Protein AF-0000000077209883 (afdb_homodimer)

pLDDT: mean 79.02, std 26.22, range [14.98, 98.88]

Nearest PDB structures (foldseek):
  7x0d-assembly1_A  TM=9.496E-01  e=2.520E-41  Capsicum annuum
  7x0d-assembly2_D-2  TM=9.514E-01  e=1.309E-40  Capsicum annuum
  7x0d-assembly2_C  TM=9.518E-01  e=5.735E-40  Capsicum annuum
  7x0c-assembly1_A  TM=9.213E-01  e=7.198E-40  Arabidopsis thaliana
  2yij-assembly1_B  TM=9.249E-01  e=8.283E-39  Arabidopsis thaliana

Structure (mmCIF, N/CA/C/O backbone):
data_AF-0000000077209883-model_v1
#
loop_
_entity.id
_entity.type
_entity.pdbx_description
1 polymer 'Fungal lipase-type domain-containing protein'
#
loop_
_atom_site.group_PDB
_atom_site.id
_atom_site.type_symbol
_atom_site.label_atom_id
_atom_site.label_alt_id
_atom_site.label_comp_id
_atom_site.label_asym_id
_atom_site.label_entity_id
_atom_site.label_seq_id
_atom_site.pdbx_PDB_ins_code
_atom_site.Cartn_x
_atom_site.Cartn_y
_atom_site.Cartn_z
_atom_site.occupancy
_atom_site.B_iso_or_equiv
_atom_site.auth_seq_id
_atom_site.auth_comp_id
_atom_site.auth_asym_id
_atom_site.auth_atom_id
_atom_site.pdbx_PDB_model_num
ATOM 1 N N . MET A 1 1 ? -29.797 17.422 -45.938 1 14.98 1 MET A N 1
ATOM 2 C CA . MET A 1 1 ? -28.906 18.391 -46.562 1 14.98 1 MET A CA 1
ATOM 3 C C . MET A 1 1 ? -27.438 18.031 -46.312 1 14.98 1 MET A C 1
ATOM 5 O O . MET A 1 1 ? -27.016 17.906 -45.188 1 14.98 1 MET A O 1
ATOM 9 N N . ALA A 1 2 ? -26.562 17.547 -47.406 1 16.31 2 ALA A N 1
ATOM 10 C CA . ALA A 1 2 ? -25.391 16.781 -47.875 1 16.31 2 ALA A CA 1
ATOM 11 C C . ALA A 1 2 ? -24.094 17.469 -47.469 1 16.31 2 ALA A C 1
ATOM 13 O O . ALA A 1 2 ? -23.203 16.859 -46.875 1 16.31 2 ALA A O 1
ATOM 14 N N . ALA A 1 3 ? -23.469 18.484 -48.25 1 15.27 3 ALA A N 1
ATOM 15 C CA . ALA A 1 3 ? -22.469 18.594 -49.312 1 15.27 3 ALA A CA 1
ATOM 16 C C . ALA A 1 3 ? -21.219 19.328 -48.812 1 15.27 3 ALA A C 1
ATOM 18 O O . ALA A 1 3 ? -20.094 18.922 -49.125 1 15.27 3 ALA A O 1
ATOM 19 N N . SER A 1 4 ? -21.078 20.562 -48.438 1 16.39 4 SER A N 1
ATOM 20 C CA . SER A 1 4 ? -20.281 21.609 -49.062 1 16.39 4 SER A CA 1
ATOM 21 C C . SER A 1 4 ? -18.844 21.578 -48.531 1 16.39 4 SER A C 1
ATOM 23 O O . SER A 1 4 ? -18.609 21.344 -47.344 1 16.39 4 SER A O 1
ATOM 25 N N . ILE A 1 5 ? -17.625 21.828 -49.406 1 16.33 5 ILE A N 1
ATOM 26 C CA . ILE A 1 5 ? -16.328 21.484 -49.969 1 16.33 5 ILE A CA 1
ATOM 27 C C . ILE A 1 5 ? -15.227 22.203 -49.188 1 16.33 5 ILE A C 1
ATOM 29 O O . ILE A 1 5 ? -14.227 21.609 -48.812 1 16.33 5 ILE A O 1
ATOM 33 N N . LEU A 1 6 ? -15.039 23.562 -48.812 1 15.43 6 LEU A N 1
ATOM 34 C CA . LEU A 1 6 ? -14.156 24.406 -49.625 1 15.43 6 LEU A CA 1
ATOM 35 C C . LEU A 1 6 ? -12.75 24.438 -49.031 1 15.43 6 LEU A C 1
ATOM 37 O O . LEU A 1 6 ? -12.562 24.141 -47.844 1 15.43 6 LEU A O 1
ATOM 41 N N . ASN A 1 7 ? -11.828 25.641 -49.125 1 15.12 7 ASN A N 1
ATOM 42 C CA . ASN A 1 7 ? -10.719 26.156 -49.906 1 15.12 7 ASN A CA 1
ATOM 43 C C . ASN A 1 7 ? -9.438 26.25 -49.094 1 15.12 7 ASN A C 1
ATOM 45 O O . ASN A 1 7 ? -8.375 25.797 -49.5 1 15.12 7 ASN A O 1
ATOM 49 N N . MET A 1 8 ? -8.984 27.359 -48.312 1 15.54 8 MET A N 1
ATOM 50 C CA . MET A 1 8 ? -7.941 28.281 -48.75 1 15.54 8 MET A CA 1
ATOM 51 C C . MET A 1 8 ? -6.59 27.891 -48.156 1 15.54 8 MET A C 1
ATOM 53 O O . MET A 1 8 ? -6.508 27.406 -47.031 1 15.54 8 MET A O 1
ATOM 57 N N . LEU A 1 9 ? -5.254 28.141 -48.844 1 15.59 9 LEU A N 1
ATOM 58 C CA . LEU A 1 9 ? -3.898 27.812 -49.281 1 15.59 9 LEU A CA 1
ATOM 59 C C . LEU A 1 9 ? -2.865 28.375 -48.281 1 15.59 9 LEU A C 1
ATOM 61 O O . LEU A 1 9 ? -1.8 27.781 -48.094 1 15.59 9 LEU A O 1
ATOM 65 N N . THR A 1 10 ? -2.814 29.453 -47.5 1 15.61 10 THR A N 1
ATOM 66 C CA . THR A 1 10 ? -1.773 30.406 -47.875 1 15.61 10 THR A CA 1
ATOM 67 C C . THR A 1 10 ? -0.4 29.891 -47.438 1 15.61 10 THR A C 1
ATOM 69 O O . THR A 1 10 ? -0.298 29.031 -46.594 1 15.61 10 THR A O 1
ATOM 72 N N . THR A 1 11 ? 0.723 30.828 -47.344 1 16.05 11 THR A N 1
ATOM 73 C CA . THR A 1 11 ? 2.035 31.219 -47.844 1 16.05 11 THR A CA 1
ATOM 74 C C . THR A 1 11 ? 3.139 30.703 -46.938 1 16.05 11 THR A C 1
ATOM 76 O O . THR A 1 11 ? 2.893 30.422 -45.75 1 16.05 11 THR A O 1
ATOM 79 N N . ILE A 1 12 ? 4.551 30.906 -47.312 1 16.02 12 ILE A N 1
ATOM 80 C CA . ILE A 1 12 ? 5.836 30.297 -47.656 1 16.02 12 ILE A CA 1
ATOM 81 C C . ILE A 1 12 ? 6.805 30.438 -46.5 1 16.02 12 ILE A C 1
ATOM 83 O O . ILE A 1 12 ? 7.438 29.453 -46.094 1 16.02 12 ILE A O 1
ATOM 87 N N . PRO A 1 13 ? 7.27 31.547 -45.656 1 16.69 13 PRO A N 1
ATOM 88 C CA . PRO A 1 13 ? 8.617 32.031 -45.969 1 16.69 13 PRO A CA 1
ATOM 89 C C . PRO A 1 13 ? 9.695 31.406 -45.094 1 16.69 13 PRO A C 1
ATOM 91 O O . PRO A 1 13 ? 9.414 30.984 -43.969 1 16.69 13 PRO A O 1
ATOM 94 N N . PHE A 1 14 ? 11.086 31.078 -45.625 1 16.48 14 PHE A N 1
ATOM 95 C CA . PHE A 1 14 ? 12.367 30.375 -45.594 1 16.48 14 PHE A CA 1
ATOM 96 C C . PHE A 1 14 ? 13.281 31 -44.531 1 16.48 14 PHE A C 1
ATOM 98 O O . PHE A 1 14 ? 14.203 30.328 -44.062 1 16.48 14 PHE A O 1
ATOM 105 N N . SER A 1 15 ? 13.383 32.188 -44.031 1 15.22 15 SER A N 1
ATOM 106 C CA . SER A 1 15 ? 14.695 32.75 -44.312 1 15.22 15 SER A CA 1
ATOM 107 C C . SER A 1 15 ? 15.773 32.156 -43.406 1 15.22 15 SER A C 1
ATOM 109 O O . SER A 1 15 ? 16.812 31.719 -43.906 1 15.22 15 SER A O 1
ATOM 111 N N . LYS A 1 16 ? 16.203 32.812 -42.281 1 15.38 16 LYS A N 1
ATOM 112 C CA . LYS A 1 16 ? 17.469 33.562 -42.188 1 15.38 16 LYS A CA 1
ATOM 113 C C . LYS A 1 16 ? 18.609 32.656 -41.75 1 15.38 16 LYS A C 1
ATOM 115 O O . LYS A 1 16 ? 18.375 31.609 -41.125 1 15.38 16 LYS A O 1
ATOM 120 N N . SER A 1 17 ? 19.812 33.219 -41.094 1 15.27 17 SER A N 1
ATOM 121 C CA . SER A 1 17 ? 21.219 33.531 -41.344 1 15.27 17 SER A CA 1
ATOM 122 C C . SER A 1 17 ? 22.141 32.594 -40.594 1 15.27 17 SER A C 1
ATOM 124 O O . SER A 1 17 ? 23.031 31.969 -41.188 1 15.27 17 SER A O 1
ATOM 126 N N . GLN A 1 18 ? 22.875 33.094 -39.438 1 15.39 18 GLN A N 1
ATOM 127 C CA . GLN A 1 18 ? 24.297 33.406 -39.375 1 15.39 18 GLN A CA 1
ATOM 128 C C . GLN A 1 18 ? 25.094 32.219 -38.812 1 15.39 18 GLN A C 1
ATOM 130 O O . GLN A 1 18 ? 24.719 31.672 -37.781 1 15.39 18 GLN A O 1
ATOM 135 N N . LEU A 1 19 ? 26.156 31.703 -39.5 1 15.81 19 LEU A N 1
ATOM 136 C CA . LEU A 1 19 ? 27.234 30.719 -39.625 1 15.81 19 LEU A CA 1
ATOM 137 C C . LEU A 1 19 ? 28.266 30.922 -38.531 1 15.81 19 LEU A C 1
ATOM 139 O O . LEU A 1 19 ? 29.281 30.219 -38.469 1 15.81 19 LEU A O 1
ATOM 143 N N . GLU A 1 20 ? 28.156 31.766 -37.5 1 15.05 20 GLU A N 1
ATOM 144 C CA . GLU A 1 20 ? 29.5 32.281 -37.281 1 15.05 20 GLU A CA 1
ATOM 145 C C . GLU A 1 20 ? 30.484 31.172 -36.938 1 15.05 20 GLU A C 1
ATOM 147 O O . GLU A 1 20 ? 30.062 30.078 -36.531 1 15.05 20 GLU A O 1
ATOM 152 N N . SER A 1 21 ? 31.672 31.562 -36.312 1 15.24 21 SER A N 1
ATOM 153 C CA . SER A 1 21 ? 33.094 31.625 -36.562 1 15.24 21 SER A CA 1
ATOM 154 C C . SER A 1 21 ? 33.844 30.516 -35.812 1 15.24 21 SER A C 1
ATOM 156 O O . SER A 1 21 ? 34.688 29.828 -36.375 1 15.24 21 SER A O 1
ATOM 158 N N . THR A 1 22 ? 33.844 30.453 -34.406 1 15.91 22 THR A N 1
ATOM 159 C CA . THR A 1 22 ? 35.156 30.75 -33.875 1 15.91 22 THR A CA 1
ATOM 160 C C . THR A 1 22 ? 36.062 29.531 -33.969 1 15.91 22 THR A C 1
ATOM 162 O O . THR A 1 22 ? 35.594 28.391 -34.031 1 15.91 22 THR A O 1
ATOM 165 N N . THR A 1 23 ? 37.281 29.656 -33.25 1 15.92 23 THR A N 1
ATOM 166 C CA . THR A 1 23 ? 38.719 29.578 -33.406 1 15.92 23 THR A CA 1
ATOM 167 C C . THR A 1 23 ? 39.219 28.188 -33.031 1 15.92 23 THR A C 1
ATOM 169 O O . THR A 1 23 ? 38.594 27.484 -32.219 1 15.92 23 THR A O 1
ATOM 172 N N . TYR A 1 24 ? 40.406 27.781 -33.594 1 15.88 24 TYR A N 1
ATOM 173 C CA . TYR A 1 24 ? 41.281 26.719 -34.062 1 15.88 24 TYR A CA 1
ATOM 174 C C . TYR A 1 24 ? 42.094 26.125 -32.938 1 15.88 24 TYR A C 1
ATOM 176 O O . TYR A 1 24 ? 42.875 25.188 -33.125 1 15.88 24 TYR A O 1
ATOM 184 N N . THR A 1 25 ? 41.844 26.438 -31.594 1 15.8 25 THR A N 1
ATOM 185 C CA . THR A 1 25 ? 43.188 26.469 -31.016 1 15.8 25 THR A CA 1
ATOM 186 C C . THR A 1 25 ? 43.844 25.109 -31.125 1 15.8 25 THR A C 1
ATOM 188 O O . THR A 1 25 ? 43.156 24.078 -31.125 1 15.8 25 THR A O 1
ATOM 191 N N . LYS A 1 26 ? 45.312 25.125 -30.953 1 16.08 26 LYS A N 1
ATOM 192 C CA . LYS A 1 26 ? 46.594 24.547 -31.375 1 16.08 26 LYS A CA 1
ATOM 193 C C . LYS A 1 26 ? 46.906 23.266 -30.609 1 16.08 26 LYS A C 1
ATOM 195 O O . LYS A 1 26 ? 46.719 23.203 -29.406 1 16.08 26 LYS A O 1
ATOM 200 N N . PHE A 1 27 ? 47.125 22.141 -31.25 1 16.88 27 PHE A N 1
ATOM 201 C CA . PHE A 1 27 ? 47.375 20.719 -31.016 1 16.88 27 PHE A CA 1
ATOM 202 C C . PHE A 1 27 ? 48.719 20.5 -30.359 1 16.88 27 PHE A C 1
ATOM 204 O O . PHE A 1 27 ? 49.656 19.984 -30.984 1 16.88 27 PHE A O 1
ATOM 211 N N . PRO A 1 28 ? 49.031 21.344 -29.25 1 16.28 28 PRO A N 1
ATOM 212 C CA . PRO A 1 28 ? 50.469 21.219 -29.172 1 16.28 28 PRO A CA 1
ATOM 213 C C . PRO A 1 28 ? 50.938 19.781 -29.062 1 16.28 28 PRO A C 1
ATOM 215 O O . PRO A 1 28 ? 50.188 18.906 -28.625 1 16.28 28 PRO A O 1
ATOM 218 N N . THR A 1 29 ? 52.281 19.547 -29.438 1 15.94 29 THR A N 1
ATOM 219 C CA . THR A 1 29 ? 53.25 18.562 -29.953 1 15.94 29 THR A CA 1
ATOM 220 C C . THR A 1 29 ? 53.781 17.688 -28.812 1 15.94 29 THR A C 1
ATOM 222 O O . THR A 1 29 ? 54.062 16.5 -29.016 1 15.94 29 THR A O 1
ATOM 225 N N . THR A 1 30 ? 54 18.172 -27.547 1 15.96 30 THR A N 1
ATOM 226 C CA . THR A 1 30 ? 55.375 17.891 -27.156 1 15.96 30 THR A CA 1
ATOM 227 C C . THR A 1 30 ? 55.562 16.422 -26.797 1 15.96 30 THR A C 1
ATOM 229 O O . THR A 1 30 ? 54.656 15.805 -26.219 1 15.96 30 THR A O 1
ATOM 232 N N . ALA A 1 31 ? 56.844 15.789 -27.047 1 16 31 ALA A N 1
ATOM 233 C CA . ALA A 1 31 ? 57.562 14.555 -27.359 1 16 31 ALA A CA 1
ATOM 234 C C . ALA A 1 31 ? 57.969 13.82 -26.078 1 16 31 ALA A C 1
ATOM 236 O O . ALA A 1 31 ? 58.469 12.695 -26.141 1 16 31 ALA A O 1
ATOM 237 N N . SER A 1 32 ? 57.562 14.312 -24.859 1 16.08 32 SER A N 1
ATOM 238 C CA . SER A 1 32 ? 58.656 14.008 -23.969 1 16.08 32 SER A CA 1
ATOM 239 C C . SER A 1 32 ? 58.875 12.5 -23.844 1 16.08 32 SER A C 1
ATOM 241 O O . SER A 1 32 ? 57.938 11.727 -23.969 1 16.08 32 SER A O 1
ATOM 243 N N . SER A 1 33 ? 60.156 12.125 -23.391 1 16.72 33 SER A N 1
ATOM 244 C CA . SER A 1 33 ? 61.188 11.102 -23.422 1 16.72 33 SER A CA 1
ATOM 245 C C . SER A 1 33 ? 60.844 9.945 -22.484 1 16.72 33 SER A C 1
ATOM 247 O O . SER A 1 33 ? 60.156 10.125 -21.5 1 16.72 33 SER A O 1
ATOM 249 N N . LEU A 1 34 ? 61.25 8.656 -22.891 1 16.66 34 LEU A N 1
ATOM 250 C CA . LEU A 1 34 ? 61.094 7.211 -22.797 1 16.66 34 LEU A CA 1
ATOM 251 C C . LEU A 1 34 ? 61.719 6.68 -21.516 1 16.66 34 LEU A C 1
ATOM 253 O O . LEU A 1 34 ? 61.562 5.508 -21.172 1 16.66 34 LEU A O 1
ATOM 257 N N . SER A 1 35 ? 62.438 7.516 -20.672 1 16.92 35 SER A N 1
ATOM 258 C CA . SER A 1 35 ? 63.562 6.691 -20.234 1 16.92 35 SER A CA 1
ATOM 259 C C . SER A 1 35 ? 63.094 5.543 -19.359 1 16.92 35 SER A C 1
ATOM 261 O O . SER A 1 35 ? 62.094 5.684 -18.609 1 16.92 35 SER A O 1
ATOM 263 N N . LEU A 1 36 ? 63.75 4.332 -19.516 1 17.16 36 LEU A N 1
ATOM 264 C CA . LEU A 1 36 ? 63.719 2.883 -19.328 1 17.16 36 LEU A CA 1
ATOM 265 C C . LEU A 1 36 ? 63.969 2.52 -17.875 1 17.16 36 LEU A C 1
ATOM 267 O O . LEU A 1 36 ? 63.875 1.353 -17.484 1 17.16 36 LEU A O 1
ATOM 271 N N . THR A 1 37 ? 64.25 3.498 -16.906 1 16.83 37 THR A N 1
ATOM 272 C CA . THR A 1 37 ? 65.312 2.916 -16.062 1 16.83 37 THR A CA 1
ATOM 273 C C . THR A 1 37 ? 64.75 1.719 -15.289 1 16.83 37 THR A C 1
ATOM 275 O O . THR A 1 37 ? 63.531 1.654 -15 1 16.83 37 THR A O 1
ATOM 278 N N . GLN A 1 38 ? 65.625 0.771 -14.883 1 17.67 38 GLN A N 1
ATOM 279 C CA . GLN A 1 38 ? 66 -0.622 -14.617 1 17.67 38 GLN A CA 1
ATOM 280 C C . GLN A 1 38 ? 65.438 -1.068 -13.258 1 17.67 38 GLN A C 1
ATOM 282 O O . GLN A 1 38 ? 64.938 -2.18 -13.125 1 17.67 38 GLN A O 1
ATOM 287 N N . ASN A 1 39 ? 65.75 -0.236 -12.234 1 16.39 39 ASN A N 1
ATOM 288 C CA . ASN A 1 39 ? 66.562 -0.94 -11.242 1 16.39 39 ASN A CA 1
ATOM 289 C C . ASN A 1 39 ? 65.75 -1.879 -10.391 1 16.39 39 ASN A C 1
ATOM 291 O O . ASN A 1 39 ? 66.062 -3.055 -10.234 1 16.39 39 ASN A O 1
ATOM 295 N N . SER A 1 40 ? 65.312 -1.374 -9.156 1 17.34 40 SER A N 1
ATOM 296 C CA . SER A 1 40 ? 65.75 -1.938 -7.871 1 17.34 40 SER A CA 1
ATOM 297 C C . SER A 1 40 ? 64.75 -2.979 -7.391 1 17.34 40 SER A C 1
ATOM 299 O O . SER A 1 40 ? 63.531 -2.725 -7.371 1 17.34 40 SER A O 1
ATOM 301 N N . LEU A 1 41 ? 65 -4.293 -7.496 1 18 41 LEU A N 1
ATOM 302 C CA . LEU A 1 41 ? 64.5 -5.637 -7.27 1 18 41 LEU A CA 1
ATOM 303 C C . LEU A 1 41 ? 63.969 -5.777 -5.848 1 18 41 LEU A C 1
ATOM 305 O O . LEU A 1 41 ? 63.219 -6.723 -5.551 1 18 41 LEU A O 1
ATOM 309 N N . SER A 1 42 ? 64.688 -4.996 -4.891 1 17.22 42 SER A N 1
ATOM 310 C CA . SER A 1 42 ? 65.062 -5.797 -3.742 1 17.22 42 SER A CA 1
ATOM 311 C C . SER A 1 42 ? 63.875 -6.254 -2.93 1 17.22 42 SER A C 1
ATOM 313 O O . SER A 1 42 ? 63.719 -7.441 -2.635 1 17.22 42 SER A O 1
ATOM 315 N N . THR A 1 43 ? 63.5 -5.465 -1.893 1 18.56 43 THR A N 1
ATOM 316 C CA . THR A 1 43 ? 63.5 -5.816 -0.477 1 18.56 43 THR A CA 1
ATOM 317 C C . THR A 1 43 ? 62.125 -6.344 -0.06 1 18.56 43 THR A C 1
ATOM 319 O O . THR A 1 43 ? 61.188 -5.566 0.112 1 18.56 43 THR A O 1
ATOM 322 N N . ILE A 1 44 ? 61.438 -7.262 -0.735 1 17.59 44 ILE A N 1
ATOM 323 C CA . ILE A 1 44 ? 60.031 -7.504 -0.476 1 17.59 44 ILE A CA 1
ATOM 324 C C . ILE A 1 44 ? 59.844 -8.188 0.877 1 17.59 44 ILE A C 1
ATOM 326 O O . ILE A 1 44 ? 59 -9.07 1.033 1 17.59 44 ILE A O 1
ATOM 330 N N . ARG A 1 45 ? 60.969 -8.258 1.628 1 16.91 45 ARG A N 1
ATOM 331 C CA . ARG A 1 45 ? 60.875 -9.422 2.498 1 16.91 45 ARG A CA 1
ATOM 332 C C . ARG A 1 45 ? 59.625 -9.398 3.338 1 16.91 45 ARG A C 1
ATOM 334 O O . ARG A 1 45 ? 58.844 -10.367 3.354 1 16.91 45 ARG A O 1
ATOM 341 N N . LYS A 1 46 ? 59.75 -8.992 4.656 1 17.52 46 LYS A N 1
ATOM 342 C CA . LYS A 1 46 ? 59.562 -9.703 5.918 1 17.52 46 LYS A CA 1
ATOM 343 C C . LYS A 1 46 ? 58.188 -9.344 6.52 1 17.52 46 LYS A C 1
ATOM 345 O O . LYS A 1 46 ? 58 -9.484 7.727 1 17.52 46 LYS A O 1
ATOM 350 N N . LEU A 1 47 ? 57.156 -8.766 5.855 1 17.61 47 LEU A N 1
ATOM 351 C CA . LEU A 1 47 ? 56.188 -8.102 6.711 1 17.61 47 LEU A CA 1
ATOM 352 C C . LEU A 1 47 ? 55.438 -9.117 7.566 1 17.61 47 LEU A C 1
ATOM 354 O O . LEU A 1 47 ? 54.594 -9.852 7.059 1 17.61 47 LEU A O 1
ATOM 358 N N . THR A 1 48 ? 56.125 -9.789 8.508 1 19.06 48 THR A N 1
ATOM 359 C CA . THR A 1 48 ? 55.656 -10.867 9.367 1 19.06 48 THR A CA 1
ATOM 360 C C . THR A 1 48 ? 54.406 -10.461 10.117 1 19.06 48 THR A C 1
ATOM 362 O O . THR A 1 48 ? 53.406 -11.18 10.102 1 19.06 48 THR A O 1
ATOM 365 N N . SER A 1 49 ? 54.5 -10.062 11.508 1 20.02 49 SER A N 1
ATOM 366 C CA . SER A 1 49 ? 53.969 -10.578 12.758 1 20.02 49 SER A CA 1
ATOM 367 C C . SER A 1 49 ? 52.688 -9.844 13.156 1 20.02 49 SER A C 1
ATOM 369 O O . SER A 1 49 ? 52.094 -10.148 14.188 1 20.02 49 SER A O 1
ATOM 371 N N . CYS A 1 50 ? 52.344 -8.602 12.797 1 19.2 50 CYS A N 1
ATOM 372 C CA . CYS A 1 50 ? 51.656 -7.773 13.789 1 19.2 50 CYS A CA 1
ATOM 373 C C . CYS A 1 50 ? 50.219 -8.227 13.992 1 19.2 50 CYS A C 1
ATOM 375 O O . CYS A 1 50 ? 49.344 -7.922 13.18 1 19.2 50 CYS A O 1
ATOM 377 N N . LYS A 1 51 ? 49.875 -9.422 14.523 1 22.48 51 LYS A N 1
ATOM 378 C CA . LYS A 1 51 ? 48.625 -10.055 14.898 1 22.48 51 LYS A CA 1
ATOM 379 C C . LYS A 1 51 ? 47.844 -9.203 15.898 1 22.48 51 LYS A C 1
ATOM 381 O O . LYS A 1 51 ? 46.688 -9.5 16.219 1 22.48 51 LYS A O 1
ATOM 386 N N . THR A 1 52 ? 48.531 -8.469 16.844 1 21.98 52 THR A N 1
ATOM 387 C CA . THR A 1 52 ? 48 -8.359 18.188 1 21.98 52 THR A CA 1
ATOM 388 C C . THR A 1 52 ? 46.75 -7.469 18.203 1 21.98 52 THR A C 1
ATOM 390 O O . THR A 1 52 ? 45.781 -7.773 18.891 1 21.98 52 THR A O 1
ATOM 393 N N . ASN A 1 53 ? 46.875 -6.129 17.969 1 23.23 53 ASN A N 1
ATOM 394 C CA . ASN A 1 53 ? 46.219 -5.113 18.797 1 23.23 53 ASN A CA 1
ATOM 395 C C . ASN A 1 53 ? 44.781 -4.863 18.328 1 23.23 53 ASN A C 1
ATOM 397 O O . ASN A 1 53 ? 44.188 -3.848 18.672 1 23.23 53 ASN A O 1
ATOM 401 N N . LEU A 1 54 ? 44.281 -5.488 17.359 1 24.67 54 LEU A N 1
ATOM 402 C CA . LEU A 1 54 ? 43.125 -4.812 16.797 1 24.67 54 LEU A CA 1
ATOM 403 C C . LEU A 1 54 ? 41.906 -5 17.703 1 24.67 54 LEU A C 1
ATOM 405 O O . LEU A 1 54 ? 40.781 -4.66 17.312 1 24.67 54 LEU A O 1
ATOM 409 N N . HIS A 1 55 ? 42.062 -5.688 18.844 1 29.59 55 HIS A N 1
ATOM 410 C CA . HIS A 1 55 ? 40.938 -5.953 19.719 1 29.59 55 HIS A CA 1
ATOM 411 C C . HIS A 1 55 ? 40.438 -4.664 20.359 1 29.59 55 HIS A C 1
ATOM 413 O O . HIS A 1 55 ? 39.375 -4.66 21 1 29.59 55 HIS A O 1
ATOM 419 N N . GLU A 1 56 ? 41.312 -3.639 20.547 1 29.83 56 GLU A N 1
ATOM 420 C CA . GLU A 1 56 ? 41 -2.533 21.453 1 29.83 56 GLU A CA 1
ATOM 421 C C . GLU A 1 56 ? 39.969 -1.584 20.828 1 29.83 56 GLU A C 1
ATOM 423 O O . GLU A 1 56 ? 39.344 -0.788 21.531 1 29.83 56 GLU A O 1
ATOM 428 N N . THR A 1 57 ? 39.938 -1.464 19.516 1 30.06 57 THR A N 1
ATOM 429 C CA . THR A 1 57 ? 39.25 -0.271 19.031 1 30.06 57 THR A CA 1
ATOM 430 C C . THR A 1 57 ? 37.719 -0.468 19.047 1 30.06 57 THR A C 1
ATOM 432 O O . THR A 1 57 ? 36.969 0.489 18.875 1 30.06 57 THR A O 1
ATOM 435 N N . SER A 1 58 ? 37.312 -1.707 19.016 1 31.81 58 SER A N 1
ATOM 436 C CA . SER A 1 58 ? 35.875 -1.846 18.906 1 31.81 58 SER A CA 1
ATOM 437 C C . SER A 1 58 ? 35.156 -1.443 20.203 1 31.81 58 SER A C 1
ATOM 439 O O . SER A 1 58 ? 33.938 -1.292 20.234 1 31.81 58 SER A O 1
ATOM 441 N N . SER A 1 59 ? 35.906 -1.547 21.406 1 35.88 59 SER A N 1
ATOM 442 C CA . SER A 1 59 ? 35.344 -1.18 22.703 1 35.88 59 SER A CA 1
ATOM 443 C C . SER A 1 59 ? 35.156 0.329 22.812 1 35.88 59 SER A C 1
ATOM 445 O O . SER A 1 59 ? 34.312 0.8 23.578 1 35.88 59 SER A O 1
ATOM 447 N N . SER A 1 60 ? 36.062 1.104 22.188 1 34.72 60 SER A N 1
ATOM 448 C CA . SER A 1 60 ? 36 2.555 22.328 1 34.72 60 SER A CA 1
ATOM 449 C C . SER A 1 60 ? 34.844 3.16 21.578 1 34.72 60 SER A C 1
ATOM 451 O O . SER A 1 60 ? 34.312 4.215 21.953 1 34.72 60 SER A O 1
ATOM 453 N N . PHE A 1 61 ? 34.469 2.602 20.438 1 34.62 61 PHE A N 1
ATOM 454 C CA . PHE A 1 61 ? 33.344 3.18 19.719 1 34.62 61 PHE A CA 1
ATOM 455 C C . PHE A 1 61 ? 32.031 2.871 20.453 1 34.62 61 PHE A C 1
ATOM 457 O O . PHE A 1 61 ? 31.094 3.656 20.391 1 34.62 61 PHE A O 1
ATOM 464 N N . SER A 1 62 ? 31.938 1.734 21.109 1 39.91 62 SER A N 1
ATOM 465 C CA . SER A 1 62 ? 30.75 1.457 21.922 1 39.91 62 SER A CA 1
ATOM 466 C C . SER A 1 62 ? 30.688 2.389 23.125 1 39.91 62 SER A C 1
ATOM 468 O O . SER A 1 62 ? 29.594 2.83 23.5 1 39.91 62 SER A O 1
ATOM 470 N N . SER A 1 63 ? 31.828 2.65 23.734 1 44.59 63 SER A N 1
ATOM 471 C CA . SER A 1 63 ? 31.859 3.553 24.891 1 44.59 63 SER A CA 1
ATOM 472 C C . SER A 1 63 ? 31.641 4.996 24.453 1 44.59 63 SER A C 1
ATOM 474 O O . SER A 1 63 ? 30.953 5.754 25.156 1 44.59 63 SER A O 1
ATOM 476 N N . LEU A 1 64 ? 32.156 5.406 23.328 1 42.78 64 LEU A N 1
ATOM 477 C CA . LEU A 1 64 ? 31.953 6.766 22.844 1 42.78 64 LEU A CA 1
ATOM 478 C C . LEU A 1 64 ? 30.516 6.957 22.375 1 42.78 64 LEU A C 1
ATOM 480 O O . LEU A 1 64 ? 29.906 8.008 22.594 1 42.78 64 LEU A O 1
ATOM 484 N N . ASN A 1 65 ? 29.922 5.918 21.75 1 43.81 65 ASN A N 1
ATOM 485 C CA . ASN A 1 65 ? 28.516 5.984 21.375 1 43.81 65 ASN A CA 1
ATOM 486 C C . ASN A 1 65 ? 27.609 5.91 22.609 1 43.81 65 ASN A C 1
ATOM 488 O O . ASN A 1 65 ? 26.594 6.602 22.672 1 43.81 65 ASN A O 1
ATOM 492 N N . GLN A 1 66 ? 28.062 5.133 23.547 1 46.59 66 GLN A N 1
ATOM 493 C CA . GLN A 1 66 ? 27.312 5.145 24.797 1 46.59 66 GLN A CA 1
ATOM 494 C C . GLN A 1 66 ? 27.469 6.473 25.531 1 46.59 66 GLN A C 1
ATOM 496 O O . GLN A 1 66 ? 26.5 7.02 26.047 1 46.59 66 GLN A O 1
ATOM 501 N N . GLU A 1 67 ? 28.719 6.914 25.625 1 47 67 GLU A N 1
ATOM 502 C CA . GLU A 1 67 ? 28.922 8.203 26.266 1 47 67 GLU A CA 1
ATOM 503 C C . GLU A 1 67 ? 28.234 9.328 25.5 1 47 67 GLU A C 1
ATOM 505 O O . GLU A 1 67 ? 27.656 10.234 26.109 1 47 67 GLU A O 1
ATOM 510 N N . ALA A 1 68 ? 28.219 9.242 24.25 1 48.81 68 ALA A N 1
ATOM 511 C CA . ALA A 1 68 ? 27.516 10.234 23.438 1 48.81 68 ALA A CA 1
ATOM 512 C C . ALA A 1 68 ? 26 10.094 23.594 1 48.81 68 ALA A C 1
ATOM 514 O O . ALA A 1 68 ? 25.297 11.094 23.688 1 48.81 68 ALA A O 1
ATOM 515 N N . VAL A 1 69 ? 25.562 8.805 23.688 1 53.12 69 VAL A N 1
ATOM 516 C CA . VAL A 1 69 ? 24.141 8.57 23.969 1 53.12 69 VAL A CA 1
ATOM 517 C C . VAL A 1 69 ? 23.812 9.055 25.375 1 53.12 69 VAL A C 1
ATOM 519 O O . VAL A 1 69 ? 22.797 9.703 25.594 1 53.12 69 VAL A O 1
ATOM 522 N N . GLU A 1 70 ? 24.703 8.742 26.25 1 52.91 70 GLU A N 1
ATOM 523 C CA . GLU A 1 70 ? 24.5 9.188 27.625 1 52.91 70 GLU A CA 1
ATOM 524 C C . GLU A 1 70 ? 24.641 10.703 27.734 1 52.91 70 GLU A C 1
ATOM 526 O O . GLU A 1 70 ? 23.875 11.352 28.453 1 52.91 70 GLU A O 1
ATOM 531 N N . GLU A 1 71 ? 25.594 11.227 27.125 1 50.84 71 GLU A N 1
ATOM 532 C CA . GLU A 1 71 ? 25.75 12.68 27.141 1 50.84 71 GLU A CA 1
ATOM 533 C C . GLU A 1 71 ? 24.578 13.352 26.422 1 50.84 71 GLU A C 1
ATOM 535 O O . GLU A 1 71 ? 24.078 14.391 26.875 1 50.84 71 GLU A O 1
ATOM 540 N N . GLU A 1 72 ? 24.109 12.805 25.438 1 51.97 72 GLU A N 1
ATOM 541 C CA . GLU A 1 72 ? 22.938 13.32 24.719 1 51.97 72 GLU A CA 1
ATOM 542 C C . GLU A 1 72 ? 21.688 13.211 25.578 1 51.97 72 GLU A C 1
ATOM 544 O O . GLU A 1 72 ? 20.875 14.141 25.609 1 51.97 72 GLU A O 1
ATOM 549 N N . GLU A 1 73 ? 21.594 12.078 26.266 1 55.84 73 GLU A N 1
ATOM 550 C CA . GLU A 1 73 ? 20.469 11.93 27.188 1 55.84 73 GLU A CA 1
ATOM 551 C C . GLU A 1 73 ? 20.578 12.914 28.359 1 55.84 73 GLU A C 1
ATOM 553 O O . GLU A 1 73 ? 19.578 13.477 28.797 1 55.84 73 GLU A O 1
ATOM 558 N N . ALA A 1 74 ? 21.766 13.086 28.797 1 52.81 74 ALA A N 1
ATOM 559 C CA . ALA A 1 74 ? 22 14.047 29.875 1 52.81 74 ALA A CA 1
ATOM 560 C C . ALA A 1 74 ? 21.719 15.469 29.406 1 52.81 74 ALA A C 1
ATOM 562 O O . ALA A 1 74 ? 21.109 16.266 30.125 1 52.81 74 ALA A O 1
ATOM 563 N N . GLN A 1 75 ? 22.234 15.781 28.281 1 52.88 75 GLN A N 1
ATOM 564 C CA . GLN A 1 75 ? 21.953 17.109 27.75 1 52.88 75 GLN A CA 1
ATOM 565 C C . GLN A 1 75 ? 20.469 17.328 27.5 1 52.88 75 GLN A C 1
ATOM 567 O O . GLN A 1 75 ? 19.938 18.406 27.766 1 52.88 75 GLN A O 1
ATOM 572 N N . LYS A 1 76 ? 19.781 16.359 27.078 1 57.06 76 LYS A N 1
ATOM 573 C CA . LYS A 1 76 ? 18.328 16.422 26.922 1 57.06 76 LYS A CA 1
ATOM 574 C C . LYS A 1 76 ? 17.656 16.688 28.266 1 57.06 76 LYS A C 1
ATOM 576 O O . LYS A 1 76 ? 16.719 17.484 28.344 1 57.06 76 LYS A O 1
ATOM 581 N N . LEU A 1 77 ? 18.156 15.938 29.266 1 54.78 77 LEU A N 1
ATOM 582 C CA . LEU A 1 77 ? 17.625 16.094 30.609 1 54.78 77 LEU A CA 1
ATOM 583 C C . LEU A 1 77 ? 17.891 17.5 31.141 1 54.78 77 LEU A C 1
ATOM 585 O O . LEU A 1 77 ? 17 18.109 31.75 1 54.78 77 LEU A O 1
ATOM 589 N N . GLU A 1 78 ? 19.047 17.922 30.875 1 55.59 78 GLU A N 1
ATOM 590 C CA . GLU A 1 78 ? 19.359 19.266 31.344 1 55.59 78 GLU A CA 1
ATOM 591 C C . GLU A 1 78 ? 18.531 20.312 30.609 1 55.59 78 GLU A C 1
ATOM 593 O O . GLU A 1 78 ? 18.031 21.266 31.219 1 55.59 78 GLU A O 1
ATOM 598 N N . ASP A 1 79 ? 18.438 20.141 29.391 1 57.75 79 ASP A N 1
ATOM 599 C CA . ASP A 1 79 ? 17.672 21.078 28.578 1 57.75 79 ASP A CA 1
ATOM 600 C C . ASP A 1 79 ? 16.203 21.094 29 1 57.75 79 ASP A C 1
ATOM 602 O O . ASP A 1 79 ? 15.578 22.141 29.094 1 57.75 79 ASP A O 1
ATOM 606 N N . HIS A 1 80 ? 15.758 19.922 29.297 1 61.44 80 HIS A N 1
ATOM 607 C CA . HIS A 1 80 ? 14.383 19.844 29.766 1 61.44 80 HIS A CA 1
ATOM 608 C C . HIS A 1 80 ? 14.195 20.578 31.094 1 61.44 80 HIS A C 1
ATOM 610 O O . HIS A 1 80 ? 13.133 21.125 31.359 1 61.44 80 HIS A O 1
ATOM 616 N N . LEU A 1 81 ? 15.281 20.672 31.703 1 66 81 LEU A N 1
ATOM 617 C CA . LEU A 1 81 ? 15.188 21.312 33.031 1 66 81 LEU A CA 1
ATOM 618 C C . LEU A 1 81 ? 15.156 22.828 32.875 1 66 81 LEU A C 1
ATOM 620 O O . LEU A 1 81 ? 14.68 23.516 33.781 1 66 81 LEU A O 1
ATOM 624 N N . GLN A 1 82 ? 15.5 23.266 31.719 1 79.31 82 GLN A N 1
ATOM 625 C CA . GLN A 1 82 ? 15.609 24.719 31.578 1 79.31 82 GLN A CA 1
ATOM 626 C C . GLN A 1 82 ? 14.406 25.297 30.859 1 79.31 82 GLN A C 1
ATOM 628 O O . GLN A 1 82 ? 14.188 26.5 30.859 1 79.31 82 GLN A O 1
ATOM 633 N N . LEU A 1 83 ? 13.555 24.484 30.312 1 87.19 83 LEU A N 1
ATOM 634 C CA . LEU A 1 83 ? 12.484 24.969 29.453 1 87.19 83 LEU A CA 1
ATOM 635 C C . LEU A 1 83 ? 11.484 25.812 30.234 1 87.19 83 LEU A C 1
ATOM 637 O O . LEU A 1 83 ? 11.039 26.859 29.766 1 87.19 83 LEU A O 1
ATOM 641 N N . PRO A 1 84 ? 11.203 25.5 31.453 1 90 84 PRO A N 1
ATOM 642 C CA . PRO A 1 84 ? 10.234 26.328 32.188 1 90 84 PRO A CA 1
ATOM 643 C C . PRO A 1 84 ? 10.688 27.781 32.344 1 90 84 PRO A C 1
ATOM 645 O O . PRO A 1 84 ? 9.867 28.688 32.312 1 90 84 PRO A O 1
ATOM 648 N N . GLN A 1 85 ? 11.914 27.922 32.281 1 90.81 85 GLN A N 1
ATOM 649 C CA . GLN A 1 85 ? 12.43 29.266 32.469 1 90.81 85 GLN A CA 1
ATOM 650 C C . GLN A 1 85 ? 12.625 29.969 31.125 1 90.81 85 GLN A C 1
ATOM 652 O O . GLN A 1 85 ? 12.523 31.188 31.047 1 90.81 85 GLN A O 1
ATOM 657 N N . ALA A 1 86 ? 12.781 29.203 30.125 1 94.19 86 ALA A N 1
ATOM 658 C CA . ALA A 1 86 ? 13.18 29.781 28.844 1 94.19 86 ALA A CA 1
ATOM 659 C C . ALA A 1 86 ? 12.031 29.75 27.844 1 94.19 86 ALA A C 1
ATOM 661 O O . ALA A 1 86 ? 12.172 30.203 26.703 1 94.19 86 ALA A O 1
ATOM 662 N N . TRP A 1 87 ? 10.852 29.312 28.266 1 95.19 87 TRP A N 1
ATOM 663 C CA . TRP A 1 87 ? 9.82 29 27.297 1 95.19 87 TRP A CA 1
ATOM 664 C C . TRP A 1 87 ? 9.352 30.25 26.562 1 95.19 87 TRP A C 1
ATOM 666 O O . TRP A 1 87 ? 9.008 30.203 25.375 1 95.19 87 TRP A O 1
ATOM 676 N N . ARG A 1 88 ? 9.344 31.391 27.172 1 95.69 88 ARG A N 1
ATOM 677 C CA . ARG A 1 88 ? 8.891 32.625 26.531 1 95.69 88 ARG A CA 1
ATOM 678 C C . ARG A 1 88 ? 9.828 33.031 25.406 1 95.69 88 ARG A C 1
ATOM 680 O O . ARG A 1 88 ? 9.375 33.438 24.344 1 95.69 88 ARG A O 1
ATOM 687 N N . GLU A 1 89 ? 11.094 32.875 25.688 1 95.44 89 GLU A N 1
ATOM 688 C CA . GLU A 1 89 ? 12.078 33.156 24.656 1 95.44 89 GLU A CA 1
ATOM 689 C C . GLU A 1 89 ? 11.961 32.219 23.484 1 95.44 89 GLU A C 1
ATOM 691 O O . GLU A 1 89 ? 12.039 32.625 22.328 1 95.44 89 GLU A O 1
ATOM 696 N N . ILE A 1 90 ? 11.75 31.031 23.828 1 95.56 90 ILE A N 1
ATOM 697 C CA . ILE A 1 90 ? 11.633 29.984 22.844 1 95.56 90 ILE A CA 1
ATOM 698 C C . ILE A 1 90 ? 10.375 30.188 22 1 95.56 90 ILE A C 1
ATOM 700 O O . ILE A 1 90 ? 10.336 29.828 20.828 1 95.56 90 ILE A O 1
ATOM 704 N N . HIS A 1 91 ? 9.43 30.891 22.562 1 95.5 91 HIS A N 1
ATOM 705 C CA . HIS A 1 91 ? 8.172 31.125 21.875 1 95.5 91 HIS A CA 1
ATOM 706 C C . HIS A 1 91 ? 8.156 32.5 21.234 1 95.5 91 HIS A C 1
ATOM 708 O O . HIS A 1 91 ? 7.098 33 20.844 1 95.5 91 HIS A O 1
ATOM 714 N N . GLY A 1 92 ? 9.305 33.188 21.172 1 96.38 92 GLY A N 1
ATOM 715 C CA . GLY A 1 92 ? 9.461 34.344 20.281 1 96.38 92 GLY A CA 1
ATOM 716 C C . GLY A 1 92 ? 9.367 35.656 21 1 96.38 92 GLY A C 1
ATOM 717 O O . GLY A 1 92 ? 9.148 36.688 20.375 1 96.38 92 GLY A O 1
ATOM 718 N N . GLU A 1 93 ? 9.523 35.656 22.312 1 95.44 93 GLU A N 1
ATOM 719 C CA . GLU A 1 93 ? 9.43 36.906 23.062 1 95.44 93 GLU A CA 1
ATOM 720 C C . GLU A 1 93 ? 10.367 37.969 22.484 1 95.44 93 GLU A C 1
ATOM 722 O O . GLU A 1 93 ? 10.023 39.156 22.422 1 95.44 93 GLU A O 1
ATOM 727 N N . ASN A 1 94 ? 11.539 37.531 22.016 1 95.25 94 ASN A N 1
ATOM 728 C CA . ASN A 1 94 ? 12.516 38.438 21.422 1 95.25 94 ASN A CA 1
ATOM 729 C C . ASN A 1 94 ? 12.727 38.125 19.938 1 95.25 94 ASN A C 1
ATOM 731 O O . ASN A 1 94 ? 13.844 38.25 19.438 1 95.25 94 ASN A O 1
ATOM 735 N N . ASP A 1 95 ? 11.734 37.625 19.312 1 96.38 95 ASP A N 1
ATOM 736 C CA . ASP A 1 95 ? 11.711 37.344 17.875 1 96.38 95 ASP A CA 1
ATOM 737 C C . ASP A 1 95 ? 12.82 36.375 17.484 1 96.38 95 ASP A C 1
ATOM 739 O O . ASP A 1 95 ? 13.406 36.5 16.406 1 96.38 95 ASP A O 1
ATOM 743 N N . TRP A 1 96 ? 13.25 35.562 18.453 1 97.75 96 TRP A N 1
ATOM 744 C CA . TRP A 1 96 ? 14.195 34.469 18.281 1 97.75 96 TRP A CA 1
ATOM 745 C C . TRP A 1 96 ? 15.578 35 17.891 1 97.75 96 TRP A C 1
ATOM 747 O O . TRP A 1 96 ? 16.375 34.281 17.281 1 97.75 96 TRP A O 1
ATOM 757 N N . ILE A 1 97 ? 15.836 36.219 18.141 1 95.81 97 ILE A N 1
ATOM 758 C CA . ILE A 1 97 ? 17.156 36.781 17.891 1 95.81 97 ILE A CA 1
ATOM 759 C C . ILE A 1 97 ? 18.203 36 18.672 1 95.81 97 ILE A C 1
ATOM 761 O O . ILE A 1 97 ? 18.062 35.781 19.891 1 95.81 97 ILE A O 1
ATOM 765 N N . GLY A 1 98 ? 19.172 35.469 17.969 1 95.38 98 GLY A N 1
ATOM 766 C CA . GLY A 1 98 ? 20.281 34.781 18.594 1 95.38 98 GLY A CA 1
ATOM 767 C C . GLY A 1 98 ? 20 33.312 18.828 1 95.38 98 GLY A C 1
ATOM 768 O O . GLY A 1 98 ? 20.859 32.562 19.328 1 95.38 98 GLY A O 1
ATOM 769 N N . LEU A 1 99 ? 18.859 32.844 18.516 1 97.19 99 LEU A N 1
ATOM 770 C CA . LEU A 1 99 ? 18.5 31.469 18.812 1 97.19 99 LEU A CA 1
ATOM 771 C C . LEU A 1 99 ? 18.578 30.594 17.562 1 97.19 99 LEU A C 1
ATOM 773 O O . LEU A 1 99 ? 18.594 29.359 17.656 1 97.19 99 LEU A O 1
ATOM 777 N N . LEU A 1 100 ? 18.641 31.203 16.406 1 97.62 100 LEU A N 1
ATOM 778 C CA . LEU A 1 100 ? 18.516 30.453 15.148 1 97.62 100 LEU A CA 1
ATOM 779 C C . LEU A 1 100 ? 19.875 30.078 14.602 1 97.62 100 LEU A C 1
ATOM 781 O O . LEU A 1 100 ? 20.016 29.094 13.859 1 97.62 100 LEU A O 1
ATOM 785 N N . ASP A 1 101 ? 20.844 30.875 14.977 1 96 101 ASP A N 1
ATOM 786 C CA . ASP A 1 101 ? 22.219 30.672 14.492 1 96 101 ASP A CA 1
ATOM 787 C C . ASP A 1 101 ? 23.234 31.125 15.531 1 96 101 ASP A C 1
ATOM 789 O O . ASP A 1 101 ? 23.516 32.312 15.656 1 96 101 ASP A O 1
ATOM 793 N N . PRO A 1 102 ? 23.844 30.297 16.219 1 96.31 102 PRO A N 1
ATOM 794 C CA . PRO A 1 102 ? 23.672 28.844 16.094 1 96.31 102 PRO A CA 1
ATOM 795 C C . PRO A 1 102 ? 22.312 28.375 16.594 1 96.31 102 PRO A C 1
ATOM 797 O O . PRO A 1 102 ? 21.641 29.094 17.328 1 96.31 102 PRO A O 1
ATOM 800 N N . MET A 1 103 ? 22.031 27.203 16.203 1 97.38 103 MET A N 1
ATOM 801 C CA . MET A 1 103 ? 20.734 26.641 16.562 1 97.38 103 MET A CA 1
ATOM 802 C C . MET A 1 103 ? 20.672 26.344 18.062 1 97.38 103 MET A C 1
ATOM 804 O O . MET A 1 103 ? 21.516 25.609 18.594 1 97.38 103 MET A O 1
ATOM 808 N N . ASN A 1 104 ? 19.75 27.016 18.688 1 96.62 104 ASN A N 1
ATOM 809 C CA . ASN A 1 104 ? 19.516 26.719 20.094 1 96.62 104 ASN A CA 1
ATOM 810 C C . ASN A 1 104 ? 18.891 25.344 20.281 1 96.62 104 ASN A C 1
ATOM 812 O O . ASN A 1 104 ? 17.875 25.031 19.656 1 96.62 104 ASN A O 1
ATOM 816 N N . PRO A 1 105 ? 19.438 24.516 21.125 1 95.81 105 PRO A N 1
ATOM 817 C CA . PRO A 1 105 ? 18.969 23.141 21.25 1 95.81 105 PRO A CA 1
ATOM 818 C C . PRO A 1 105 ? 17.531 23.047 21.781 1 95.81 105 PRO A C 1
ATOM 820 O O . PRO A 1 105 ? 16.781 22.172 21.375 1 95.81 105 PRO A O 1
ATOM 823 N N . LEU A 1 106 ? 17.172 23.906 22.688 1 95.38 106 LEU A N 1
ATOM 824 C CA . LEU A 1 106 ? 15.82 23.891 23.219 1 95.38 106 LEU A CA 1
ATOM 825 C C . LEU A 1 106 ? 14.812 24.266 22.125 1 95.38 106 LEU A C 1
ATOM 827 O O . LEU A 1 106 ? 13.758 23.641 22 1 95.38 106 LEU A O 1
ATOM 831 N N . LEU A 1 107 ? 15.172 25.297 21.391 1 97.38 107 LEU A N 1
ATOM 832 C CA . LEU A 1 107 ? 14.305 25.703 20.297 1 97.38 107 LEU A CA 1
ATOM 833 C C . LEU A 1 107 ? 14.156 24.594 19.266 1 97.38 107 LEU A C 1
ATOM 835 O O . LEU A 1 107 ? 13.047 24.328 18.781 1 97.38 107 LEU A O 1
ATOM 839 N N . ARG A 1 108 ? 15.234 23.891 19 1 97.69 108 ARG A N 1
ATOM 840 C CA . ARG A 1 108 ? 15.195 22.766 18.062 1 97.69 108 ARG A CA 1
ATOM 841 C C . ARG A 1 108 ? 14.188 21.703 18.531 1 97.69 108 ARG A C 1
ATOM 843 O O . ARG A 1 108 ? 13.336 21.281 17.75 1 97.69 108 ARG A O 1
ATOM 850 N N . SER A 1 109 ? 14.32 21.359 19.734 1 96.62 109 SER A N 1
ATOM 851 C CA . SER A 1 109 ? 13.461 20.328 20.297 1 96.62 109 SER A CA 1
ATOM 852 C C . SER A 1 109 ? 11.992 20.734 20.25 1 96.62 109 SER A C 1
ATOM 854 O O . SER A 1 109 ? 11.125 19.922 19.922 1 96.62 109 SER A O 1
ATOM 856 N N . GLU A 1 110 ? 11.695 21.969 20.547 1 97.06 110 GLU A N 1
ATOM 857 C CA . GLU A 1 110 ? 10.312 22.453 20.516 1 97.06 110 GLU A CA 1
ATOM 858 C C . GLU A 1 110 ? 9.781 22.516 19.094 1 97.06 110 GLU A C 1
ATOM 860 O O . GLU A 1 110 ? 8.633 22.156 18.828 1 97.06 110 GLU A O 1
ATOM 865 N N . LEU A 1 111 ? 10.641 22.938 18.188 1 98.44 111 LEU A N 1
ATOM 866 C CA . LEU A 1 111 ? 10.227 22.984 16.781 1 98.44 111 LEU A CA 1
ATOM 867 C C . LEU A 1 111 ? 9.891 21.594 16.266 1 98.44 111 LEU A C 1
ATOM 869 O O . LEU A 1 111 ? 8.914 21.406 15.539 1 98.44 111 LEU A O 1
ATOM 873 N N . ILE A 1 112 ? 10.656 20.672 16.656 1 98.25 112 ILE A N 1
ATOM 874 C CA . ILE A 1 112 ? 10.422 19.297 16.234 1 98.25 112 ILE A CA 1
ATOM 875 C C . ILE A 1 112 ? 9.133 18.781 16.844 1 98.25 112 ILE A C 1
ATOM 877 O O . ILE A 1 112 ? 8.328 18.125 16.172 1 98.25 112 ILE A O 1
ATOM 881 N N . ARG A 1 113 ? 8.898 19.062 18.125 1 97.69 113 ARG A N 1
ATOM 882 C CA . ARG A 1 113 ? 7.672 18.625 18.781 1 97.69 113 ARG A CA 1
ATOM 883 C C . ARG A 1 113 ? 6.445 19.156 18.062 1 97.69 113 ARG A C 1
ATOM 885 O O . ARG A 1 113 ? 5.547 18.391 17.703 1 97.69 113 ARG A O 1
ATOM 892 N N . TYR A 1 114 ? 6.41 20.438 17.797 1 98.62 114 TYR A N 1
ATOM 893 C CA . TYR A 1 114 ? 5.254 21.031 17.125 1 98.62 114 TYR A CA 1
ATOM 894 C C . TYR A 1 114 ? 5.191 20.609 15.664 1 98.62 114 TYR A C 1
ATOM 896 O O . TYR A 1 114 ? 4.105 20.484 15.094 1 98.62 114 TYR A O 1
ATOM 904 N N . GLY A 1 115 ? 6.387 20.406 15.055 1 98.75 115 GLY A N 1
ATOM 905 C CA . GLY A 1 115 ? 6.402 19.844 13.711 1 98.75 115 GLY A CA 1
ATOM 906 C C . GLY A 1 115 ? 5.773 18.469 13.633 1 98.75 115 GLY A C 1
ATOM 907 O O . GLY A 1 115 ? 5.059 18.156 12.68 1 98.75 115 GLY A O 1
ATOM 908 N N . GLU A 1 116 ? 6.047 17.703 14.633 1 98.44 116 GLU A N 1
ATOM 909 C CA . GLU A 1 116 ? 5.441 16.375 14.695 1 98.44 116 GLU A CA 1
ATOM 910 C C . GLU A 1 116 ? 3.932 16.453 14.891 1 98.44 116 GLU A C 1
ATOM 912 O O . GLU A 1 116 ? 3.184 15.625 14.383 1 98.44 116 GLU A O 1
ATOM 917 N N . MET A 1 117 ? 3.5 17.438 15.617 1 98.69 117 MET A N 1
ATOM 918 C CA . MET A 1 117 ? 2.062 17.641 15.781 1 98.69 117 MET A CA 1
ATOM 919 C C . MET A 1 117 ? 1.424 18.062 14.461 1 98.69 117 MET A C 1
ATOM 921 O O . MET A 1 117 ? 0.32 17.625 14.133 1 98.69 117 MET A O 1
ATOM 925 N N . ALA A 1 118 ? 2.121 18.859 13.695 1 98.56 118 ALA A N 1
ATOM 926 C CA . ALA A 1 118 ? 1.646 19.188 12.359 1 98.56 118 ALA A CA 1
ATOM 927 C C . ALA A 1 118 ? 1.613 17.938 11.469 1 98.56 118 ALA A C 1
ATOM 929 O O . ALA A 1 118 ? 0.642 17.719 10.742 1 98.56 118 ALA A O 1
ATOM 930 N N . GLN A 1 119 ? 2.645 17.141 11.578 1 97.88 119 GLN A N 1
ATOM 931 C CA . GLN A 1 119 ? 2.74 15.906 10.797 1 97.88 119 GLN A CA 1
ATOM 932 C C . GLN A 1 119 ? 1.612 14.945 11.156 1 97.88 119 GLN A C 1
ATOM 934 O O . GLN A 1 119 ? 1.116 14.211 10.297 1 97.88 119 GLN A O 1
ATOM 939 N N . SER A 1 120 ? 1.202 14.969 12.375 1 98.12 120 SER A N 1
ATOM 940 C CA . SER A 1 120 ? 0.153 14.07 12.836 1 98.12 120 SER A CA 1
ATOM 941 C C . SER A 1 120 ? -1.157 14.32 12.102 1 98.12 120 SER A C 1
ATOM 943 O O . SER A 1 120 ? -1.986 13.414 11.969 1 98.12 120 SER A O 1
ATOM 945 N N . CYS A 1 121 ? -1.325 15.523 11.586 1 97.25 121 CYS A N 1
ATOM 946 C CA . CYS A 1 121 ? -2.527 15.836 10.828 1 97.25 121 CYS A CA 1
ATOM 947 C C . CYS A 1 121 ? -2.549 15.07 9.508 1 97.25 121 CYS A C 1
ATOM 949 O O . CYS A 1 121 ? -3.611 14.648 9.039 1 97.25 121 CYS A O 1
ATOM 951 N N . TYR A 1 122 ? -1.384 14.906 8.977 1 95.12 122 TYR A N 1
ATOM 952 C CA . TYR A 1 122 ? -1.293 14.109 7.758 1 95.12 122 TYR A CA 1
ATOM 953 C C . TYR A 1 122 ? -1.455 12.625 8.062 1 95.12 122 TYR A C 1
ATOM 955 O O . TYR A 1 122 ? -2.18 11.922 7.359 1 95.12 122 TYR A O 1
ATOM 963 N N . ASP A 1 123 ? -0.844 12.211 9.086 1 95.94 123 ASP A N 1
ATOM 964 C CA . ASP A 1 123 ? -0.804 10.797 9.422 1 95.94 123 ASP A CA 1
ATOM 965 C C . ASP A 1 123 ? -2.189 10.281 9.812 1 95.94 123 ASP A C 1
ATOM 967 O O . ASP A 1 123 ? -2.506 9.109 9.602 1 95.94 123 ASP A O 1
ATOM 971 N N . ALA A 1 124 ? -3.004 11.148 10.328 1 96.19 124 ALA A N 1
ATOM 972 C CA . ALA A 1 124 ? -4.301 10.742 10.859 1 96.19 124 ALA A CA 1
ATOM 973 C C . ALA A 1 124 ? -5.41 10.977 9.844 1 96.19 124 ALA A C 1
ATOM 975 O O . ALA A 1 124 ? -6.547 10.539 10.039 1 96.19 124 ALA A O 1
ATOM 976 N N . PHE A 1 125 ? -5.109 11.547 8.742 1 95.19 125 PHE A N 1
ATOM 977 C CA . PHE A 1 125 ? -6.117 11.914 7.75 1 95.19 125 PHE A CA 1
ATOM 978 C C . PHE A 1 125 ? -6.41 10.742 6.82 1 95.19 125 PHE A C 1
ATOM 980 O O . PHE A 1 125 ? -5.492 10.141 6.258 1 95.19 125 PHE A O 1
ATOM 987 N N . ASP A 1 126 ? -7.66 10.438 6.691 1 92.19 126 ASP A N 1
ATOM 988 C CA . ASP A 1 126 ? -8.086 9.422 5.73 1 92.19 126 ASP A CA 1
ATOM 989 C C . ASP A 1 126 ? -8.312 10.039 4.352 1 92.19 126 ASP A C 1
ATOM 991 O O . ASP A 1 126 ? -9.383 10.586 4.078 1 92.19 126 ASP A O 1
ATOM 995 N N . PHE A 1 127 ? -7.406 9.883 3.482 1 89.31 127 PHE A N 1
ATOM 996 C CA . PHE A 1 127 ? -7.504 10.5 2.168 1 89.31 127 PHE A CA 1
ATOM 997 C C . PHE A 1 127 ? -7.801 9.461 1.098 1 89.31 127 PHE A C 1
ATOM 999 O O . PHE A 1 127 ? -7.75 9.758 -0.098 1 89.31 127 PHE A O 1
ATOM 1006 N N . ASP A 1 128 ? -7.969 8.242 1.498 1 88.12 128 ASP A N 1
ATOM 1007 C CA . ASP A 1 128 ? -8.242 7.176 0.543 1 88.12 128 ASP A CA 1
ATOM 1008 C C . ASP A 1 128 ? -9.633 7.332 -0.067 1 88.12 128 ASP A C 1
ATOM 1010 O O . ASP A 1 128 ? -10.641 7.246 0.639 1 88.12 128 ASP A O 1
ATOM 1014 N N . PRO A 1 129 ? -9.703 7.445 -1.346 1 88.25 129 PRO A N 1
ATOM 1015 C CA . PRO A 1 129 ? -11.016 7.625 -1.979 1 88.25 129 PRO A CA 1
ATOM 1016 C C . PRO A 1 129 ? -11.883 6.375 -1.899 1 88.25 129 PRO A C 1
ATOM 1018 O O . PRO A 1 129 ? -13.094 6.441 -2.156 1 88.25 129 PRO A O 1
ATOM 1021 N N . PHE A 1 130 ? -11.312 5.293 -1.494 1 89.56 130 PHE A N 1
ATOM 1022 C CA . PHE A 1 130 ? -12.07 4.051 -1.408 1 89.56 130 PHE A CA 1
ATOM 1023 C C . PHE A 1 130 ? -12.445 3.742 0.037 1 89.56 130 PHE A C 1
ATOM 1025 O O . PHE A 1 130 ? -12.781 2.604 0.367 1 89.56 130 PHE A O 1
ATOM 1032 N N . SER A 1 131 ? -12.336 4.715 0.836 1 88.69 131 SER A N 1
ATOM 1033 C CA . SER A 1 131 ? -12.789 4.609 2.219 1 88.69 131 SER A CA 1
ATOM 1034 C C . SER A 1 131 ? -14.148 5.273 2.408 1 88.69 131 SER A C 1
ATOM 1036 O O . SER A 1 131 ? -14.398 6.352 1.872 1 88.69 131 SER A O 1
ATOM 1038 N N . LYS A 1 132 ? -15 4.66 3.125 1 84.94 132 LYS A N 1
ATOM 1039 C CA . LYS A 1 132 ? -16.281 5.273 3.439 1 84.94 132 LYS A CA 1
ATOM 1040 C C . LYS A 1 132 ? -16.109 6.453 4.395 1 84.94 132 LYS A C 1
ATOM 1042 O O . LYS A 1 132 ? -17.047 7.23 4.605 1 84.94 132 LYS A O 1
ATOM 1047 N N . TYR A 1 133 ? -14.891 6.625 4.93 1 89 133 TYR A N 1
ATOM 1048 C CA . TYR A 1 133 ? -14.609 7.703 5.867 1 89 133 TYR A CA 1
ATOM 1049 C C . TYR A 1 133 ? -13.617 8.695 5.277 1 89 133 TYR A C 1
ATOM 1051 O O . TYR A 1 133 ? -12.969 9.445 6.008 1 89 133 TYR A O 1
ATOM 1059 N N . CYS A 1 134 ? -13.5 8.656 3.977 1 89.81 134 CYS A N 1
ATOM 1060 C CA . CYS A 1 134 ? -12.594 9.57 3.295 1 89.81 134 CYS A CA 1
ATOM 1061 C C . CYS A 1 134 ? -12.867 11.008 3.709 1 89.81 134 CYS A C 1
ATOM 1063 O O . CYS A 1 134 ? -14.016 11.453 3.723 1 89.81 134 CYS A O 1
ATOM 1065 N N . GLY A 1 135 ? -11.781 11.711 4.102 1 89.75 135 GLY A N 1
ATOM 1066 C CA . GLY A 1 135 ? -11.922 13.109 4.492 1 89.75 135 GLY A CA 1
ATOM 1067 C C . GLY A 1 135 ? -12.023 13.297 5.992 1 89.75 135 GLY A C 1
ATOM 1068 O O . GLY A 1 135 ? -12.078 14.43 6.473 1 89.75 135 GLY A O 1
ATOM 1069 N N . SER A 1 136 ? -12.055 12.242 6.707 1 91.88 136 SER A N 1
ATOM 1070 C CA . SER A 1 136 ? -12.148 12.312 8.164 1 91.88 136 SER A CA 1
ATOM 1071 C C . SER A 1 136 ? -10.836 11.898 8.82 1 91.88 136 SER A C 1
ATOM 1073 O O . SER A 1 136 ? -9.867 11.562 8.125 1 91.88 136 SER A O 1
ATOM 1075 N N . CYS A 1 137 ? -10.82 12.055 10.078 1 94.38 137 CYS A N 1
ATOM 1076 C CA . CYS A 1 137 ? -9.695 11.555 10.859 1 94.38 137 CYS A CA 1
ATOM 1077 C C . CYS A 1 137 ? -9.867 10.078 11.195 1 94.38 137 CYS A C 1
ATOM 1079 O O . CYS A 1 137 ? -10.969 9.641 11.531 1 94.38 137 CYS A O 1
ATOM 1081 N N . ARG A 1 138 ? -8.836 9.344 11.211 1 93.81 138 ARG A N 1
ATOM 1082 C CA . ARG A 1 138 ? -8.867 7.906 11.43 1 93.81 138 ARG A CA 1
ATOM 1083 C C . ARG A 1 138 ? -9.094 7.574 12.898 1 93.81 138 ARG A C 1
ATOM 1085 O O . ARG A 1 138 ? -9.523 6.469 13.234 1 93.81 138 ARG A O 1
ATOM 1092 N N . PHE A 1 139 ? -8.844 8.531 13.781 1 95.31 139 PHE A N 1
ATOM 1093 C CA . PHE A 1 139 ? -8.836 8.25 15.211 1 95.31 139 PHE A CA 1
ATOM 1094 C C . PHE A 1 139 ? -9.805 9.164 15.953 1 95.31 139 PHE A C 1
ATOM 1096 O O . PHE A 1 139 ? -10.141 10.242 15.461 1 95.31 139 PHE A O 1
ATOM 1103 N N . THR A 1 140 ? -10.188 8.695 17.125 1 94.75 140 THR A N 1
ATOM 1104 C CA . THR A 1 140 ? -10.992 9.547 18 1 94.75 140 THR A CA 1
ATOM 1105 C C . THR A 1 140 ? -10.102 10.477 18.812 1 94.75 140 THR A C 1
ATOM 1107 O O . THR A 1 140 ? -8.93 10.172 19.047 1 94.75 140 THR A O 1
ATOM 1110 N N . PRO A 1 141 ? -10.617 11.562 19.266 1 95.5 141 PRO A N 1
ATOM 1111 C CA . PRO A 1 141 ? -9.797 12.547 19.969 1 95.5 141 PRO A CA 1
ATOM 1112 C C . PRO A 1 141 ? -9.078 11.953 21.188 1 95.5 141 PRO A C 1
ATOM 1114 O O . PRO A 1 141 ? -7.871 12.133 21.344 1 95.5 141 PRO A O 1
ATOM 1117 N N . PRO A 1 142 ? -9.695 11.164 22 1 94.38 142 PRO A N 1
ATOM 1118 C CA . PRO A 1 142 ? -9 10.641 23.188 1 94.38 142 PRO A CA 1
ATOM 1119 C C . PRO A 1 142 ? -7.848 9.703 22.828 1 94.38 142 PRO A C 1
ATOM 1121 O O . PRO A 1 142 ? -6.875 9.594 23.562 1 94.38 142 PRO A O 1
ATOM 1124 N N . ASN A 1 143 ? -7.945 9.07 21.688 1 94.94 143 ASN A N 1
ATOM 1125 C CA . ASN A 1 143 ? -6.941 8.078 21.312 1 94.94 143 ASN A CA 1
ATOM 1126 C C . ASN A 1 143 ? -6.012 8.609 20.219 1 94.94 143 ASN A C 1
ATOM 1128 O O . ASN A 1 143 ? -5.195 7.859 19.672 1 94.94 143 ASN A O 1
ATOM 1132 N N . PHE A 1 144 ? -6.152 9.812 19.891 1 97.19 144 PHE A N 1
ATOM 1133 C CA . PHE A 1 144 ? -5.461 10.391 18.75 1 97.19 144 PHE A CA 1
ATOM 1134 C C . PHE A 1 144 ? -3.953 10.211 18.875 1 97.19 144 PHE A C 1
ATOM 1136 O O . PHE A 1 144 ? -3.322 9.562 18.047 1 97.19 144 PHE A O 1
ATOM 1143 N N . PHE A 1 145 ? -3.357 10.719 19.938 1 98.12 145 PHE A N 1
ATOM 1144 C CA . PHE A 1 145 ? -1.908 10.703 20.094 1 98.12 145 PHE A CA 1
ATOM 1145 C C . PHE A 1 145 ? -1.405 9.297 20.375 1 98.12 145 PHE A C 1
ATOM 1147 O O . PHE A 1 145 ? -0.342 8.898 19.891 1 98.12 145 PHE A O 1
ATOM 1154 N N . ASP A 1 146 ? -2.17 8.539 21.062 1 96.88 146 ASP A N 1
ATOM 1155 C CA . ASP A 1 146 ? -1.791 7.152 21.328 1 96.88 146 ASP A CA 1
ATOM 1156 C C . ASP A 1 146 ? -1.751 6.328 20.047 1 96.88 146 ASP A C 1
ATOM 1158 O O . ASP A 1 146 ? -0.829 5.539 19.844 1 96.88 146 ASP A O 1
ATOM 1162 N N . SER A 1 147 ? -2.725 6.551 19.219 1 95.94 147 SER A N 1
ATOM 1163 C CA . SER A 1 147 ? -2.832 5.793 17.984 1 95.94 147 SER A CA 1
ATOM 1164 C C . SER A 1 147 ? -1.685 6.125 17.031 1 95.94 147 SER A C 1
ATOM 1166 O O . SER A 1 147 ? -1.355 5.336 16.141 1 95.94 147 SER A O 1
ATOM 1168 N N . LEU A 1 148 ? -1.039 7.238 17.25 1 96.38 148 LEU A N 1
ATOM 1169 C CA . LEU A 1 148 ? 0.048 7.68 16.375 1 96.38 148 LEU A CA 1
ATOM 1170 C C . LEU A 1 148 ? 1.4 7.453 17.047 1 96.38 148 LEU A C 1
ATOM 1172 O O . LEU A 1 148 ? 2.43 7.902 16.547 1 96.38 148 LEU A O 1
ATOM 1176 N N . GLY A 1 149 ? 1.377 6.867 18.266 1 93.19 149 GLY A N 1
ATOM 1177 C CA . GLY A 1 149 ? 2.611 6.652 19 1 93.19 149 GLY A CA 1
ATOM 1178 C C . GLY A 1 149 ? 3.205 7.934 19.547 1 93.19 149 GLY A C 1
ATOM 1179 O O . GLY A 1 149 ? 4.426 8.062 19.672 1 93.19 149 GLY A O 1
ATOM 1180 N N . MET A 1 150 ? 2.391 8.93 19.797 1 96.62 150 MET A N 1
ATOM 1181 C CA . MET A 1 150 ? 2.844 10.242 20.266 1 96.62 150 MET A CA 1
ATOM 1182 C C . MET A 1 150 ? 2.41 10.492 21.703 1 96.62 150 MET A C 1
ATOM 1184 O O . MET A 1 150 ? 2.301 11.648 22.125 1 96.62 150 MET A O 1
ATOM 1188 N N . HIS A 1 151 ? 2.176 9.453 22.422 1 94.56 151 HIS A N 1
ATOM 1189 C CA . HIS A 1 151 ? 1.733 9.562 23.812 1 94.56 151 HIS A CA 1
ATOM 1190 C C . HIS A 1 151 ? 2.754 10.32 24.656 1 94.56 151 HIS A C 1
ATOM 1192 O O . HIS A 1 151 ? 2.385 11.023 25.594 1 94.56 151 HIS A O 1
ATOM 1198 N N . HIS A 1 152 ? 3.941 10.25 24.359 1 93.94 152 HIS A N 1
ATOM 1199 C CA . HIS A 1 152 ? 5.027 10.828 25.141 1 93.94 152 HIS A CA 1
ATOM 1200 C C . HIS A 1 152 ? 4.992 12.352 25.078 1 93.94 152 HIS A C 1
ATOM 1202 O O . HIS A 1 152 ? 5.594 13.023 25.922 1 93.94 152 HIS A O 1
ATOM 1208 N N . HIS A 1 153 ? 4.344 12.945 24.078 1 95.5 153 HIS A N 1
ATOM 1209 C CA . HIS A 1 153 ? 4.25 14.398 24 1 95.5 153 HIS A CA 1
ATOM 1210 C C . HIS A 1 153 ? 3.393 14.961 25.125 1 95.5 153 HIS A C 1
ATOM 1212 O O . HIS A 1 153 ? 3.541 16.125 25.5 1 95.5 153 HIS A O 1
ATOM 1218 N N . GLY A 1 154 ? 2.398 14.227 25.625 1 97.75 154 GLY A N 1
ATOM 1219 C CA . GLY A 1 154 ? 1.625 14.617 26.797 1 97.75 154 GLY A CA 1
ATOM 1220 C C . GLY A 1 154 ? 0.569 15.664 26.484 1 97.75 154 GLY A C 1
ATOM 1221 O O . GLY A 1 154 ? 0.417 16.641 27.219 1 97.75 154 GLY A O 1
ATOM 1222 N N . TYR A 1 155 ? -0.115 15.531 25.406 1 98.5 155 TYR A N 1
ATOM 1223 C CA . TYR A 1 155 ? -1.221 16.406 25.031 1 98.5 155 TYR A CA 1
ATOM 1224 C C . TYR A 1 155 ? -2.508 15.609 24.859 1 98.5 155 TYR A C 1
ATOM 1226 O O . TYR A 1 155 ? -2.473 14.406 24.578 1 98.5 155 TYR A O 1
ATOM 1234 N N . ASN A 1 156 ? -3.596 16.25 25.031 1 97.94 156 ASN A N 1
ATOM 1235 C CA . ASN A 1 156 ? -4.922 15.703 24.781 1 97.94 156 ASN A CA 1
ATOM 1236 C C . ASN A 1 156 ? -5.688 16.531 23.75 1 97.94 156 ASN A C 1
ATOM 1238 O O . ASN A 1 156 ? -5.777 17.75 23.859 1 97.94 156 ASN A O 1
ATOM 1242 N N . VAL A 1 157 ? -6.188 15.844 22.781 1 97.88 157 VAL A N 1
ATOM 1243 C CA . VAL A 1 157 ? -7.012 16.547 21.797 1 97.88 157 VAL A CA 1
ATOM 1244 C C . VAL A 1 157 ? -8.367 16.875 22.406 1 97.88 157 VAL A C 1
ATOM 1246 O O . VAL A 1 157 ? -9.055 15.992 22.938 1 97.88 157 VAL A O 1
ATOM 1249 N N . THR A 1 158 ? -8.766 18.125 22.297 1 96.81 158 THR A N 1
ATOM 1250 C CA . THR A 1 158 ? -10.023 18.547 22.891 1 96.81 158 THR A CA 1
ATOM 1251 C C . THR A 1 158 ? -11.07 18.828 21.828 1 96.81 158 THR A C 1
ATOM 1253 O O . THR A 1 158 ? -12.266 18.828 22.109 1 96.81 158 THR A O 1
ATOM 1256 N N . ARG A 1 159 ? -10.547 19.062 20.625 1 96.19 159 ARG A N 1
ATOM 1257 C CA . ARG A 1 159 ? -11.492 19.375 19.562 1 96.19 159 ARG A CA 1
ATOM 1258 C C . ARG A 1 159 ? -10.883 19.078 18.188 1 96.19 159 ARG A C 1
ATOM 1260 O O . ARG A 1 159 ? -9.719 19.422 17.938 1 96.19 159 ARG A O 1
ATOM 1267 N N . TYR A 1 160 ? -11.711 18.453 17.359 1 96.38 160 TYR A N 1
ATOM 1268 C CA . TYR A 1 160 ? -11.383 18.359 15.938 1 96.38 160 TYR A CA 1
ATOM 1269 C C . TYR A 1 160 ? -11.914 19.562 15.172 1 96.38 160 TYR A C 1
ATOM 1271 O O . TYR A 1 160 ? -12.93 20.141 15.555 1 96.38 160 TYR A O 1
ATOM 1279 N N . LEU A 1 161 ? -11.219 19.906 14.188 1 96 161 LEU A N 1
ATOM 1280 C CA . LEU A 1 161 ? -11.602 21.031 13.328 1 96 161 LEU A CA 1
ATOM 1281 C C . LEU A 1 161 ? -12.055 20.531 11.961 1 96 161 LEU A C 1
ATOM 1283 O O . LEU A 1 161 ? -11.453 19.625 11.391 1 96 161 LEU A O 1
ATOM 1287 N N . TYR A 1 162 ? -13.117 21.125 11.43 1 93.25 162 TYR A N 1
ATOM 1288 C CA . TYR A 1 162 ? -13.656 20.75 10.133 1 93.25 162 TYR A CA 1
ATOM 1289 C C . TYR A 1 162 ? -13.773 21.969 9.219 1 93.25 162 TYR A C 1
ATOM 1291 O O . TYR A 1 162 ? -14.031 23.078 9.695 1 93.25 162 TYR A O 1
ATOM 1299 N N . ALA A 1 163 ? -13.523 21.766 7.969 1 89.94 163 ALA A N 1
ATOM 1300 C CA . ALA A 1 163 ? -13.688 22.797 6.949 1 89.94 163 ALA A CA 1
ATOM 1301 C C . ALA A 1 163 ? -14.586 22.312 5.816 1 89.94 163 ALA A C 1
ATOM 1303 O O . ALA A 1 163 ? -14.672 21.109 5.551 1 89.94 163 ALA A O 1
ATOM 1304 N N . THR A 1 164 ? -15.188 23.172 5.16 1 82.56 164 THR A N 1
ATOM 1305 C CA . THR A 1 164 ? -16.156 22.812 4.129 1 82.56 164 THR A CA 1
ATOM 1306 C C . THR A 1 164 ? -15.484 22.703 2.764 1 82.56 164 THR A C 1
ATOM 1308 O O . THR A 1 164 ? -14.492 23.391 2.506 1 82.56 164 THR A O 1
ATOM 1311 N N . ALA A 1 165 ? -16.062 21.859 1.932 1 67.31 165 ALA A N 1
ATOM 1312 C CA . ALA A 1 165 ? -15.586 21.562 0.586 1 67.31 165 ALA A CA 1
ATOM 1313 C C . ALA A 1 165 ? -15.992 22.656 -0.396 1 67.31 165 ALA A C 1
ATOM 1315 O O . ALA A 1 165 ? -15.484 22.719 -1.52 1 67.31 165 ALA A O 1
ATOM 1316 N N . ASN A 1 166 ? -16.781 23.453 -0.165 1 60.69 166 ASN A N 1
ATOM 1317 C CA . ASN A 1 166 ? -17.359 24.438 -1.076 1 60.69 166 ASN A CA 1
ATOM 1318 C C . ASN A 1 166 ? -16.328 25.484 -1.484 1 60.69 166 ASN A C 1
ATOM 1320 O O . ASN A 1 166 ? -16.688 26.516 -2.057 1 60.69 166 ASN A O 1
ATOM 1324 N N . ILE A 1 167 ? -15.109 25.016 -1.288 1 58.81 167 ILE A N 1
ATOM 1325 C CA . ILE A 1 167 ? -14.109 26.047 -1.503 1 58.81 167 ILE A CA 1
ATOM 1326 C C . ILE A 1 167 ? -13.32 25.75 -2.777 1 58.81 167 ILE A C 1
ATOM 1328 O O . ILE A 1 167 ? -13.312 24.609 -3.256 1 58.81 167 ILE A O 1
ATOM 1332 N N . ASN A 1 168 ? -12.914 26.703 -3.447 1 58.72 168 ASN A N 1
ATOM 1333 C CA . ASN A 1 168 ? -12.148 26.672 -4.691 1 58.72 168 ASN A CA 1
ATOM 1334 C C . ASN A 1 168 ? -10.75 26.109 -4.477 1 58.72 168 ASN A C 1
ATOM 1336 O O . ASN A 1 168 ? -9.773 26.641 -4.992 1 58.72 168 ASN A O 1
ATOM 1340 N N . LEU A 1 169 ? -10.664 25.297 -3.482 1 60.81 169 LEU A N 1
ATOM 1341 C CA . LEU A 1 169 ? -9.414 24.562 -3.32 1 60.81 169 LEU A CA 1
ATOM 1342 C C . LEU A 1 169 ? -9.641 23.062 -3.412 1 60.81 169 LEU A C 1
ATOM 1344 O O . LEU A 1 169 ? -9.531 22.344 -2.412 1 60.81 169 LEU A O 1
ATOM 1348 N N . PRO A 1 170 ? -9.812 22.641 -4.625 1 60.12 170 PRO A N 1
ATOM 1349 C CA . PRO A 1 170 ? -10.258 21.25 -4.793 1 60.12 170 PRO A CA 1
ATOM 1350 C C . PRO A 1 170 ? -9.258 20.234 -4.242 1 60.12 170 PRO A C 1
ATOM 1352 O O . PRO A 1 170 ? -9.648 19.172 -3.775 1 60.12 170 PRO A O 1
ATOM 1355 N N . ASN A 1 171 ? -8.008 20.641 -4.117 1 61.5 171 ASN A N 1
ATOM 1356 C CA . ASN A 1 171 ? -7.016 19.641 -3.734 1 61.5 171 ASN A CA 1
ATOM 1357 C C . ASN A 1 171 ? -6.934 19.484 -2.217 1 61.5 171 ASN A C 1
ATOM 1359 O O . ASN A 1 171 ? -6.289 18.562 -1.717 1 61.5 171 ASN A O 1
ATOM 1363 N N . PHE A 1 172 ? -7.609 20.375 -1.544 1 68.88 172 PHE A N 1
ATOM 1364 C CA . PHE A 1 172 ? -7.68 20.25 -0.094 1 68.88 172 PHE A CA 1
ATOM 1365 C C . PHE A 1 172 ? -8.742 19.234 0.305 1 68.88 172 PHE A C 1
ATOM 1367 O O . PHE A 1 172 ? -8.609 18.547 1.325 1 68.88 172 PHE A O 1
ATOM 1374 N N . PHE A 1 173 ? -9.734 19.078 -0.537 1 70.75 173 PHE A N 1
ATOM 1375 C CA . PHE A 1 173 ? -10.883 18.25 -0.222 1 70.75 173 PHE A CA 1
ATOM 1376 C C . PHE A 1 173 ? -10.766 16.891 -0.913 1 70.75 173 PHE A C 1
ATOM 1378 O O . PHE A 1 173 ? -10.5 16.828 -2.115 1 70.75 173 PHE A O 1
ATOM 1385 N N . LYS A 1 174 ? -10.93 15.891 -0.074 1 71.06 174 LYS A N 1
ATOM 1386 C CA . LYS A 1 174 ? -10.953 14.523 -0.586 1 71.06 174 LYS A CA 1
ATOM 1387 C C . LYS A 1 174 ? -12.352 13.922 -0.47 1 71.06 174 LYS A C 1
ATOM 1389 O O . LYS A 1 174 ? -13.039 14.133 0.531 1 71.06 174 LYS A O 1
ATOM 1394 N N . HIS A 1 175 ? -12.758 13.359 -1.618 1 70.5 175 HIS A N 1
ATOM 1395 C CA . HIS A 1 175 ? -14.078 12.727 -1.668 1 70.5 175 HIS A CA 1
ATOM 1396 C C . HIS A 1 175 ? -13.961 11.242 -1.967 1 70.5 175 HIS A C 1
ATOM 1398 O O . HIS A 1 175 ? -13.07 10.812 -2.707 1 70.5 175 HIS A O 1
ATOM 1404 N N . SER A 1 176 ? -14.875 10.586 -1.317 1 72.75 176 SER A N 1
ATOM 1405 C CA . SER A 1 176 ? -14.945 9.156 -1.573 1 72.75 176 SER A CA 1
ATOM 1406 C C . SER A 1 176 ? -15.57 8.867 -2.934 1 72.75 176 SER A C 1
ATOM 1408 O O . SER A 1 176 ? -16.422 9.633 -3.41 1 72.75 176 SER A O 1
ATOM 1410 N N . ARG A 1 177 ? -15.156 7.883 -3.482 1 74.75 177 ARG A N 1
ATOM 1411 C CA . ARG A 1 177 ? -15.773 7.383 -4.707 1 74.75 177 ARG A CA 1
ATOM 1412 C C . ARG A 1 177 ? -17.094 6.691 -4.406 1 74.75 177 ARG A C 1
ATOM 1414 O O . ARG A 1 177 ? -17.922 6.492 -5.309 1 74.75 177 ARG A O 1
ATOM 1421 N N . TRP A 1 178 ? -17.219 6.504 -3.133 1 73.88 178 TRP A N 1
ATOM 1422 C CA . TRP A 1 178 ? -18.422 5.789 -2.734 1 73.88 178 TRP A CA 1
ATOM 1423 C C . TRP A 1 178 ? -19.531 6.766 -2.371 1 73.88 178 TRP A C 1
ATOM 1425 O O . TRP A 1 178 ? -19.266 7.863 -1.871 1 73.88 178 TRP A O 1
ATOM 1435 N N . SER A 1 179 ? -20.672 6.359 -2.656 1 70.88 179 SER A N 1
ATOM 1436 C CA . SER A 1 179 ? -21.828 7.184 -2.338 1 70.88 179 SER A CA 1
ATOM 1437 C C . SER A 1 179 ? -22.094 7.211 -0.836 1 70.88 179 SER A C 1
ATOM 1439 O O . SER A 1 179 ? -22.484 8.242 -0.286 1 70.88 179 SER A O 1
ATOM 1441 N N . LYS A 1 180 ? -21.844 6.121 -0.25 1 69.12 180 LYS A N 1
ATOM 1442 C CA . LYS A 1 180 ? -22.062 6.043 1.191 1 69.12 180 LYS A CA 1
ATOM 1443 C C . LYS A 1 180 ? -20.844 6.559 1.96 1 69.12 180 LYS A C 1
ATOM 1445 O O . LYS A 1 180 ? -19.844 5.852 2.102 1 69.12 180 LYS A O 1
ATOM 1450 N N . MET A 1 181 ? -20.906 7.891 2.178 1 77.06 181 MET A N 1
ATOM 1451 C CA . MET A 1 181 ? -19.781 8.477 2.912 1 77.06 181 MET A CA 1
ATOM 1452 C C . MET A 1 181 ? -20.281 9.188 4.172 1 77.06 181 MET A C 1
ATOM 1454 O O . MET A 1 181 ? -21.469 9.445 4.316 1 77.06 181 MET A O 1
ATOM 1458 N N . TRP A 1 182 ? -19.359 9.5 5.109 1 76.44 182 TRP A N 1
ATOM 1459 C CA . TRP A 1 182 ? -19.656 10.133 6.391 1 76.44 182 TRP A CA 1
ATOM 1460 C C . TRP A 1 182 ? -20.172 11.555 6.191 1 76.44 182 TRP A C 1
ATOM 1462 O O . TRP A 1 182 ? -21.062 12.008 6.914 1 76.44 182 TRP A O 1
ATOM 1472 N N . SER A 1 183 ? -19.547 12.234 5.148 1 78.62 183 SER A N 1
ATOM 1473 C CA . SER A 1 183 ? -20 13.578 4.801 1 78.62 183 SER A CA 1
ATOM 1474 C C . SER A 1 183 ? -19.609 13.938 3.371 1 78.62 183 SER A C 1
ATOM 1476 O O . SER A 1 183 ? -18.516 13.625 2.926 1 78.62 183 SER A O 1
ATOM 1478 N N . LYS A 1 184 ? -20.438 14.68 2.768 1 76.69 184 LYS A N 1
ATOM 1479 C CA . LYS A 1 184 ? -20.172 15.109 1.399 1 76.69 184 LYS A CA 1
ATOM 1480 C C . LYS A 1 184 ? -19.609 16.531 1.373 1 76.69 184 LYS A C 1
ATOM 1482 O O . LYS A 1 184 ? -19.094 16.969 0.346 1 76.69 184 LYS A O 1
ATOM 1487 N N . HIS A 1 185 ? -19.562 17.109 2.609 1 79.62 185 HIS A N 1
ATOM 1488 C CA . HIS A 1 185 ? -19.281 18.531 2.584 1 79.62 185 HIS A CA 1
ATOM 1489 C C . HIS A 1 185 ? -18.109 18.875 3.504 1 79.62 185 HIS A C 1
ATOM 1491 O O . HIS A 1 185 ? -17.547 19.969 3.422 1 79.62 185 HIS A O 1
ATOM 1497 N N . ALA A 1 186 ? -17.766 17.984 4.301 1 85.81 186 ALA A N 1
ATOM 1498 C CA . ALA A 1 186 ? -16.797 18.328 5.344 1 85.81 186 ALA A CA 1
ATOM 1499 C C . ALA A 1 186 ? -15.5 17.547 5.18 1 85.81 186 ALA A C 1
ATOM 1501 O O . ALA A 1 186 ? -15.523 16.391 4.73 1 85.81 186 ALA A O 1
ATOM 1502 N N . ASN A 1 187 ? -14.453 18.156 5.504 1 90.5 187 ASN A N 1
ATOM 1503 C CA . ASN A 1 187 ? -13.164 17.5 5.688 1 90.5 187 ASN A CA 1
ATOM 1504 C C . ASN A 1 187 ? -12.547 17.844 7.035 1 90.5 187 ASN A C 1
ATOM 1506 O O . ASN A 1 187 ? -12.648 18.984 7.492 1 90.5 187 ASN A O 1
ATOM 1510 N N . TRP A 1 188 ? -11.992 16.875 7.668 1 93.44 188 TRP A N 1
ATOM 1511 C CA . TRP A 1 188 ? -11.203 17.109 8.867 1 93.44 188 TRP A CA 1
ATOM 1512 C C . TRP A 1 188 ? -9.984 17.969 8.555 1 93.44 188 TRP A C 1
ATOM 1514 O O . TRP A 1 188 ? -9.234 17.672 7.613 1 93.44 188 TRP A O 1
ATOM 1524 N N . ALA A 1 189 ? -9.773 19.047 9.32 1 94.75 189 ALA A N 1
ATOM 1525 C CA . ALA A 1 189 ? -8.781 20.062 8.961 1 94.75 189 ALA A CA 1
ATOM 1526 C C . ALA A 1 189 ? -7.715 20.188 10.047 1 94.75 189 ALA A C 1
ATOM 1528 O O . ALA A 1 189 ? -6.746 20.938 9.883 1 94.75 189 ALA A O 1
ATOM 1529 N N . GLY A 1 190 ? -7.891 19.609 11.133 1 97.25 190 GLY A N 1
ATOM 1530 C CA . GLY A 1 190 ? -6.922 19.703 12.211 1 97.25 190 GLY A CA 1
ATOM 1531 C C . GLY A 1 190 ? -7.535 19.484 13.586 1 97.25 190 GLY A C 1
ATOM 1532 O O . GLY A 1 190 ? -8.562 18.812 13.711 1 97.25 190 GLY A O 1
ATOM 1533 N N . TYR A 1 191 ? -6.789 19.953 14.625 1 98.31 191 TYR A N 1
ATOM 1534 C CA . TYR A 1 191 ? -7.293 19.734 15.969 1 98.31 191 TYR A CA 1
ATOM 1535 C C . TYR A 1 191 ? -6.762 20.781 16.938 1 98.31 191 TYR A C 1
ATOM 1537 O O . TYR A 1 191 ? -5.812 21.5 16.609 1 98.31 191 TYR A O 1
ATOM 1545 N N . VAL A 1 192 ? -7.418 20.938 18.031 1 98.56 192 VAL A N 1
ATOM 1546 C CA . VAL A 1 192 ? -6.949 21.672 19.219 1 98.56 192 VAL A CA 1
ATOM 1547 C C . VAL A 1 192 ? -6.582 20.688 20.312 1 98.56 192 VAL A C 1
ATOM 1549 O O . VAL A 1 192 ? -7.312 19.719 20.562 1 98.56 192 VAL A O 1
ATOM 1552 N N . ALA A 1 193 ? -5.465 20.906 20.859 1 98.75 193 ALA A N 1
ATOM 1553 C CA . ALA A 1 193 ? -5.004 20.047 21.938 1 98.75 193 ALA A CA 1
ATOM 1554 C C . ALA A 1 193 ? -4.453 20.875 23.094 1 98.75 193 ALA A C 1
ATOM 1556 O O . ALA A 1 193 ? -4.113 22.047 22.922 1 98.75 193 ALA A O 1
ATOM 1557 N N . VAL A 1 194 ? -4.391 20.25 24.266 1 98.69 194 VAL A N 1
ATOM 1558 C CA . VAL A 1 194 ? -3.867 20.922 25.453 1 98.69 194 VAL A CA 1
ATOM 1559 C C . VAL A 1 194 ? -2.893 19.984 26.172 1 98.69 194 VAL A C 1
ATOM 1561 O O . VAL A 1 194 ? -3.117 18.781 26.25 1 98.69 194 VAL A O 1
ATOM 1564 N N . SER A 1 195 ? -1.794 20.609 26.688 1 98.5 195 SER A N 1
ATOM 1565 C CA . SER A 1 195 ? -0.839 19.812 27.438 1 98.5 195 SER A CA 1
ATOM 1566 C C . SER A 1 195 ? -1.445 19.312 28.75 1 98.5 195 SER A C 1
ATOM 1568 O O . SER A 1 195 ? -2.188 20.047 29.406 1 98.5 195 SER A O 1
ATOM 1570 N N . ASN A 1 196 ? -1.18 18.078 29.047 1 97.69 196 ASN A N 1
ATOM 1571 C CA . ASN A 1 196 ? -1.673 17.562 30.328 1 97.69 196 ASN A CA 1
ATOM 1572 C C . ASN A 1 196 ? -0.859 18.109 31.5 1 97.69 196 ASN A C 1
ATOM 1574 O O . ASN A 1 196 ? 0.086 18.875 31.297 1 97.69 196 ASN A O 1
ATOM 1578 N N . ASP A 1 197 ? -1.21 17.719 32.688 1 97.12 197 ASP A N 1
ATOM 1579 C CA . ASP A 1 197 ? -0.598 18.266 33.875 1 97.12 197 ASP A CA 1
ATOM 1580 C C . ASP A 1 197 ? 0.901 17.984 33.938 1 97.12 197 ASP A C 1
ATOM 1582 O O . ASP A 1 197 ? 1.702 18.859 34.219 1 97.12 197 ASP A O 1
ATOM 1586 N N . GLY A 1 198 ? 1.2 16.75 33.594 1 96 198 GLY A N 1
ATOM 1587 C CA . GLY A 1 198 ? 2.605 16.375 33.625 1 96 198 GLY A CA 1
ATOM 1588 C C . GLY A 1 198 ? 3.447 17.172 32.656 1 96 198 GLY A C 1
ATOM 1589 O O . GLY A 1 198 ? 4.492 17.719 33.031 1 96 198 GLY A O 1
ATOM 1590 N N . THR A 1 199 ? 3.008 17.25 31.484 1 96.88 199 THR A N 1
ATOM 1591 C CA . THR A 1 199 ? 3.73 17.984 30.453 1 96.88 199 THR A CA 1
ATOM 1592 C C . THR A 1 199 ? 3.715 19.484 30.75 1 96.88 199 THR A C 1
ATOM 1594 O O . THR A 1 199 ? 4.715 20.172 30.531 1 96.88 199 THR A O 1
ATOM 1597 N N . SER A 1 200 ? 2.639 20.078 31.266 1 97 200 SER A N 1
ATOM 1598 C CA . SER A 1 200 ? 2.568 21.484 31.609 1 97 200 SER A CA 1
ATOM 1599 C C . SER A 1 200 ? 3.623 21.844 32.656 1 97 200 SER A C 1
ATOM 1601 O O . SER A 1 200 ? 4.254 22.906 32.562 1 97 200 SER A O 1
ATOM 1603 N N . LYS A 1 201 ? 3.799 20.953 33.531 1 94.75 201 LYS A N 1
ATOM 1604 C CA . LYS A 1 201 ? 4.84 21.172 34.531 1 94.75 201 LYS A CA 1
ATOM 1605 C C . LYS A 1 201 ? 6.227 21.125 33.906 1 94.75 201 LYS A C 1
ATOM 1607 O O . LYS A 1 201 ? 7.082 21.969 34.219 1 94.75 201 LYS A O 1
ATOM 1612 N N . ARG A 1 202 ? 6.371 20.25 33.031 1 93.81 202 ARG A N 1
ATOM 1613 C CA . ARG A 1 202 ? 7.668 20.047 32.406 1 93.81 202 ARG A CA 1
ATOM 1614 C C . ARG A 1 202 ? 8.047 21.219 31.5 1 93.81 202 ARG A C 1
ATOM 1616 O O . ARG A 1 202 ? 9.211 21.625 31.453 1 93.81 202 ARG A O 1
ATOM 1623 N N . ILE A 1 203 ? 7.066 21.781 30.844 1 95.12 203 ILE A N 1
ATOM 1624 C CA . ILE A 1 203 ? 7.41 22.812 29.875 1 95.12 203 ILE A CA 1
ATOM 1625 C C . ILE A 1 203 ? 7.191 24.188 30.5 1 95.12 203 ILE A C 1
ATOM 1627 O O . ILE A 1 203 ? 7.484 25.203 29.875 1 95.12 203 ILE A O 1
ATOM 1631 N N . GLY A 1 204 ? 6.582 24.312 31.672 1 94.75 204 GLY A N 1
ATOM 1632 C CA . GLY A 1 204 ? 6.527 25.547 32.438 1 94.75 204 GLY A CA 1
ATOM 1633 C C . GLY A 1 204 ? 5.242 26.328 32.25 1 94.75 204 GLY A C 1
ATOM 1634 O O . GLY A 1 204 ? 5.105 27.453 32.75 1 94.75 204 GLY A O 1
ATOM 1635 N N . ARG A 1 205 ? 4.316 25.766 31.469 1 96.69 205 ARG A N 1
ATOM 1636 C CA . ARG A 1 205 ? 3.031 26.406 31.219 1 96.69 205 ARG A CA 1
ATOM 1637 C C . ARG A 1 205 ? 2.023 25.406 30.641 1 96.69 205 ARG A C 1
ATOM 1639 O O . ARG A 1 205 ? 2.404 24.359 30.156 1 96.69 205 ARG A O 1
ATOM 1646 N N . ARG A 1 206 ? 0.74 25.781 30.797 1 97.88 206 ARG A N 1
ATOM 1647 C CA . ARG A 1 206 ? -0.311 25.094 30.047 1 97.88 206 ARG A CA 1
ATOM 1648 C C . ARG A 1 206 ? -0.353 25.562 28.609 1 97.88 206 ARG A C 1
ATOM 1650 O O . ARG A 1 206 ? -0.57 26.75 28.344 1 97.88 206 ARG A O 1
ATOM 1657 N N . ASP A 1 207 ? -0.14 24.641 27.781 1 98.5 207 ASP A N 1
ATOM 1658 C CA . ASP A 1 207 ? -0.041 25 26.359 1 98.5 207 ASP A CA 1
ATOM 1659 C C . ASP A 1 207 ? -1.278 24.547 25.594 1 98.5 207 ASP A C 1
ATOM 1661 O O . ASP A 1 207 ? -1.607 23.359 25.578 1 98.5 207 ASP A O 1
ATOM 1665 N N . ILE A 1 208 ? -1.972 25.484 24.984 1 98.75 208 ILE A N 1
ATOM 1666 C CA . ILE A 1 208 ? -3.029 25.203 24.031 1 98.75 208 ILE A CA 1
ATOM 1667 C C . ILE A 1 208 ? -2.449 25.188 22.609 1 98.75 208 ILE A C 1
ATOM 1669 O O . ILE A 1 208 ? -1.929 26.203 22.141 1 98.75 208 ILE A O 1
ATOM 1673 N N . THR A 1 209 ? -2.547 24.062 21.984 1 98.81 209 THR A N 1
ATOM 1674 C CA . THR A 1 209 ? -1.947 23.922 20.656 1 98.81 209 THR A CA 1
ATOM 1675 C C . THR A 1 209 ? -3.021 23.703 19.594 1 98.81 209 THR A C 1
ATOM 1677 O O . THR A 1 209 ? -3.973 22.953 19.812 1 98.81 209 THR A O 1
ATOM 1680 N N . ILE A 1 210 ? -2.93 24.406 18.516 1 98.88 210 ILE A N 1
ATOM 1681 C CA . ILE A 1 210 ? -3.764 24.219 17.328 1 98.88 210 ILE A CA 1
ATOM 1682 C C . ILE A 1 210 ? -2.908 23.703 16.172 1 98.88 210 ILE A C 1
ATOM 1684 O O . ILE A 1 210 ? -1.92 24.344 15.797 1 98.88 210 ILE A O 1
ATOM 1688 N N . ALA A 1 211 ? -3.207 22.562 15.648 1 98.88 211 ALA A N 1
ATOM 1689 C CA . ALA A 1 211 ? -2.492 22.016 14.5 1 98.88 211 ALA A CA 1
ATOM 1690 C C . ALA A 1 211 ? -3.398 21.938 13.281 1 98.88 211 ALA A C 1
ATOM 1692 O O . ALA A 1 211 ? -4.48 21.344 13.336 1 98.88 211 ALA A O 1
ATOM 1693 N N . TRP A 1 212 ? -2.93 22.516 12.203 1 98 212 TRP A N 1
ATOM 1694 C CA . TRP A 1 212 ? -3.688 22.562 10.961 1 98 212 TRP A CA 1
ATOM 1695 C C . TRP A 1 212 ? -3.125 21.562 9.945 1 98 212 TRP A C 1
ATOM 1697 O O . TRP A 1 212 ? -1.907 21.438 9.805 1 98 212 TRP A O 1
ATOM 1707 N N . ARG A 1 213 ? -4.027 20.984 9.266 1 93.94 213 ARG A N 1
ATOM 1708 C CA . ARG A 1 213 ? -3.648 20.078 8.188 1 93.94 213 ARG A CA 1
ATOM 1709 C C . ARG A 1 213 ? -3.414 20.844 6.887 1 93.94 213 ARG A C 1
ATOM 1711 O O . ARG A 1 213 ? -4.176 21.75 6.547 1 93.94 213 ARG A O 1
ATOM 1718 N N . GLY A 1 214 ? -2.348 20.453 6.172 1 90.38 214 GLY A N 1
ATOM 1719 C CA . GLY A 1 214 ? -2.146 20.953 4.82 1 90.38 214 GLY A CA 1
ATOM 1720 C C . GLY A 1 214 ? -2.799 20.078 3.764 1 90.38 214 GLY A C 1
ATOM 1721 O O . GLY A 1 214 ? -3.723 19.312 4.062 1 90.38 214 GLY A O 1
ATOM 1722 N N . THR A 1 215 ? -2.35 20.25 2.533 1 84.81 215 THR A N 1
ATOM 1723 C CA . THR A 1 215 ? -2.865 19.453 1.43 1 84.81 215 THR A CA 1
ATOM 1724 C C . THR A 1 215 ? -2.098 18.141 1.31 1 84.81 215 THR A C 1
ATOM 1726 O O . THR A 1 215 ? -0.901 18.094 1.6 1 84.81 215 THR A O 1
ATOM 1729 N N . VAL A 1 216 ? -2.855 17.125 0.873 1 76.19 216 VAL A N 1
ATOM 1730 C CA . VAL A 1 216 ? -2.215 15.82 0.699 1 76.19 216 VAL A CA 1
ATOM 1731 C C . VAL A 1 216 ? -1.419 15.805 -0.604 1 76.19 216 VAL A C 1
ATOM 1733 O O . VAL A 1 216 ? -0.326 15.234 -0.666 1 76.19 216 VAL A O 1
ATOM 1736 N N . THR A 1 217 ? -2.113 16.359 -1.614 1 65.75 217 THR A N 1
ATOM 1737 C CA . THR A 1 217 ? -1.363 16.516 -2.855 1 65.75 217 THR A CA 1
ATOM 1738 C C . THR A 1 217 ? -0.582 17.828 -2.846 1 65.75 217 THR A C 1
ATOM 1740 O O . THR A 1 217 ? -1.173 18.906 -2.859 1 65.75 217 THR A O 1
ATOM 1743 N N . TYR A 1 218 ? 0.636 17.828 -2.713 1 63.19 218 TYR A N 1
ATOM 1744 C CA . TYR A 1 218 ? 1.466 18.875 -2.145 1 63.19 218 TYR A CA 1
ATOM 1745 C C . TYR A 1 218 ? 1.558 20.078 -3.092 1 63.19 218 TYR A C 1
ATOM 1747 O O . TYR A 1 218 ? 1.475 21.219 -2.66 1 63.19 218 TYR A O 1
ATOM 1755 N N . LEU A 1 219 ? 1.588 19.828 -4.316 1 68.81 219 LEU A N 1
ATOM 1756 C CA . LEU A 1 219 ? 1.998 21.031 -5.047 1 68.81 219 LEU A CA 1
ATOM 1757 C C . LEU A 1 219 ? 0.873 21.531 -5.945 1 68.81 219 LEU A C 1
ATOM 1759 O O . LEU A 1 219 ? 0.854 22.703 -6.332 1 68.81 219 LEU A O 1
ATOM 1763 N N . GLU A 1 220 ? -0.14 20.75 -6.152 1 69.25 220 GLU A N 1
ATOM 1764 C CA . GLU A 1 220 ? -1.145 21.094 -7.16 1 69.25 220 GLU A CA 1
ATOM 1765 C C . GLU A 1 220 ? -2.039 22.234 -6.684 1 69.25 220 GLU A C 1
ATOM 1767 O O . GLU A 1 220 ? -2.561 23 -7.496 1 69.25 220 GLU A O 1
ATOM 1772 N N . TRP A 1 221 ? -2.076 22.375 -5.438 1 69.5 221 TRP A N 1
ATOM 1773 C CA . TRP A 1 221 ? -2.973 23.375 -4.879 1 69.5 221 TRP A CA 1
ATOM 1774 C C . TRP A 1 221 ? -2.434 24.781 -5.129 1 69.5 221 TRP A C 1
ATOM 1776 O O . TRP A 1 221 ? -3.193 25.75 -5.129 1 69.5 221 TRP A O 1
ATOM 1786 N N . ILE A 1 222 ? -1.218 24.891 -5.316 1 68.25 222 ILE A N 1
ATOM 1787 C CA . ILE A 1 222 ? -0.596 26.188 -5.52 1 68.25 222 ILE A CA 1
ATOM 1788 C C . ILE A 1 222 ? -1.13 26.828 -6.805 1 68.25 222 ILE A C 1
ATOM 1790 O O . ILE A 1 222 ? -1.345 28.031 -6.863 1 68.25 222 ILE A O 1
ATOM 1794 N N . ALA A 1 223 ? -1.284 25.875 -7.762 1 65.31 223 ALA A N 1
ATOM 1795 C CA . ALA A 1 223 ? -1.782 26.359 -9.047 1 65.31 223 ALA A CA 1
ATOM 1796 C C . ALA A 1 223 ? -3.211 26.875 -8.93 1 65.31 223 ALA A C 1
ATOM 1798 O O . ALA A 1 223 ? -3.656 27.688 -9.742 1 65.31 223 ALA A O 1
ATOM 1799 N N . ASP A 1 224 ? -3.838 26.469 -7.934 1 63.62 224 ASP A N 1
ATOM 1800 C CA . ASP A 1 224 ? -5.238 26.844 -7.742 1 63.62 224 ASP A CA 1
ATOM 1801 C C . ASP A 1 224 ? -5.355 28.141 -6.957 1 63.62 224 ASP A C 1
ATOM 1803 O O . ASP A 1 224 ? -6.449 28.688 -6.824 1 63.62 224 ASP A O 1
ATOM 1807 N N . LEU A 1 225 ? -4.305 28.516 -6.461 1 66.44 225 LEU A N 1
ATOM 1808 C CA . LEU A 1 225 ? -4.367 29.734 -5.656 1 66.44 225 LEU A CA 1
ATOM 1809 C C . LEU A 1 225 ? -4.742 30.938 -6.516 1 66.44 225 LEU A C 1
ATOM 1811 O O . LEU A 1 225 ? -4.223 31.109 -7.621 1 66.44 225 LEU A O 1
ATOM 1815 N N . MET A 1 226 ? -5.926 31.516 -6.305 1 58.34 226 MET A N 1
ATOM 1816 C CA . MET A 1 226 ? -6.562 32.625 -7.023 1 58.34 226 MET A CA 1
ATOM 1817 C C . MET A 1 226 ? -5.664 33.844 -7.043 1 58.34 226 MET A C 1
ATOM 1819 O O . MET A 1 226 ? -5.859 34.75 -7.855 1 58.34 226 MET A O 1
ATOM 1823 N N . ASP A 1 227 ? -4.676 33.875 -6.328 1 63.5 227 ASP A N 1
ATOM 1824 C CA . ASP A 1 227 ? -3.703 34.969 -6.234 1 63.5 227 ASP A CA 1
ATOM 1825 C C . ASP A 1 227 ? -4.398 36.312 -6.094 1 63.5 227 ASP A C 1
ATOM 1827 O O . ASP A 1 227 ? -4.012 37.281 -6.75 1 63.5 227 ASP A O 1
ATOM 1831 N N . ILE A 1 228 ? -5.555 36.312 -5.371 1 78.5 228 ILE A N 1
ATOM 1832 C CA . ILE A 1 228 ? -6.27 37.562 -5.133 1 78.5 228 ILE A CA 1
ATOM 1833 C C . ILE A 1 228 ? -6.289 37.875 -3.635 1 78.5 228 ILE A C 1
ATOM 1835 O O . ILE A 1 228 ? -6.641 37.031 -2.824 1 78.5 228 ILE A O 1
ATOM 1839 N N . LEU A 1 229 ? -5.895 39.094 -3.312 1 87.62 229 LEU A N 1
ATOM 1840 C CA . LEU A 1 229 ? -5.93 39.594 -1.942 1 87.62 229 LEU A CA 1
ATOM 1841 C C . LEU A 1 229 ? -7.289 40.188 -1.622 1 87.62 229 LEU A C 1
ATOM 1843 O O . LEU A 1 229 ? -7.855 40.938 -2.441 1 87.62 229 LEU A O 1
ATOM 1847 N N . LYS A 1 230 ? -7.789 39.812 -0.5 1 89.81 230 LYS A N 1
ATOM 1848 C CA . LYS A 1 230 ? -9.07 40.312 -0.006 1 89.81 230 LYS A CA 1
ATOM 1849 C C . LYS A 1 230 ? -8.922 40.906 1.39 1 89.81 230 LYS A C 1
ATOM 1851 O O . LYS A 1 230 ? -8.203 40.375 2.232 1 89.81 230 LYS A O 1
ATOM 1856 N N . PRO A 1 231 ? -9.594 42.062 1.528 1 92.81 231 PRO A N 1
ATOM 1857 C CA . PRO A 1 231 ? -9.57 42.594 2.895 1 92.81 231 PRO A CA 1
ATOM 1858 C C . PRO A 1 231 ? -10.078 41.562 3.924 1 92.81 231 PRO A C 1
ATOM 1860 O O . PRO A 1 231 ? -11.109 40.938 3.709 1 92.81 231 PRO A O 1
ATOM 1863 N N . ILE A 1 232 ? -9.375 41.469 5.023 1 93.19 232 ILE A N 1
ATOM 1864 C CA . ILE A 1 232 ? -9.711 40.469 6.039 1 93.19 232 ILE A CA 1
ATOM 1865 C C . ILE A 1 232 ? -11.07 40.812 6.652 1 93.19 232 ILE A C 1
ATOM 1867 O O . ILE A 1 232 ? -11.82 39.906 7.039 1 93.19 232 ILE A O 1
ATOM 1871 N N . SER A 1 233 ? -11.422 42.062 6.664 1 91.38 233 SER A N 1
ATOM 1872 C CA . SER A 1 233 ? -12.672 42.531 7.246 1 91.38 233 SER A CA 1
ATOM 1873 C C . SER A 1 233 ? -13.867 42.156 6.387 1 91.38 233 SER A C 1
ATOM 1875 O O . SER A 1 233 ? -15.016 42.188 6.844 1 91.38 233 SER A O 1
ATOM 1877 N N . ALA A 1 234 ? -13.609 41.75 5.227 1 88.25 234 ALA A N 1
ATOM 1878 C CA . ALA A 1 234 ? -14.68 41.344 4.316 1 88.25 234 ALA A CA 1
ATOM 1879 C C . ALA A 1 234 ? -15.383 40.094 4.812 1 88.25 234 ALA A C 1
ATOM 1881 O O . ALA A 1 234 ? -16.547 39.844 4.484 1 88.25 234 ALA A O 1
ATOM 1882 N N . ASN A 1 235 ? -14.719 39.281 5.605 1 89 235 ASN A N 1
ATOM 1883 C CA . ASN A 1 235 ? -15.281 38.062 6.133 1 89 235 ASN A CA 1
ATOM 1884 C C . ASN A 1 235 ? -15.547 38.156 7.633 1 89 235 ASN A C 1
ATOM 1886 O O . ASN A 1 235 ? -15.344 37.188 8.367 1 89 235 ASN A O 1
ATOM 1890 N N . SER A 1 236 ? -15.797 39.281 8.125 1 82.31 236 SER A N 1
ATOM 1891 C CA . SER A 1 236 ? -16.297 39.531 9.469 1 82.31 236 SER A CA 1
ATOM 1892 C C . SER A 1 236 ? -15.195 39.344 10.508 1 82.31 236 SER A C 1
ATOM 1894 O O . SER A 1 236 ? -15.484 39 11.664 1 82.31 236 SER A O 1
ATOM 1896 N N . ILE A 1 237 ? -14.008 39.344 10.117 1 87.88 237 ILE A N 1
ATOM 1897 C CA . ILE A 1 237 ? -12.914 39.438 11.078 1 87.88 237 ILE A CA 1
ATOM 1898 C C . ILE A 1 237 ? -12.672 40.938 11.398 1 87.88 237 ILE A C 1
ATOM 1900 O O . ILE A 1 237 ? -12.453 41.75 10.5 1 87.88 237 ILE A O 1
ATOM 1904 N N . PRO A 1 238 ? -12.742 41.219 12.594 1 87.88 238 PRO A N 1
ATOM 1905 C CA . PRO A 1 238 ? -12.609 42.656 12.93 1 87.88 238 PRO A CA 1
ATOM 1906 C C . PRO A 1 238 ? -11.242 43.219 12.562 1 87.88 238 PRO A C 1
ATOM 1908 O O . PRO A 1 238 ? -10.211 42.594 12.859 1 87.88 238 PRO A O 1
ATOM 1911 N N . CYS A 1 239 ? -11.203 44.25 11.781 1 89.19 239 CYS A N 1
ATOM 1912 C CA . CYS A 1 239 ? -10 45 11.422 1 89.19 239 CYS A CA 1
ATOM 1913 C C . CYS A 1 239 ? -10.344 46.438 10.992 1 89.19 239 CYS A C 1
ATOM 1915 O O . CYS A 1 239 ? -11.086 46.625 10.031 1 89.19 239 CYS A O 1
ATOM 1917 N N . PRO A 1 240 ? -9.828 47.344 11.703 1 87.12 240 PRO A N 1
ATOM 1918 C CA . PRO A 1 240 ? -10.172 48.719 11.367 1 87.12 240 PRO A CA 1
ATOM 1919 C C . PRO A 1 240 ? -9.555 49.188 10.047 1 87.12 240 PRO A C 1
ATOM 1921 O O . PRO A 1 240 ? -10.047 50.125 9.422 1 87.12 240 PRO A O 1
ATOM 1924 N N . ASP A 1 241 ? -8.523 48.594 9.602 1 91.44 241 ASP A N 1
ATOM 1925 C CA . ASP A 1 241 ? -7.773 48.969 8.406 1 91.44 241 ASP A CA 1
ATOM 1926 C C . ASP A 1 241 ? -8.125 48.062 7.223 1 91.44 241 ASP A C 1
ATOM 1928 O O . ASP A 1 241 ? -7.719 46.906 7.176 1 91.44 241 ASP A O 1
ATOM 1932 N N . GLN A 1 242 ? -8.781 48.594 6.242 1 90.94 242 GLN A N 1
ATOM 1933 C CA . GLN A 1 242 ? -9.242 47.812 5.09 1 90.94 242 GLN A CA 1
ATOM 1934 C C . GLN A 1 242 ? -8.078 47.469 4.176 1 90.94 242 GLN A C 1
ATOM 1936 O O . GLN A 1 242 ? -8.219 46.625 3.281 1 90.94 242 GLN A O 1
ATOM 1941 N N . SER A 1 243 ? -6.965 48 4.422 1 90.94 243 SER A N 1
ATOM 1942 C CA . SER A 1 243 ? -5.805 47.719 3.582 1 90.94 243 SER A CA 1
ATOM 1943 C C . SER A 1 243 ? -5.102 46.438 4.02 1 90.94 243 SER A C 1
ATOM 1945 O O . SER A 1 243 ? -4.223 45.938 3.318 1 90.94 243 SER A O 1
ATOM 1947 N N . VAL A 1 244 ? -5.52 45.969 5.145 1 94.44 244 VAL A N 1
ATOM 1948 C CA . VAL A 1 244 ? -5.008 44.656 5.59 1 94.44 244 VAL A CA 1
ATOM 1949 C C . VAL A 1 244 ? -5.68 43.531 4.801 1 94.44 244 VAL A C 1
ATOM 1951 O O . VAL A 1 244 ? -6.852 43.219 5.027 1 94.44 244 VAL A O 1
ATOM 1954 N N . LYS A 1 245 ? -4.934 42.938 3.924 1 93.38 245 LYS A N 1
ATOM 1955 C CA . LYS A 1 245 ? -5.504 41.969 3 1 93.38 245 LYS A CA 1
ATOM 1956 C C . LYS A 1 245 ? -4.781 40.625 3.096 1 93.38 245 LYS A C 1
ATOM 1958 O O . LYS A 1 245 ? -3.586 40.562 3.393 1 93.38 245 LYS A O 1
ATOM 1963 N N . VAL A 1 246 ? -5.555 39.562 2.863 1 93.75 246 VAL A N 1
ATOM 1964 C CA . VAL A 1 246 ? -5.012 38.219 2.85 1 93.75 246 VAL A CA 1
ATOM 1965 C C . VAL A 1 246 ? -5.531 37.438 1.628 1 93.75 246 VAL A C 1
ATOM 1967 O O . VAL A 1 246 ? -6.461 37.906 0.956 1 93.75 246 VAL A O 1
ATOM 1970 N N . GLU A 1 247 ? -4.863 36.406 1.3 1 89.94 247 GLU A N 1
ATOM 1971 C CA . GLU A 1 247 ? -5.281 35.594 0.17 1 89.94 247 GLU A CA 1
ATOM 1972 C C . GLU A 1 247 ? -6.723 35.125 0.335 1 89.94 247 GLU A C 1
ATOM 1974 O O . GLU A 1 247 ? -7.086 34.562 1.378 1 89.94 247 GLU A O 1
ATOM 1979 N N . SER A 1 248 ? -7.52 35.25 -0.683 1 88.12 248 SER A N 1
ATOM 1980 C CA . SER A 1 248 ? -8.961 35.031 -0.627 1 88.12 248 SER A CA 1
ATOM 1981 C C . SER A 1 248 ? -9.273 33.562 -0.339 1 88.12 248 SER A C 1
ATOM 1983 O O . SER A 1 248 ? -10.203 33.25 0.413 1 88.12 248 SER A O 1
ATOM 1985 N N . GLY A 1 249 ? -8.562 32.656 -0.91 1 86.44 249 GLY A N 1
ATOM 1986 C CA . GLY A 1 249 ? -8.789 31.234 -0.693 1 86.44 249 GLY A CA 1
ATOM 1987 C C . GLY A 1 249 ? -8.555 30.812 0.743 1 86.44 249 GLY A C 1
ATOM 1988 O O . GLY A 1 249 ? -9.32 30.016 1.293 1 86.44 249 GLY A O 1
ATOM 1989 N N . PHE A 1 250 ? -7.527 31.375 1.362 1 90.75 250 PHE A N 1
ATOM 1990 C CA . PHE A 1 250 ? -7.242 31.078 2.76 1 90.75 250 PHE A CA 1
ATOM 1991 C C . PHE A 1 250 ? -8.352 31.594 3.666 1 90.75 250 PHE A C 1
ATOM 1993 O O . PHE A 1 250 ? -8.789 30.891 4.582 1 90.75 250 PHE A O 1
ATOM 2000 N N . LEU A 1 251 ? -8.688 32.719 3.326 1 92.06 251 LEU A N 1
ATOM 2001 C CA . LEU A 1 251 ? -9.719 33.375 4.133 1 92.06 251 LEU A CA 1
ATOM 2002 C C . LEU A 1 251 ? -11.039 32.625 4.043 1 92.06 251 LEU A C 1
ATOM 2004 O O . LEU A 1 251 ? -11.711 32.406 5.059 1 92.06 251 LEU A O 1
ATOM 2008 N N . GLU A 1 252 ? -11.383 32.188 2.895 1 88.62 252 GLU A N 1
ATOM 2009 C CA . GLU A 1 252 ? -12.625 31.469 2.695 1 88.62 252 GLU A CA 1
ATOM 2010 C C . GLU A 1 252 ? -12.578 30.109 3.398 1 88.62 252 GLU A C 1
ATOM 2012 O O . GLU A 1 252 ? -13.555 29.703 4.027 1 88.62 252 GLU A O 1
ATOM 2017 N N . LEU A 1 253 ? -11.547 29.469 3.291 1 89.25 253 LEU A N 1
ATOM 2018 C CA . LEU A 1 253 ? -11.383 28.188 3.969 1 89.25 253 LEU A CA 1
ATOM 2019 C C . LEU A 1 253 ? -11.555 28.344 5.477 1 89.25 253 LEU A C 1
ATOM 2021 O O . LEU A 1 253 ? -12.125 27.469 6.137 1 89.25 253 LEU A O 1
ATOM 2025 N N . TYR A 1 254 ? -11.102 29.438 5.996 1 93.88 254 TYR A N 1
ATOM 2026 C CA . TYR A 1 254 ? -11.109 29.719 7.43 1 93.88 254 TYR A CA 1
ATOM 2027 C C . TYR A 1 254 ? -12.5 30.141 7.891 1 93.88 254 TYR A C 1
ATOM 2029 O O . TYR A 1 254 ? -12.914 29.828 9.008 1 93.88 254 TYR A O 1
ATOM 2037 N N . THR A 1 255 ? -13.32 30.75 7.023 1 93.56 255 THR A N 1
ATOM 2038 C CA . THR A 1 255 ? -14.508 31.438 7.512 1 93.56 255 THR A CA 1
ATOM 2039 C C . THR A 1 255 ? -15.773 30.812 6.949 1 93.56 255 THR A C 1
ATOM 2041 O O . THR A 1 255 ? -16.875 31.078 7.434 1 93.56 255 THR A O 1
ATOM 2044 N N . ASP A 1 256 ? -15.648 30.031 5.945 1 89.94 256 ASP A N 1
ATOM 2045 C CA . ASP A 1 256 ? -16.844 29.5 5.316 1 89.94 256 ASP A CA 1
ATOM 2046 C C . ASP A 1 256 ? -17.469 28.406 6.172 1 89.94 256 ASP A C 1
ATOM 2048 O O . ASP A 1 256 ? -16.781 27.734 6.945 1 89.94 256 ASP A O 1
ATOM 2052 N N . LYS A 1 257 ? -18.734 28.312 6.055 1 89.31 257 LYS A N 1
ATOM 2053 C CA . LYS A 1 257 ? -19.484 27.25 6.734 1 89.31 257 LYS A CA 1
ATOM 2054 C C . LYS A 1 257 ? -20.625 26.734 5.867 1 89.31 257 LYS A C 1
ATOM 2056 O O . LYS A 1 257 ? -20.953 27.328 4.832 1 89.31 257 LYS A O 1
ATOM 2061 N N . GLU A 1 258 ? -21.094 25.625 6.133 1 87.56 258 GLU A N 1
ATOM 2062 C CA . GLU A 1 258 ? -22.234 24.984 5.469 1 87.56 258 GLU A CA 1
ATOM 2063 C C . GLU A 1 258 ? -23.297 24.562 6.473 1 87.56 258 GLU A C 1
ATOM 2065 O O . GLU A 1 258 ? -23.188 23.516 7.113 1 87.56 258 GLU A O 1
ATOM 2070 N N . GLU A 1 259 ? -24.406 25.203 6.422 1 85.44 259 GLU A N 1
ATOM 2071 C CA . GLU A 1 259 ? -25.438 25.031 7.441 1 85.44 259 GLU A CA 1
ATOM 2072 C C . GLU A 1 259 ? -26.062 23.656 7.359 1 85.44 259 GLU A C 1
ATOM 2074 O O . GLU A 1 259 ? -26.484 23.094 8.375 1 85.44 259 GLU A O 1
ATOM 2079 N N . SER A 1 260 ? -26.078 23.125 6.211 1 83 260 SER A N 1
ATOM 2080 C CA . SER A 1 260 ? -26.75 21.844 6.008 1 83 260 SER A CA 1
ATOM 2081 C C . SER A 1 260 ? -25.875 20.672 6.461 1 83 260 SER A C 1
ATOM 2083 O O . SER A 1 260 ? -26.344 19.547 6.539 1 83 260 SER A O 1
ATOM 2085 N N . CYS A 1 261 ? -24.688 21.031 6.816 1 85.19 261 CYS A N 1
ATOM 2086 C CA . CYS A 1 261 ? -23.766 20 7.25 1 85.19 261 CYS A CA 1
ATOM 2087 C C . CYS A 1 261 ? -23.5 20.078 8.75 1 85.19 261 CYS A C 1
ATOM 2089 O O . CYS A 1 261 ? -23.078 21.125 9.25 1 85.19 261 CYS A O 1
ATOM 2091 N N . GLY A 1 262 ? -23.688 19.031 9.422 1 84.75 262 GLY A N 1
ATOM 2092 C CA . GLY A 1 262 ? -23.516 19 10.859 1 84.75 262 GLY A CA 1
ATOM 2093 C C . GLY A 1 262 ? -22.094 19.328 11.289 1 84.75 262 GLY A C 1
ATOM 2094 O O . GLY A 1 262 ? -21.875 20.031 12.273 1 84.75 262 GLY A O 1
ATOM 2095 N N . TYR A 1 263 ? -21.125 19 10.516 1 87.81 263 TYR A N 1
ATOM 2096 C CA . TYR A 1 263 ? -19.719 19.172 10.875 1 87.81 263 TYR A CA 1
ATOM 2097 C C . TYR A 1 263 ? -19.234 20.578 10.531 1 87.81 263 TYR A C 1
ATOM 2099 O O . TYR A 1 263 ? -18.328 21.094 11.172 1 87.81 263 TYR A O 1
ATOM 2107 N N . CYS A 1 264 ? -19.938 21.188 9.578 1 88.81 264 CYS A N 1
ATOM 2108 C CA . CYS A 1 264 ? -19.484 22.484 9.117 1 88.81 264 CYS A CA 1
ATOM 2109 C C . CYS A 1 264 ? -20.547 23.547 9.352 1 88.81 264 CYS A C 1
ATOM 2111 O O . CYS A 1 264 ? -20.562 24.578 8.672 1 88.81 264 CYS A O 1
ATOM 2113 N N . LYS A 1 265 ? -21.438 23.203 10.281 1 89.62 265 LYS A N 1
ATOM 2114 C CA . LYS A 1 265 ? -22.406 24.234 10.656 1 89.62 265 LYS A CA 1
ATOM 2115 C C . LYS A 1 265 ? -21.703 25.5 11.148 1 89.62 265 LYS A C 1
ATOM 2117 O O . LYS A 1 265 ? -22.219 26.609 10.969 1 89.62 265 LYS A O 1
ATOM 2122 N N . TYR A 1 266 ? -20.625 25.266 11.781 1 92.06 266 TYR A N 1
ATOM 2123 C CA . TYR A 1 266 ? -19.734 26.359 12.195 1 92.06 266 TYR A CA 1
ATOM 2124 C C . TYR A 1 266 ? -18.484 26.375 11.344 1 92.06 266 TYR A C 1
ATOM 2126 O O . TYR A 1 266 ? -17.938 25.328 10.977 1 92.06 266 TYR A O 1
ATOM 2134 N N . SER A 1 267 ? -18.047 27.609 11.047 1 92.94 267 SER A N 1
ATOM 2135 C CA . SER A 1 267 ? -16.797 27.75 10.312 1 92.94 267 SER A CA 1
ATOM 2136 C C . SER A 1 267 ? -15.617 27.266 11.148 1 92.94 267 SER A C 1
ATOM 2138 O O . SER A 1 267 ? -15.719 27.141 12.367 1 92.94 267 SER A O 1
ATOM 2140 N N . ALA A 1 268 ? -14.57 27 10.461 1 94.31 268 ALA A N 1
ATOM 2141 C CA . ALA A 1 268 ? -13.352 26.656 11.195 1 94.31 268 ALA A CA 1
ATOM 2142 C C . ALA A 1 268 ? -12.969 27.766 12.172 1 94.31 268 ALA A C 1
ATOM 2144 O O . ALA A 1 268 ? -12.5 27.484 13.281 1 94.31 268 ALA A O 1
ATOM 2145 N N . ARG A 1 269 ? -13.148 29 11.828 1 96.31 269 ARG A N 1
ATOM 2146 C CA . ARG A 1 269 ? -12.922 30.156 12.688 1 96.31 269 ARG A CA 1
ATOM 2147 C C . ARG A 1 269 ? -13.727 30.062 13.969 1 96.31 269 ARG A C 1
ATOM 2149 O O . ARG A 1 269 ? -13.172 30.172 15.07 1 96.31 269 ARG A O 1
ATOM 2156 N N . GLU A 1 270 ? -15.008 29.812 13.773 1 94.94 270 GLU A N 1
ATOM 2157 C CA . GLU A 1 270 ? -15.898 29.734 14.93 1 94.94 270 GLU A CA 1
ATOM 2158 C C . GLU A 1 270 ? -15.523 28.578 15.844 1 94.94 270 GLU A C 1
ATOM 2160 O O . GLU A 1 270 ? -15.594 28.688 17.062 1 94.94 270 GLU A O 1
ATOM 2165 N N . GLN A 1 271 ? -15.109 27.531 15.203 1 95.19 271 GLN A N 1
ATOM 2166 C CA . GLN A 1 271 ? -14.703 26.359 15.969 1 95.19 271 GLN A CA 1
ATOM 2167 C C . GLN A 1 271 ? -13.484 26.656 16.828 1 95.19 271 GLN A C 1
ATOM 2169 O O . GLN A 1 271 ? -13.469 26.359 18.031 1 95.19 271 GLN A O 1
ATOM 2174 N N . ILE A 1 272 ? -12.523 27.297 16.297 1 96.94 272 ILE A N 1
ATOM 2175 C CA . ILE A 1 272 ? -11.266 27.578 16.969 1 96.94 272 ILE A CA 1
ATOM 2176 C C . ILE A 1 272 ? -11.492 28.609 18.078 1 96.94 272 ILE A C 1
ATOM 2178 O O . ILE A 1 272 ? -11.078 28.406 19.219 1 96.94 272 ILE A O 1
ATOM 2182 N N . LEU A 1 273 ? -12.148 29.703 17.766 1 96.56 273 LEU A N 1
ATOM 2183 C CA . LEU A 1 273 ? -12.336 30.797 18.734 1 96.56 273 LEU A CA 1
ATOM 2184 C C . LEU A 1 273 ? -13.125 30.312 19.938 1 96.56 273 LEU A C 1
ATOM 2186 O O . LEU A 1 273 ? -12.781 30.641 21.078 1 96.56 273 LEU A O 1
ATOM 2190 N N . SER A 1 274 ? -14.156 29.484 19.688 1 95.81 274 SER A N 1
ATOM 2191 C CA . SER A 1 274 ? -14.969 28.984 20.781 1 95.81 274 SER A CA 1
ATOM 2192 C C . SER A 1 274 ? -14.18 28.031 21.656 1 95.81 274 SER A C 1
ATOM 2194 O O . SER A 1 274 ? -14.266 28.078 22.891 1 95.81 274 SER A O 1
ATOM 2196 N N . GLU A 1 275 ? -13.406 27.188 21.031 1 96.5 275 GLU A N 1
ATOM 2197 C CA . GLU A 1 275 ? -12.648 26.203 21.797 1 96.5 275 GLU A CA 1
ATOM 2198 C C . GLU A 1 275 ? -11.531 26.859 22.609 1 96.5 275 GLU A C 1
ATOM 2200 O O . GLU A 1 275 ? -11.297 26.516 23.766 1 96.5 275 GLU A O 1
ATOM 2205 N N . VAL A 1 276 ? -10.828 27.766 22.016 1 97.44 276 VAL A N 1
ATOM 2206 C CA . VAL A 1 276 ? -9.758 28.484 22.703 1 97.44 276 VAL A CA 1
ATOM 2207 C C . VAL A 1 276 ? -10.336 29.234 23.906 1 97.44 276 VAL A C 1
ATOM 2209 O O . VAL A 1 276 ? -9.758 29.234 24.984 1 97.44 276 VAL A O 1
ATOM 2212 N N . LYS A 1 277 ? -11.445 29.906 23.688 1 95.62 277 LYS A N 1
ATOM 2213 C CA . LYS A 1 277 ? -12.102 30.594 24.797 1 95.62 277 LYS A CA 1
ATOM 2214 C C . LYS A 1 277 ? -12.414 29.641 25.938 1 95.62 277 LYS A C 1
ATOM 2216 O O . LYS A 1 277 ? -12.117 29.938 27.109 1 95.62 277 LYS A O 1
ATOM 2221 N N . ARG A 1 278 ? -13.008 28.516 25.578 1 95.38 278 ARG A N 1
ATOM 2222 C CA . ARG A 1 278 ? -13.344 27.516 26.578 1 95.38 278 ARG A CA 1
ATOM 2223 C C . ARG A 1 278 ? -12.117 27.078 27.359 1 95.38 278 ARG A C 1
ATOM 2225 O O . ARG A 1 278 ? -12.156 27.016 28.594 1 95.38 278 ARG A O 1
ATOM 2232 N N . LEU A 1 279 ? -11.047 26.828 26.688 1 96.62 279 LEU A N 1
ATOM 2233 C CA . LEU A 1 279 ? -9.828 26.344 27.328 1 96.62 279 LEU A CA 1
ATOM 2234 C C . LEU A 1 279 ? -9.188 27.422 28.188 1 96.62 279 LEU A C 1
ATOM 2236 O O . LEU A 1 279 ? -8.664 27.125 29.266 1 96.62 279 LEU A O 1
ATOM 2240 N N . LEU A 1 280 ? -9.211 28.688 27.781 1 95.88 280 LEU A N 1
ATOM 2241 C CA . LEU A 1 280 ? -8.68 29.781 28.562 1 95.88 280 LEU A CA 1
ATOM 2242 C C . LEU A 1 280 ? -9.453 29.938 29.875 1 95.88 280 LEU A C 1
ATOM 2244 O O . LEU A 1 280 ? -8.867 30.25 30.922 1 95.88 280 LEU A O 1
ATOM 2248 N N . GLU A 1 281 ? -10.742 29.656 29.797 1 93.62 281 GLU A N 1
ATOM 2249 C CA . GLU A 1 281 ? -11.594 29.766 30.984 1 93.62 281 GLU A CA 1
ATOM 2250 C C . GLU A 1 281 ? -11.422 28.562 31.906 1 93.62 281 GLU A C 1
ATOM 2252 O O . GLU A 1 281 ? -11.664 28.641 33.094 1 93.62 281 GLU A O 1
ATOM 2257 N N . MET A 1 282 ? -10.977 27.547 31.344 1 94.44 282 MET A N 1
ATOM 2258 C CA . MET A 1 282 ? -10.812 26.312 32.094 1 94.44 282 MET A CA 1
ATOM 2259 C C . MET A 1 282 ? -9.57 26.375 33 1 94.44 282 MET A C 1
ATOM 2261 O O . MET A 1 282 ? -9.5 25.719 34.031 1 94.44 282 MET A O 1
ATOM 2265 N N . TYR A 1 283 ? -8.562 27.188 32.562 1 94 283 TYR A N 1
ATOM 2266 C CA . TYR A 1 283 ? -7.305 27.266 33.281 1 94 283 TYR A CA 1
ATOM 2267 C C . TYR A 1 283 ? -6.973 28.703 33.656 1 94 283 TYR A C 1
ATOM 2269 O O . TYR A 1 283 ? -5.867 29.188 33.406 1 94 283 TYR A O 1
ATOM 2277 N N . PRO A 1 284 ? -7.727 29.375 34.438 1 88 284 PRO A N 1
ATOM 2278 C CA . PRO A 1 284 ? -7.609 30.828 34.656 1 88 284 PRO A CA 1
ATOM 2279 C C . PRO A 1 284 ? -6.379 31.188 35.5 1 88 284 PRO A C 1
ATOM 2281 O O . PRO A 1 284 ? -5.844 32.281 35.344 1 88 284 PRO A O 1
ATOM 2284 N N . ASN A 1 285 ? -5.871 30.297 36.312 1 90.06 285 ASN A N 1
ATOM 2285 C CA . ASN A 1 285 ? -4.797 30.656 37.219 1 90.06 285 ASN A CA 1
ATOM 2286 C C . ASN A 1 285 ? -3.461 30.078 36.781 1 90.06 285 ASN A C 1
ATOM 2288 O O . ASN A 1 285 ? -2.477 30.125 37.5 1 90.06 285 ASN A O 1
ATOM 2292 N N . GLU A 1 286 ? -3.41 29.609 35.594 1 94.19 286 GLU A N 1
ATOM 2293 C CA . GLU A 1 286 ? -2.172 29.016 35.094 1 94.19 286 GLU A CA 1
ATOM 2294 C C . GLU A 1 286 ? -1.486 29.922 34.062 1 94.19 286 GLU A C 1
ATOM 2296 O O . GLU A 1 286 ? -2.119 30.797 33.5 1 94.19 286 GLU A O 1
ATOM 2301 N N . GLU A 1 287 ? -0.128 29.719 34.031 1 95 287 GLU A N 1
ATOM 2302 C CA . GLU A 1 287 ? 0.574 30.312 32.906 1 95 287 GLU A CA 1
ATOM 2303 C C . GLU A 1 287 ? 0.203 29.609 31.609 1 95 287 GLU A C 1
ATOM 2305 O O . GLU A 1 287 ? 0.24 28.375 31.531 1 95 287 GLU A O 1
ATOM 2310 N N . LEU A 1 288 ? -0.25 30.406 30.641 1 96.88 288 LEU A N 1
ATOM 2311 C CA . LEU A 1 288 ? -0.8 29.812 29.438 1 96.88 288 LEU A CA 1
ATOM 2312 C C . LEU A 1 288 ? -0.025 30.266 28.203 1 96.88 288 LEU A C 1
ATOM 2314 O O . LEU A 1 288 ? 0.605 31.328 28.219 1 96.88 288 LEU A O 1
ATOM 2318 N N . SER A 1 289 ? -0.011 29.484 27.219 1 98.06 289 SER A N 1
ATOM 2319 C CA . SER A 1 289 ? 0.426 29.828 25.875 1 98.06 289 SER A CA 1
ATOM 2320 C C . SER A 1 289 ? -0.52 29.266 24.812 1 98.06 289 SER A C 1
ATOM 2322 O O . SER A 1 289 ? -1.222 28.281 25.078 1 98.06 289 SER A O 1
ATOM 2324 N N . ILE A 1 290 ? -0.655 29.922 23.719 1 98.69 290 ILE A N 1
ATOM 2325 C CA . ILE A 1 290 ? -1.323 29.422 22.531 1 98.69 290 ILE A CA 1
ATOM 2326 C C . ILE A 1 290 ? -0.306 29.234 21.406 1 98.69 290 ILE A C 1
ATOM 2328 O O . ILE A 1 290 ? 0.301 30.203 20.953 1 98.69 290 ILE A O 1
ATOM 2332 N N . THR A 1 291 ? -0.051 28.031 21.047 1 98.81 291 THR A N 1
ATOM 2333 C CA . THR A 1 291 ? 0.905 27.719 19.984 1 98.81 291 THR A CA 1
ATOM 2334 C C . THR A 1 291 ? 0.202 27.078 18.797 1 98.81 291 THR A C 1
ATOM 2336 O O . THR A 1 291 ? -0.439 26.031 18.938 1 98.81 291 THR A O 1
ATOM 2339 N N . ILE A 1 292 ? 0.285 27.688 17.672 1 98.88 292 ILE A N 1
ATOM 2340 C CA . ILE A 1 292 ? -0.386 27.203 16.484 1 98.88 292 ILE A CA 1
ATOM 2341 C C . ILE A 1 292 ? 0.653 26.719 15.469 1 98.88 292 ILE A C 1
ATOM 2343 O O . ILE A 1 292 ? 1.69 27.359 15.281 1 98.88 292 ILE A O 1
ATOM 2347 N N . THR A 1 293 ? 0.418 25.578 14.867 1 98.88 293 THR A N 1
ATOM 2348 C CA . THR A 1 293 ? 1.382 25.016 13.922 1 98.88 293 THR A CA 1
ATOM 2349 C C . THR A 1 293 ? 0.673 24.453 12.695 1 98.88 293 THR A C 1
ATOM 2351 O O . THR A 1 293 ? -0.543 24.25 12.711 1 98.88 293 THR A O 1
ATOM 2354 N N . GLY A 1 294 ? 1.402 24.281 11.664 1 98.5 294 GLY A N 1
ATOM 2355 C CA . GLY A 1 294 ? 0.928 23.75 10.398 1 98.5 294 GLY A CA 1
ATOM 2356 C C . GLY A 1 294 ? 2.01 23.672 9.344 1 98.5 294 GLY A C 1
ATOM 2357 O O . GLY A 1 294 ? 3.049 24.328 9.461 1 98.5 294 GLY A O 1
ATOM 2358 N N . HIS A 1 295 ? 1.739 22.875 8.406 1 96.81 295 HIS A N 1
ATOM 2359 C CA . HIS A 1 295 ? 2.613 22.703 7.254 1 96.81 295 HIS A CA 1
ATOM 2360 C C . HIS A 1 295 ? 1.881 23.031 5.957 1 96.81 295 HIS A C 1
ATOM 2362 O O . HIS A 1 295 ? 0.687 22.766 5.824 1 96.81 295 HIS A O 1
ATOM 2368 N N . SER A 1 296 ? 2.656 23.703 4.992 1 93.69 296 SER A N 1
ATOM 2369 C CA . SER A 1 296 ? 2.055 23.984 3.693 1 93.69 296 SER A CA 1
ATOM 2370 C C . SER A 1 296 ? 0.82 24.859 3.838 1 93.69 296 SER A C 1
ATOM 2372 O O . SER A 1 296 ? 0.882 25.922 4.453 1 93.69 296 SER A O 1
ATOM 2374 N N . LEU A 1 297 ? -0.296 24.484 3.338 1 91.62 297 LEU A N 1
ATOM 2375 C CA . LEU A 1 297 ? -1.536 25.25 3.469 1 91.62 297 LEU A CA 1
ATOM 2376 C C . LEU A 1 297 ? -1.94 25.375 4.934 1 91.62 297 LEU A C 1
ATOM 2378 O O . LEU A 1 297 ? -2.496 26.406 5.34 1 91.62 297 LEU A O 1
ATOM 2382 N N . GLY A 1 298 ? -1.624 24.344 5.73 1 95.38 298 GLY A N 1
ATOM 2383 C CA . GLY A 1 298 ? -1.9 24.406 7.156 1 95.38 298 GLY A CA 1
ATOM 2384 C C . GLY A 1 298 ? -1.191 25.547 7.859 1 95.38 298 GLY A C 1
ATOM 2385 O O . GLY A 1 298 ? -1.698 26.078 8.844 1 95.38 298 GLY A O 1
ATOM 2386 N N . SER A 1 299 ? -0.089 25.891 7.324 1 96.75 299 SER A N 1
ATOM 2387 C CA . SER A 1 299 ? 0.654 27.031 7.871 1 96.75 299 SER A CA 1
ATOM 2388 C C . SER A 1 299 ? -0.093 28.328 7.648 1 96.75 299 SER A C 1
ATOM 2390 O O . SER A 1 299 ? -0.076 29.219 8.508 1 96.75 299 SER A O 1
ATOM 2392 N N . ALA A 1 300 ? -0.66 28.484 6.492 1 94.62 300 ALA A N 1
ATOM 2393 C CA . ALA A 1 300 ? -1.446 29.688 6.203 1 94.62 300 ALA A CA 1
ATOM 2394 C C . ALA A 1 300 ? -2.621 29.812 7.168 1 94.62 300 ALA A C 1
ATOM 2396 O O . ALA A 1 300 ? -2.881 30.906 7.695 1 94.62 300 ALA A O 1
ATOM 2397 N N . LEU A 1 301 ? -3.219 28.734 7.402 1 96.44 301 LEU A N 1
ATOM 2398 C CA . LEU A 1 301 ? -4.344 28.734 8.328 1 96.44 301 LEU A CA 1
ATOM 2399 C C . LEU A 1 301 ? -3.875 28.984 9.758 1 96.44 301 LEU A C 1
ATOM 2401 O O . LEU A 1 301 ? -4.586 29.609 10.547 1 96.44 301 LEU A O 1
ATOM 2405 N N . ALA A 1 302 ? -2.752 28.453 10.023 1 98.75 302 ALA A N 1
ATOM 2406 C CA . ALA A 1 302 ? -2.17 28.703 11.336 1 98.75 302 ALA A CA 1
ATOM 2407 C C . ALA A 1 302 ? -1.942 30.203 11.57 1 98.75 302 ALA A C 1
ATOM 2409 O O . ALA A 1 302 ? -2.324 30.734 12.609 1 98.75 302 ALA A O 1
ATOM 2410 N N . ILE A 1 303 ? -1.402 30.859 10.625 1 98.44 303 ILE A N 1
ATOM 2411 C CA . ILE A 1 303 ? -1.105 32.281 10.734 1 98.44 303 ILE A CA 1
ATOM 2412 C C . ILE A 1 303 ? -2.406 33.062 10.781 1 98.44 303 ILE A C 1
ATOM 2414 O O . ILE A 1 303 ? -2.559 33.969 11.609 1 98.44 303 ILE A O 1
ATOM 2418 N N . LEU A 1 304 ? -3.312 32.719 9.945 1 97.12 304 LEU A N 1
ATOM 2419 C CA . LEU A 1 304 ? -4.594 33.406 9.906 1 97.12 304 LEU A CA 1
ATOM 2420 C C . LEU A 1 304 ? -5.336 33.25 11.227 1 97.12 304 LEU A C 1
ATOM 2422 O O . LEU A 1 304 ? -5.891 34.219 11.742 1 97.12 304 LEU A O 1
ATOM 2426 N N . SER A 1 305 ? -5.402 32.094 11.75 1 98.12 305 SER A N 1
ATOM 2427 C CA . SER A 1 305 ? -6.098 31.859 13.016 1 98.12 305 SER A CA 1
ATOM 2428 C C . SER A 1 305 ? -5.406 32.594 14.164 1 98.12 305 SER A C 1
ATOM 2430 O O . SER A 1 305 ? -6.07 33.125 15.055 1 98.12 305 SER A O 1
ATOM 2432 N N . ALA A 1 306 ? -4.117 32.594 14.148 1 98.69 306 ALA A N 1
ATOM 2433 C CA . ALA A 1 306 ? -3.373 33.312 15.172 1 98.69 306 ALA A CA 1
ATOM 2434 C C . ALA A 1 306 ? -3.676 34.812 15.109 1 98.69 306 ALA A C 1
ATOM 2436 O O . ALA A 1 306 ? -3.914 35.438 16.141 1 98.69 306 ALA A O 1
ATOM 2437 N N . TYR A 1 307 ? -3.633 35.344 13.938 1 97.94 307 TYR A N 1
ATOM 2438 C CA . TYR A 1 307 ? -3.982 36.75 13.742 1 97.94 307 TYR A CA 1
ATOM 2439 C C . TYR A 1 307 ? -5.367 37.062 14.305 1 97.94 307 TYR A C 1
ATOM 2441 O O . TYR A 1 307 ? -5.559 38.031 15.008 1 97.94 307 TYR A O 1
ATOM 2449 N N . ASP A 1 308 ? -6.297 36.25 13.93 1 97.5 308 ASP A N 1
ATOM 2450 C CA . ASP A 1 308 ? -7.68 36.406 14.367 1 97.5 308 ASP A CA 1
ATOM 2451 C C . ASP A 1 308 ? -7.777 36.406 15.891 1 97.5 308 ASP A C 1
ATOM 2453 O O . ASP A 1 308 ? -8.469 37.25 16.469 1 97.5 308 ASP A O 1
ATOM 2457 N N . ILE A 1 309 ? -7.094 35.531 16.516 1 97.75 309 ILE A N 1
ATOM 2458 C CA . ILE A 1 309 ? -7.109 35.406 17.969 1 97.75 309 ILE A CA 1
ATOM 2459 C C . ILE A 1 309 ? -6.605 36.688 18.625 1 97.75 309 ILE A C 1
ATOM 2461 O O . ILE A 1 309 ? -7.234 37.219 19.531 1 97.75 309 ILE A O 1
ATOM 2465 N N . VAL A 1 310 ? -5.539 37.25 18.156 1 97.19 310 VAL A N 1
ATOM 2466 C CA . VAL A 1 310 ? -4.957 38.438 18.781 1 97.19 310 VAL A CA 1
ATOM 2467 C C . VAL A 1 310 ? -5.758 39.656 18.375 1 97.19 310 VAL A C 1
ATOM 2469 O O . VAL A 1 310 ? -5.91 40.594 19.172 1 97.19 310 VAL A O 1
ATOM 2472 N N . GLU A 1 311 ? -6.223 39.688 17.141 1 95.81 311 GLU A N 1
ATOM 2473 C CA . GLU A 1 311 ? -7.016 40.844 16.672 1 95.81 311 GLU A CA 1
ATOM 2474 C C . GLU A 1 311 ? -8.32 40.969 17.469 1 95.81 311 GLU A C 1
ATOM 2476 O O . GLU A 1 311 ? -8.742 42.062 17.812 1 95.81 311 GLU A O 1
ATOM 2481 N N . THR A 1 312 ? -8.93 39.844 17.734 1 93.81 312 THR A N 1
ATOM 2482 C CA . THR A 1 312 ? -10.195 39.844 18.453 1 93.81 312 THR A CA 1
ATOM 2483 C C . THR A 1 312 ? -9.961 40.031 19.953 1 93.81 312 THR A C 1
ATOM 2485 O O . THR A 1 312 ? -10.891 40.312 20.703 1 93.81 312 THR A O 1
ATOM 2488 N N . GLY A 1 313 ? -8.75 39.844 20.406 1 94 313 GLY A N 1
ATOM 2489 C CA . GLY A 1 313 ? -8.414 40 21.812 1 94 313 GLY A CA 1
ATOM 2490 C C . GLY A 1 313 ? -8.758 38.812 22.672 1 94 313 GLY A C 1
ATOM 2491 O O . GLY A 1 313 ? -8.883 38.906 23.891 1 94 313 GLY A O 1
ATOM 2492 N N . LEU A 1 314 ? -8.969 37.75 22 1 94.81 314 LEU A N 1
ATOM 2493 C CA . LEU A 1 314 ? -9.336 36.531 22.703 1 94.81 314 LEU A CA 1
ATOM 2494 C C . LEU A 1 314 ? -8.242 36.094 23.672 1 94.81 314 LEU A C 1
ATOM 2496 O O . LEU A 1 314 ? -8.523 35.531 24.719 1 94.81 314 LEU A O 1
ATOM 2500 N N . ASN A 1 315 ? -7.004 36.406 23.344 1 96 315 ASN A N 1
ATOM 2501 C CA . ASN A 1 315 ? -5.867 35.969 24.141 1 96 315 ASN A CA 1
ATOM 2502 C C . ASN A 1 315 ? -5.672 36.875 25.359 1 96 315 ASN A C 1
ATOM 2504 O O . ASN A 1 315 ? -4.727 36.688 26.141 1 96 315 ASN A O 1
ATOM 2508 N N . VAL A 1 316 ? -6.52 37.875 25.5 1 93.88 316 VAL A N 1
ATOM 2509 C CA . VAL A 1 316 ? -6.449 38.75 26.672 1 93.88 316 VAL A CA 1
ATOM 2510 C C . VAL A 1 316 ? -7.441 38.281 27.734 1 93.88 316 VAL A C 1
ATOM 2512 O O . VAL A 1 316 ? -8.656 38.281 27.5 1 93.88 316 VAL A O 1
ATOM 2515 N N . LEU A 1 317 ? -6.926 37.938 28.812 1 91.56 317 LEU A N 1
ATOM 2516 C CA . LEU A 1 317 ? -7.75 37.375 29.891 1 91.56 317 LEU A CA 1
ATOM 2517 C C . LEU A 1 317 ? -8.5 38.5 30.625 1 91.56 317 LEU A C 1
ATOM 2519 O O . LEU A 1 317 ? -8.258 39.688 30.375 1 91.56 317 LEU A O 1
ATOM 2523 N N . ASN A 1 318 ? -9.383 38.125 31.484 1 85.25 318 ASN A N 1
ATOM 2524 C CA . ASN A 1 318 ? -10.203 39.094 32.219 1 85.25 318 ASN A CA 1
ATOM 2525 C C . ASN A 1 318 ? -9.359 39.969 33.125 1 85.25 318 ASN A C 1
ATOM 2527 O O . ASN A 1 318 ? -9.727 41.094 33.438 1 85.25 318 ASN A O 1
ATOM 2531 N N . ASP A 1 319 ? -8.18 39.406 33.562 1 85.12 319 ASP A N 1
ATOM 2532 C CA . ASP A 1 319 ? -7.297 40.156 34.438 1 85.12 319 ASP A CA 1
ATOM 2533 C C . ASP A 1 319 ? -6.305 41 33.625 1 85.12 319 ASP A C 1
ATOM 2535 O O . ASP A 1 319 ? -5.305 41.469 34.188 1 85.12 319 ASP A O 1
ATOM 2539 N N . CYS A 1 320 ? -6.383 41.031 32.344 1 83.69 320 CYS A N 1
ATOM 2540 C CA . CYS A 1 320 ? -5.656 41.875 31.422 1 83.69 320 CYS A CA 1
ATOM 2541 C C . CYS A 1 320 ? -4.316 41.281 31.047 1 83.69 320 CYS A C 1
ATOM 2543 O O . CYS A 1 320 ? -3.496 41.906 30.391 1 83.69 320 CYS A O 1
ATOM 2545 N N . ARG A 1 321 ? -4.102 40.094 31.5 1 88.38 321 ARG A N 1
ATOM 2546 C CA . ARG A 1 321 ? -2.912 39.375 31.047 1 88.38 321 ARG A CA 1
ATOM 2547 C C . ARG A 1 321 ? -3.088 38.875 29.625 1 88.38 321 ARG A C 1
ATOM 2549 O O . ARG A 1 321 ? -4.117 38.281 29.281 1 88.38 321 ARG A O 1
ATOM 2556 N N . ALA A 1 322 ? -2.096 39.188 28.953 1 93.31 322 ALA A N 1
ATOM 2557 C CA . ALA A 1 322 ? -2.131 38.719 27.578 1 93.31 322 ALA A CA 1
ATOM 2558 C C . ALA A 1 322 ? -1.428 37.375 27.453 1 93.31 322 ALA A C 1
ATOM 2560 O O . ALA A 1 322 ? -0.247 37.25 27.781 1 93.31 322 ALA A O 1
ATOM 2561 N N . VAL A 1 323 ? -2.1 36.375 27.031 1 96.81 323 VAL A N 1
ATOM 2562 C CA . VAL A 1 323 ? -1.525 35.062 26.766 1 96.81 323 VAL A CA 1
ATOM 2563 C C . VAL A 1 323 ? -0.709 35.094 25.469 1 96.81 323 VAL A C 1
ATOM 2565 O O . VAL A 1 323 ? -1.205 35.531 24.422 1 96.81 323 VAL A O 1
ATOM 2568 N N . PRO A 1 324 ? 0.594 34.719 25.516 1 97.31 324 PRO A N 1
ATOM 2569 C CA . PRO A 1 324 ? 1.412 34.75 24.297 1 97.31 324 PRO A CA 1
ATOM 2570 C C . PRO A 1 324 ? 0.868 33.812 23.203 1 97.31 324 PRO A C 1
ATOM 2572 O O . PRO A 1 324 ? 0.456 32.688 23.484 1 97.31 324 PRO A O 1
ATOM 2575 N N . VAL A 1 325 ? 0.81 34.375 21.969 1 98.44 325 VAL A N 1
ATOM 2576 C CA . VAL A 1 325 ? 0.374 33.625 20.797 1 98.44 325 VAL A CA 1
ATOM 2577 C C . VAL A 1 325 ? 1.526 33.5 19.797 1 98.44 325 VAL A C 1
ATOM 2579 O O . VAL A 1 325 ? 2.082 34.5 19.359 1 98.44 325 VAL A O 1
ATOM 2582 N N . SER A 1 326 ? 1.9 32.281 19.5 1 98.56 326 SER A N 1
ATOM 2583 C CA . SER A 1 326 ? 3.004 32.062 18.578 1 98.56 326 SER A CA 1
ATOM 2584 C C . SER A 1 326 ? 2.609 31.047 17.484 1 98.56 326 SER A C 1
ATOM 2586 O O . SER A 1 326 ? 1.812 30.141 17.734 1 98.56 326 SER A O 1
ATOM 2588 N N . VAL A 1 327 ? 3.158 31.266 16.297 1 98.81 327 VAL A N 1
ATOM 2589 C CA . VAL A 1 327 ? 2.98 30.328 15.188 1 98.81 327 VAL A CA 1
ATOM 2590 C C . VAL A 1 327 ? 4.328 29.719 14.805 1 98.81 327 VAL A C 1
ATOM 2592 O O . VAL A 1 327 ? 5.301 30.438 14.57 1 98.81 327 VAL A O 1
ATOM 2595 N N . LEU A 1 328 ? 4.418 28.484 14.906 1 98.75 328 LEU A N 1
ATOM 2596 C CA . LEU A 1 328 ? 5.527 27.734 14.328 1 98.75 328 LEU A CA 1
ATOM 2597 C C . LEU A 1 328 ? 5.117 27.078 13.008 1 98.75 328 LEU A C 1
ATOM 2599 O O . LEU A 1 328 ? 4.477 26.031 13.008 1 98.75 328 LEU A O 1
ATOM 2603 N N . SER A 1 329 ? 5.488 27.703 11.953 1 97.94 329 SER A N 1
ATOM 2604 C CA . SER A 1 329 ? 5.035 27.391 10.602 1 97.94 329 SER A CA 1
ATOM 2605 C C . SER A 1 329 ? 6.09 26.609 9.836 1 97.94 329 SER A C 1
ATOM 2607 O O . SER A 1 329 ? 7.281 26.906 9.906 1 97.94 329 SER A O 1
ATOM 2609 N N . PHE A 1 330 ? 5.633 25.609 9.109 1 98.5 330 PHE A N 1
ATOM 2610 C CA . PHE A 1 330 ? 6.543 24.781 8.312 1 98.5 330 PHE A CA 1
ATOM 2611 C C . PHE A 1 330 ? 6.191 24.875 6.836 1 98.5 330 PHE A C 1
ATOM 2613 O O . PHE A 1 330 ? 5.141 24.391 6.41 1 98.5 330 PHE A O 1
ATOM 2620 N N . SER A 1 331 ? 7.008 25.547 6.117 1 96.88 331 SER A N 1
ATOM 2621 C CA . SER A 1 331 ? 6.93 25.641 4.664 1 96.88 331 SER A CA 1
ATOM 2622 C C . SER A 1 331 ? 5.605 26.25 4.219 1 96.88 331 SER A C 1
ATOM 2624 O O . SER A 1 331 ? 4.949 25.734 3.314 1 96.88 331 SER A O 1
ATOM 2626 N N . GLY A 1 332 ? 5.25 27.297 4.867 1 95.56 332 GLY A N 1
ATOM 2627 C CA . GLY A 1 332 ? 3.986 27.938 4.566 1 95.56 332 GLY A CA 1
ATOM 2628 C C . GLY A 1 332 ? 4.098 28.984 3.469 1 95.56 332 GLY A C 1
ATOM 2629 O O . GLY A 1 332 ? 5.133 29.641 3.328 1 95.56 332 GLY A O 1
ATOM 2630 N N . PRO A 1 333 ? 3.051 29.156 2.721 1 92.88 333 PRO A N 1
ATOM 2631 C CA . PRO A 1 333 ? 2.992 30.25 1.74 1 92.88 333 PRO A CA 1
ATOM 2632 C C . PRO A 1 333 ? 2.826 31.625 2.391 1 92.88 333 PRO A C 1
ATOM 2634 O O . PRO A 1 333 ? 2.67 31.719 3.611 1 92.88 333 PRO A O 1
ATOM 2637 N N . ARG A 1 334 ? 3.014 32.656 1.507 1 93.62 334 ARG A N 1
ATOM 2638 C CA . ARG A 1 334 ? 2.646 34 1.961 1 93.62 334 ARG A CA 1
ATOM 2639 C C . ARG A 1 334 ? 1.139 34.094 2.162 1 93.62 334 ARG A C 1
ATOM 2641 O O . ARG A 1 334 ? 0.36 33.594 1.363 1 93.62 334 ARG A O 1
ATOM 2648 N N . VAL A 1 335 ? 0.807 34.781 3.217 1 94.5 335 VAL A N 1
ATOM 2649 C CA . VAL A 1 335 ? -0.599 34.781 3.609 1 94.5 335 VAL A CA 1
ATOM 2650 C C . VAL A 1 335 ? -1.264 36.062 3.184 1 94.5 335 VAL A C 1
ATOM 2652 O O . VAL A 1 335 ? -2.414 36.094 2.742 1 94.5 335 VAL A O 1
ATOM 2655 N N . GLY A 1 336 ? -0.519 37.156 3.279 1 93.94 336 GLY A N 1
ATOM 2656 C CA . GLY A 1 336 ? -1.123 38.469 3.027 1 93.94 336 GLY A CA 1
ATOM 2657 C C . GLY A 1 336 ? -0.127 39.5 2.541 1 93.94 336 GLY A C 1
ATOM 2658 O O . GLY A 1 336 ? 0.99 39.156 2.148 1 93.94 336 GLY A O 1
ATOM 2659 N N . ASN A 1 337 ? -0.61 40.75 2.494 1 91.56 337 ASN A N 1
ATOM 2660 C CA . ASN A 1 337 ? 0.225 41.844 2.02 1 91.56 337 ASN A CA 1
ATOM 2661 C C . ASN A 1 337 ? 1.055 42.469 3.15 1 91.56 337 ASN A C 1
ATOM 2663 O O . ASN A 1 337 ? 1.048 41.938 4.27 1 91.56 337 ASN A O 1
ATOM 2667 N N . VAL A 1 338 ? 1.793 43.5 2.846 1 91.5 338 VAL A N 1
ATOM 2668 C CA . VAL A 1 338 ? 2.715 44.094 3.793 1 91.5 338 VAL A CA 1
ATOM 2669 C C . VAL A 1 338 ? 1.935 44.688 4.973 1 91.5 338 VAL A C 1
ATOM 2671 O O . VAL A 1 338 ? 2.41 44.656 6.109 1 91.5 338 VAL A O 1
ATOM 2674 N N . ARG A 1 339 ? 0.726 45.125 4.727 1 93 339 ARG A N 1
ATOM 2675 C CA . ARG A 1 339 ? -0.094 45.688 5.797 1 93 339 ARG A CA 1
ATOM 2676 C C . ARG A 1 339 ? -0.515 44.594 6.781 1 93 339 ARG A C 1
ATOM 2678 O O . ARG A 1 339 ? -0.626 44.844 7.984 1 93 339 ARG A O 1
ATOM 2685 N N . PHE A 1 340 ? -0.824 43.5 6.258 1 95.06 340 PHE A N 1
ATOM 2686 C CA . PHE A 1 340 ? -1.13 42.344 7.102 1 95.06 340 PHE A CA 1
ATOM 2687 C C . PHE A 1 340 ? 0.047 42 8.008 1 95.06 340 PHE A C 1
ATOM 2689 O O . PHE A 1 340 ? -0.132 41.781 9.211 1 95.06 340 PHE A O 1
ATOM 2696 N N . LYS A 1 341 ? 1.201 42 7.465 1 95.19 341 LYS A N 1
ATOM 2697 C CA . LYS A 1 341 ? 2.424 41.75 8.227 1 95.19 341 LYS A CA 1
ATOM 2698 C C . LYS A 1 341 ? 2.586 42.781 9.344 1 95.19 341 LYS A C 1
ATOM 2700 O O . LYS A 1 341 ? 2.799 42.406 10.5 1 95.19 341 LYS A O 1
ATOM 2705 N N . GLU A 1 342 ? 2.494 43.969 9 1 94.75 342 GLU A N 1
ATOM 2706 C CA . GLU A 1 342 ? 2.697 45.062 9.953 1 94.75 342 GLU A CA 1
ATOM 2707 C C . GLU A 1 342 ? 1.671 45 11.086 1 94.75 342 GLU A C 1
ATOM 2709 O O . GLU A 1 342 ? 2.012 45.188 12.25 1 94.75 342 GLU A O 1
ATOM 2714 N N . ARG A 1 343 ? 0.437 44.75 10.727 1 95.88 343 ARG A N 1
ATOM 2715 C CA . ARG A 1 343 ? -0.615 44.656 11.734 1 95.88 343 ARG A CA 1
ATOM 2716 C C . ARG A 1 343 ? -0.375 43.5 12.672 1 95.88 343 ARG A C 1
ATOM 2718 O O . ARG A 1 343 ? -0.558 43.594 13.883 1 95.88 343 ARG A O 1
ATOM 2725 N N . SER A 1 344 ? -0.032 42.375 12.141 1 96.69 344 SER A N 1
ATOM 2726 C CA . SER A 1 344 ? 0.281 41.188 12.938 1 96.69 344 SER A CA 1
ATOM 2727 C C . SER A 1 344 ? 1.38 41.5 13.953 1 96.69 344 SER A C 1
ATOM 2729 O O . SER A 1 344 ? 1.265 41.125 15.125 1 96.69 344 SER A O 1
ATOM 2731 N N . GLU A 1 345 ? 2.385 42.156 13.484 1 95.31 345 GLU A N 1
ATOM 2732 C CA . GLU A 1 345 ? 3.512 42.469 14.344 1 95.31 345 GLU A CA 1
ATOM 2733 C C . GLU A 1 345 ? 3.102 43.5 15.422 1 95.31 345 GLU A C 1
ATOM 2735 O O . GLU A 1 345 ? 3.514 43.375 16.578 1 95.31 345 GLU A O 1
ATOM 2740 N N . LYS A 1 346 ? 2.33 44.406 15.047 1 95.44 346 LYS A N 1
ATOM 2741 C CA . LYS A 1 346 ? 1.855 45.438 15.984 1 95.44 346 LYS A CA 1
ATOM 2742 C C . LYS A 1 346 ? 1.031 44.812 17.109 1 95.44 346 LYS A C 1
ATOM 2744 O O . LYS A 1 346 ? 1.072 45.25 18.25 1 95.44 346 LYS A O 1
ATOM 2749 N N . LEU A 1 347 ? 0.317 43.75 16.797 1 95.62 347 LEU A N 1
ATOM 2750 C CA . LEU A 1 347 ? -0.56 43.094 17.75 1 95.62 347 LEU A CA 1
ATOM 2751 C C . LEU A 1 347 ? 0.229 42.125 18.641 1 95.62 347 LEU A C 1
ATOM 2753 O O . LEU A 1 347 ? -0.33 41.5 19.547 1 95.62 347 LEU A O 1
ATOM 2757 N N . GLY A 1 348 ? 1.548 41.969 18.344 1 95.56 348 GLY A N 1
ATOM 2758 C CA . GLY A 1 348 ? 2.404 41.125 19.188 1 95.56 348 GLY A CA 1
ATOM 2759 C C . GLY A 1 348 ? 2.436 39.688 18.766 1 95.56 348 GLY A C 1
ATOM 2760 O O . GLY A 1 348 ? 2.943 38.844 19.5 1 95.56 348 GLY A O 1
ATOM 2761 N N . LEU A 1 349 ? 1.862 39.344 17.656 1 97.62 349 LEU A N 1
ATOM 2762 C CA . LEU A 1 349 ? 1.908 37.969 17.156 1 97.62 349 LEU A CA 1
ATOM 2763 C C . LEU A 1 349 ? 3.338 37.562 16.812 1 97.62 349 LEU A C 1
ATOM 2765 O O . LEU A 1 349 ? 4.074 38.344 16.188 1 97.62 349 LEU A O 1
ATOM 2769 N N . LYS A 1 350 ? 3.754 36.438 17.266 1 98.5 350 LYS A N 1
ATOM 2770 C CA . LYS A 1 350 ? 5.086 35.906 16.984 1 98.5 350 LYS A CA 1
ATOM 2771 C C . LYS A 1 350 ? 5.016 34.75 16.016 1 98.5 350 LYS A C 1
ATOM 2773 O O . LYS A 1 350 ? 4.328 33.75 16.266 1 98.5 350 LYS A O 1
ATOM 2778 N N . VAL A 1 351 ? 5.711 34.844 14.891 1 98.56 351 VAL A N 1
ATOM 2779 C CA . VAL A 1 351 ? 5.672 33.812 13.867 1 98.56 351 VAL A CA 1
ATOM 2780 C C . VAL A 1 351 ? 7.094 33.406 13.5 1 98.56 351 VAL A C 1
ATOM 2782 O O . VAL A 1 351 ? 7.938 34.25 13.195 1 98.56 351 VAL A O 1
ATOM 2785 N N . LEU A 1 352 ? 7.383 32.156 13.641 1 98.81 352 LEU A N 1
ATOM 2786 C CA . LEU A 1 352 ? 8.617 31.594 13.133 1 98.81 352 LEU A CA 1
ATOM 2787 C C . LEU A 1 352 ? 8.344 30.625 11.984 1 98.81 352 LEU A C 1
ATOM 2789 O O . LEU A 1 352 ? 7.582 29.672 12.141 1 98.81 352 LEU A O 1
ATOM 2793 N N . ARG A 1 353 ? 8.914 30.891 10.852 1 98.5 353 ARG A N 1
ATOM 2794 C CA . ARG A 1 353 ? 8.742 30.062 9.656 1 98.5 353 ARG A CA 1
ATOM 2795 C C . ARG A 1 353 ? 9.984 29.219 9.383 1 98.5 353 ARG A C 1
ATOM 2797 O O . ARG A 1 353 ? 11.094 29.75 9.289 1 98.5 353 ARG A O 1
ATOM 2804 N N . VAL A 1 354 ? 9.805 27.906 9.328 1 98.75 354 VAL A N 1
ATOM 2805 C CA . VAL A 1 354 ? 10.883 26.984 8.953 1 98.75 354 VAL A CA 1
ATOM 2806 C C . VAL A 1 354 ? 10.703 26.547 7.5 1 98.75 354 VAL A C 1
ATOM 2808 O O . VAL A 1 354 ? 9.656 26.031 7.125 1 98.75 354 VAL A O 1
ATOM 2811 N N . VAL A 1 355 ? 11.781 26.781 6.711 1 98.12 355 VAL A N 1
ATOM 2812 C CA . VAL A 1 355 ? 11.609 26.516 5.285 1 98.12 355 VAL A CA 1
ATOM 2813 C C . VAL A 1 355 ? 12.867 25.859 4.723 1 98.12 355 VAL A C 1
ATOM 2815 O O . VAL A 1 355 ? 13.953 26.016 5.273 1 98.12 355 VAL A O 1
ATOM 2818 N N . ASN A 1 356 ? 12.672 25 3.74 1 97.69 356 ASN A N 1
ATOM 2819 C CA . ASN A 1 356 ? 13.734 24.531 2.863 1 97.69 356 ASN A CA 1
ATOM 2820 C C . ASN A 1 356 ? 13.992 25.5 1.715 1 97.69 356 ASN A C 1
ATOM 2822 O O . ASN A 1 356 ? 13.062 25.875 0.996 1 97.69 356 ASN A O 1
ATOM 2826 N N . VAL A 1 357 ? 15.188 25.844 1.537 1 96.75 357 VAL A N 1
ATOM 2827 C CA . VAL A 1 357 ? 15.539 26.875 0.57 1 96.75 357 VAL A CA 1
ATO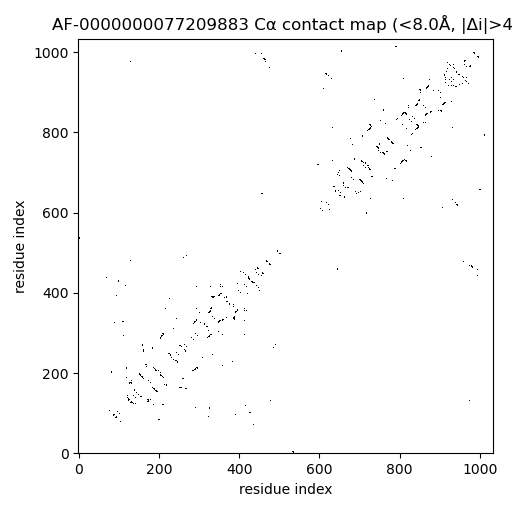M 2828 C C . VAL A 1 357 ? 15.086 26.453 -0.826 1 96.75 357 VAL A C 1
ATOM 2830 O O . VAL A 1 357 ? 14.789 27.297 -1.67 1 96.75 357 VAL A O 1
ATOM 2833 N N . HIS A 1 358 ? 14.875 25.203 -1.061 1 95.38 358 HIS A N 1
ATOM 2834 C CA . HIS A 1 358 ? 14.531 24.688 -2.381 1 95.38 358 HIS A CA 1
ATOM 2835 C C . HIS A 1 358 ? 13.031 24.469 -2.518 1 95.38 358 HIS A C 1
ATOM 2837 O O . HIS A 1 358 ? 12.555 24 -3.559 1 95.38 358 HIS A O 1
ATOM 2843 N N . ASP A 1 359 ? 12.328 24.781 -1.513 1 94.19 359 ASP A N 1
ATOM 2844 C CA . ASP A 1 359 ? 10.875 24.641 -1.523 1 94.19 359 ASP A CA 1
ATOM 2845 C C . ASP A 1 359 ? 10.219 25.781 -2.285 1 94.19 359 ASP A C 1
ATOM 2847 O O . ASP A 1 359 ? 10.484 26.953 -2.006 1 94.19 359 ASP A O 1
ATOM 2851 N N . VAL A 1 360 ? 9.305 25.516 -3.109 1 90 360 VAL A N 1
ATOM 2852 C CA . VAL A 1 360 ? 8.688 26.531 -3.951 1 90 360 VAL A CA 1
ATOM 2853 C C . VAL A 1 360 ? 7.46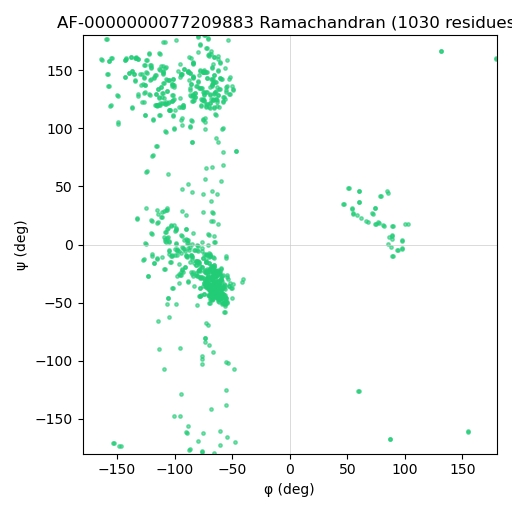1 27.109 -3.244 1 90 360 VAL A C 1
ATOM 2855 O O . VAL A 1 360 ? 7.008 28.203 -3.576 1 90 360 VAL A O 1
ATOM 2858 N N . VAL A 1 361 ? 6.949 26.406 -2.289 1 91.12 361 VAL A N 1
ATOM 2859 C CA . VAL A 1 361 ? 5.684 26.781 -1.67 1 91.12 361 VAL A CA 1
ATOM 2860 C C . VAL A 1 361 ? 5.855 28.078 -0.892 1 91.12 361 VAL A C 1
ATOM 2862 O O . VAL A 1 361 ? 5.078 29.031 -1.065 1 91.12 361 VAL A O 1
ATOM 2865 N N . PRO A 1 362 ? 6.902 28.172 -0.094 1 92.75 362 PRO A N 1
ATOM 2866 C CA . PRO A 1 362 ? 7.074 29.422 0.643 1 92.75 362 PRO A CA 1
ATOM 2867 C C . PRO A 1 362 ? 7.371 30.609 -0.272 1 92.75 362 PRO A C 1
ATOM 2869 O O . PRO A 1 362 ? 7.328 31.766 0.169 1 92.75 362 PRO A O 1
ATOM 2872 N N . LYS A 1 363 ? 7.629 30.328 -1.44 1 88.06 363 LYS A N 1
ATOM 2873 C CA . LYS A 1 363 ? 7.918 31.391 -2.395 1 88.06 363 LYS A CA 1
ATOM 2874 C C . LYS A 1 363 ? 6.648 31.859 -3.102 1 88.06 363 LYS A C 1
ATOM 2876 O O . LYS A 1 363 ? 6.68 32.812 -3.887 1 88.06 363 LYS A O 1
ATOM 2881 N N . SER A 1 364 ? 5.539 31.172 -2.828 1 83.56 364 SER A N 1
ATOM 2882 C CA . SER A 1 364 ? 4.242 31.469 -3.428 1 83.56 364 SER A CA 1
ATOM 2883 C C . SER A 1 364 ? 3.262 32 -2.389 1 83.56 364 SER A C 1
ATOM 2885 O O . SER A 1 364 ? 3.342 31.641 -1.211 1 83.56 364 SER A O 1
ATOM 2887 N N . PRO A 1 365 ? 2.316 32.844 -2.734 1 78.44 365 PRO A N 1
ATOM 2888 C CA . PRO A 1 365 ? 2.221 33.594 -3.982 1 78.44 365 PRO A CA 1
ATOM 2889 C C . PRO A 1 365 ? 3.174 34.781 -4.023 1 78.44 365 PRO A C 1
ATOM 2891 O O . PRO A 1 365 ? 3.955 35 -3.09 1 78.44 365 PRO A O 1
ATOM 2894 N N . GLY A 1 366 ? 3.111 35.594 -5.156 1 66.38 366 GLY A N 1
ATOM 2895 C CA . GLY A 1 366 ? 3.914 36.781 -5.277 1 66.38 366 GLY A CA 1
ATOM 2896 C C . GLY A 1 366 ? 5.32 36.531 -5.789 1 66.38 366 GLY A C 1
ATOM 2897 O O . GLY A 1 366 ? 6.297 37 -5.211 1 66.38 366 GLY A O 1
ATOM 2898 N N . PHE A 1 367 ? 5.363 35.781 -6.754 1 65.94 367 PHE A N 1
ATOM 2899 C CA . PHE A 1 367 ? 6.664 35.406 -7.293 1 65.94 367 PHE A CA 1
ATOM 2900 C C . PHE A 1 367 ? 7.418 36.625 -7.773 1 65.94 367 PHE A C 1
ATOM 2902 O O . PHE A 1 367 ? 8.641 36.719 -7.625 1 65.94 367 PHE A O 1
ATOM 2909 N N . VAL A 1 368 ? 6.621 37.594 -8.117 1 62.75 368 VAL A N 1
ATOM 2910 C CA . VAL A 1 368 ? 7.254 38.781 -8.703 1 62.75 368 VAL A CA 1
ATOM 2911 C C . VAL A 1 368 ? 7.25 39.906 -7.699 1 62.75 368 VAL A C 1
ATOM 2913 O O . VAL A 1 368 ? 8.266 40.594 -7.527 1 62.75 368 VAL A O 1
ATOM 2916 N N . LEU A 1 369 ? 6.191 40.156 -7.062 1 67.75 369 LEU A N 1
ATOM 2917 C CA . LEU A 1 369 ? 6.047 41.25 -6.113 1 67.75 369 LEU A CA 1
ATOM 2918 C C . LEU A 1 369 ? 5.996 40.719 -4.684 1 67.75 369 LEU A C 1
ATOM 2920 O O . LEU A 1 369 ? 4.945 40.281 -4.215 1 67.75 369 LEU A O 1
ATOM 2924 N N . ASN A 1 370 ? 7.188 40.781 -4.094 1 72.31 370 ASN A N 1
ATOM 2925 C CA . ASN A 1 370 ? 7.266 40.281 -2.734 1 72.31 370 ASN A CA 1
ATOM 2926 C C . ASN A 1 370 ? 8.281 41.062 -1.897 1 72.31 370 ASN A C 1
ATOM 2928 O O . ASN A 1 370 ? 8.773 42.094 -2.32 1 72.31 370 ASN A O 1
ATOM 2932 N N . GLU A 1 371 ? 8.5 40.562 -0.694 1 73.81 371 GLU A N 1
ATOM 2933 C CA . GLU A 1 371 ? 9.258 41.281 0.31 1 73.81 371 GLU A CA 1
ATOM 2934 C C . GLU A 1 371 ? 10.734 41.375 -0.063 1 73.81 371 GLU A C 1
ATOM 2936 O O . GLU A 1 371 ? 11.5 42.125 0.564 1 73.81 371 GLU A O 1
ATOM 2941 N N . LYS A 1 372 ? 11.047 40.656 -1.06 1 69.12 372 LYS A N 1
ATOM 2942 C CA . LYS A 1 372 ? 12.445 40.719 -1.479 1 69.12 372 LYS A CA 1
ATOM 2943 C C . LYS A 1 372 ? 12.742 41.969 -2.293 1 69.12 372 LYS A C 1
ATOM 2945 O O . LYS A 1 372 ? 13.906 42.344 -2.477 1 69.12 372 LYS A O 1
ATOM 2950 N N . LEU A 1 373 ? 11.695 42.625 -2.75 1 68.5 373 LEU A N 1
ATOM 2951 C CA . LEU A 1 373 ? 11.867 43.906 -3.451 1 68.5 373 LEU A CA 1
ATOM 2952 C C . LEU A 1 373 ? 12.18 45.031 -2.471 1 68.5 373 LEU A C 1
ATOM 2954 O O . LEU A 1 373 ? 11.805 44.938 -1.298 1 68.5 373 LEU A O 1
ATOM 2958 N N . PRO A 1 374 ? 13.008 46.031 -3.008 1 70.88 374 PRO A N 1
ATOM 2959 C CA . PRO A 1 374 ? 13.305 47.156 -2.131 1 70.88 374 PRO A CA 1
ATOM 2960 C C . PRO A 1 374 ? 12.047 47.781 -1.548 1 70.88 374 PRO A C 1
ATOM 2962 O O . PRO A 1 374 ? 11.016 47.844 -2.215 1 70.88 374 PRO A O 1
ATOM 2965 N N . PRO A 1 375 ? 12.18 48.188 -0.37 1 72.56 375 PRO A N 1
ATOM 2966 C CA . PRO A 1 375 ? 11.031 48.781 0.318 1 72.56 375 PRO A CA 1
ATOM 2967 C C . PRO A 1 375 ? 10.367 49.875 -0.494 1 72.56 375 PRO A C 1
ATOM 2969 O O . PRO A 1 375 ? 9.141 50.031 -0.473 1 72.56 375 PRO A O 1
ATOM 2972 N N . SER A 1 376 ? 11.172 50.625 -1.169 1 71.94 376 SER A N 1
ATOM 2973 C CA . SER A 1 376 ? 10.625 51.719 -1.972 1 71.94 376 SER A CA 1
ATOM 2974 C C . SER A 1 376 ? 9.711 51.188 -3.072 1 71.94 376 SER A C 1
ATOM 2976 O O . SER A 1 376 ? 8.664 51.781 -3.348 1 71.94 376 SER A O 1
ATOM 2978 N N . VAL A 1 377 ? 10.125 50.094 -3.639 1 71.38 377 VAL A N 1
ATOM 2979 C CA . VAL A 1 377 ? 9.32 49.5 -4.695 1 71.38 377 VAL A CA 1
ATOM 2980 C C . VAL A 1 377 ? 8.07 48.844 -4.098 1 71.38 377 VAL A C 1
ATOM 2982 O O . VAL A 1 377 ? 6.977 49 -4.648 1 71.38 377 VAL A O 1
ATOM 2985 N N . MET A 1 378 ? 8.305 48.312 -2.965 1 72.38 378 MET A N 1
ATOM 2986 C CA . MET A 1 378 ? 7.176 47.688 -2.312 1 72.38 378 MET A CA 1
ATOM 2987 C C . MET A 1 378 ? 6.113 48.688 -1.915 1 72.38 378 MET A C 1
ATOM 2989 O O . MET A 1 378 ? 4.918 48.406 -1.994 1 72.38 378 MET A O 1
ATOM 2993 N N . LYS A 1 379 ? 6.57 49.781 -1.491 1 70.56 379 LYS A N 1
ATOM 2994 C CA . LYS A 1 379 ? 5.637 50.844 -1.143 1 70.56 379 LYS A CA 1
ATOM 2995 C C . LYS A 1 379 ? 4.824 51.281 -2.357 1 70.56 379 LYS A C 1
ATOM 2997 O O . LYS A 1 379 ? 3.633 51.562 -2.24 1 70.56 379 LYS A O 1
ATOM 3002 N N . LEU A 1 380 ? 5.512 51.219 -3.477 1 69.12 380 LEU A N 1
ATOM 3003 C CA . LEU A 1 380 ? 4.867 51.656 -4.715 1 69.12 380 LEU A CA 1
ATOM 3004 C C . LEU A 1 380 ? 3.811 50.656 -5.152 1 69.12 380 LEU A C 1
ATOM 3006 O O . LEU A 1 380 ? 2.785 51.031 -5.723 1 69.12 380 LEU A O 1
ATOM 3010 N N . VAL A 1 381 ? 4.137 49.438 -4.742 1 70.75 381 VAL A N 1
ATOM 3011 C CA . VAL A 1 381 ? 3.236 48.406 -5.25 1 70.75 381 VAL A CA 1
ATOM 3012 C C . VAL A 1 381 ? 2.342 47.906 -4.117 1 70.75 381 VAL A C 1
ATOM 3014 O O . VAL A 1 381 ? 1.67 46.875 -4.262 1 70.75 381 VAL A O 1
ATOM 3017 N N . GLU A 1 382 ? 2.379 48.562 -3.084 1 68.5 382 GLU A N 1
ATOM 3018 C CA . GLU A 1 382 ? 1.631 48.156 -1.895 1 68.5 382 GLU A CA 1
ATOM 3019 C C . GLU A 1 382 ? 0.15 47.969 -2.213 1 68.5 382 GLU A C 1
ATOM 3021 O O . GLU A 1 382 ? -0.515 47.125 -1.612 1 68.5 382 GLU A O 1
ATOM 3026 N N . GLY A 1 383 ? -0.273 48.625 -3.1 1 65.62 383 GLY A N 1
ATOM 3027 C CA . GLY A 1 383 ? -1.679 48.562 -3.465 1 65.62 383 GLY A CA 1
ATOM 3028 C C . GLY A 1 383 ? -1.982 47.469 -4.473 1 65.62 383 GLY A C 1
ATOM 3029 O O . GLY A 1 383 ? -3.146 47.156 -4.715 1 65.62 383 GLY A O 1
ATOM 3030 N N . SER A 1 384 ? -0.946 46.906 -4.859 1 71.31 384 SER A N 1
ATOM 3031 C CA . SER A 1 384 ? -1.156 45.875 -5.875 1 71.31 384 SER A CA 1
ATOM 3032 C C . SER A 1 384 ? -1.716 44.594 -5.262 1 71.31 384 SER A C 1
ATOM 3034 O O . SER A 1 384 ? -1.292 44.188 -4.18 1 71.31 384 SER A O 1
ATOM 3036 N N . PRO A 1 385 ? -2.707 44.094 -5.957 1 68.5 385 PRO A N 1
ATOM 3037 C CA . PRO A 1 385 ? -3.334 42.844 -5.461 1 68.5 385 PRO A CA 1
ATOM 3038 C C . PRO A 1 385 ? -2.387 41.656 -5.488 1 68.5 385 PRO A C 1
ATOM 3040 O O . PRO A 1 385 ? -2.725 40.594 -4.98 1 68.5 385 PRO A O 1
ATOM 3043 N N . TRP A 1 386 ? -1.206 41.906 -5.879 1 72.06 386 TRP A N 1
ATOM 3044 C CA . TRP A 1 386 ? -0.296 40.781 -6.039 1 72.06 386 TRP A CA 1
ATOM 3045 C C . TRP A 1 386 ? 0.927 40.938 -5.145 1 72.06 386 TRP A C 1
ATOM 3047 O O . TRP A 1 386 ? 1.859 40.125 -5.211 1 72.06 386 TRP A O 1
ATOM 3057 N N . SER A 1 387 ? 0.864 41.875 -4.285 1 81.69 387 SER A N 1
ATOM 3058 C CA . SER A 1 387 ? 2.012 42.094 -3.416 1 81.69 387 SER A CA 1
ATOM 3059 C C . SER A 1 387 ? 1.862 41.344 -2.092 1 81.69 387 SER A C 1
ATOM 3061 O O . SER A 1 387 ? 1.008 41.719 -1.273 1 81.69 387 SER A O 1
ATOM 3063 N N . TYR A 1 388 ? 2.619 40.344 -1.918 1 88.44 388 TYR A N 1
ATOM 3064 C CA . TYR A 1 388 ? 2.559 39.531 -0.716 1 88.44 388 TYR A CA 1
ATOM 3065 C C . TYR A 1 388 ? 3.818 39.688 0.125 1 88.44 388 TYR A C 1
ATOM 3067 O O . TYR A 1 388 ? 4.879 40.031 -0.398 1 88.44 388 TYR A O 1
ATOM 3075 N N . SER A 1 389 ? 3.68 39.469 1.382 1 90.94 389 SER A N 1
ATOM 3076 C CA . SER A 1 389 ? 4.816 39.531 2.297 1 90.94 389 SER A CA 1
ATOM 3077 C C . SER A 1 389 ? 4.699 38.469 3.391 1 90.94 389 SER A C 1
ATOM 3079 O O . SER A 1 389 ? 3.607 38.219 3.904 1 90.94 389 SER A O 1
ATOM 3081 N N . HIS A 1 390 ? 5.832 37.938 3.764 1 93.75 390 HIS A N 1
ATOM 3082 C CA . HIS A 1 390 ? 5.852 37 4.871 1 93.75 390 HIS A CA 1
ATOM 3083 C C . HIS A 1 390 ? 5.766 37.719 6.215 1 93.75 390 HIS A C 1
ATOM 3085 O O . HIS A 1 390 ? 6.273 38.812 6.359 1 93.75 390 HIS A O 1
ATOM 3091 N N . VAL A 1 391 ? 5.172 37 7.109 1 94.81 391 VAL A N 1
ATOM 3092 C CA . VAL A 1 391 ? 5.086 37.469 8.484 1 94.81 391 VAL A CA 1
ATOM 3093 C C . VAL A 1 391 ? 6.133 36.781 9.344 1 94.81 391 VAL A C 1
ATOM 3095 O O . VAL A 1 391 ? 6.359 35.562 9.188 1 94.81 391 VAL A O 1
ATOM 3098 N N . GLY A 1 392 ? 6.84 37.562 10.219 1 95.88 392 GLY A N 1
ATOM 3099 C CA . GLY A 1 392 ? 7.645 36.969 11.273 1 95.88 392 GLY A CA 1
ATOM 3100 C C . GLY A 1 392 ? 9.055 36.625 10.828 1 95.88 392 GLY A C 1
ATOM 3101 O O . GLY A 1 392 ? 9.523 37.094 9.805 1 95.88 392 GLY A O 1
ATOM 3102 N N . ALA A 1 393 ? 9.773 35.812 11.688 1 97.25 393 ALA A N 1
ATOM 3103 C CA . ALA A 1 393 ? 11.156 35.406 11.461 1 97.25 393 ALA A CA 1
ATOM 3104 C C . ALA A 1 393 ? 11.203 34.125 10.609 1 97.25 393 ALA A C 1
ATOM 3106 O O . ALA A 1 393 ? 10.203 33.438 10.461 1 97.25 393 ALA A O 1
ATOM 3107 N N . GLU A 1 394 ? 12.398 33.938 10.047 1 96.94 394 GLU A N 1
ATOM 3108 C CA . GLU A 1 394 ? 12.555 32.781 9.148 1 96.94 394 GLU A CA 1
ATOM 3109 C C . GLU A 1 394 ? 13.812 31.984 9.477 1 96.94 394 GLU A C 1
ATOM 3111 O O . GLU A 1 394 ? 14.867 32.562 9.734 1 96.94 394 GLU A O 1
ATOM 3116 N N . LEU A 1 395 ? 13.633 30.719 9.625 1 98.25 395 LEU A N 1
ATOM 3117 C CA . LEU A 1 395 ? 14.742 29.781 9.664 1 98.25 395 LEU A CA 1
ATOM 3118 C C . LEU A 1 395 ? 14.859 29.016 8.352 1 98.25 395 LEU A C 1
ATOM 3120 O O . LEU A 1 395 ? 13.969 28.234 8 1 98.25 395 LEU A O 1
ATOM 3124 N N . VAL A 1 396 ? 15.984 29.234 7.648 1 97.56 396 VAL A N 1
ATOM 3125 C CA . VAL A 1 396 ? 16.172 28.641 6.328 1 97.56 396 VAL A CA 1
ATOM 3126 C C . VAL A 1 396 ? 17.109 27.438 6.43 1 97.56 396 VAL A C 1
ATOM 3128 O O . VAL A 1 396 ? 18.219 27.547 6.938 1 97.56 396 VAL A O 1
ATOM 3131 N N . LEU A 1 397 ? 16.609 26.344 5.973 1 98.19 397 LEU A N 1
ATOM 3132 C CA . LEU A 1 397 ? 17.391 25.109 5.918 1 98.19 397 LEU A CA 1
ATOM 3133 C C . LEU A 1 397 ? 17.656 24.688 4.473 1 98.19 397 LEU A C 1
ATOM 3135 O O . LEU A 1 397 ? 17.031 25.219 3.547 1 98.19 397 LEU A O 1
ATOM 3139 N N . ASP A 1 398 ? 18.609 23.781 4.309 1 97.69 398 ASP A N 1
ATOM 3140 C CA . ASP A 1 398 ? 19.031 23.328 2.984 1 97.69 398 ASP A CA 1
ATOM 3141 C C . ASP A 1 398 ? 19.219 21.812 2.965 1 97.69 398 ASP A C 1
ATOM 3143 O O . ASP A 1 398 ? 20.172 21.297 3.549 1 97.69 398 ASP A O 1
ATOM 3147 N N . HIS A 1 399 ? 18.422 21.141 2.154 1 97.81 399 HIS A N 1
ATOM 3148 C CA . HIS A 1 399 ? 18.484 19.688 2.178 1 97.81 399 HIS A CA 1
ATOM 3149 C C . HIS A 1 399 ? 19.766 19.172 1.519 1 97.81 399 HIS A C 1
ATOM 3151 O O . HIS A 1 399 ? 20.141 18.016 1.685 1 97.81 399 HIS A O 1
ATOM 3157 N N . LYS A 1 400 ? 20.422 19.984 0.803 1 96.69 400 LYS A N 1
ATOM 3158 C CA . LYS A 1 400 ? 21.688 19.578 0.177 1 96.69 400 LYS A CA 1
ATOM 3159 C C . LYS A 1 400 ? 22.781 19.406 1.219 1 96.69 400 LYS A C 1
ATOM 3161 O O . LYS A 1 400 ? 23.812 18.797 0.937 1 96.69 400 LYS A O 1
ATOM 3166 N N . ASN A 1 401 ? 22.562 19.938 2.42 1 96.94 401 ASN A N 1
ATOM 3167 C CA . ASN A 1 401 ? 23.531 19.797 3.49 1 96.94 401 ASN A CA 1
ATOM 3168 C C . ASN A 1 401 ? 23.422 18.453 4.188 1 96.94 401 ASN A C 1
ATOM 3170 O O . ASN A 1 401 ? 24.312 18.062 4.945 1 96.94 401 ASN A O 1
ATOM 3174 N N . SER A 1 402 ? 22.344 17.75 4.035 1 97.75 402 SER A N 1
ATOM 3175 C CA . SER A 1 402 ? 22.172 16.453 4.672 1 97.75 402 SER A CA 1
ATOM 3176 C C . SER A 1 402 ? 22.844 15.352 3.863 1 97.75 402 SER A C 1
ATOM 3178 O O . SER A 1 402 ? 22.578 15.188 2.674 1 97.75 402 SER A O 1
ATOM 3180 N N . PRO A 1 403 ? 23.641 14.617 4.449 1 96.81 403 PRO A N 1
ATOM 3181 C CA . PRO A 1 403 ? 24.266 13.508 3.725 1 96.81 403 PRO A CA 1
ATOM 3182 C C . PRO A 1 403 ? 23.281 12.367 3.451 1 96.81 403 PRO A C 1
ATOM 3184 O O . PRO A 1 403 ? 23.594 11.453 2.678 1 96.81 403 PRO A O 1
ATOM 3187 N N . PHE A 1 404 ? 22.125 12.383 4 1 97.38 404 PHE A N 1
ATOM 3188 C CA . PHE A 1 404 ? 21.141 11.305 3.881 1 97.38 404 PHE A CA 1
ATOM 3189 C C . PHE A 1 404 ? 20.266 11.508 2.654 1 97.38 404 PHE A C 1
ATOM 3191 O O . PHE A 1 404 ? 19.766 10.539 2.068 1 97.38 404 PHE A O 1
ATOM 3198 N N . LEU A 1 405 ? 20.031 12.758 2.326 1 98.12 405 LEU A N 1
ATOM 3199 C CA . LEU A 1 405 ? 19 13.086 1.345 1 98.12 405 LEU A CA 1
ATOM 3200 C C . LEU A 1 405 ? 19.609 13.211 -0.051 1 98.12 405 LEU A C 1
ATOM 3202 O O . LEU A 1 405 ? 20.766 13.602 -0.198 1 98.12 405 LEU A O 1
ATOM 3206 N N . ASN A 1 406 ? 18.828 12.82 -1.046 1 96.38 406 ASN A N 1
ATOM 3207 C CA . ASN A 1 406 ? 19.188 13.062 -2.438 1 96.38 406 ASN A CA 1
ATOM 3208 C C . ASN A 1 406 ? 19.203 14.555 -2.77 1 96.38 406 ASN A C 1
ATOM 3210 O O . ASN A 1 406 ? 18.156 15.203 -2.727 1 96.38 406 ASN A O 1
ATOM 3214 N N . PRO A 1 407 ? 20.297 15.102 -3.135 1 94.75 407 PRO A N 1
ATOM 3215 C CA . PRO A 1 407 ? 20.375 16.547 -3.369 1 94.75 407 PRO A CA 1
ATOM 3216 C C . PRO A 1 407 ? 19.578 16.984 -4.594 1 94.75 407 PRO A C 1
ATOM 3218 O O . PRO A 1 407 ? 19.203 18.156 -4.707 1 94.75 407 PRO A O 1
ATOM 3221 N N . ASN A 1 408 ? 19.25 16.031 -5.496 1 90.19 408 ASN A N 1
ATOM 3222 C CA . ASN A 1 408 ? 18.547 16.375 -6.73 1 90.19 408 ASN A CA 1
ATOM 3223 C C . ASN A 1 408 ? 17.094 15.914 -6.688 1 90.19 408 ASN A C 1
ATOM 3225 O O . ASN A 1 408 ? 16.516 15.602 -7.723 1 90.19 408 ASN A O 1
ATOM 3229 N N . ALA A 1 409 ? 16.625 15.898 -5.516 1 88.94 409 ALA A N 1
ATOM 3230 C CA . ALA A 1 409 ? 15.234 15.453 -5.371 1 88.94 409 ALA A CA 1
ATOM 3231 C C . ALA A 1 409 ? 14.266 16.484 -5.938 1 88.94 409 ALA A C 1
ATOM 3233 O O . ALA A 1 409 ? 14.641 17.641 -6.152 1 88.94 409 ALA A O 1
ATOM 3234 N N . ASP A 1 410 ? 13.047 16.094 -6.203 1 89.44 410 ASP A N 1
ATOM 3235 C CA . ASP A 1 410 ? 12.055 16.953 -6.852 1 89.44 410 ASP A CA 1
ATOM 3236 C C . ASP A 1 410 ? 11.43 17.922 -5.852 1 89.44 410 ASP A C 1
ATOM 3238 O O . ASP A 1 410 ? 11.805 17.938 -4.676 1 89.44 410 ASP A O 1
ATOM 3242 N N . ALA A 1 411 ? 10.562 18.719 -6.367 1 90.31 411 ALA A N 1
ATOM 3243 C CA . ALA A 1 411 ? 9.945 19.797 -5.59 1 90.31 411 ALA A CA 1
ATOM 3244 C C . ALA A 1 411 ? 9.055 19.234 -4.492 1 90.31 411 ALA A C 1
ATOM 3246 O O . ALA A 1 411 ? 8.914 19.828 -3.422 1 90.31 411 ALA A O 1
ATOM 3247 N N . VAL A 1 412 ? 8.453 18.094 -4.711 1 90.88 412 VAL A N 1
ATOM 3248 C CA . VAL A 1 412 ? 7.59 17.469 -3.715 1 90.88 412 VAL A CA 1
ATOM 3249 C C . VAL A 1 412 ? 8.422 17.047 -2.504 1 90.88 412 VAL A C 1
ATOM 3251 O O . VAL A 1 412 ? 8.008 17.25 -1.359 1 90.88 412 VAL A O 1
ATOM 3254 N N . CYS A 1 413 ? 9.562 16.516 -2.783 1 94.75 413 CYS A N 1
ATOM 3255 C CA . CYS A 1 413 ? 10.469 16.109 -1.713 1 94.75 413 CYS A CA 1
ATOM 3256 C C . CYS A 1 413 ? 10.938 17.328 -0.915 1 94.75 413 CYS A C 1
ATOM 3258 O O . CYS A 1 413 ? 10.945 17.297 0.317 1 94.75 413 CYS A O 1
ATOM 3260 N N . ALA A 1 414 ? 11.219 18.375 -1.593 1 95.69 414 ALA A N 1
ATOM 3261 C CA . ALA A 1 414 ? 11.711 19.578 -0.926 1 95.69 414 ALA A CA 1
ATOM 3262 C C . ALA A 1 414 ? 10.641 20.172 -0.007 1 95.69 414 ALA A C 1
ATOM 3264 O O . ALA A 1 414 ? 10.961 20.922 0.921 1 95.69 414 ALA A O 1
ATOM 3265 N N . HIS A 1 415 ? 9.438 19.891 -0.285 1 95 415 HIS A N 1
ATOM 3266 C CA . HIS A 1 415 ? 8.312 20.438 0.467 1 95 415 HIS A CA 1
ATOM 3267 C C . HIS A 1 415 ? 7.887 19.484 1.585 1 95 415 HIS A C 1
ATOM 3269 O O . HIS A 1 415 ? 7.031 19.828 2.404 1 95 415 HIS A O 1
ATOM 3275 N N . ASN A 1 416 ? 8.477 18.359 1.724 1 95.94 416 ASN A N 1
ATOM 3276 C CA . ASN A 1 416 ? 8.062 17.297 2.648 1 95.94 416 ASN A CA 1
ATOM 3277 C C . ASN A 1 416 ? 8.367 17.672 4.094 1 95.94 416 ASN A C 1
ATOM 3279 O O . ASN A 1 416 ? 9.492 18.062 4.418 1 95.94 416 ASN A O 1
ATOM 3283 N N . LEU A 1 417 ? 7.391 17.516 4.957 1 97.56 417 LEU A N 1
ATOM 3284 C CA . LEU A 1 417 ? 7.535 17.953 6.34 1 97.56 417 LEU A CA 1
ATOM 3285 C C . LEU A 1 417 ? 8.516 17.062 7.094 1 97.56 417 LEU A C 1
ATOM 3287 O O . LEU A 1 417 ? 9.344 17.547 7.859 1 97.56 417 LEU A O 1
ATOM 3291 N N . GLU A 1 418 ? 8.414 15.75 6.898 1 97.94 418 GLU A N 1
ATOM 3292 C CA . GLU A 1 418 ? 9.344 14.844 7.57 1 97.94 418 GLU A CA 1
ATOM 3293 C C . GLU A 1 418 ? 10.789 15.164 7.195 1 97.94 418 GLU A C 1
ATOM 3295 O O . GLU A 1 418 ? 11.688 15.062 8.031 1 97.94 418 GLU A O 1
ATOM 3300 N N . ALA A 1 419 ? 10.984 15.531 5.992 1 98.06 419 ALA A N 1
ATOM 3301 C CA . ALA A 1 419 ? 12.312 15.938 5.559 1 98.06 419 ALA A CA 1
ATOM 3302 C C . ALA A 1 419 ? 12.75 17.219 6.262 1 98.06 419 ALA A C 1
ATOM 3304 O O . ALA A 1 419 ? 13.898 17.359 6.684 1 98.06 419 ALA A O 1
ATOM 3305 N N . LEU A 1 420 ? 11.859 18.109 6.344 1 98.31 420 LEU A N 1
ATOM 3306 C CA . LEU A 1 420 ? 12.156 19.375 7.016 1 98.31 420 LEU A CA 1
ATOM 3307 C C . LEU A 1 420 ? 12.531 19.141 8.477 1 98.31 420 LEU A C 1
ATOM 3309 O O . LEU A 1 420 ? 13.477 19.75 8.984 1 98.31 420 LEU A O 1
ATOM 3313 N N . LEU A 1 421 ? 11.828 18.266 9.148 1 98.75 421 LEU A N 1
ATOM 3314 C CA . LEU A 1 421 ? 12.133 17.938 10.531 1 98.75 421 LEU A CA 1
ATOM 3315 C C . LEU A 1 421 ? 13.484 17.234 10.641 1 98.75 421 LEU A C 1
ATOM 3317 O O . LEU A 1 421 ? 14.219 17.438 11.617 1 98.75 421 LEU A O 1
ATOM 3321 N N . HIS A 1 422 ? 13.789 16.406 9.672 1 98.56 422 HIS A N 1
ATOM 3322 C CA . HIS A 1 422 ? 15.109 15.805 9.57 1 98.56 422 HIS A CA 1
ATOM 3323 C C . HIS A 1 422 ? 16.203 16.875 9.469 1 98.56 422 HIS A C 1
ATOM 3325 O O . HIS A 1 422 ? 17.219 16.797 10.164 1 98.56 422 HIS A O 1
ATOM 3331 N N . LEU A 1 423 ? 15.969 17.844 8.648 1 98.69 423 LEU A N 1
ATOM 3332 C CA . LEU A 1 423 ? 16.938 18.922 8.477 1 98.69 423 LEU A CA 1
ATOM 3333 C C . LEU A 1 423 ? 17.094 19.719 9.766 1 98.69 423 LEU A C 1
ATOM 3335 O O . LEU A 1 423 ? 18.203 20.094 10.133 1 98.69 423 LEU A O 1
ATOM 3339 N N . LEU A 1 424 ? 16 19.953 10.391 1 98.56 424 LEU A N 1
ATOM 3340 C CA . LEU A 1 424 ? 16.016 20.656 11.664 1 98.56 424 LEU A CA 1
ATOM 3341 C C . LEU A 1 424 ? 16.875 19.922 12.688 1 98.56 424 LEU A C 1
ATOM 3343 O O . LEU A 1 424 ? 17.656 20.531 13.414 1 98.56 424 LEU A O 1
ATOM 3347 N N . ASP A 1 425 ? 16.75 18.609 12.727 1 98.44 425 ASP A N 1
ATOM 3348 C CA . ASP A 1 425 ? 17.5 17.797 13.68 1 98.44 425 ASP A CA 1
ATOM 3349 C C . ASP A 1 425 ? 19 17.844 13.398 1 98.44 425 ASP A C 1
ATOM 3351 O O . ASP A 1 425 ? 19.812 17.688 14.312 1 98.44 425 ASP A O 1
ATOM 3355 N N . GLY A 1 426 ? 19.344 18.125 12.172 1 98.31 426 GLY A N 1
ATOM 3356 C CA . GLY A 1 426 ? 20.734 18.047 11.805 1 98.31 426 GLY A CA 1
ATOM 3357 C C . GLY A 1 426 ? 21.406 19.406 11.719 1 98.31 426 GLY A C 1
ATOM 3358 O O . GLY A 1 426 ? 22.625 19.5 11.602 1 98.31 426 GLY A O 1
ATOM 3359 N N . TYR A 1 427 ? 20.641 20.484 11.781 1 98.31 427 TYR A N 1
ATOM 3360 C CA . TYR A 1 427 ? 21.141 21.844 11.594 1 98.31 427 TYR A CA 1
ATOM 3361 C C . TYR A 1 427 ? 21.75 22.375 12.883 1 98.31 427 TYR A C 1
ATOM 3363 O O . TYR A 1 427 ? 21.094 22.391 13.93 1 98.31 427 TYR A O 1
ATOM 3371 N N . HIS A 1 428 ? 22.953 22.922 12.844 1 97.62 428 HIS A N 1
ATOM 3372 C CA . HIS A 1 428 ? 23.641 23.453 14.023 1 97.62 428 HIS A CA 1
ATOM 3373 C C . HIS A 1 428 ? 24.062 24.906 13.828 1 97.62 428 HIS A C 1
ATOM 3375 O O . HIS A 1 428 ? 24.656 25.516 14.719 1 97.62 428 HIS A O 1
ATOM 3381 N N . GLY A 1 429 ? 23.719 25.438 12.625 1 96.5 429 GLY A N 1
ATOM 3382 C CA . GLY A 1 429 ? 24.109 26.797 12.273 1 96.5 429 GLY A CA 1
ATOM 3383 C C . GLY A 1 429 ? 24.734 26.891 10.898 1 96.5 429 GLY A C 1
ATOM 3384 O O . GLY A 1 429 ? 25.109 25.875 10.305 1 96.5 429 GLY A O 1
ATOM 3385 N N . LYS A 1 430 ? 24.828 28.125 10.461 1 94.19 430 LYS A N 1
ATOM 3386 C CA . LYS A 1 430 ? 25.438 28.359 9.148 1 94.19 430 LYS A CA 1
ATOM 3387 C C . LYS A 1 430 ? 26.906 27.953 9.141 1 94.19 430 LYS A C 1
ATOM 3389 O O . LYS A 1 430 ? 27.672 28.328 10.039 1 94.19 430 LYS A O 1
ATOM 3394 N N . GLY A 1 431 ? 27.234 27.109 8.227 1 92.69 431 GLY A N 1
ATOM 3395 C CA . GLY A 1 431 ? 28.625 26.703 8.078 1 92.69 431 GLY A CA 1
ATOM 3396 C C . GLY A 1 431 ? 28.984 25.5 8.914 1 92.69 431 GLY A C 1
ATOM 3397 O O . GLY A 1 431 ? 30.078 24.922 8.766 1 92.69 431 GLY A O 1
ATOM 3398 N N . GLU A 1 432 ? 28.141 25.094 9.773 1 96.06 432 GLU A N 1
ATOM 3399 C CA . GLU A 1 432 ? 28.406 23.938 10.625 1 96.06 432 GLU A CA 1
ATOM 3400 C C . GLU A 1 432 ? 28.062 22.641 9.906 1 96.06 432 GLU A C 1
ATOM 3402 O O . GLU A 1 432 ? 27.188 22.625 9.031 1 96.06 432 GLU A O 1
ATOM 3407 N N . ARG A 1 433 ? 28.688 21.641 10.344 1 95.88 433 ARG A N 1
ATOM 3408 C CA . ARG A 1 433 ? 28.453 20.328 9.75 1 95.88 433 ARG A CA 1
ATOM 3409 C C . ARG A 1 433 ? 27.078 19.797 10.148 1 95.88 433 ARG A C 1
ATOM 3411 O O . ARG A 1 433 ? 26.641 19.969 11.281 1 95.88 433 ARG A O 1
ATOM 3418 N N . PHE A 1 434 ? 26.484 19.141 9.227 1 97.19 434 PHE A N 1
ATOM 3419 C CA . PHE A 1 434 ? 25.203 18.484 9.477 1 97.19 434 PHE A CA 1
ATOM 3420 C C . PHE A 1 434 ? 25.391 17.266 10.367 1 97.19 434 PHE A C 1
ATOM 3422 O O . PHE A 1 434 ? 26.172 16.359 10.055 1 97.19 434 PHE A O 1
ATOM 3429 N N . MET A 1 435 ? 24.734 17.281 11.492 1 97.12 435 MET A N 1
ATOM 3430 C CA . MET A 1 435 ? 24.781 16.156 12.438 1 97.12 435 MET A CA 1
ATOM 3431 C C . MET A 1 435 ? 23.469 16.062 13.211 1 97.12 435 MET A C 1
ATOM 3433 O O . MET A 1 435 ? 23.047 17.016 13.859 1 97.12 435 MET A O 1
ATOM 3437 N N . LEU A 1 436 ? 22.953 14.891 13.188 1 96.56 436 LEU A N 1
ATOM 3438 C CA . LEU A 1 436 ? 21.688 14.719 13.883 1 96.56 436 LEU A CA 1
ATOM 3439 C C . LEU A 1 436 ? 21.859 14.898 15.391 1 96.56 436 LEU A C 1
ATOM 3441 O O . LEU A 1 436 ? 22.672 14.195 16.016 1 96.56 436 LEU A O 1
ATOM 3445 N N . ALA A 1 437 ? 21.109 15.781 15.914 1 96.12 437 ALA A N 1
ATOM 3446 C CA . ALA A 1 437 ? 21.219 16.094 17.328 1 96.12 437 ALA A CA 1
ATOM 3447 C C . ALA A 1 437 ? 20.547 15.039 18.188 1 96.12 437 ALA A C 1
ATOM 3449 O O . ALA A 1 437 ? 21.125 14.57 19.188 1 96.12 437 ALA A O 1
ATOM 3450 N N . SER A 1 438 ? 19.359 14.578 17.828 1 93.94 438 SER A N 1
ATOM 3451 C CA . SER A 1 438 ? 18.609 13.594 18.594 1 93.94 438 SER A CA 1
ATOM 3452 C C . SER A 1 438 ? 18.656 12.219 17.938 1 93.94 438 SER A C 1
ATOM 3454 O O . SER A 1 438 ? 18.109 11.25 18.469 1 93.94 438 SER A O 1
ATOM 3456 N N . GLY A 1 439 ? 19.219 12.18 16.812 1 94.38 439 GLY A N 1
ATOM 3457 C CA . GLY A 1 439 ? 19.234 10.914 16.094 1 94.38 439 GLY A CA 1
ATOM 3458 C C . GLY A 1 439 ? 17.875 10.57 15.492 1 94.38 439 GLY A C 1
ATOM 3459 O O . GLY A 1 439 ? 17.484 9.398 15.469 1 94.38 439 GLY A O 1
ATOM 3460 N N . ARG A 1 440 ? 17.125 11.586 15.109 1 96.25 440 ARG A N 1
ATOM 3461 C CA . ARG A 1 440 ? 15.836 11.344 14.469 1 96.25 440 ARG A CA 1
ATOM 3462 C C . ARG A 1 440 ? 15.977 10.336 13.336 1 96.25 440 ARG A C 1
ATOM 3464 O O . ARG A 1 440 ? 16.891 10.43 12.516 1 96.25 440 ARG A O 1
ATOM 3471 N N . ASP A 1 441 ? 15.125 9.398 13.273 1 96.69 441 ASP A N 1
ATOM 3472 C CA . ASP A 1 441 ? 15.203 8.297 12.32 1 96.69 441 ASP A CA 1
ATOM 3473 C C . ASP A 1 441 ? 15.102 8.805 10.883 1 96.69 441 ASP A C 1
ATOM 3475 O O . ASP A 1 441 ? 14.062 9.32 10.469 1 96.69 441 ASP A O 1
ATOM 3479 N N . PRO A 1 442 ? 16.078 8.602 10.078 1 96.88 442 PRO A N 1
ATOM 3480 C CA . PRO A 1 442 ? 16.031 9.062 8.688 1 96.88 442 PRO A CA 1
ATOM 3481 C C . PRO A 1 442 ? 14.93 8.391 7.879 1 96.88 442 PRO A C 1
ATOM 3483 O O . PRO A 1 442 ? 14.43 8.961 6.906 1 96.88 442 PRO A O 1
ATOM 3486 N N . ALA A 1 443 ? 14.523 7.25 8.305 1 97.62 443 ALA A N 1
ATOM 3487 C CA . ALA A 1 443 ? 13.508 6.5 7.559 1 97.62 443 ALA A CA 1
ATOM 3488 C C . ALA A 1 443 ? 12.188 7.262 7.52 1 97.62 443 ALA A C 1
ATOM 3490 O O . ALA A 1 443 ? 11.359 7.031 6.637 1 97.62 443 ALA A O 1
ATOM 3491 N N . LEU A 1 444 ? 11.961 8.156 8.445 1 97.81 444 LEU A N 1
ATOM 3492 C CA . LEU A 1 444 ? 10.727 8.93 8.492 1 97.81 444 LEU A CA 1
ATOM 3493 C C . LEU A 1 444 ? 10.586 9.828 7.27 1 97.81 444 LEU A C 1
ATOM 3495 O O . LEU A 1 444 ? 9.477 10.172 6.867 1 97.81 444 LEU A O 1
ATOM 3499 N N . VAL A 1 445 ? 11.672 10.141 6.66 1 97.81 445 VAL A N 1
ATOM 3500 C CA . VAL A 1 445 ? 11.672 11.016 5.496 1 97.81 445 VAL A CA 1
ATOM 3501 C C . VAL A 1 445 ? 10.922 10.352 4.348 1 97.81 445 VAL A C 1
ATOM 3503 O O . VAL A 1 445 ? 10.172 11.008 3.621 1 97.81 445 VAL A O 1
ATOM 3506 N N . ASN A 1 446 ? 11.062 9.023 4.223 1 97 446 ASN A N 1
ATOM 3507 C CA . ASN A 1 446 ? 10.453 8.289 3.121 1 97 446 ASN A CA 1
ATOM 3508 C C . ASN A 1 446 ? 9.055 7.805 3.477 1 97 446 ASN A C 1
ATOM 3510 O O . ASN A 1 446 ? 8.469 6.984 2.762 1 97 446 ASN A O 1
ATOM 3514 N N . LYS A 1 447 ? 8.508 8.305 4.527 1 94.88 447 LYS A N 1
ATOM 3515 C CA . LYS A 1 447 ? 7.148 7.938 4.902 1 94.88 447 LYS A CA 1
ATOM 3516 C C . LYS A 1 447 ? 6.164 8.266 3.781 1 94.88 447 LYS A C 1
ATOM 3518 O O . LYS A 1 447 ? 5.289 7.453 3.465 1 94.88 447 LYS A O 1
ATOM 3523 N N . GLY A 1 448 ? 6.332 9.453 3.205 1 90.31 448 GLY A N 1
ATOM 3524 C CA . GLY A 1 448 ? 5.41 9.883 2.166 1 90.31 448 GLY A CA 1
ATOM 3525 C C . GLY A 1 448 ? 6.109 10.438 0.941 1 90.31 448 GLY A C 1
ATOM 3526 O O . GLY A 1 448 ? 5.531 11.234 0.198 1 90.31 448 GLY A O 1
ATOM 3527 N N . CYS A 1 449 ? 7.379 10.07 0.738 1 92.5 449 CYS A N 1
ATOM 3528 C CA . CYS A 1 449 ? 8.109 10.539 -0.433 1 92.5 449 CYS A CA 1
ATOM 3529 C C . CYS A 1 449 ? 9.289 9.625 -0.736 1 92.5 449 CYS A C 1
ATOM 3531 O O . CYS A 1 449 ? 9.438 8.57 -0.119 1 92.5 449 CYS A O 1
ATOM 3533 N N . ASP A 1 450 ? 9.984 9.906 -1.798 1 94.06 450 ASP A N 1
ATOM 3534 C CA . ASP A 1 450 ? 11.234 9.242 -2.18 1 94.06 450 ASP A CA 1
ATOM 3535 C C . ASP A 1 450 ? 12.398 10.227 -2.162 1 94.06 450 ASP A C 1
ATOM 3537 O O . ASP A 1 450 ? 12.789 10.758 -3.205 1 94.06 450 ASP A O 1
ATOM 3541 N N . PHE A 1 451 ? 12.961 10.383 -0.911 1 97.19 451 PHE A N 1
ATOM 3542 C CA . PHE A 1 451 ? 13.922 11.469 -0.755 1 97.19 451 PHE A CA 1
ATOM 3543 C C . PHE A 1 451 ? 15.266 10.945 -0.255 1 97.19 451 PHE A C 1
ATOM 3545 O O . PHE A 1 451 ? 16.312 11.539 -0.519 1 97.19 451 PHE A O 1
ATOM 3552 N N . LEU A 1 452 ? 15.297 9.867 0.444 1 96.81 452 LEU A N 1
ATOM 3553 C CA . LEU A 1 452 ? 16.531 9.289 0.962 1 96.81 452 LEU A CA 1
ATOM 3554 C C . LEU A 1 452 ? 17.344 8.656 -0.16 1 96.81 452 LEU A C 1
ATOM 3556 O O . LEU A 1 452 ? 16.781 8.141 -1.13 1 96.81 452 LEU A O 1
ATOM 3560 N N . LYS A 1 453 ? 18.578 8.711 0.043 1 94.19 453 LYS A N 1
ATOM 3561 C CA . LYS A 1 453 ? 19.453 7.984 -0.877 1 94.19 453 LYS A CA 1
ATOM 3562 C C . LYS A 1 453 ? 19.172 6.484 -0.832 1 94.19 453 LYS A C 1
ATOM 3564 O O . LYS A 1 453 ? 18.844 5.941 0.226 1 94.19 453 LYS A O 1
ATOM 3569 N N . ASP A 1 454 ? 19.375 5.809 -1.943 1 88.31 454 ASP A N 1
ATOM 3570 C CA . ASP A 1 454 ? 19.047 4.395 -2.104 1 88.31 454 ASP A CA 1
ATOM 3571 C C . ASP A 1 454 ? 19.891 3.527 -1.177 1 88.31 454 ASP A C 1
ATOM 3573 O O . ASP A 1 454 ? 19.469 2.441 -0.773 1 88.31 454 ASP A O 1
ATOM 3577 N N . ASP A 1 455 ? 21.016 4.031 -0.752 1 88.12 455 ASP A N 1
ATOM 3578 C CA . ASP A 1 455 ? 21.953 3.27 0.071 1 88.12 455 ASP A CA 1
ATOM 3579 C C . ASP A 1 455 ? 21.344 2.949 1.436 1 88.12 455 ASP A C 1
ATOM 3581 O O . ASP A 1 455 ? 21.797 2.023 2.117 1 88.12 455 ASP A O 1
ATOM 3585 N N . TYR A 1 456 ? 20.328 3.686 1.74 1 90.06 456 TYR A N 1
ATOM 3586 C CA . TYR A 1 456 ? 19.75 3.504 3.068 1 90.06 456 TYR A CA 1
ATOM 3587 C C . TYR A 1 456 ? 18.672 2.438 3.051 1 90.06 456 TYR A C 1
ATOM 3589 O O . TYR A 1 456 ? 18.141 2.055 4.102 1 90.06 456 TYR A O 1
ATOM 3597 N N . LEU A 1 457 ? 18.25 1.965 1.905 1 89.56 457 LEU A N 1
ATOM 3598 C CA . LEU A 1 457 ? 17.375 0.814 1.714 1 89.56 457 LEU A CA 1
ATOM 3599 C C . LEU A 1 457 ? 16.031 1.035 2.4 1 89.56 457 LEU A C 1
ATOM 3601 O O . LEU A 1 457 ? 15.531 0.148 3.094 1 89.56 457 LEU A O 1
ATOM 3605 N N . VAL A 1 458 ? 15.555 2.268 2.359 1 94.44 458 VAL A N 1
ATOM 3606 C CA . VAL A 1 458 ? 14.219 2.605 2.854 1 94.44 458 VAL A CA 1
ATOM 3607 C C . VAL A 1 458 ? 13.281 2.84 1.677 1 94.44 458 VAL A C 1
ATOM 3609 O O . VAL A 1 458 ? 13.5 3.742 0.866 1 94.44 458 VAL A O 1
ATOM 3612 N N . PRO A 1 459 ? 12.273 1.972 1.572 1 94.69 459 PRO A N 1
ATOM 3613 C CA . PRO A 1 459 ? 11.352 2.135 0.444 1 94.69 459 PRO A CA 1
ATOM 3614 C C . PRO A 1 459 ? 10.633 3.48 0.458 1 94.69 459 PRO A C 1
ATOM 3616 O O . PRO A 1 459 ? 10.367 4.031 1.529 1 94.69 459 PRO A O 1
ATOM 3619 N N . PRO A 1 460 ? 10.414 4.055 -0.75 1 94.56 460 PRO A N 1
ATOM 3620 C CA . PRO A 1 460 ? 9.602 5.27 -0.803 1 94.56 460 PRO A CA 1
ATOM 3621 C C . PRO A 1 460 ? 8.148 5.027 -0.397 1 94.56 460 PRO A C 1
ATOM 3623 O O . PRO A 1 460 ? 7.605 3.945 -0.643 1 94.56 460 PRO A O 1
ATOM 3626 N N . ASN A 1 461 ? 7.555 6.039 0.242 1 94.31 461 ASN A N 1
ATOM 3627 C CA . ASN A 1 461 ? 6.152 5.973 0.631 1 94.31 461 ASN A CA 1
ATOM 3628 C C . ASN A 1 461 ? 5.84 4.688 1.394 1 94.31 461 ASN A C 1
ATOM 3630 O O . ASN A 1 461 ? 4.902 3.967 1.05 1 94.31 461 ASN A O 1
ATOM 3634 N N . TRP A 1 462 ? 6.684 4.402 2.387 1 95.75 462 TRP A N 1
ATOM 3635 C CA . TRP A 1 462 ? 6.605 3.082 3.002 1 95.75 462 TRP A CA 1
ATOM 3636 C C . TRP A 1 462 ? 5.438 3.006 3.98 1 95.75 462 TRP A C 1
ATOM 3638 O O . TRP A 1 462 ? 4.98 1.914 4.328 1 95.75 462 TRP A O 1
ATOM 3648 N N . ARG A 1 463 ? 4.961 4.156 4.477 1 94.81 463 ARG A N 1
ATOM 3649 C CA . ARG A 1 463 ? 3.852 4.109 5.426 1 94.81 463 ARG A CA 1
ATOM 3650 C C . ARG A 1 463 ? 2.547 3.752 4.723 1 94.81 463 ARG A C 1
ATOM 3652 O O . ARG A 1 463 ? 2.078 4.492 3.857 1 94.81 463 ARG A O 1
ATOM 3659 N N . GLN A 1 464 ? 1.944 2.662 5.086 1 93.94 464 GLN A N 1
ATOM 3660 C CA . GLN A 1 464 ? 0.642 2.221 4.598 1 93.94 464 GLN A CA 1
ATOM 3661 C C . GLN A 1 464 ? -0.023 1.269 5.586 1 93.94 464 GLN A C 1
ATOM 3663 O O . GLN A 1 464 ? 0.652 0.65 6.41 1 93.94 464 GLN A O 1
ATOM 3668 N N . ASP A 1 465 ? -1.303 1.182 5.473 1 93.31 465 ASP A N 1
ATOM 3669 C CA . ASP A 1 465 ? -2.061 0.288 6.344 1 93.31 465 ASP A CA 1
ATOM 3670 C C . ASP A 1 465 ? -2.074 -1.136 5.793 1 93.31 465 ASP A C 1
ATOM 3672 O O . ASP A 1 465 ? -2.1 -1.336 4.578 1 93.31 465 ASP A O 1
ATOM 3676 N N . GLU A 1 466 ? -2.039 -2.021 6.699 1 95 466 GLU A N 1
ATOM 3677 C CA . GLU A 1 466 ? -2.205 -3.416 6.301 1 95 466 GLU A CA 1
ATOM 3678 C C . GLU A 1 466 ? -3.521 -3.625 5.559 1 95 466 GLU A C 1
ATOM 3680 O O . GLU A 1 466 ? -4.578 -3.191 6.023 1 95 466 GLU A O 1
ATOM 3685 N N . ASN A 1 467 ? -3.457 -4.203 4.379 1 96.12 467 ASN A N 1
ATOM 3686 C CA . ASN A 1 467 ? -4.633 -4.547 3.588 1 96.12 467 ASN A CA 1
ATOM 3687 C C . ASN A 1 467 ? -5.535 -3.336 3.369 1 96.12 467 ASN A C 1
ATOM 3689 O O . ASN A 1 467 ? -6.762 -3.453 3.418 1 96.12 467 ASN A O 1
ATOM 3693 N N . LYS A 1 468 ? -4.945 -2.184 3.316 1 94.25 468 LYS A N 1
ATOM 3694 C CA . LYS A 1 468 ? -5.645 -0.914 3.141 1 94.25 468 LYS A CA 1
ATOM 3695 C C . LYS A 1 468 ? -6.719 -0.726 4.207 1 94.25 468 LYS A C 1
ATOM 3697 O O . LYS A 1 468 ? -7.789 -0.184 3.928 1 94.25 468 LYS A O 1
ATOM 3702 N N . GLY A 1 469 ? -6.492 -1.333 5.305 1 92.38 469 GLY A N 1
ATOM 3703 C CA . GLY A 1 469 ? -7.395 -1.159 6.434 1 92.38 469 GLY A CA 1
ATOM 3704 C C . GLY A 1 469 ? -8.477 -2.221 6.5 1 92.38 469 GLY A C 1
ATOM 3705 O O . GLY A 1 469 ? -9.258 -2.26 7.453 1 92.38 469 GLY A O 1
ATOM 3706 N N . MET A 1 470 ? -8.555 -3.133 5.496 1 95 470 MET A N 1
ATOM 3707 C CA . MET A 1 470 ? -9.539 -4.211 5.531 1 95 470 MET A CA 1
ATOM 3708 C C . MET A 1 470 ? -9.219 -5.203 6.641 1 95 470 MET A C 1
ATOM 3710 O O . MET A 1 470 ? -8.047 -5.484 6.91 1 95 470 MET A O 1
ATOM 3714 N N . ILE A 1 471 ? -10.305 -5.691 7.266 1 93.62 471 ILE A N 1
ATOM 3715 C CA . ILE A 1 471 ? -10.148 -6.699 8.305 1 93.62 471 ILE A CA 1
ATOM 3716 C C . ILE A 1 471 ? -11.117 -7.852 8.055 1 93.62 471 ILE A C 1
ATOM 3718 O O . ILE A 1 471 ? -12.055 -7.723 7.262 1 93.62 471 ILE A O 1
ATOM 3722 N N . LYS A 1 472 ? -10.812 -8.945 8.625 1 93.44 472 LYS A N 1
ATOM 3723 C CA . LYS A 1 472 ? -11.727 -10.078 8.539 1 93.44 472 LYS A CA 1
ATOM 3724 C C . LYS A 1 472 ? -12.812 -9.984 9.602 1 93.44 472 LYS A C 1
ATOM 3726 O O . LYS A 1 472 ? -12.523 -9.789 10.781 1 93.44 472 LYS A O 1
ATOM 3731 N N . SER A 1 473 ? -14.016 -10.078 9.203 1 92.38 473 SER A N 1
ATOM 3732 C CA . SER A 1 473 ? -15.141 -10.109 10.133 1 92.38 473 SER A CA 1
ATOM 3733 C C . SER A 1 473 ? -15.188 -11.438 10.891 1 92.38 473 SER A C 1
ATOM 3735 O O . SER A 1 473 ? -14.367 -12.32 10.656 1 92.38 473 SER A O 1
ATOM 3737 N N . ASN A 1 474 ? -16.125 -11.523 11.766 1 89.12 474 ASN A N 1
ATOM 3738 C CA . ASN A 1 474 ? -16.281 -12.742 12.555 1 89.12 474 ASN A CA 1
ATOM 3739 C C . ASN A 1 474 ? -16.656 -13.93 11.672 1 89.12 474 ASN A C 1
ATOM 3741 O O . ASN A 1 474 ? -16.359 -15.078 12.016 1 89.12 474 ASN A O 1
ATOM 3745 N N . ASP A 1 475 ? -17.266 -13.609 10.547 1 88.38 475 ASP A N 1
ATOM 3746 C CA . ASP A 1 475 ? -17.656 -14.672 9.625 1 88.38 475 ASP A CA 1
ATOM 3747 C C . ASP A 1 475 ? -16.531 -14.992 8.641 1 88.38 475 ASP A C 1
ATOM 3749 O O . ASP A 1 475 ? -16.719 -15.789 7.719 1 88.38 475 ASP A O 1
ATOM 3753 N N . GLY A 1 476 ? -15.383 -14.297 8.781 1 88.69 476 GLY A N 1
ATOM 3754 C CA . GLY A 1 476 ? -14.219 -14.602 7.961 1 88.69 476 GLY A CA 1
ATOM 3755 C C . GLY A 1 476 ? -14.195 -13.828 6.652 1 88.69 476 GLY A C 1
ATOM 3756 O O . GLY A 1 476 ? -13.43 -14.164 5.746 1 88.69 476 GLY A O 1
ATOM 3757 N N . ARG A 1 477 ? -14.984 -12.812 6.559 1 93.38 477 ARG A N 1
ATOM 3758 C CA . ARG A 1 477 ? -15.055 -12.023 5.332 1 93.38 477 ARG A CA 1
ATOM 3759 C C . ARG A 1 477 ? -14.258 -10.734 5.473 1 93.38 477 ARG A C 1
ATOM 3761 O O . ARG A 1 477 ? -14.234 -10.125 6.547 1 93.38 477 ARG A O 1
ATOM 3768 N N . TRP A 1 478 ? -13.656 -10.391 4.426 1 95.38 478 TRP A N 1
ATOM 3769 C CA . TRP A 1 478 ? -12.93 -9.125 4.414 1 95.38 478 TRP A CA 1
ATOM 3770 C C . TRP A 1 478 ? -13.883 -7.945 4.277 1 95.38 478 TRP A C 1
ATOM 3772 O O . TRP A 1 478 ? -14.703 -7.91 3.361 1 95.38 478 TRP A O 1
ATOM 3782 N N . ILE A 1 479 ? -13.797 -7.039 5.191 1 93.81 479 ILE A N 1
ATOM 3783 C CA . ILE A 1 479 ? -14.68 -5.875 5.184 1 93.81 479 ILE A CA 1
ATOM 3784 C C . ILE A 1 479 ? -13.914 -4.645 5.656 1 93.81 479 ILE A C 1
ATOM 3786 O O . ILE A 1 479 ? -12.859 -4.762 6.285 1 93.81 479 ILE A O 1
ATOM 3790 N N . GLN A 1 480 ? -14.375 -3.475 5.332 1 91.25 480 GLN A N 1
ATOM 3791 C CA . GLN A 1 480 ? -13.93 -2.25 5.984 1 91.25 480 GLN A CA 1
ATOM 379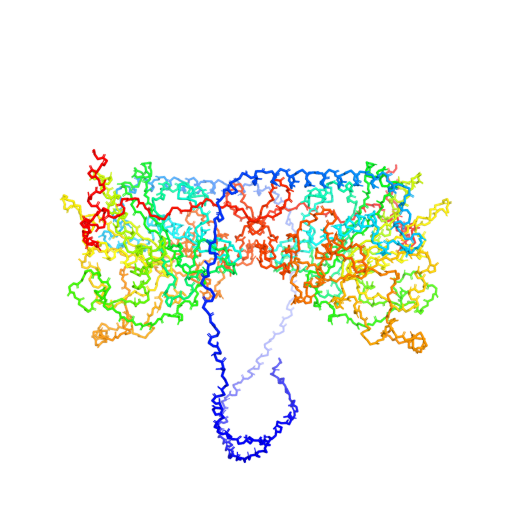2 C C . GLN A 1 480 ? -14.547 -2.109 7.375 1 91.25 480 GLN A C 1
ATOM 3794 O O . GLN A 1 480 ? -15.766 -2.176 7.527 1 91.25 480 GLN A O 1
ATOM 3799 N N . PRO A 1 481 ? -13.727 -1.954 8.289 1 90.19 481 PRO A N 1
ATOM 3800 C CA . PRO A 1 481 ? -14.289 -1.852 9.633 1 90.19 481 PRO A CA 1
ATOM 3801 C C . PRO A 1 481 ? -15.102 -0.575 9.836 1 90.19 481 PRO A C 1
ATOM 3803 O O . PRO A 1 481 ? -14.82 0.448 9.211 1 90.19 481 PRO A O 1
ATOM 3806 N N . GLU A 1 482 ? -16.031 -0.697 10.719 1 89.06 482 GLU A N 1
ATOM 3807 C CA . GLU A 1 482 ? -16.766 0.487 11.133 1 89.06 482 GLU A CA 1
ATOM 3808 C C . GLU A 1 482 ? -15.977 1.316 12.141 1 89.06 482 GLU A C 1
ATOM 3810 O O . GLU A 1 482 ? -15.266 0.766 12.984 1 89.06 482 GLU A O 1
ATOM 3815 N N . ARG A 1 483 ? -16.078 2.619 11.953 1 89 483 ARG A N 1
ATOM 3816 C CA . ARG A 1 483 ? -15.453 3.539 12.898 1 89 483 ARG A CA 1
ATOM 3817 C C . ARG A 1 483 ? -16.5 4.277 13.719 1 89 483 ARG A C 1
ATOM 3819 O O . ARG A 1 483 ? -17.625 4.48 13.266 1 89 483 ARG A O 1
ATOM 3826 N N . PRO A 1 484 ? -16.047 4.562 14.969 1 85.44 484 PRO A N 1
ATOM 3827 C CA . PRO A 1 484 ? -16.984 5.371 15.75 1 85.44 484 PRO A CA 1
ATOM 3828 C C . PRO A 1 484 ? -17.297 6.707 15.086 1 85.44 484 PRO A C 1
ATOM 3830 O O . PRO A 1 484 ? -16.438 7.289 14.414 1 85.44 484 PRO A O 1
ATOM 3833 N N . LYS A 1 485 ? -18.547 7.027 15.266 1 78.75 485 LYS A N 1
ATOM 3834 C CA . LYS A 1 485 ? -18.938 8.328 14.742 1 78.75 485 LYS A CA 1
ATOM 3835 C C . LYS A 1 485 ? -18.234 9.461 15.492 1 78.75 485 LYS A C 1
ATOM 3837 O O . LYS A 1 485 ? -18.188 9.453 16.719 1 78.75 485 LYS A O 1
ATOM 3842 N N . LEU A 1 486 ? -17.672 10.281 14.719 1 78.62 486 LEU A N 1
ATOM 3843 C CA . LEU A 1 486 ? -17 11.43 15.328 1 78.62 486 LEU A CA 1
ATOM 3844 C C . LEU A 1 486 ? -18.016 12.516 15.688 1 78.62 486 LEU A C 1
ATOM 3846 O O . LEU A 1 486 ? -19 12.719 14.977 1 78.62 486 LEU A O 1
ATOM 3850 N N . ASP A 1 487 ? -17.828 13.031 16.844 1 71.31 487 ASP A N 1
ATOM 3851 C CA . ASP A 1 487 ? -18.734 14.086 17.297 1 71.31 487 ASP A CA 1
ATOM 3852 C C . ASP A 1 487 ? -18.625 15.328 16.422 1 71.31 487 ASP A C 1
ATOM 3854 O O . ASP A 1 487 ? -17.531 15.695 15.984 1 71.31 487 ASP A O 1
ATOM 3858 N N . ASP A 1 488 ? -19.75 15.867 16.188 1 75.94 488 ASP A N 1
ATOM 3859 C CA . ASP A 1 488 ? -19.75 17.109 15.414 1 75.94 488 ASP A CA 1
ATOM 3860 C C . ASP A 1 488 ? -19.25 18.281 16.266 1 75.94 488 ASP A C 1
ATOM 3862 O O . ASP A 1 488 ? -18.125 18.75 16.078 1 75.94 488 ASP A O 1
ATOM 3866 N N . HIS A 1 489 ? -20.062 18.812 17.062 1 83.44 489 HIS A N 1
ATOM 3867 C CA . HIS A 1 489 ? -19.641 19.969 17.844 1 83.44 489 HIS A CA 1
ATOM 3868 C C . HIS A 1 489 ? -20.078 19.828 19.297 1 83.44 489 HIS A C 1
ATOM 3870 O O . HIS A 1 489 ? -21.078 19.188 19.594 1 83.44 489 HIS A O 1
ATOM 3876 N N . PRO A 1 490 ? -19.25 20.359 20.172 1 82.44 490 PRO A N 1
ATOM 3877 C CA . PRO A 1 490 ? -19.672 20.344 21.578 1 82.44 490 PRO A CA 1
ATOM 3878 C C . PRO A 1 490 ? -20.969 21.109 21.812 1 82.44 490 PRO A C 1
ATOM 3880 O O . PRO A 1 490 ? -21.266 22.062 21.094 1 82.44 490 PRO A O 1
ATOM 3883 N N . GLN A 1 491 ? -21.656 20.797 22.844 1 76.44 491 GLN A N 1
ATOM 3884 C CA . GLN A 1 491 ? -22.969 21.359 23.141 1 76.44 491 GLN A CA 1
ATOM 3885 C C . GLN A 1 491 ? -22.844 22.828 23.562 1 76.44 491 GLN A C 1
ATOM 3887 O O . GLN A 1 491 ? -23.766 23.625 23.328 1 76.44 491 GLN A O 1
ATOM 3892 N N . ASP A 1 492 ? -21.672 23.219 24.031 1 81.06 492 ASP A N 1
ATOM 3893 C CA . ASP A 1 492 ? -21.531 24.562 24.594 1 81.06 492 ASP A CA 1
ATOM 3894 C C . ASP A 1 492 ? -20.922 25.531 23.578 1 81.06 492 ASP A C 1
ATOM 3896 O O . ASP A 1 492 ? -20.562 26.656 23.922 1 81.06 492 ASP A O 1
ATOM 3900 N N . ILE A 1 493 ? -20.859 25.141 22.391 1 84.38 493 ILE A N 1
ATOM 3901 C CA . ILE A 1 493 ? -20.188 25.984 21.406 1 84.38 493 ILE A CA 1
ATOM 3902 C C . ILE A 1 493 ? -20.969 27.281 21.219 1 84.38 493 ILE A C 1
ATOM 3904 O O . ILE A 1 493 ? -20.391 28.359 21.094 1 84.38 493 ILE A O 1
ATOM 3908 N N . HIS A 1 494 ? -22.219 27.203 21.234 1 83.5 494 HIS A N 1
ATOM 3909 C CA . HIS A 1 494 ? -23.062 28.375 21.031 1 83.5 494 HIS A CA 1
ATOM 3910 C C . HIS A 1 494 ? -22.844 29.406 22.141 1 83.5 494 HIS A C 1
ATOM 3912 O O . HIS A 1 494 ? -22.812 30.609 21.875 1 83.5 494 HIS A O 1
ATOM 3918 N N . HIS A 1 495 ? -22.719 28.906 23.312 1 83.31 495 HIS A N 1
ATOM 3919 C CA . HIS A 1 495 ? -22.484 29.781 24.453 1 83.31 495 HIS A CA 1
ATOM 3920 C C . HIS A 1 495 ? -21.203 30.578 24.297 1 83.31 495 HIS A C 1
ATOM 3922 O O . HIS A 1 495 ? -21.203 31.797 24.469 1 83.31 495 HIS A O 1
ATOM 3928 N N . HIS A 1 496 ? -20.219 30 23.875 1 85 496 HIS A N 1
ATOM 3929 C CA . HIS A 1 496 ? -18.938 30.672 23.734 1 85 496 HIS A CA 1
ATOM 3930 C C . HIS A 1 496 ? -18.938 31.625 22.547 1 85 496 HIS A C 1
ATOM 3932 O O . HIS A 1 496 ? -18.328 32.688 22.609 1 85 496 HIS A O 1
ATOM 3938 N N . LEU A 1 497 ? -19.594 31.297 21.578 1 86.38 497 LEU A N 1
ATOM 3939 C CA . LEU A 1 497 ? -19.688 32.156 20.406 1 86.38 497 LEU A CA 1
ATOM 3940 C C . LEU A 1 497 ? -20.453 33.438 20.734 1 86.38 497 LEU A C 1
ATOM 3942 O O . LEU A 1 497 ? -20.125 34.5 20.234 1 86.38 497 LEU A O 1
ATOM 3946 N N . MET A 1 498 ? -21.422 33.281 21.516 1 83.62 498 MET A N 1
ATOM 3947 C CA . MET A 1 498 ? -22.188 34.438 21.969 1 83.62 498 MET A CA 1
ATOM 3948 C C . MET A 1 498 ? -21.297 35.406 22.766 1 83.62 498 MET A C 1
ATOM 3950 O O . MET A 1 498 ? -21.359 36.625 22.594 1 83.62 498 MET A O 1
ATOM 3954 N N . GLN A 1 499 ? -20.547 34.812 23.578 1 82.75 499 GLN A N 1
ATOM 3955 C CA . GLN A 1 499 ? -19.641 35.594 24.391 1 82.75 499 GLN A CA 1
ATOM 3956 C C . GLN A 1 499 ? -18.656 36.375 23.516 1 82.75 499 GLN A C 1
ATOM 3958 O O . GLN A 1 499 ? -18.203 37.469 23.891 1 82.75 499 GLN A O 1
ATOM 3963 N N . LEU A 1 500 ? -18.422 35.875 22.312 1 85.5 500 LEU A N 1
ATOM 3964 C CA . LEU A 1 500 ? -17.453 36.469 21.406 1 85.5 500 LEU A CA 1
ATOM 3965 C C . LEU A 1 500 ? -18.141 37.406 20.422 1 85.5 500 LEU A C 1
ATOM 3967 O O . LEU A 1 500 ? -17.484 38.062 19.609 1 85.5 500 LEU A O 1
ATOM 3971 N N . GLY A 1 501 ? -19.469 37.438 20.469 1 80.12 501 GLY A N 1
ATOM 3972 C CA . GLY A 1 501 ? -20.234 38.312 19.609 1 80.12 501 GLY A CA 1
ATOM 3973 C C . GLY A 1 501 ? -20.328 37.781 18.188 1 80.12 501 GLY A C 1
ATOM 3974 O O . GLY A 1 501 ? -20.516 38.562 17.25 1 80.12 501 GLY A O 1
ATOM 3975 N N . LEU A 1 502 ? -20.094 36.562 18.031 1 81.44 502 LEU A N 1
ATOM 3976 C CA . LEU A 1 502 ? -20.062 36 16.672 1 81.44 502 LEU A CA 1
ATOM 3977 C C . LEU A 1 502 ? -21.438 35.438 16.297 1 81.44 502 LEU A C 1
ATOM 3979 O O . LEU A 1 502 ? -21.688 35.156 15.117 1 81.44 502 LEU A O 1
ATOM 3983 N N . VAL A 1 503 ? -22.266 35.125 17.234 1 73.56 503 VAL A N 1
ATOM 3984 C CA . VAL A 1 503 ? -23.625 34.656 16.953 1 73.56 503 VAL A CA 1
ATOM 3985 C C . VAL A 1 503 ? -24.625 35.531 17.703 1 73.56 503 VAL A C 1
ATOM 3987 O O . VAL A 1 503 ? -24.328 36.062 18.781 1 73.56 503 VAL A O 1
ATOM 3990 N N . SER A 1 504 ? -25.672 35.969 16.875 1 60.59 504 SER A N 1
ATOM 3991 C CA . SER A 1 504 ? -26.719 36.781 17.469 1 60.59 504 SER A CA 1
ATOM 3992 C C . SER A 1 504 ? -27.578 35.969 18.438 1 60.59 504 SER A C 1
ATOM 3994 O O . SER A 1 504 ? -27.672 34.75 18.297 1 60.59 504 SER A O 1
ATOM 3996 N N . TYR A 1 505 ? -27.859 36.594 19.625 1 48.94 505 TYR A N 1
ATOM 3997 C CA . TYR A 1 505 ? -28.766 36.031 20.625 1 48.94 505 TYR A CA 1
ATOM 3998 C C . TYR A 1 505 ? -30.047 35.531 20 1 48.94 505 TYR A C 1
ATOM 4000 O O . TYR A 1 505 ? -30.75 36.281 19.297 1 48.94 505 TYR A O 1
ATOM 4008 N N . ASP A 1 506 ? -30.047 34.469 19.484 1 41.44 506 ASP A N 1
ATOM 4009 C CA . ASP A 1 506 ? -31.406 34 19.219 1 41.44 506 ASP A CA 1
ATOM 4010 C C . ASP A 1 506 ? -32.219 33.938 20.5 1 41.44 506 ASP A C 1
ATOM 4012 O O . ASP A 1 506 ? -31.844 33.219 21.438 1 41.44 506 ASP A O 1
ATOM 4016 N N . THR A 1 507 ? -33 34.781 20.828 1 40.53 507 THR A N 1
ATOM 4017 C CA . THR A 1 507 ? -33.969 34.875 21.906 1 40.53 507 THR A CA 1
ATOM 4018 C C . THR A 1 507 ? -34.688 33.531 22.078 1 40.53 507 THR A C 1
ATOM 4020 O O . THR A 1 507 ? -35.375 33.312 23.078 1 40.53 507 THR A O 1
ATOM 4023 N N . SER A 1 508 ? -34.906 32.75 21.078 1 38.84 508 SER A N 1
ATOM 4024 C CA . SER A 1 508 ? -35.75 31.578 21.234 1 38.84 508 SER A CA 1
ATOM 4025 C C . SER A 1 508 ? -35.062 30.484 22.047 1 38.84 508 SER A C 1
ATOM 4027 O O . SER A 1 508 ? -35.688 29.578 22.578 1 38.84 508 SER A O 1
ATOM 4029 N N . MET A 1 509 ? -33.781 30.359 22.062 1 38.5 509 MET A N 1
ATOM 4030 C CA . MET A 1 509 ? -33.125 29.25 22.75 1 38.5 509 MET A CA 1
ATOM 4031 C C . MET A 1 509 ? -32.938 29.562 24.234 1 38.5 509 MET A C 1
ATOM 4033 O O . MET A 1 509 ? -32.438 28.734 24.984 1 38.5 509 MET A O 1
ATOM 4037 N N . LEU A 1 510 ? -33.094 30.734 24.766 1 36.88 510 LEU A N 1
ATOM 4038 C CA . LEU A 1 510 ? -33.156 30.984 26.203 1 36.88 510 LEU A CA 1
ATOM 4039 C C . LEU A 1 510 ? -34.312 30.172 26.828 1 36.88 510 LEU A C 1
ATOM 4041 O O . LEU A 1 510 ? -34.25 29.875 28.031 1 36.88 510 LEU A O 1
ATOM 4045 N N . ASP A 1 511 ? -35.312 29.844 26.094 1 35.56 511 ASP A N 1
ATOM 4046 C CA . ASP A 1 511 ? -36.406 29.156 26.719 1 35.56 511 ASP A CA 1
ATOM 4047 C C . ASP A 1 511 ? -36.031 27.734 27.109 1 35.56 511 ASP A C 1
ATOM 4049 O O . ASP A 1 511 ? -36.75 27.094 27.891 1 35.56 511 ASP A O 1
ATOM 4053 N N . ILE A 1 512 ? -35.031 27.156 26.531 1 34.97 512 ILE A N 1
ATOM 4054 C CA . ILE A 1 512 ? -34.875 25.75 26.906 1 34.97 512 ILE A CA 1
ATOM 4055 C C . ILE A 1 512 ? -34.062 25.656 28.203 1 34.97 512 ILE A C 1
ATOM 4057 O O . ILE A 1 512 ? -34.156 24.672 28.922 1 34.97 512 ILE A O 1
ATOM 4061 N N . GLU A 1 513 ? -33.219 26.594 28.562 1 34.88 513 GLU A N 1
ATOM 4062 C CA . GLU A 1 513 ? -32.531 26.391 29.828 1 34.88 513 GLU A CA 1
ATOM 4063 C C . GLU A 1 513 ? -33.469 26.625 31.016 1 34.88 513 GLU A C 1
ATOM 4065 O O . GLU A 1 513 ? -33.219 26.094 32.094 1 34.88 513 GLU A O 1
ATOM 4070 N N . ASP A 1 514 ? -34.438 27.484 30.906 1 29.44 514 ASP A N 1
ATOM 4071 C CA . ASP A 1 514 ? -35.281 27.641 32.094 1 29.44 514 ASP A CA 1
ATOM 4072 C C . ASP A 1 514 ? -36.062 26.375 32.375 1 29.44 514 ASP A C 1
ATOM 4074 O O . ASP A 1 514 ? -36.781 26.281 33.375 1 29.44 514 ASP A O 1
ATOM 4078 N N . LYS A 1 515 ? -36.281 25.578 31.281 1 33.78 515 LYS A N 1
ATOM 4079 C CA . LYS A 1 515 ? -37.062 24.438 31.734 1 33.78 515 LYS A CA 1
ATOM 4080 C C . LYS A 1 515 ? -36.25 23.469 32.562 1 33.78 515 LYS A C 1
ATOM 4082 O O . LYS A 1 515 ? -36.781 22.531 33.156 1 33.78 515 LYS A O 1
ATOM 4087 N N . TYR A 1 516 ? -34.938 23.312 32.281 1 28.27 516 TYR A N 1
ATOM 4088 C CA . TYR A 1 516 ? -34.25 22.312 33.125 1 28.27 516 TYR A CA 1
ATOM 4089 C C . TYR A 1 516 ? -33.594 22.969 34.312 1 28.27 516 TYR A C 1
ATOM 4091 O O . TYR A 1 516 ? -32.781 22.344 35 1 28.27 516 TYR A O 1
ATOM 4099 N N . ILE A 1 517 ? -33.812 24.219 34.562 1 23.55 517 ILE A N 1
ATOM 4100 C CA . ILE A 1 517 ? -33.594 24.469 36 1 23.55 517 ILE A CA 1
ATOM 4101 C C . ILE A 1 517 ? -34.812 24.031 36.781 1 23.55 517 ILE A C 1
ATOM 4103 O O . ILE A 1 517 ? -35.938 24.359 36.438 1 23.55 517 ILE A O 1
ATOM 4107 N N . MET B 1 1 ? 31.406 9.789 -29.688 1 16.14 1 MET B N 1
ATOM 4108 C CA . MET B 1 1 ? 30.797 9.695 -31 1 16.14 1 MET B CA 1
ATOM 4109 C C . MET B 1 1 ? 29.312 10.039 -30.938 1 16.14 1 MET B C 1
ATOM 4111 O O . MET B 1 1 ? 28.562 9.398 -30.188 1 16.14 1 MET B O 1
ATOM 4115 N N . ALA B 1 2 ? 28.875 11.281 -31.484 1 16.03 2 ALA B N 1
ATOM 4116 C CA . ALA B 1 2 ? 27.906 12.367 -31.484 1 16.03 2 ALA B CA 1
ATOM 4117 C C . ALA B 1 2 ? 26.547 11.883 -32 1 16.03 2 ALA B C 1
ATOM 4119 O O . ALA B 1 2 ? 26.453 10.812 -32.594 1 16.03 2 ALA B O 1
ATOM 4120 N N . ALA B 1 3 ? 25.875 12.695 -32.75 1 16.55 3 ALA B N 1
ATOM 4121 C CA . ALA B 1 3 ? 24.547 13.266 -32.625 1 16.55 3 ALA B CA 1
ATOM 4122 C C . ALA B 1 3 ? 23.531 12.469 -33.469 1 16.55 3 ALA B C 1
ATOM 4124 O O . ALA B 1 3 ? 22.344 12.445 -33.125 1 16.55 3 ALA B O 1
ATOM 4125 N N . SER B 1 4 ? 23.797 11.773 -34.562 1 17.22 4 SER B N 1
ATOM 4126 C CA . SER B 1 4 ? 23.266 12.203 -35.844 1 17.22 4 SER B CA 1
ATOM 4127 C C . SER B 1 4 ? 21.938 11.523 -36.156 1 17.22 4 SER B C 1
ATOM 4129 O O . SER B 1 4 ? 21.859 10.609 -36.969 1 17.22 4 SER B O 1
ATOM 4131 N N . ILE B 1 5 ? 21.156 11.156 -35.031 1 17.83 5 ILE B N 1
ATOM 4132 C CA . ILE B 1 5 ? 20.094 10.18 -35.25 1 17.83 5 ILE B CA 1
ATOM 4133 C C . ILE B 1 5 ? 19.047 10.766 -36.188 1 17.83 5 ILE B C 1
ATOM 4135 O O . ILE B 1 5 ? 18.344 11.719 -35.844 1 17.83 5 ILE B O 1
ATOM 4139 N N . LEU B 1 6 ? 19.156 10.578 -37.469 1 16.5 6 LEU B N 1
ATOM 4140 C CA . LEU B 1 6 ? 18.703 11.023 -38.781 1 16.5 6 LEU B CA 1
ATOM 4141 C C . LEU B 1 6 ? 17.188 10.961 -38.875 1 16.5 6 LEU B C 1
ATOM 4143 O O . LEU B 1 6 ? 16.516 10.352 -38.031 1 16.5 6 LEU B O 1
ATOM 4147 N N . ASN B 1 7 ? 16.609 10.289 -39.844 1 16.42 7 ASN B N 1
ATOM 4148 C CA . ASN B 1 7 ? 15.93 10.688 -41.062 1 16.42 7 ASN B CA 1
ATOM 4149 C C . ASN B 1 7 ? 14.414 10.648 -40.906 1 16.42 7 ASN B C 1
ATOM 4151 O O . ASN B 1 7 ? 13.898 10.047 -39.969 1 16.42 7 ASN B O 1
ATOM 4155 N N . MET B 1 8 ? 13.57 10.344 -41.938 1 16.88 8 MET B N 1
ATOM 4156 C CA . MET B 1 8 ? 12.734 10.992 -42.938 1 16.88 8 MET B CA 1
ATOM 4157 C C . MET B 1 8 ? 11.297 10.492 -42.875 1 16.88 8 MET B C 1
ATOM 4159 O O . MET B 1 8 ? 10.891 9.641 -43.656 1 16.88 8 MET B O 1
ATOM 4163 N N . LEU B 1 9 ? 10.695 10.086 -41.688 1 16.97 9 LEU B N 1
ATOM 4164 C CA . LEU B 1 9 ? 9.516 9.242 -41.812 1 16.97 9 LEU B CA 1
ATOM 4165 C C . LEU B 1 9 ? 8.391 9.992 -42.531 1 16.97 9 LEU B C 1
ATOM 4167 O O . LEU B 1 9 ? 8.18 11.18 -42.281 1 16.97 9 LEU B O 1
ATOM 4171 N N . THR B 1 10 ? 7.727 9.328 -43.469 1 16.97 10 THR B N 1
ATOM 4172 C CA . THR B 1 10 ? 6.891 9.531 -44.656 1 16.97 10 THR B CA 1
ATOM 4173 C C . THR B 1 10 ? 5.574 10.195 -44.25 1 16.97 10 THR B C 1
ATOM 4175 O O . THR B 1 10 ? 5.168 10.164 -43.094 1 16.97 10 THR B O 1
ATOM 4178 N N . THR B 1 11 ? 4.633 10.469 -45.219 1 17.52 11 THR B N 1
ATOM 4179 C CA . THR B 1 11 ? 3.773 11.43 -45.875 1 17.52 11 THR B CA 1
ATOM 4180 C C . THR B 1 11 ? 2.318 11.242 -45.469 1 17.52 11 THR B C 1
ATOM 4182 O O . THR B 1 11 ? 1.675 10.273 -45.875 1 17.52 11 THR B O 1
ATOM 4185 N N . ILE B 1 12 ? 1.811 11.344 -44.219 1 17.95 12 ILE B N 1
ATOM 4186 C CA . ILE B 1 12 ? 0.49 10.82 -43.875 1 17.95 12 ILE B CA 1
ATOM 4187 C C . ILE B 1 12 ? -0.588 11.719 -44.469 1 17.95 12 ILE B C 1
ATOM 4189 O O . ILE B 1 12 ? -0.672 12.906 -44.156 1 17.95 12 ILE B O 1
ATOM 4193 N N . PRO B 1 13 ? -1.291 11.273 -45.594 1 17.06 13 PRO B N 1
ATOM 4194 C CA . PRO B 1 13 ? -2.061 12.227 -46.406 1 17.06 13 PRO B CA 1
ATOM 4195 C C . PRO B 1 13 ? -3.35 12.672 -45.719 1 17.06 13 PRO B C 1
ATOM 4197 O O . PRO B 1 13 ? -4.059 11.852 -45.125 1 17.06 13 PRO B O 1
ATOM 4200 N N . PHE B 1 14 ? -3.555 13.898 -45.219 1 17.83 14 PHE B N 1
ATOM 4201 C CA . PHE B 1 14 ? -4.555 14.547 -44.375 1 17.83 14 PHE B CA 1
ATOM 4202 C C . PHE B 1 14 ? -5.738 15.016 -45.188 1 17.83 14 PHE B C 1
ATOM 4204 O O . PHE B 1 14 ? -5.797 16.188 -45.594 1 17.83 14 PHE B O 1
ATOM 4211 N N . SER B 1 15 ? -6.215 14.078 -46.125 1 15.77 15 SER B N 1
ATOM 4212 C CA . SER B 1 15 ? -7.035 14.812 -47.062 1 15.77 15 SER B CA 1
ATOM 4213 C C . SER B 1 15 ? -8.125 15.609 -46.375 1 15.77 15 SER B C 1
ATOM 4215 O O . SER B 1 15 ? -8.453 15.336 -45.219 1 15.77 15 SER B O 1
ATOM 4217 N N . LYS B 1 16 ? -9.125 16.078 -47.219 1 16.08 16 LYS B N 1
ATOM 4218 C CA . LYS B 1 16 ? -9.711 17.375 -47.594 1 16.08 16 LYS B CA 1
ATOM 4219 C C . LYS B 1 16 ? -10.961 17.656 -46.75 1 16.08 16 LYS B C 1
ATOM 4221 O O . LYS B 1 16 ? -11.086 18.719 -46.156 1 16.08 16 LYS B O 1
ATOM 4226 N N . SER B 1 17 ? -12.211 17.188 -47.219 1 15.77 17 SER B N 1
ATOM 4227 C CA . SER B 1 17 ? -13.172 18.125 -47.812 1 15.77 17 SER B CA 1
ATOM 4228 C C . SER B 1 17 ? -14.164 18.625 -46.75 1 15.77 17 SER B C 1
ATOM 4230 O O . 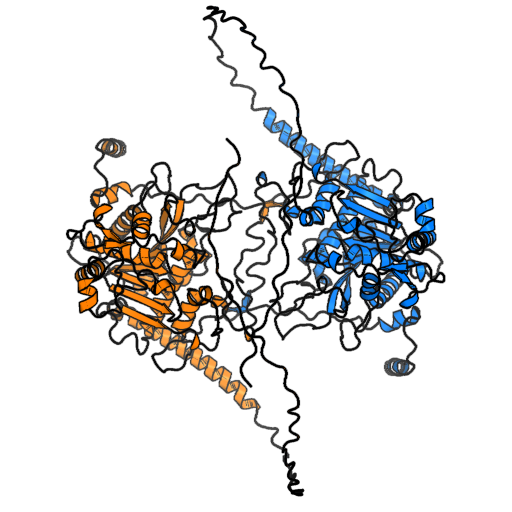SER B 1 17 ? -14.203 18.109 -45.656 1 15.77 17 SER B O 1
ATOM 4232 N N . GLN B 1 18 ? -15.547 18.516 -47.094 1 16.28 18 GLN B N 1
ATOM 4233 C CA . GLN B 1 18 ? -16.594 19.484 -47.344 1 16.28 18 GLN B CA 1
ATOM 4234 C C . GLN B 1 18 ? -17.484 19.672 -46.125 1 16.28 18 GLN B C 1
ATOM 4236 O O . GLN B 1 18 ? -17.984 18.703 -45.562 1 16.28 18 GLN B O 1
ATOM 4241 N N . LEU B 1 19 ? -17.516 20.844 -45.531 1 16.7 19 LEU B N 1
ATOM 4242 C CA . LEU B 1 19 ? -18.047 21.438 -44.312 1 16.7 19 LEU B CA 1
ATOM 4243 C C . LEU B 1 19 ? -19.562 21.625 -44.438 1 16.7 19 LEU B C 1
ATOM 4245 O O . LEU B 1 19 ? -20.156 22.422 -43.688 1 16.7 19 LEU B O 1
ATOM 4249 N N . GLU B 1 20 ? -20.219 20.781 -45.25 1 16.23 20 GLU B N 1
ATOM 4250 C CA . GLU B 1 20 ? -21.438 21.484 -45.656 1 16.23 20 GLU B CA 1
ATOM 4251 C C . GLU B 1 20 ? -22.219 21.969 -44.438 1 16.23 20 GLU B C 1
ATOM 4253 O O . GLU B 1 20 ? -22.031 21.453 -43.312 1 16.23 20 GLU B O 1
ATOM 4258 N N . SER B 1 21 ? -23.344 22.719 -44.75 1 16.91 21 SER B N 1
ATOM 4259 C CA . SER B 1 21 ? -24.141 23.891 -44.375 1 16.91 21 SER B CA 1
ATOM 4260 C C . SER B 1 21 ? -25.047 23.594 -43.188 1 16.91 21 SER B C 1
ATOM 4262 O O . SER B 1 21 ? -25.312 22.438 -42.875 1 16.91 21 SER B O 1
ATOM 4264 N N . THR B 1 22 ? -25.578 24.672 -42.594 1 17.03 22 THR B N 1
ATOM 4265 C CA . THR B 1 22 ? -25.969 25.297 -41.312 1 17.03 22 THR B CA 1
ATOM 4266 C C . THR B 1 22 ? -27.391 24.875 -40.938 1 17.03 22 THR B C 1
ATOM 4268 O O . THR B 1 22 ? -27.812 25.094 -39.781 1 17.03 22 THR B O 1
ATOM 4271 N N . THR B 1 23 ? -28.25 24.297 -41.844 1 16.95 23 THR B N 1
ATOM 4272 C CA . THR B 1 23 ? -29.531 24.984 -41.781 1 16.95 23 THR B CA 1
ATOM 4273 C C . THR B 1 23 ? -30.234 24.719 -40.469 1 16.95 23 THR B C 1
ATOM 4275 O O . THR B 1 23 ? -30 23.703 -39.812 1 16.95 23 THR B O 1
ATOM 4278 N N . TYR B 1 24 ? -31.328 25.578 -40.188 1 16.34 24 TYR B N 1
ATOM 4279 C CA . TYR B 1 24 ? -32.031 26.312 -39.125 1 16.34 24 TYR B CA 1
ATOM 4280 C C . TYR B 1 24 ? -32.875 25.391 -38.281 1 16.34 24 TYR B C 1
ATOM 4282 O O . TYR B 1 24 ? -32.719 25.312 -37.062 1 16.34 24 TYR B O 1
ATOM 4290 N N . THR B 1 25 ? -34.156 25.406 -38.5 1 16.95 25 THR B N 1
ATOM 4291 C CA . THR B 1 25 ? -35.188 26.031 -37.688 1 16.95 25 THR B CA 1
ATOM 4292 C C . THR B 1 25 ? -36 24.984 -36.938 1 16.95 25 THR B C 1
ATOM 4294 O O . THR B 1 25 ? -36.969 25.328 -36.25 1 16.95 25 THR B O 1
ATOM 4297 N N . LYS B 1 26 ? -35.531 23.922 -36.562 1 15.71 26 LYS B N 1
ATOM 4298 C CA . LYS B 1 26 ? -36.531 22.859 -36.531 1 15.71 26 LYS B CA 1
ATOM 4299 C C . LYS B 1 26 ? -37.469 23.016 -35.344 1 15.71 26 LYS B C 1
ATOM 4301 O O . LYS B 1 26 ? -37.562 22.125 -34.5 1 15.71 26 LYS B O 1
ATOM 4306 N N . PHE B 1 27 ? -37.938 24.172 -35.031 1 16.97 27 PHE B N 1
ATOM 4307 C CA . PHE B 1 27 ? -38.375 24.156 -33.625 1 16.97 27 PHE B CA 1
ATOM 4308 C C . PHE B 1 27 ? -39.594 23.25 -33.469 1 16.97 27 PHE B C 1
ATOM 4310 O O . PHE B 1 27 ? -40.5 23.531 -32.688 1 16.97 27 PHE B O 1
ATOM 4317 N N . PRO B 1 28 ? -39.719 22.125 -34.156 1 16.31 28 PRO B N 1
ATOM 4318 C CA . PRO B 1 28 ? -41.125 21.75 -34.219 1 16.31 28 PRO B CA 1
ATOM 4319 C C . PRO B 1 28 ? -41.75 21.609 -32.844 1 16.31 28 PRO B C 1
ATOM 4321 O O . PRO B 1 28 ? -41.062 21.281 -31.875 1 16.31 28 PRO B O 1
ATOM 4324 N N . THR B 1 29 ? -42.844 22.312 -32.594 1 17.17 29 THR B N 1
ATOM 4325 C CA . THR B 1 29 ? -43.812 22.656 -31.547 1 17.17 29 THR B CA 1
ATOM 4326 C C . THR B 1 29 ? -44.562 21.406 -31.062 1 17.17 29 THR B C 1
ATOM 4328 O O . THR B 1 29 ? -45.438 21.5 -30.188 1 17.17 29 THR B O 1
ATOM 4331 N N . THR B 1 30 ? -44.031 20.219 -31.344 1 15.21 30 THR B N 1
ATOM 4332 C CA . THR B 1 30 ? -45.125 19.266 -31.453 1 15.21 30 THR B CA 1
ATOM 4333 C C . THR B 1 30 ? -45.969 19.266 -30.172 1 15.21 30 THR B C 1
ATOM 4335 O O . THR B 1 30 ? -45.531 19.797 -29.141 1 15.21 30 THR B O 1
ATOM 4338 N N . ALA B 1 31 ? -46.375 18.047 -29.703 1 15.7 31 ALA B N 1
ATOM 4339 C CA . ALA B 1 31 ? -47.656 17.328 -29.719 1 15.7 31 ALA B CA 1
ATOM 4340 C C . ALA B 1 31 ? -48.25 17.234 -28.312 1 15.7 31 ALA B C 1
ATOM 4342 O O . ALA B 1 31 ? -49.438 16.969 -28.156 1 15.7 31 ALA B O 1
ATOM 4343 N N . SER B 1 32 ? -47.5 17.594 -27.203 1 17.33 32 SER B N 1
ATOM 4344 C CA . SER B 1 32 ? -47.844 16.594 -26.203 1 17.33 32 SER B CA 1
ATOM 4345 C C . SER B 1 32 ? -49.219 16.812 -25.641 1 17.33 32 SER B C 1
ATOM 4347 O O . SER B 1 32 ? -49.562 17.922 -25.219 1 17.33 32 SER B O 1
ATOM 4349 N N . SER B 1 33 ? -50.219 16.109 -26.094 1 17.06 33 SER B N 1
ATOM 4350 C CA . SER B 1 33 ? -51.625 16.047 -25.75 1 17.06 33 SER B CA 1
ATOM 4351 C C . SER B 1 33 ? -51.844 15.703 -24.281 1 17.06 33 SER B C 1
ATOM 4353 O O . SER B 1 33 ? -51.438 14.625 -23.828 1 1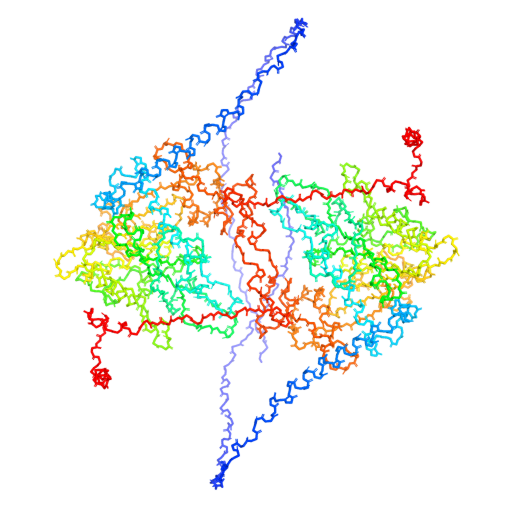7.06 33 SER B O 1
ATOM 4355 N N . LEU B 1 34 ? -51.719 16.641 -23.406 1 17.98 34 LEU B N 1
ATOM 4356 C CA . LEU B 1 34 ? -52 16.5 -21.984 1 17.98 34 LEU B CA 1
ATOM 4357 C C . LEU B 1 34 ? -53.438 16.094 -21.734 1 17.98 34 LEU B C 1
ATOM 4359 O O . LEU B 1 34 ? -54.344 16.906 -21.922 1 17.98 34 LEU B O 1
ATOM 4363 N N . SER B 1 35 ? -53.844 14.984 -22.375 1 16.84 35 SER B N 1
ATOM 4364 C CA . SER B 1 35 ? -55.25 14.695 -22.109 1 16.84 35 SER B CA 1
ATOM 4365 C C . SER B 1 35 ? -55.531 14.719 -20.625 1 16.84 35 SER B C 1
ATOM 4367 O O . SER B 1 35 ? -54.688 14.336 -19.812 1 16.84 35 SER B O 1
ATOM 4369 N N . LEU B 1 36 ? -56.688 15.367 -20.234 1 17.34 36 LEU B N 1
ATOM 4370 C CA . LEU B 1 36 ? -57.438 15.906 -19.109 1 17.34 36 LEU B CA 1
ATOM 4371 C C . LEU B 1 36 ? -57.969 14.789 -18.219 1 17.34 36 LEU B C 1
ATOM 4373 O O . LEU B 1 36 ? -58.656 15.047 -17.219 1 17.34 36 LEU B O 1
ATOM 4377 N N . THR B 1 37 ? -57.562 13.461 -18.453 1 16.86 37 THR B N 1
ATOM 4378 C CA . THR B 1 37 ? -58.656 12.656 -17.938 1 16.86 37 THR B CA 1
ATOM 4379 C C . THR B 1 37 ? -58.938 12.984 -16.484 1 16.86 37 THR B C 1
ATOM 4381 O O . THR B 1 37 ? -58.062 13.438 -15.75 1 16.86 37 THR B O 1
ATOM 4384 N N . GLN B 1 38 ? -60.25 12.781 -16.078 1 17.81 38 GLN B N 1
ATOM 4385 C CA . GLN B 1 38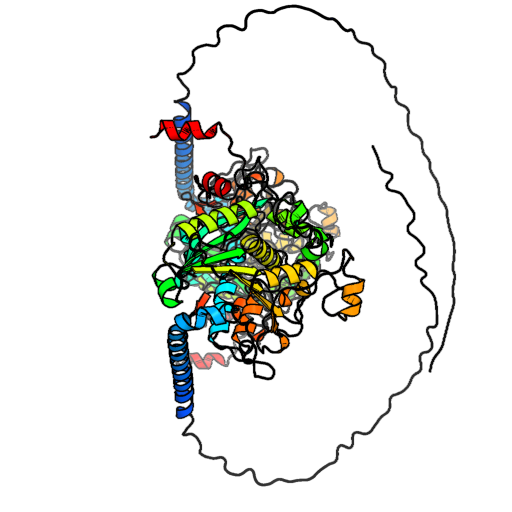 ? -61.312 13.07 -15.117 1 17.81 38 GLN B CA 1
ATOM 4386 C C . GLN B 1 38 ? -60.906 12.617 -13.711 1 17.81 38 GLN B C 1
ATOM 4388 O O . GLN B 1 38 ? -60 11.812 -13.555 1 17.81 38 GLN B O 1
ATOM 4393 N N . ASN B 1 39 ? -61.875 12.695 -12.781 1 18.31 39 ASN B N 1
ATOM 4394 C CA . ASN B 1 39 ? -62.25 13.078 -11.43 1 18.31 39 ASN B CA 1
ATOM 4395 C C . ASN B 1 39 ? -62.094 11.922 -10.453 1 18.31 39 ASN B C 1
ATOM 4397 O O . ASN B 1 39 ? -62.5 12.016 -9.297 1 18.31 39 ASN B O 1
ATOM 4401 N N . SER B 1 40 ? -61.562 10.711 -10.914 1 17.91 40 SER B N 1
ATOM 4402 C CA . SER B 1 40 ? -62.062 9.656 -10.047 1 17.91 40 SER B CA 1
ATOM 4403 C C . SER B 1 40 ? -61.594 9.859 -8.609 1 17.91 40 SER B C 1
ATOM 4405 O O . SER B 1 40 ? -60.375 9.875 -8.336 1 17.91 40 SER B O 1
ATOM 4407 N N . LEU B 1 41 ? -62.312 10.625 -7.719 1 17.97 41 LEU B N 1
ATOM 4408 C CA . LEU B 1 41 ? -62.25 11.133 -6.355 1 17.97 41 LEU B CA 1
ATOM 4409 C C . LEU B 1 41 ? -61.938 10.016 -5.371 1 17.97 41 LEU B C 1
ATOM 4411 O O . LEU B 1 41 ? -61.25 10.234 -4.371 1 17.97 41 LEU B O 1
ATOM 4415 N N . SER B 1 42 ? -62.656 8.852 -5.539 1 17.67 42 SER B N 1
ATOM 4416 C CA . SER B 1 42 ? -63.375 8.43 -4.344 1 17.67 42 SER B CA 1
ATOM 4417 C C . SER B 1 42 ? -62.438 7.855 -3.297 1 17.67 42 SER B C 1
ATOM 4419 O O . SER B 1 42 ? -62.469 8.266 -2.135 1 17.67 42 SER B O 1
ATOM 4421 N N . THR B 1 43 ? -62.125 6.559 -3.436 1 19.17 43 THR B N 1
ATOM 4422 C CA . THR B 1 43 ? -62.344 5.57 -2.383 1 19.17 43 THR B CA 1
ATOM 4423 C C . THR B 1 43 ? -61.125 5.5 -1.454 1 19.17 43 THR B C 1
ATOM 4425 O O . THR B 1 43 ? -60.062 5.012 -1.844 1 19.17 43 THR B O 1
ATOM 4428 N N . ILE B 1 44 ? -60.562 6.551 -0.868 1 18.81 44 ILE B N 1
ATOM 4429 C CA . ILE B 1 44 ? -59.344 6.477 -0.062 1 18.81 44 ILE B CA 1
ATOM 4430 C C . ILE B 1 44 ? -59.594 5.602 1.166 1 18.81 44 ILE B C 1
ATOM 4432 O O . ILE B 1 44 ? -60.156 6.066 2.166 1 18.81 44 ILE B O 1
ATOM 4436 N N . ARG B 1 45 ? -60.281 4.445 0.993 1 17.09 45 ARG B N 1
ATOM 4437 C CA . ARG B 1 45 ? -60.656 3.736 2.219 1 17.09 45 ARG B CA 1
ATOM 4438 C C . ARG B 1 45 ? -59.438 3.635 3.152 1 17.09 45 ARG B C 1
ATOM 4440 O O . ARG B 1 45 ? -58.281 3.809 2.723 1 17.09 45 ARG B O 1
ATOM 4447 N N . LYS B 1 46 ? -59.594 2.75 4.336 1 19.19 46 LYS B N 1
ATOM 4448 C CA . LYS B 1 46 ? -59.406 2.443 5.75 1 19.19 46 LYS B CA 1
ATOM 4449 C C . LYS B 1 46 ? -58.094 1.707 5.992 1 19.19 46 LYS B C 1
ATOM 4451 O O . LYS B 1 46 ? -58.062 0.757 6.773 1 19.19 46 LYS B O 1
ATOM 4456 N N . LEU B 1 47 ? -57.031 1.825 5.148 1 17.94 47 LEU B N 1
ATOM 4457 C CA . LEU B 1 47 ? -56.031 0.794 5.406 1 17.94 47 LEU B CA 1
ATOM 4458 C C . LEU B 1 47 ? -55.531 0.849 6.852 1 17.94 47 LEU B C 1
ATOM 4460 O O . LEU B 1 47 ? -54.812 1.762 7.23 1 17.94 47 LEU B O 1
ATOM 4464 N N . THR B 1 48 ? -56.406 0.502 7.848 1 19.17 48 THR B N 1
ATOM 4465 C CA . THR B 1 48 ? -56.188 0.47 9.289 1 19.17 48 THR B CA 1
ATOM 4466 C C . THR B 1 48 ? -54.906 -0.269 9.617 1 19.17 48 THR B C 1
ATOM 4468 O O . THR B 1 48 ? -54.031 0.251 10.336 1 19.17 48 THR B O 1
ATOM 4471 N N . SER B 1 49 ? -55 -1.573 10.188 1 20.27 49 SER B N 1
ATOM 4472 C CA . SER B 1 49 ? -54.562 -2.188 11.445 1 20.27 49 SER B CA 1
ATOM 4473 C C . SER B 1 49 ? -53.219 -2.914 11.266 1 20.27 49 SER B C 1
ATOM 4475 O O . SER B 1 49 ? -52.75 -3.543 12.203 1 20.27 49 SER B O 1
ATOM 4477 N N . CYS B 1 50 ? -52.688 -3.268 10.07 1 19.27 50 CYS B N 1
ATOM 4478 C CA . CYS B 1 50 ? -51.969 -4.523 10.078 1 19.27 50 CYS B CA 1
ATOM 4479 C C . CYS B 1 50 ? -50.625 -4.367 10.781 1 19.27 50 CYS B C 1
ATOM 4481 O O . CYS B 1 50 ? -49.656 -3.904 10.18 1 19.27 50 CYS B O 1
ATOM 4483 N N . LYS B 1 51 ? -50.5 -3.914 12.031 1 22.77 51 LYS B N 1
ATOM 4484 C CA . LYS B 1 51 ? -49.344 -3.799 12.914 1 22.77 51 LYS B CA 1
ATOM 4485 C C . LYS B 1 51 ? -48.594 -5.121 13 1 22.77 51 LYS B C 1
ATOM 4487 O O . LYS B 1 51 ? -47.5 -5.188 13.594 1 22.77 51 LYS B O 1
ATOM 4492 N N . THR B 1 52 ? -49.312 -6.305 12.922 1 22.09 52 THR B N 1
ATOM 4493 C CA . THR B 1 52 ? -48.906 -7.414 13.766 1 22.09 52 THR B CA 1
ATOM 4494 C C . THR B 1 52 ? -47.594 -8.031 13.242 1 22.09 52 THR B C 1
ATOM 4496 O O . THR B 1 52 ? -46.719 -8.367 14.023 1 22.09 52 THR B O 1
ATOM 4499 N N . ASN B 1 53 ? -47.594 -8.695 12.031 1 23.17 53 ASN B N 1
ATOM 4500 C CA . ASN B 1 53 ? -46.938 -9.977 11.867 1 23.17 53 ASN B CA 1
ATOM 4501 C C . ASN B 1 53 ? -45.438 -9.805 11.508 1 23.17 53 ASN B C 1
ATOM 4503 O O . ASN B 1 53 ? -44.812 -10.742 11.023 1 23.17 53 ASN B O 1
ATOM 4507 N N . LEU B 1 54 ? -44.938 -8.664 11.352 1 25 54 LEU B N 1
ATOM 4508 C CA . LEU B 1 54 ? -43.656 -8.68 10.625 1 25 54 LEU B CA 1
ATOM 4509 C C . LEU B 1 54 ? -42.562 -9.273 11.484 1 25 54 LEU B C 1
ATOM 4511 O O . LEU B 1 54 ? -41.375 -9.203 11.125 1 25 54 LEU B O 1
ATOM 4515 N N . HIS B 1 55 ? -42.875 -9.68 12.711 1 29.64 55 HIS B N 1
ATOM 4516 C CA . HIS B 1 55 ? -41.875 -10.266 13.594 1 29.64 55 HIS B CA 1
ATOM 4517 C C . HIS B 1 55 ? -41.344 -11.578 13.039 1 29.64 55 HIS B C 1
ATOM 4519 O O . HIS B 1 55 ? -40.375 -12.133 13.555 1 29.64 55 HIS B O 1
ATOM 4525 N N . GLU B 1 56 ? -42.188 -12.289 12.211 1 29.91 56 GLU B N 1
ATOM 4526 C CA . GLU B 1 56 ? -41.906 -13.688 11.922 1 29.91 56 GLU B CA 1
ATOM 4527 C C . GLU B 1 56 ? -40.812 -13.828 10.883 1 29.91 56 GLU B C 1
ATOM 4529 O O . GLU B 1 56 ? -40.188 -14.891 10.742 1 29.91 56 GLU B O 1
ATOM 4534 N N . THR B 1 57 ? -40.656 -12.867 10 1 30.3 57 THR B N 1
ATOM 4535 C CA . THR B 1 57 ? -39.875 -13.25 8.82 1 30.3 57 THR B CA 1
ATOM 4536 C C . THR B 1 57 ? -38.375 -13.18 9.109 1 30.3 57 THR B C 1
ATOM 4538 O O . THR B 1 57 ? -37.562 -13.68 8.328 1 30.3 57 THR B O 1
ATOM 4541 N N . SER B 1 58 ? -38 -12.375 10.07 1 32.12 58 SER B N 1
ATOM 4542 C CA . SER B 1 58 ? -36.562 -12.258 10.266 1 32.12 58 SER B CA 1
ATOM 4543 C C . SER B 1 58 ? -35.969 -13.555 10.812 1 32.12 58 SER B C 1
ATOM 4545 O O . SER B 1 58 ? -34.75 -13.727 10.828 1 32.12 58 SER B O 1
ATOM 4547 N N . SER B 1 59 ? -36.812 -14.367 11.57 1 35.78 59 SER B N 1
ATOM 4548 C CA . SER B 1 59 ? -36.406 -15.648 12.125 1 35.78 59 SER B CA 1
ATOM 4549 C C . SER B 1 59 ? -36.188 -16.688 11.023 1 35.78 59 SER B C 1
ATOM 4551 O O . SER B 1 59 ? -35.406 -17.625 11.195 1 35.78 59 SER B O 1
ATOM 4553 N N . SER B 1 60 ? -36.969 -16.578 9.93 1 34.84 60 SER B N 1
ATOM 4554 C CA . SER B 1 60 ? -36.906 -17.578 8.875 1 34.84 60 SER B CA 1
ATOM 4555 C C . SER B 1 60 ? -35.656 -17.406 8.031 1 34.84 60 SER B C 1
ATOM 4557 O O . SER B 1 60 ? -35.125 -18.375 7.469 1 34.84 60 SER B O 1
ATOM 4559 N N . PHE B 1 61 ? -35.219 -16.172 7.805 1 34.62 61 PHE B N 1
ATOM 4560 C CA . PHE B 1 61 ? -34 -16.016 7.027 1 34.62 61 PHE B CA 1
ATOM 4561 C C . PHE B 1 61 ? -32.781 -16.453 7.832 1 34.62 61 PHE B C 1
ATOM 4563 O O . PHE B 1 61 ? -31.781 -16.906 7.262 1 34.62 61 PHE B O 1
ATOM 4570 N N . SER B 1 62 ? -32.75 -16.266 9.117 1 40.59 62 SER B N 1
ATOM 4571 C CA . SER B 1 62 ? -31.688 -16.797 9.938 1 40.59 62 SER B CA 1
ATOM 4572 C C . SER B 1 62 ? -31.703 -18.328 9.938 1 40.59 62 SER B C 1
ATOM 4574 O O . SER B 1 62 ? -30.641 -18.953 9.922 1 40.59 62 SER B O 1
ATOM 4576 N N . SER B 1 63 ? -32.906 -18.891 10 1 44.56 63 SER B N 1
ATOM 4577 C CA . SER B 1 63 ? -33.031 -20.344 9.969 1 44.56 63 SER B CA 1
ATOM 4578 C C . SER B 1 63 ? -32.688 -20.906 8.586 1 44.56 63 SER B C 1
ATOM 4580 O O . SER B 1 63 ? -32.062 -21.953 8.469 1 44.56 63 SER B O 1
ATOM 4582 N N . LEU B 1 64 ? -33.094 -20.234 7.559 1 42.84 64 LEU B N 1
ATOM 4583 C CA . LEU B 1 64 ? -32.781 -20.672 6.211 1 42.84 64 LEU B CA 1
ATOM 4584 C C . LEU B 1 64 ? -31.297 -20.484 5.91 1 42.84 64 LEU B C 1
ATOM 4586 O O . LEU B 1 64 ? -30.672 -21.328 5.266 1 42.84 64 LEU B O 1
ATOM 4590 N N . ASN B 1 65 ? -30.703 -19.375 6.414 1 45.16 65 ASN B N 1
ATOM 4591 C CA . ASN B 1 65 ? -29.266 -19.203 6.273 1 45.16 65 ASN B CA 1
ATOM 4592 C C . ASN B 1 65 ? -28.484 -20.172 7.152 1 45.16 65 ASN B C 1
ATOM 4594 O O . ASN B 1 65 ? -27.453 -20.703 6.738 1 45.16 65 ASN B O 1
ATOM 4598 N N . GLN B 1 66 ? -29.031 -20.438 8.305 1 47.81 66 GLN B N 1
ATOM 4599 C CA . GLN B 1 66 ? -28.422 -21.484 9.117 1 47.81 66 GLN B CA 1
ATOM 4600 C C . GLN B 1 66 ? -28.609 -22.859 8.484 1 47.81 66 GLN B C 1
ATOM 4602 O O . GLN B 1 66 ? -27.672 -23.672 8.461 1 47.81 66 GLN B O 1
ATOM 4607 N N . GLU B 1 67 ? -29.797 -23.109 8.07 1 46.97 67 GLU B N 1
ATOM 4608 C CA . GLU B 1 67 ? -30.031 -24.375 7.387 1 46.97 67 GLU B CA 1
ATOM 4609 C C . GLU B 1 67 ? -29.234 -24.469 6.094 1 46.97 67 GLU B C 1
ATOM 4611 O O . GLU B 1 67 ? -28.688 -25.516 5.766 1 46.97 67 GLU B O 1
ATOM 4616 N N . ALA B 1 68 ? -29.047 -23.438 5.348 1 47.44 68 ALA B N 1
ATOM 4617 C CA . ALA B 1 68 ? -28.25 -23.422 4.129 1 47.44 68 ALA B CA 1
ATOM 4618 C C . ALA B 1 68 ? -26.766 -23.578 4.449 1 47.44 68 ALA B C 1
ATOM 4620 O O . ALA B 1 68 ? -26.047 -24.297 3.752 1 47.44 68 ALA B O 1
ATOM 4621 N N . VAL B 1 69 ? -26.391 -22.938 5.578 1 52.59 69 VAL B N 1
ATOM 4622 C CA . VAL B 1 69 ? -25.016 -23.141 6.047 1 52.59 69 VAL B CA 1
ATOM 4623 C C . VAL B 1 69 ? -24.859 -24.578 6.551 1 52.59 69 VAL B C 1
ATOM 4625 O O . VAL B 1 69 ? -23.859 -25.234 6.254 1 52.59 69 VAL B O 1
ATOM 4628 N N . GLU B 1 70 ? -25.891 -24.984 7.316 1 52.88 70 GLU B N 1
ATOM 4629 C CA . GLU B 1 70 ? -25.828 -26.344 7.816 1 52.88 70 GLU B CA 1
ATOM 4630 C C . GLU B 1 70 ? -25.938 -27.359 6.672 1 52.88 70 GLU B C 1
ATOM 4632 O O . GLU B 1 70 ? -25.234 -28.375 6.668 1 52.88 70 GLU B O 1
ATOM 4637 N N . GLU B 1 71 ? -26.781 -27.125 5.777 1 50.62 71 GLU B N 1
ATOM 4638 C CA . GLU B 1 71 ? -26.875 -27.984 4.613 1 50.62 71 GLU B CA 1
ATOM 4639 C C . GLU B 1 71 ? -25.609 -27.906 3.752 1 50.62 71 GLU B C 1
ATOM 4641 O O . GLU B 1 71 ? -25.141 -28.906 3.229 1 50.62 71 GLU B O 1
ATOM 4646 N N . GLU B 1 72 ? -25.094 -26.828 3.613 1 52.41 72 GLU B N 1
ATOM 4647 C CA . GLU B 1 72 ? -23.844 -26.641 2.889 1 52.41 72 GLU B CA 1
ATOM 4648 C C . GLU B 1 72 ? -22.688 -27.328 3.604 1 52.41 72 GLU B C 1
ATOM 4650 O O . GLU B 1 72 ? -21.844 -27.984 2.967 1 52.41 72 GLU B O 1
ATOM 4655 N N . GLU B 1 73 ? -22.703 -27.172 4.934 1 56.31 73 GLU B N 1
ATOM 4656 C CA . GLU B 1 73 ? -21.688 -27.891 5.699 1 56.31 73 GLU B CA 1
ATOM 4657 C C . GLU B 1 73 ? -21.875 -29.391 5.598 1 56.31 73 GLU B C 1
ATOM 4659 O O . GLU B 1 73 ? -20.906 -30.141 5.508 1 56.31 73 GLU B O 1
ATOM 4664 N N . ALA B 1 74 ? -23.109 -29.812 5.605 1 53.66 74 ALA B N 1
ATOM 4665 C CA . ALA B 1 74 ? -23.422 -31.219 5.461 1 53.66 74 ALA B CA 1
ATOM 4666 C C . ALA B 1 74 ? -23.062 -31.719 4.066 1 53.66 74 ALA B C 1
ATOM 4668 O O . ALA B 1 74 ? -22.516 -32.812 3.914 1 53.66 74 ALA B O 1
ATOM 4669 N N . GLN B 1 75 ? -23.438 -30.953 3.1 1 53.19 75 GLN B N 1
ATOM 4670 C CA . GLN B 1 75 ? -23.062 -31.344 1.74 1 53.19 75 GLN B CA 1
ATOM 4671 C C . GLN B 1 75 ? -21.547 -31.359 1.561 1 53.19 75 GLN B C 1
ATOM 4673 O O . GLN B 1 75 ? -21.016 -32.25 0.897 1 53.19 75 GLN B O 1
ATOM 4678 N N . LYS B 1 76 ? -20.859 -30.5 2.119 1 57.44 76 LYS B N 1
ATOM 4679 C CA . LYS B 1 76 ? -19.406 -30.516 2.102 1 57.44 76 LYS B CA 1
ATOM 4680 C C . LYS B 1 76 ? -18.859 -31.781 2.75 1 57.44 76 LYS B C 1
ATOM 4682 O O . LYS B 1 76 ? -17.906 -32.375 2.242 1 57.44 76 LYS B O 1
ATOM 4687 N N . LEU B 1 77 ? -19.469 -32.062 3.904 1 55.03 77 LEU B N 1
ATOM 4688 C CA . LEU B 1 77 ? -19.078 -33.25 4.633 1 55.03 77 LEU B CA 1
ATOM 4689 C C . LEU B 1 77 ? -19.344 -34.5 3.799 1 55.03 77 LEU B C 1
ATOM 4691 O O . LEU B 1 77 ? -18.516 -35.406 3.754 1 55.03 77 LEU B O 1
ATOM 4695 N N . GLU B 1 78 ? -20.453 -34.469 3.205 1 55.91 78 GLU B N 1
ATOM 4696 C CA . GLU B 1 78 ? -20.75 -35.656 2.379 1 55.91 78 GLU B CA 1
ATOM 4697 C C . GLU B 1 78 ? -19.812 -35.719 1.178 1 55.91 78 GLU B C 1
ATOM 4699 O O . GLU B 1 78 ? -19.359 -36.812 0.816 1 55.91 78 GLU B O 1
ATOM 4704 N N . ASP B 1 79 ? -19.625 -34.656 0.594 1 57.94 79 ASP B N 1
ATOM 4705 C CA . ASP B 1 79 ? -18.734 -34.625 -0.565 1 57.94 79 ASP B CA 1
ATOM 4706 C C . ASP B 1 79 ? -17.328 -35.062 -0.186 1 57.94 79 ASP B C 1
ATOM 4708 O O . ASP B 1 79 ? -16.672 -35.812 -0.926 1 57.94 79 ASP B O 1
ATOM 4712 N N . HIS B 1 80 ? -16.953 -34.625 0.951 1 61.62 80 HIS B N 1
ATOM 4713 C CA . HIS B 1 80 ? -15.633 -35.031 1.429 1 61.62 80 HIS B CA 1
ATOM 4714 C C . HIS B 1 80 ? -15.562 -36.562 1.642 1 61.62 80 HIS B C 1
ATOM 4716 O O . HIS B 1 80 ? -14.508 -37.156 1.453 1 61.62 80 HIS B O 1
ATOM 4722 N N . LEU B 1 81 ? -16.703 -37.031 1.831 1 66 81 LEU B N 1
ATOM 4723 C CA . LEU B 1 81 ? -16.719 -38.469 2.109 1 66 81 LEU B CA 1
ATOM 4724 C C . LEU B 1 81 ? -16.625 -39.281 0.818 1 66 81 LEU B C 1
ATOM 4726 O O . LEU B 1 81 ? -16.219 -40.438 0.834 1 66 81 LEU B O 1
ATOM 4730 N N . GLN B 1 82 ? -16.844 -38.562 -0.258 1 79.19 82 GLN B N 1
ATOM 4731 C CA . GLN B 1 82 ? -16.891 -39.344 -1.506 1 79.19 82 GLN B CA 1
ATOM 4732 C C . GLN B 1 82 ? -15.609 -39.156 -2.311 1 79.19 82 GLN B C 1
ATOM 4734 O O . GLN B 1 82 ? -15.336 -39.906 -3.238 1 79.19 82 GLN B O 1
ATOM 4739 N N . LEU B 1 83 ? -14.758 -38.281 -1.928 1 87.06 83 LEU B N 1
ATOM 4740 C CA . LEU B 1 83 ? -13.602 -37.938 -2.748 1 87.06 83 LEU B CA 1
ATOM 4741 C C . LEU B 1 83 ? -12.641 -39.094 -2.857 1 87.06 83 LEU B C 1
ATOM 4743 O O . LEU B 1 83 ? -12.125 -39.375 -3.941 1 87.06 83 LEU B O 1
ATOM 4747 N N . PRO B 1 84 ? -12.461 -39.875 -1.862 1 89.81 84 PRO B N 1
ATOM 4748 C CA . PRO B 1 84 ? -11.531 -41 -1.989 1 89.81 84 PRO B CA 1
ATOM 4749 C C . PRO B 1 84 ? -11.938 -42 -3.076 1 89.81 84 PRO B C 1
ATOM 4751 O O . PRO B 1 84 ? -11.078 -42.562 -3.764 1 89.81 84 PRO B O 1
ATOM 4754 N N . GLN B 1 85 ? -13.141 -42 -3.309 1 90.69 85 GLN B N 1
ATOM 4755 C CA . GLN B 1 85 ? -13.617 -42.938 -4.309 1 90.69 85 GLN B CA 1
ATOM 4756 C C . GLN B 1 85 ? -13.68 -42.312 -5.691 1 90.69 85 GLN B C 1
ATOM 4758 O O . GLN B 1 85 ? -13.539 -43 -6.707 1 90.69 85 GLN B O 1
ATOM 4763 N N . ALA B 1 86 ? -13.789 -41.031 -5.703 1 94.06 86 ALA B N 1
ATOM 4764 C CA . ALA B 1 86 ? -14.062 -40.375 -6.973 1 94.06 86 ALA B CA 1
ATOM 4765 C C . ALA B 1 86 ? -12.844 -39.594 -7.465 1 94.06 86 ALA B C 1
ATOM 4767 O O . ALA B 1 86 ? -12.875 -38.969 -8.531 1 94.06 86 ALA B O 1
ATOM 4768 N N . TRP B 1 87 ? -11.719 -39.719 -6.781 1 95.06 87 TRP B N 1
ATOM 4769 C CA . TRP B 1 87 ? -10.625 -38.812 -7.043 1 95.06 87 TRP B CA 1
ATOM 4770 C C . TRP B 1 87 ? -10.055 -39 -8.438 1 95.06 87 TRP B C 1
ATOM 4772 O O . TRP B 1 87 ? -9.625 -38.062 -9.094 1 95.06 87 TRP B O 1
ATOM 4782 N N . ARG B 1 88 ? -10.047 -40.188 -8.961 1 95.69 88 ARG B N 1
ATOM 4783 C CA . ARG B 1 88 ? -9.5 -40.469 -10.289 1 95.69 88 ARG B CA 1
ATOM 4784 C C . ARG B 1 88 ? -10.328 -39.781 -11.367 1 95.69 88 ARG B C 1
ATOM 4786 O O . ARG B 1 88 ? -9.773 -39.219 -12.312 1 95.69 88 ARG B O 1
ATOM 4793 N N . GLU B 1 89 ? -11.617 -39.844 -11.164 1 95.38 89 GLU B N 1
ATOM 4794 C CA . GLU B 1 89 ? -12.508 -39.188 -12.102 1 95.38 89 GLU B CA 1
ATOM 4795 C C . GLU B 1 89 ? -12.328 -37.656 -12.055 1 95.38 89 GLU B C 1
ATOM 4797 O O . GLU B 1 89 ? -12.297 -37 -13.094 1 95.38 89 GLU B O 1
ATOM 4802 N N . ILE B 1 90 ? -12.188 -37.219 -10.898 1 95.5 90 ILE B N 1
ATOM 4803 C CA . ILE B 1 90 ? -12.039 -35.812 -10.664 1 95.5 90 ILE B CA 1
ATOM 4804 C C . ILE B 1 90 ? -10.711 -35.312 -11.242 1 95.5 90 ILE B C 1
ATOM 4806 O O . ILE B 1 90 ? -10.586 -34.156 -11.656 1 95.5 90 ILE B O 1
ATOM 4810 N N . HIS B 1 91 ? -9.789 -36.25 -11.367 1 95.44 91 HIS B N 1
ATOM 4811 C CA . HIS B 1 91 ? -8.469 -35.906 -11.883 1 95.44 91 HIS B CA 1
ATOM 4812 C C . HIS B 1 91 ? -8.359 -36.25 -13.367 1 95.44 91 HIS B C 1
ATOM 4814 O O . HIS B 1 91 ? -7.254 -36.25 -13.922 1 95.44 91 HIS B O 1
ATOM 4820 N N . GLY B 1 92 ? -9.461 -36.531 -14.016 1 96.38 92 GLY B N 1
ATOM 4821 C CA . GLY B 1 92 ? -9.508 -36.531 -15.469 1 96.38 92 GLY B CA 1
ATOM 4822 C C . GLY B 1 92 ? -9.422 -37.906 -16.078 1 96.38 92 GLY B C 1
ATOM 4823 O O . GLY B 1 92 ? -9.094 -38.062 -17.266 1 96.38 92 GLY B O 1
ATOM 4824 N N . GLU B 1 93 ? -9.672 -38.938 -15.312 1 95.44 93 GLU B N 1
ATOM 4825 C CA . GLU B 1 93 ? -9.594 -40.312 -15.836 1 95.44 93 GLU B CA 1
ATOM 4826 C C . GLU B 1 93 ? -10.438 -40.469 -17.094 1 95.44 93 GLU B C 1
ATOM 4828 O O . GLU B 1 93 ? -10.039 -41.156 -18.047 1 95.44 93 GLU B O 1
ATOM 4833 N N . ASN B 1 94 ? -11.578 -39.781 -17.125 1 95.31 94 ASN B N 1
ATOM 4834 C CA . ASN B 1 94 ? -12.469 -39.812 -18.281 1 95.31 94 ASN B CA 1
ATOM 4835 C C . ASN B 1 94 ? -12.578 -38.469 -18.969 1 95.31 94 ASN B C 1
ATOM 4837 O O . ASN B 1 94 ? -13.648 -38.094 -19.453 1 95.31 94 ASN B O 1
ATOM 4841 N N . ASP B 1 95 ? -11.555 -37.656 -18.844 1 96.38 95 ASP B N 1
ATOM 4842 C CA . ASP B 1 95 ? -11.438 -36.375 -19.5 1 96.38 95 ASP B CA 1
ATOM 4843 C C . ASP B 1 95 ? -12.547 -35.406 -19.062 1 96.38 95 ASP B C 1
ATOM 4845 O O . ASP B 1 95 ? -13.047 -34.625 -19.859 1 96.38 95 ASP B O 1
ATOM 4849 N N . TRP B 1 96 ? -13.086 -35.688 -17.875 1 97.75 96 TRP B N 1
ATOM 4850 C CA . TRP B 1 96 ? -14.055 -34.844 -17.188 1 97.75 96 TRP B CA 1
ATOM 4851 C C . TRP B 1 96 ? -15.383 -34.812 -17.938 1 97.75 96 TRP B C 1
ATOM 4853 O O . TRP B 1 96 ? -16.156 -33.844 -17.797 1 97.75 96 TRP B O 1
ATOM 4863 N N . ILE B 1 97 ? -15.609 -35.75 -18.766 1 95.88 97 ILE B N 1
ATOM 4864 C CA . ILE B 1 97 ? -16.891 -35.844 -19.469 1 95.88 97 ILE B CA 1
ATOM 4865 C C . ILE B 1 97 ? -18.016 -35.938 -18.453 1 95.88 97 ILE B C 1
ATOM 4867 O O . ILE B 1 97 ? -17.984 -36.781 -17.547 1 95.88 97 ILE B O 1
ATOM 4871 N N . GLY B 1 98 ? -18.953 -35.031 -18.547 1 95.44 98 GLY B N 1
ATOM 4872 C CA . GLY B 1 98 ? -20.141 -35.031 -17.703 1 95.44 98 GLY B CA 1
ATOM 4873 C C . GLY B 1 98 ? -19.922 -34.344 -16.375 1 95.44 98 GLY B C 1
ATOM 4874 O O . GLY B 1 98 ? -20.859 -34.25 -15.555 1 95.44 98 GLY B O 1
ATOM 4875 N N . LEU B 1 99 ? -18.781 -33.844 -16.125 1 97.12 99 LEU B N 1
ATOM 4876 C CA . LEU B 1 99 ? -18.484 -33.281 -14.82 1 97.12 99 LEU B CA 1
ATOM 4877 C C . LEU B 1 99 ? -18.5 -31.75 -14.898 1 97.12 99 LEU B C 1
ATOM 4879 O O . LEU B 1 99 ? -18.578 -31.062 -13.875 1 97.12 99 LEU B O 1
ATOM 4883 N N . LEU B 1 100 ? -18.453 -31.188 -16.094 1 97.69 100 LEU B N 1
ATOM 4884 C CA . LEU B 1 100 ? -18.25 -29.75 -16.25 1 97.69 100 LEU B CA 1
ATOM 4885 C C . LEU B 1 100 ? -19.594 -29.031 -16.391 1 97.69 100 LEU B C 1
ATOM 4887 O O . LEU B 1 100 ? -19.688 -27.844 -16.078 1 97.69 100 LEU B O 1
ATOM 4891 N N . ASP B 1 101 ? -20.547 -29.781 -16.875 1 96 101 ASP B N 1
ATOM 4892 C CA . ASP B 1 101 ? -21.875 -29.219 -17.109 1 96 101 ASP B CA 1
ATOM 4893 C C . ASP B 1 101 ? -22.953 -30.281 -16.922 1 96 101 ASP B C 1
ATOM 4895 O O . ASP B 1 101 ? -23.203 -31.094 -17.812 1 96 101 ASP B O 1
ATOM 4899 N N . PRO B 1 102 ? -23.656 -30.266 -15.898 1 96.31 102 PRO B N 1
ATOM 4900 C CA . PRO B 1 102 ? -23.531 -29.297 -14.812 1 96.31 102 PRO B CA 1
ATOM 4901 C C . PRO B 1 102 ? -22.234 -29.453 -14.023 1 96.31 102 PRO B C 1
ATOM 4903 O O . PRO B 1 102 ? -21.594 -30.5 -14.102 1 96.31 102 PRO B O 1
ATOM 4906 N N . MET B 1 103 ? -21.969 -28.453 -13.32 1 97.38 103 MET B N 1
ATOM 4907 C CA . MET B 1 103 ? -20.734 -28.438 -12.547 1 97.38 103 MET B CA 1
ATOM 4908 C C . MET B 1 103 ? -20.797 -29.453 -11.406 1 97.38 103 MET B C 1
ATOM 4910 O O . MET B 1 103 ? -21.703 -29.391 -10.57 1 97.38 103 MET B O 1
ATOM 4914 N N . ASN B 1 104 ? -19.906 -30.391 -11.484 1 96.62 104 ASN B N 1
ATOM 4915 C CA . ASN B 1 104 ? -19.797 -31.328 -10.375 1 96.62 104 ASN B CA 1
ATOM 4916 C C . ASN B 1 104 ? -19.234 -30.656 -9.117 1 96.62 104 ASN B C 1
ATOM 4918 O O . ASN B 1 104 ? -18.188 -30.016 -9.164 1 96.62 104 ASN B O 1
ATOM 4922 N N . PRO B 1 105 ? -19.891 -30.812 -7.996 1 95.69 105 PRO B N 1
ATOM 4923 C CA . PRO B 1 105 ? -19.484 -30.078 -6.793 1 95.69 105 PRO B CA 1
ATOM 4924 C C . PRO B 1 105 ? -18.094 -30.5 -6.289 1 95.69 105 PRO B C 1
ATOM 4926 O O . PRO B 1 105 ? -17.344 -29.672 -5.773 1 95.69 105 PRO B O 1
ATOM 4929 N N . LEU B 1 106 ? -17.781 -31.75 -6.383 1 95.25 106 LEU B N 1
ATOM 4930 C CA . LEU B 1 106 ? -16.469 -32.219 -5.949 1 95.25 106 LEU B CA 1
ATOM 4931 C C . LEU B 1 106 ? -15.359 -31.625 -6.824 1 95.25 106 LEU B C 1
ATOM 4933 O O . LEU B 1 106 ? -14.328 -31.188 -6.316 1 95.25 106 LEU B O 1
ATOM 4937 N N . LEU B 1 107 ? -15.625 -31.656 -8.102 1 97.38 107 LEU B N 1
ATOM 4938 C CA . LEU B 1 107 ? -14.656 -31.078 -9.031 1 97.38 107 LEU B CA 1
ATOM 4939 C C . LEU B 1 107 ? -14.469 -29.594 -8.766 1 97.38 107 LEU B C 1
ATOM 4941 O O . LEU B 1 107 ? -13.336 -29.094 -8.766 1 97.38 107 LEU B O 1
ATOM 4945 N N . ARG B 1 108 ? -15.555 -28.906 -8.461 1 97.69 108 ARG B N 1
ATOM 4946 C CA . ARG B 1 108 ? -15.484 -27.484 -8.125 1 97.69 108 ARG B CA 1
ATOM 4947 C C . ARG B 1 108 ? -14.555 -27.25 -6.945 1 97.69 108 ARG B C 1
ATOM 4949 O O . ARG B 1 108 ? -13.664 -26.391 -7.012 1 97.69 108 ARG B O 1
ATOM 4956 N N . SER B 1 109 ? -14.789 -27.984 -5.949 1 96.56 109 SER B N 1
ATOM 4957 C CA . SER B 1 109 ? -14.016 -27.828 -4.723 1 96.56 109 SER B CA 1
ATOM 4958 C C . SER B 1 109 ? -12.531 -28.094 -4.965 1 96.56 109 SER B C 1
ATOM 4960 O O . SER B 1 109 ? -11.672 -27.375 -4.453 1 96.56 109 SER B O 1
ATOM 4962 N N . GLU B 1 110 ? -12.211 -29.109 -5.727 1 97 110 GLU B N 1
ATOM 4963 C CA . GLU B 1 110 ? -10.82 -29.438 -6.023 1 97 110 GLU B CA 1
ATOM 4964 C C . GLU B 1 110 ? -10.18 -28.359 -6.902 1 97 110 GLU B C 1
ATOM 4966 O O . GLU B 1 110 ? -9.031 -27.984 -6.676 1 97 110 GLU B O 1
ATOM 4971 N N . LEU B 1 111 ? -10.945 -27.859 -7.844 1 98.44 111 LEU B N 1
ATOM 4972 C CA . LEU B 1 111 ? -10.43 -26.812 -8.703 1 98.44 111 LEU B CA 1
ATOM 4973 C C . LEU B 1 111 ? -10.102 -25.562 -7.887 1 98.44 111 LEU B C 1
ATOM 4975 O O . LEU B 1 111 ? -9.078 -24.906 -8.109 1 98.44 111 LEU B O 1
ATOM 4979 N N . ILE B 1 112 ? -10.93 -25.266 -6.988 1 98.19 112 ILE B N 1
ATOM 4980 C CA . ILE B 1 112 ? -10.719 -24.094 -6.148 1 98.19 112 ILE B CA 1
ATOM 4981 C C . ILE B 1 112 ? -9.5 -24.312 -5.258 1 98.19 112 ILE B C 1
ATOM 4983 O O . ILE B 1 112 ? -8.672 -23.406 -5.098 1 98.19 112 ILE B O 1
ATOM 4987 N N . ARG B 1 113 ? -9.359 -25.516 -4.691 1 97.56 113 ARG B N 1
ATOM 4988 C CA . ARG B 1 113 ? -8.203 -25.812 -3.852 1 97.56 113 ARG B CA 1
ATOM 4989 C C . ARG B 1 113 ? -6.902 -25.609 -4.621 1 97.56 113 ARG B C 1
ATOM 4991 O O . ARG B 1 113 ? -6.008 -24.891 -4.164 1 97.56 113 ARG B O 1
ATOM 4998 N N . TYR B 1 114 ? -6.801 -26.172 -5.781 1 98.62 114 TYR B N 1
ATOM 4999 C CA . TYR B 1 114 ? -5.574 -26.062 -6.562 1 98.62 114 TYR B CA 1
ATOM 5000 C C . TYR B 1 114 ? -5.41 -24.656 -7.117 1 98.62 114 TYR B C 1
ATOM 5002 O O . TYR B 1 114 ? -4.289 -24.172 -7.27 1 98.62 114 TYR B O 1
ATOM 5010 N N . GLY B 1 115 ? -6.559 -24 -7.434 1 98.75 115 GLY B N 1
ATOM 5011 C CA . GLY B 1 115 ? -6.496 -22.594 -7.801 1 98.75 115 GLY B CA 1
ATOM 5012 C C . GLY B 1 115 ? -5.914 -21.719 -6.711 1 98.75 115 GLY B C 1
ATOM 5013 O O . GLY B 1 115 ? -5.141 -20.797 -6.992 1 98.75 115 GLY B O 1
ATOM 5014 N N . GLU B 1 116 ? -6.289 -22.016 -5.516 1 98.38 116 GLU B N 1
ATOM 5015 C CA . GLU B 1 116 ? -5.746 -21.281 -4.379 1 98.38 116 GLU B CA 1
ATOM 5016 C C . GLU B 1 116 ? -4.25 -21.547 -4.215 1 98.38 116 GLU B C 1
ATOM 5018 O O . GLU B 1 116 ? -3.498 -20.672 -3.801 1 98.38 116 GLU B O 1
ATOM 5023 N N . MET B 1 117 ? -3.85 -22.75 -4.512 1 98.69 117 MET B N 1
ATOM 5024 C CA . MET B 1 117 ? -2.424 -23.062 -4.465 1 98.69 117 MET B CA 1
ATOM 5025 C C . MET B 1 117 ? -1.665 -22.297 -5.547 1 98.69 117 MET B C 1
ATOM 5027 O O . MET B 1 117 ? -0.555 -21.812 -5.309 1 98.69 117 MET B O 1
ATOM 5031 N N . ALA B 1 118 ? -2.271 -22.141 -6.684 1 98.5 118 ALA B N 1
ATOM 5032 C CA . ALA B 1 118 ? -1.678 -21.297 -7.719 1 98.5 118 ALA B CA 1
ATOM 5033 C C . ALA B 1 118 ? -1.621 -19.844 -7.273 1 98.5 118 ALA B C 1
ATOM 5035 O O . ALA B 1 118 ? -0.605 -19.172 -7.461 1 98.5 118 ALA B O 1
ATOM 5036 N N . GLN B 1 119 ? -2.68 -19.406 -6.66 1 97.81 119 GLN B N 1
ATOM 5037 C CA . GLN B 1 119 ? -2.762 -18.031 -6.168 1 97.81 119 GLN B CA 1
ATOM 5038 C C . GLN B 1 119 ? -1.705 -17.766 -5.098 1 97.81 119 GLN B C 1
ATOM 5040 O O . GLN B 1 119 ? -1.171 -16.656 -5.008 1 97.81 119 GLN B O 1
ATOM 5045 N N . SER B 1 120 ? -1.395 -18.781 -4.344 1 98.12 120 SER B N 1
ATOM 5046 C CA . SER B 1 120 ? -0.421 -18.625 -3.268 1 98.12 120 SER B CA 1
ATOM 5047 C C . SER B 1 120 ? 0.952 -18.25 -3.811 1 98.12 120 SER B C 1
ATOM 5049 O O . SER B 1 120 ? 1.752 -17.625 -3.109 1 98.12 120 SER B O 1
ATOM 5051 N N . CYS B 1 121 ? 1.198 -18.578 -5.051 1 97.19 121 CYS B N 1
ATOM 5052 C CA . CYS B 1 121 ? 2.469 -18.219 -5.668 1 97.19 121 CYS B CA 1
ATOM 5053 C C . CYS B 1 121 ? 2.562 -16.703 -5.867 1 97.19 121 CYS B C 1
ATOM 5055 O O . CYS B 1 121 ? 3.641 -16.125 -5.73 1 97.19 121 CYS B O 1
ATOM 5057 N N . TYR B 1 122 ? 1.438 -16.141 -6.156 1 95.06 122 TYR B N 1
ATOM 5058 C CA . TYR B 1 122 ? 1.41 -14.688 -6.281 1 95.06 122 TYR B CA 1
ATOM 5059 C C . TYR B 1 122 ? 1.492 -14.023 -4.91 1 95.06 122 TYR B C 1
ATOM 5061 O O . TYR B 1 122 ? 2.24 -13.062 -4.727 1 95.06 122 TYR B O 1
ATOM 5069 N N . ASP B 1 123 ? 0.797 -14.555 -4.016 1 95.88 123 ASP B N 1
ATOM 5070 C CA . ASP B 1 123 ? 0.674 -13.961 -2.688 1 95.88 123 ASP B CA 1
ATOM 5071 C C . ASP B 1 123 ? 2.004 -14.008 -1.938 1 95.88 123 ASP B C 1
ATOM 5073 O O . ASP B 1 123 ? 2.289 -13.141 -1.111 1 95.88 123 ASP B O 1
ATOM 5077 N N . ALA B 1 124 ? 2.811 -14.969 -2.244 1 96.12 124 ALA B N 1
ATOM 5078 C CA . ALA B 1 124 ? 4.047 -15.195 -1.497 1 96.12 124 ALA B CA 1
ATOM 5079 C C . ALA B 1 124 ? 5.242 -14.57 -2.217 1 96.12 124 ALA B C 1
ATOM 5081 O O . ALA B 1 124 ? 6.34 -14.516 -1.666 1 96.12 124 ALA B O 1
ATOM 5082 N N . PHE B 1 125 ? 5.051 -14.039 -3.352 1 95.12 125 PHE B N 1
ATOM 5083 C CA . PHE B 1 125 ? 6.145 -13.516 -4.164 1 95.12 125 PHE B CA 1
ATOM 5084 C C . PHE B 1 125 ? 6.473 -12.078 -3.779 1 95.12 125 PHE B C 1
ATOM 5086 O O . PHE B 1 125 ? 5.578 -11.234 -3.715 1 95.12 125 PHE B O 1
ATOM 5093 N N . ASP B 1 126 ? 7.703 -11.844 -3.52 1 92.19 126 ASP B N 1
ATOM 5094 C CA . ASP B 1 126 ? 8.164 -10.477 -3.27 1 92.19 126 ASP B CA 1
ATOM 5095 C C . ASP B 1 126 ? 8.516 -9.773 -4.574 1 92.19 126 ASP B C 1
ATOM 5097 O O . ASP B 1 126 ? 9.625 -9.93 -5.09 1 92.19 126 ASP B O 1
ATOM 5101 N N . PHE B 1 127 ? 7.684 -8.953 -5.043 1 89.31 127 PHE B N 1
ATOM 5102 C CA . PHE B 1 127 ? 7.906 -8.289 -6.328 1 89.31 127 PHE B CA 1
ATOM 5103 C C . PHE B 1 127 ? 8.242 -6.82 -6.125 1 89.31 127 PHE B C 1
ATOM 5105 O O . PHE B 1 127 ? 8.305 -6.055 -7.09 1 89.31 127 PHE B O 1
ATOM 5112 N N . ASP B 1 128 ? 8.336 -6.402 -4.906 1 88.12 128 ASP B N 1
ATOM 5113 C CA . ASP B 1 128 ? 8.648 -5.004 -4.617 1 88.12 128 ASP B CA 1
ATOM 5114 C C . ASP B 1 128 ? 10.086 -4.676 -5 1 88.12 128 ASP B C 1
ATOM 5116 O O . ASP B 1 128 ? 11.031 -5.223 -4.422 1 88.12 128 ASP B O 1
ATOM 5120 N N . PRO B 1 129 ? 10.273 -3.729 -5.859 1 88.19 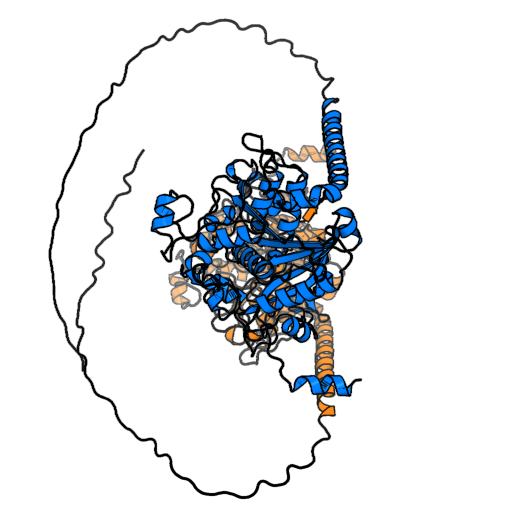129 PRO B N 1
ATOM 5121 C CA . PRO B 1 129 ? 11.633 -3.393 -6.281 1 88.19 129 PRO B CA 1
ATOM 5122 C C . PRO B 1 129 ? 12.445 -2.727 -5.176 1 88.19 129 PRO B C 1
ATOM 5124 O O . PRO B 1 129 ? 13.672 -2.611 -5.285 1 88.19 129 PRO B O 1
ATOM 5127 N N . PHE B 1 130 ? 11.797 -2.363 -4.129 1 89.5 130 PHE B N 1
ATOM 5128 C CA . PHE B 1 130 ? 12.5 -1.705 -3.033 1 89.5 130 PHE B CA 1
ATOM 5129 C C . PHE B 1 130 ? 12.734 -2.674 -1.882 1 89.5 130 PHE B C 1
ATOM 5131 O O . PHE B 1 130 ? 12.992 -2.252 -0.751 1 89.5 130 PHE B O 1
ATOM 5138 N N . SER B 1 131 ? 12.609 -3.898 -2.178 1 88.81 131 SER B N 1
ATOM 5139 C CA . SER B 1 131 ? 12.945 -4.945 -1.22 1 88.81 131 SER B CA 1
ATOM 5140 C C . SER B 1 131 ? 14.305 -5.559 -1.523 1 88.81 131 SER B C 1
ATOM 5142 O O . SER B 1 131 ? 14.641 -5.809 -2.686 1 88.81 131 SER B O 1
ATOM 5144 N N . LYS B 1 132 ? 15.07 -5.781 -0.529 1 85 132 LYS B N 1
ATOM 5145 C CA . LYS B 1 132 ? 16.344 -6.453 -0.723 1 85 132 LYS B CA 1
ATOM 5146 C C . LYS B 1 132 ? 16.141 -7.922 -1.089 1 85 132 LYS B C 1
ATOM 5148 O O . LYS B 1 132 ? 17.094 -8.602 -1.499 1 85 132 LYS B O 1
ATOM 5153 N N . TYR B 1 133 ? 14.898 -8.406 -1.005 1 89 133 TYR B N 1
ATOM 5154 C CA . TYR B 1 133 ? 14.586 -9.797 -1.312 1 89 133 TYR B CA 1
ATOM 5155 C C . TYR B 1 133 ? 13.68 -9.891 -2.537 1 89 133 TYR B C 1
ATOM 5157 O O . TYR B 1 133 ? 13.008 -10.906 -2.742 1 89 133 TYR B O 1
ATOM 5165 N N . CYS B 1 134 ? 13.664 -8.836 -3.293 1 89.88 134 CYS B N 1
ATOM 5166 C CA . CYS B 1 134 ? 12.852 -8.82 -4.504 1 89.88 134 CYS B CA 1
ATOM 5167 C C . CYS B 1 134 ? 13.141 -10.039 -5.371 1 89.88 134 CYS B C 1
ATOM 5169 O O . CYS B 1 134 ? 14.305 -10.359 -5.621 1 89.88 134 CYS B O 1
ATOM 5171 N N . GLY B 1 135 ? 12.07 -10.727 -5.773 1 89.81 135 GLY B N 1
ATOM 5172 C CA . GLY B 1 135 ? 12.234 -11.891 -6.629 1 89.81 135 GLY B CA 1
ATOM 5173 C C . GLY B 1 135 ? 12.227 -13.203 -5.863 1 89.81 135 GLY B C 1
ATOM 5174 O O . GLY B 1 135 ? 12.289 -14.281 -6.461 1 89.81 135 GLY B O 1
ATOM 5175 N N . SER B 1 136 ? 12.148 -13.125 -4.594 1 91.88 136 SER B N 1
ATOM 5176 C CA . SER B 1 136 ? 12.133 -14.328 -3.762 1 91.88 136 SER B CA 1
ATOM 5177 C C . SER B 1 136 ? 10.758 -14.539 -3.141 1 91.88 136 SER B C 1
ATOM 5179 O O . SER B 1 136 ? 9.836 -13.75 -3.365 1 91.88 136 SER B O 1
ATOM 5181 N N . CYS B 1 137 ? 10.648 -15.633 -2.498 1 94.38 137 CYS B N 1
ATOM 5182 C CA . CYS B 1 137 ? 9.445 -15.906 -1.719 1 94.38 137 CYS B CA 1
ATOM 5183 C C . CYS B 1 137 ? 9.539 -15.273 -0.334 1 94.38 137 CYS B C 1
ATOM 5185 O O . CYS B 1 137 ? 10.594 -15.32 0.304 1 94.38 137 CYS B O 1
ATOM 5187 N N . ARG B 1 138 ? 8.484 -14.797 0.171 1 93.81 138 ARG B N 1
ATOM 5188 C CA . ARG B 1 138 ? 8.445 -14.086 1.445 1 93.81 138 ARG B CA 1
ATOM 5189 C C . ARG B 1 138 ? 8.539 -15.062 2.617 1 93.81 138 ARG B C 1
ATOM 5191 O O . ARG B 1 138 ? 8.891 -14.664 3.73 1 93.81 138 ARG B O 1
ATOM 5198 N N . PHE B 1 139 ? 8.25 -16.344 2.373 1 95.31 139 PHE B N 1
ATOM 5199 C CA . PHE B 1 139 ? 8.125 -17.297 3.465 1 95.31 139 PHE B CA 1
ATOM 5200 C C . PHE B 1 139 ? 9.062 -18.484 3.264 1 95.31 139 PHE B C 1
ATOM 5202 O O . PHE B 1 139 ? 9.484 -18.766 2.141 1 95.31 139 PHE B O 1
ATOM 5209 N N . THR B 1 140 ? 9.328 -19.125 4.383 1 94.81 140 THR B N 1
ATOM 5210 C CA . THR B 1 140 ? 10.094 -20.375 4.301 1 94.81 140 THR B CA 1
ATOM 5211 C C . THR B 1 140 ? 9.18 -21.547 3.996 1 94.81 140 THR B C 1
ATOM 5213 O O . THR B 1 140 ? 7.98 -21.5 4.285 1 94.81 140 THR B O 1
ATOM 5216 N N . PRO B 1 141 ? 9.703 -22.594 3.447 1 95.5 141 PRO B N 1
ATOM 5217 C CA . PRO B 1 141 ? 8.867 -23.719 3.037 1 95.5 141 PRO B CA 1
ATOM 5218 C C . PRO B 1 141 ? 8.031 -24.281 4.188 1 95.5 141 PRO B C 1
ATOM 5220 O O . PRO B 1 141 ? 6.824 -24.469 4.043 1 95.5 141 PRO B O 1
ATOM 5223 N N . PRO B 1 142 ? 8.547 -24.469 5.363 1 94.38 142 PRO B N 1
ATOM 5224 C CA . PRO B 1 142 ? 7.742 -25.062 6.434 1 94.38 142 PRO B CA 1
ATOM 5225 C C . PRO B 1 142 ? 6.594 -24.156 6.867 1 94.38 142 PRO B C 1
ATOM 5227 O O . PRO B 1 142 ? 5.559 -24.641 7.34 1 94.38 142 PRO B O 1
ATOM 5230 N N . ASN B 1 143 ? 6.773 -22.875 6.684 1 94.94 143 ASN B N 1
ATOM 5231 C CA . ASN B 1 143 ? 5.766 -21.938 7.16 1 94.94 143 ASN B CA 1
ATOM 5232 C C . ASN B 1 143 ? 4.945 -21.359 6.012 1 94.94 143 ASN B C 1
ATOM 5234 O O . ASN B 1 143 ? 4.145 -20.453 6.211 1 94.94 143 ASN B O 1
ATOM 5238 N N . PHE B 1 144 ? 5.141 -21.844 4.871 1 97.19 144 PHE B N 1
ATOM 5239 C CA . PHE B 1 144 ? 4.562 -21.266 3.666 1 97.19 144 PHE B CA 1
ATOM 5240 C C . PHE B 1 144 ? 3.043 -21.203 3.766 1 97.19 144 P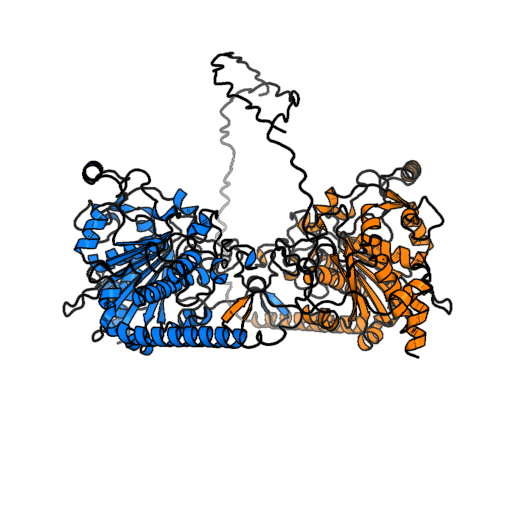HE B C 1
ATOM 5242 O O . PHE B 1 144 ? 2.455 -20.109 3.725 1 97.19 144 PHE B O 1
ATOM 5249 N N . PHE B 1 145 ? 2.395 -22.328 3.969 1 98.12 145 PHE B N 1
ATOM 5250 C CA . PHE B 1 145 ? 0.937 -22.391 3.957 1 98.12 145 PHE B CA 1
ATOM 5251 C C . PHE B 1 145 ? 0.359 -21.734 5.207 1 98.12 145 PHE B C 1
ATOM 5253 O O . PHE B 1 145 ? -0.678 -21.062 5.141 1 98.12 145 PHE B O 1
ATOM 5260 N N . ASP B 1 146 ? 1.036 -21.828 6.273 1 96.81 146 ASP B N 1
ATOM 5261 C CA . ASP B 1 146 ? 0.586 -21.188 7.504 1 96.81 146 ASP B CA 1
ATOM 5262 C C . ASP B 1 146 ? 0.616 -19.672 7.371 1 96.81 146 ASP B C 1
ATOM 5264 O O . ASP B 1 146 ? -0.318 -18.984 7.793 1 96.81 146 ASP B O 1
ATOM 5268 N N . SER B 1 147 ? 1.662 -19.188 6.773 1 95.88 147 SER B N 1
ATOM 5269 C CA . SER B 1 147 ? 1.835 -17.734 6.625 1 95.88 147 SER B CA 1
ATOM 5270 C C . SER B 1 147 ? 0.78 -17.156 5.695 1 95.88 147 SER B C 1
ATOM 5272 O O . SER B 1 147 ? 0.489 -15.953 5.758 1 95.88 147 SER B O 1
ATOM 5274 N N . LEU B 1 148 ? 0.163 -17.984 4.895 1 96.38 148 LEU B N 1
ATOM 5275 C CA . LEU B 1 148 ? -0.835 -17.516 3.936 1 96.38 148 LEU B CA 1
ATOM 5276 C C . LEU B 1 148 ? -2.244 -17.859 4.414 1 96.38 148 LEU B C 1
ATOM 5278 O O . LEU B 1 148 ? -3.213 -17.688 3.666 1 96.38 148 LEU B O 1
ATOM 5282 N N . GLY B 1 149 ? -2.338 -18.453 5.617 1 93.19 149 GLY B N 1
ATOM 5283 C CA . GLY B 1 149 ? -3.635 -18.859 6.141 1 93.19 149 GLY B CA 1
ATOM 5284 C C . GLY B 1 149 ? -4.223 -20.047 5.418 1 93.19 149 GLY B C 1
ATOM 5285 O O . GLY B 1 149 ? -5.441 -20.172 5.293 1 93.19 149 GLY B O 1
ATOM 5286 N N . MET B 1 150 ? -3.395 -20.891 4.848 1 96.56 150 MET B N 1
ATOM 5287 C CA . MET B 1 150 ? -3.834 -22.031 4.055 1 96.56 150 MET B CA 1
ATOM 5288 C C . MET B 1 150 ? -3.508 -23.344 4.762 1 96.56 150 MET B C 1
ATOM 5290 O O . MET B 1 150 ? -3.391 -24.391 4.121 1 96.56 150 MET B O 1
ATOM 5294 N N . HIS B 1 151 ? -3.369 -23.281 6.043 1 94.56 151 HIS B N 1
ATOM 5295 C CA . HIS B 1 151 ? -3.033 -24.453 6.828 1 94.56 151 HIS B CA 1
ATOM 5296 C C . HIS B 1 151 ? -4.09 -25.547 6.668 1 94.56 151 HIS B C 1
ATOM 5298 O O . HIS B 1 151 ? -3.77 -26.734 6.715 1 94.56 151 HIS B O 1
ATOM 5304 N N . HIS B 1 152 ? -5.242 -25.234 6.453 1 93.88 152 HIS B N 1
ATOM 5305 C CA . HIS B 1 152 ? -6.363 -26.156 6.391 1 93.88 152 HIS B CA 1
ATOM 5306 C C . HIS B 1 152 ? -6.27 -27.047 5.156 1 93.88 152 HIS B C 1
ATOM 5308 O O . HIS B 1 152 ? -6.91 -28.109 5.094 1 93.88 152 HIS B O 1
ATOM 5314 N N . HIS B 1 153 ? -5.527 -26.656 4.133 1 95.44 153 HIS B N 1
ATOM 5315 C CA . HIS B 1 153 ? -5.371 -27.484 2.939 1 95.44 153 HIS B CA 1
ATOM 5316 C C . HIS B 1 153 ? -4.586 -28.75 3.252 1 95.44 153 HIS B C 1
ATOM 5318 O O . HIS B 1 153 ? -4.723 -29.75 2.549 1 95.44 153 HIS B O 1
ATOM 5324 N N . GLY B 1 154 ? -3.664 -28.734 4.211 1 97.69 154 GLY B N 1
ATOM 5325 C CA . GLY B 1 154 ? -2.971 -29.938 4.668 1 97.69 154 GLY B CA 1
ATOM 5326 C C . GLY B 1 154 ? -1.856 -30.359 3.734 1 97.69 154 GLY B C 1
ATOM 5327 O O . GLY B 1 154 ? -1.728 -31.547 3.424 1 97.69 154 GLY B O 1
ATOM 5328 N N . TYR B 1 155 ? -1.098 -29.469 3.24 1 98.5 155 TYR B N 1
ATOM 5329 C CA . TYR B 1 155 ? 0.066 -29.734 2.406 1 98.5 155 TYR B CA 1
ATOM 5330 C C . TYR B 1 155 ? 1.334 -29.172 3.031 1 98.5 155 TYR B C 1
ATOM 5332 O O . TYR B 1 155 ? 1.274 -28.219 3.807 1 98.5 155 TYR B O 1
ATOM 5340 N N . ASN B 1 156 ? 2.43 -29.75 2.701 1 97.94 156 ASN B N 1
ATOM 5341 C CA . ASN B 1 156 ? 3.75 -29.25 3.088 1 97.94 156 ASN B CA 1
ATOM 5342 C C . ASN B 1 156 ? 4.625 -28.969 1.87 1 97.94 156 ASN B C 1
ATOM 5344 O O . ASN B 1 156 ? 4.758 -29.828 0.986 1 97.94 156 ASN B O 1
ATOM 5348 N N . VAL B 1 157 ? 5.168 -27.828 1.865 1 97.88 157 VAL B N 1
ATOM 5349 C CA . VAL B 1 157 ? 6.094 -27.5 0.783 1 97.88 157 VAL B CA 1
ATOM 5350 C C . VAL B 1 157 ? 7.414 -28.234 0.997 1 97.88 157 VAL B C 1
ATOM 5352 O O . VAL B 1 157 ? 8.023 -28.141 2.066 1 97.88 157 VAL B O 1
ATOM 5355 N N . THR B 1 158 ? 7.863 -28.922 -0.028 1 96.88 158 THR B N 1
ATOM 5356 C CA . THR B 1 158 ? 9.086 -29.703 0.106 1 96.88 158 THR B CA 1
ATOM 5357 C C . THR B 1 158 ? 10.227 -29.062 -0.688 1 96.88 158 THR B C 1
ATOM 5359 O O . THR B 1 158 ? 11.398 -29.328 -0.419 1 96.88 158 THR B O 1
ATOM 5362 N N . ARG B 1 159 ? 9.805 -28.25 -1.65 1 96.19 159 ARG B N 1
ATOM 5363 C CA . ARG B 1 159 ? 10.844 -27.625 -2.465 1 96.19 159 ARG B CA 1
ATOM 5364 C C . ARG B 1 159 ? 10.328 -26.344 -3.121 1 96.19 159 ARG B C 1
ATOM 5366 O O . ARG B 1 159 ? 9.211 -26.312 -3.625 1 96.19 159 ARG B O 1
ATOM 5373 N N . TYR B 1 160 ? 11.195 -25.328 -3.064 1 96.38 160 TYR B N 1
ATOM 5374 C CA . TYR B 1 160 ? 10.977 -24.141 -3.875 1 96.38 160 TYR B CA 1
ATOM 5375 C C . TYR B 1 160 ? 11.617 -24.297 -5.25 1 96.38 160 TYR B C 1
ATOM 5377 O O . TYR B 1 160 ? 12.617 -24.984 -5.402 1 96.38 160 TYR B O 1
ATOM 5385 N N . LEU B 1 161 ? 11.016 -23.688 -6.172 1 96 161 LEU B N 1
ATOM 5386 C CA . LEU B 1 161 ? 11.516 -23.703 -7.543 1 96 161 LEU B CA 1
ATOM 5387 C C . LEU B 1 161 ? 12.055 -22.344 -7.949 1 96 161 LEU B C 1
ATOM 5389 O O . LEU B 1 161 ? 11.453 -21.312 -7.625 1 96 161 LEU B O 1
ATOM 5393 N N . TYR B 1 162 ? 13.172 -22.328 -8.664 1 93.25 162 TYR B N 1
ATOM 5394 C CA . TYR B 1 162 ? 13.797 -21.094 -9.117 1 93.25 162 TYR B CA 1
ATOM 5395 C C . TYR B 1 162 ? 14.031 -21.125 -10.625 1 93.25 162 TYR B C 1
ATOM 5397 O O . TYR B 1 162 ? 14.297 -22.188 -11.195 1 93.25 162 TYR B O 1
ATOM 5405 N N . ALA B 1 163 ? 13.875 -20 -11.234 1 89.94 163 ALA B N 1
ATOM 5406 C CA . ALA B 1 163 ? 14.156 -19.844 -12.656 1 89.94 163 ALA B CA 1
ATOM 5407 C C . ALA B 1 163 ? 15.125 -18.688 -12.898 1 89.94 163 ALA B C 1
ATOM 5409 O O . ALA B 1 163 ? 15.188 -17.75 -12.102 1 89.94 163 ALA B O 1
ATOM 5410 N N . THR B 1 164 ? 15.812 -18.719 -13.922 1 82.5 164 THR B N 1
ATOM 5411 C CA . THR B 1 164 ? 16.844 -17.719 -14.188 1 82.5 164 THR B CA 1
ATOM 5412 C C . THR B 1 164 ? 16.281 -16.562 -15 1 82.5 164 THR B C 1
ATOM 5414 O O . THR B 1 164 ? 15.344 -16.734 -15.789 1 82.5 164 THR B O 1
ATOM 5417 N N . ALA B 1 165 ? 16.875 -15.406 -14.797 1 67.44 165 ALA B N 1
ATOM 5418 C CA . ALA B 1 165 ? 16.484 -14.148 -15.422 1 67.44 165 ALA B CA 1
ATOM 5419 C C . ALA B 1 165 ? 17.031 -14.055 -16.844 1 67.44 165 ALA B C 1
ATOM 5421 O O . ALA B 1 165 ? 16.609 -13.18 -17.609 1 67.44 165 ALA B O 1
ATOM 5422 N N . ASN B 1 166 ? 17.844 -14.734 -17.25 1 60.84 166 ASN B N 1
ATOM 5423 C CA . ASN B 1 166 ? 18.516 -14.633 -18.531 1 60.84 166 ASN B CA 1
ATOM 5424 C C . ASN B 1 166 ? 17.578 -14.898 -19.703 1 60.84 166 ASN B C 1
ATOM 5426 O O . ASN B 1 166 ? 18.016 -15.07 -20.844 1 60.84 166 ASN B O 1
ATOM 5430 N N . ILE B 1 167 ? 16.328 -14.734 -19.312 1 58.53 167 ILE B N 1
ATOM 5431 C CA . ILE B 1 167 ? 15.391 -15.141 -20.359 1 58.53 167 ILE B CA 1
ATOM 5432 C C . ILE B 1 167 ? 14.688 -13.914 -20.938 1 58.53 167 ILE B C 1
ATOM 5434 O O . ILE B 1 167 ? 14.664 -12.852 -20.297 1 58.53 167 ILE B O 1
ATOM 5438 N N . ASN B 1 168 ? 14.375 -13.938 -22.125 1 58.53 168 ASN B N 1
ATOM 5439 C CA . ASN B 1 168 ? 13.719 -12.891 -22.891 1 58.53 168 ASN B CA 1
ATOM 5440 C C . ASN B 1 168 ? 12.281 -12.664 -22.422 1 58.53 168 ASN B C 1
ATOM 5442 O O . ASN B 1 168 ? 11.367 -12.562 -23.25 1 58.53 168 ASN B O 1
ATOM 5446 N N . LEU B 1 169 ? 12.086 -12.953 -21.203 1 60.97 169 LEU B N 1
ATOM 5447 C CA . LEU B 1 169 ? 10.789 -12.602 -20.625 1 60.97 169 LEU B CA 1
ATOM 5448 C C . LEU B 1 169 ? 10.961 -11.625 -19.453 1 60.97 169 LEU B C 1
ATOM 5450 O O . LEU B 1 169 ? 10.75 -11.984 -18.297 1 60.97 169 LEU B O 1
ATOM 5454 N N . PRO B 1 170 ? 11.219 -10.414 -19.844 1 59.84 170 PRO B N 1
ATOM 5455 C CA . PRO B 1 170 ? 11.609 -9.453 -18.812 1 59.84 170 PRO B CA 1
ATOM 5456 C C . PRO B 1 170 ? 10.523 -9.242 -17.75 1 59.84 170 PRO B C 1
ATOM 5458 O O . PRO B 1 170 ? 10.836 -8.984 -16.594 1 59.84 170 PRO B O 1
ATOM 5461 N N . ASN B 1 171 ? 9.281 -9.539 -18.094 1 61.41 171 ASN B N 1
ATOM 5462 C CA . ASN B 1 171 ? 8.219 -9.211 -17.156 1 61.41 171 ASN B CA 1
ATOM 5463 C C . ASN B 1 171 ? 8.023 -10.32 -16.125 1 61.41 171 ASN B C 1
ATOM 5465 O O . ASN B 1 171 ? 7.316 -10.133 -15.133 1 61.41 171 ASN B O 1
ATOM 5469 N N . PHE B 1 172 ? 8.688 -11.414 -16.359 1 68.69 172 PHE B N 1
ATOM 5470 C CA . PHE B 1 172 ? 8.648 -12.492 -15.383 1 68.69 172 PHE B CA 1
ATOM 5471 C C . PHE B 1 172 ? 9.641 -12.234 -14.25 1 68.69 172 PHE B C 1
ATOM 5473 O O . PHE B 1 172 ? 9.406 -12.633 -13.109 1 68.69 172 PHE B O 1
ATOM 5480 N N . PHE B 1 173 ? 10.68 -11.484 -14.57 1 70.62 173 PHE B N 1
ATOM 5481 C CA . PHE B 1 173 ? 11.766 -11.266 -13.625 1 70.62 173 PHE B CA 1
ATOM 5482 C C . PHE B 1 173 ? 11.656 -9.883 -12.984 1 70.62 173 PHE B C 1
ATOM 5484 O O . PHE B 1 173 ? 11.477 -8.883 -13.68 1 70.62 173 PHE B O 1
ATOM 5491 N N . LYS B 1 174 ? 11.711 -9.945 -11.672 1 71.19 174 LYS B N 1
ATOM 5492 C CA . LYS B 1 174 ? 11.727 -8.703 -10.898 1 71.19 174 LYS B CA 1
ATOM 5493 C C . LYS B 1 174 ? 13.086 -8.484 -10.242 1 71.19 174 LYS B C 1
ATOM 5495 O O . LYS B 1 174 ? 13.703 -9.43 -9.742 1 71.19 174 LYS B O 1
ATOM 5500 N N . HIS B 1 175 ? 13.562 -7.246 -10.461 1 70.19 175 HIS B N 1
ATOM 5501 C CA . HIS B 1 175 ? 14.852 -6.875 -9.891 1 70.19 175 HIS B CA 1
ATOM 5502 C C . HIS B 1 175 ? 14.711 -5.723 -8.906 1 70.19 175 HIS B C 1
ATOM 5504 O O . HIS B 1 175 ? 13.867 -4.84 -9.094 1 70.19 175 HIS B O 1
ATOM 5510 N N . SER B 1 176 ? 15.523 -5.875 -7.926 1 72.25 176 SER B N 1
ATOM 5511 C CA . SER B 1 176 ? 15.562 -4.801 -6.941 1 72.25 176 SER B CA 1
ATOM 5512 C C . SER B 1 176 ? 16.281 -3.574 -7.492 1 72.25 176 SER B C 1
ATOM 5514 O O . SER B 1 176 ? 17.188 -3.699 -8.312 1 72.25 176 SER B O 1
ATOM 5516 N N . ARG B 1 177 ? 15.883 -2.523 -7.078 1 74.44 177 ARG B N 1
ATOM 5517 C CA . ARG B 1 177 ? 16.578 -1.274 -7.375 1 74.44 177 ARG B CA 1
ATOM 5518 C C . ARG B 1 177 ? 17.844 -1.142 -6.547 1 74.44 177 ARG B C 1
ATOM 5520 O O . ARG B 1 177 ? 18.734 -0.345 -6.875 1 74.44 177 ARG B O 1
ATOM 5527 N N . TRP B 1 178 ? 17.844 -2.045 -5.617 1 73.31 178 TRP B N 1
ATOM 5528 C CA . TRP B 1 178 ? 18.984 -1.969 -4.719 1 73.31 178 TRP B CA 1
ATOM 5529 C C . TRP B 1 178 ? 20.094 -2.906 -5.172 1 73.31 178 TRP B C 1
ATOM 5531 O O . TRP B 1 178 ? 19.828 -3.969 -5.738 1 73.31 178 TRP B O 1
ATOM 5541 N N . SER B 1 179 ? 21.25 -2.482 -4.941 1 70.81 179 SER B N 1
ATOM 5542 C CA . SER B 1 179 ? 22.406 -3.291 -5.305 1 70.81 179 SER B CA 1
ATOM 5543 C C . SER B 1 179 ? 22.547 -4.504 -4.391 1 70.81 179 SER B C 1
ATOM 5545 O O . SER B 1 179 ? 22.922 -5.586 -4.836 1 70.81 179 SER B O 1
ATOM 5547 N N . LYS B 1 180 ? 22.203 -4.293 -3.203 1 69.06 180 LYS B N 1
ATOM 5548 C CA . LYS B 1 180 ? 22.281 -5.391 -2.246 1 69.06 180 LYS B CA 1
ATOM 5549 C C . LYS B 1 180 ? 21.031 -6.262 -2.289 1 69.06 180 LYS B C 1
ATOM 5551 O O . LYS B 1 180 ? 20 -5.906 -1.717 1 69.06 180 LYS B O 1
ATOM 5556 N N . MET B 1 181 ? 21.141 -7.234 -3.205 1 77.19 181 MET B N 1
ATOM 5557 C CA . MET B 1 181 ? 19.984 -8.125 -3.318 1 77.19 181 MET B CA 1
ATOM 5558 C C . MET B 1 181 ? 20.406 -9.578 -3.07 1 77.19 181 MET B C 1
ATOM 5560 O O . MET B 1 181 ? 21.594 -9.898 -3.086 1 77.19 181 MET B O 1
ATOM 5564 N N . TRP B 1 182 ? 19.422 -10.477 -2.816 1 76.44 182 TRP B N 1
ATOM 5565 C CA . TRP B 1 182 ? 19.656 -11.883 -2.512 1 76.44 182 TRP B CA 1
ATOM 5566 C C . TRP B 1 182 ? 20.234 -12.617 -3.713 1 76.44 182 TRP B C 1
ATOM 5568 O O . TRP B 1 182 ? 21.094 -13.492 -3.559 1 76.44 182 TRP B O 1
ATOM 5578 N N . SER B 1 183 ? 19.719 -12.18 -4.934 1 78.88 183 SER B N 1
ATOM 5579 C CA . SER B 1 183 ? 20.266 -12.75 -6.168 1 78.88 183 SER B CA 1
ATOM 5580 C C . SER B 1 183 ? 20 -11.828 -7.355 1 78.88 183 SER B C 1
ATOM 5582 O O . SER B 1 183 ? 18.922 -11.234 -7.469 1 78.88 183 SER B O 1
ATOM 5584 N N . LYS B 1 184 ? 20.906 -11.836 -8.227 1 76.56 184 LYS B N 1
ATOM 5585 C CA . LYS B 1 184 ? 20.766 -11.008 -9.422 1 76.56 184 LYS B CA 1
ATOM 5586 C C . LYS B 1 184 ? 20.25 -11.828 -10.602 1 76.56 184 LYS B C 1
ATOM 5588 O O . LYS B 1 184 ? 19.828 -11.266 -11.617 1 76.56 184 LYS B O 1
ATOM 5593 N N . HIS B 1 185 ? 20.141 -13.156 -10.328 1 79.5 185 HIS B N 1
ATOM 5594 C CA . HIS B 1 185 ? 19.906 -14 -11.5 1 79.5 185 HIS B CA 1
ATOM 5595 C C . HIS B 1 185 ? 18.688 -14.883 -11.297 1 79.5 185 HIS B C 1
ATOM 5597 O O . HIS B 1 185 ? 18.172 -15.469 -12.258 1 79.5 185 HIS B O 1
ATOM 5603 N N . ALA B 1 186 ? 18.234 -14.953 -10.141 1 85.56 186 ALA B N 1
ATOM 5604 C CA . ALA B 1 186 ? 17.219 -15.953 -9.859 1 85.56 186 ALA B CA 1
ATOM 5605 C C . ALA B 1 186 ? 15.906 -15.289 -9.438 1 85.56 186 ALA B C 1
ATOM 5607 O O . ALA B 1 186 ? 15.914 -14.234 -8.805 1 85.56 186 ALA B O 1
ATOM 5608 N N . ASN B 1 187 ? 14.859 -15.891 -9.797 1 90.44 187 ASN B N 1
ATOM 5609 C CA . ASN B 1 187 ? 13.539 -15.586 -9.273 1 90.44 187 ASN B CA 1
ATOM 5610 C C . ASN B 1 187 ? 12.82 -16.844 -8.789 1 90.44 187 ASN B C 1
ATOM 5612 O O . ASN B 1 187 ? 12.938 -17.906 -9.406 1 90.44 187 ASN B O 1
ATOM 5616 N N . TRP B 1 188 ? 12.188 -16.719 -7.668 1 93.44 188 TRP B N 1
ATOM 5617 C CA . TRP B 1 188 ? 11.312 -17.781 -7.188 1 93.44 188 TRP B CA 1
ATOM 5618 C C . TRP B 1 188 ? 10.156 -18.016 -8.156 1 93.44 188 TRP B C 1
ATOM 5620 O O . TRP B 1 188 ? 9.477 -17.062 -8.555 1 93.44 188 TRP B O 1
ATOM 5630 N N . ALA B 1 189 ? 9.938 -19.281 -8.57 1 94.75 189 ALA B N 1
ATOM 5631 C CA . ALA B 1 189 ? 9.008 -19.562 -9.656 1 94.75 189 ALA B CA 1
ATOM 5632 C C . ALA B 1 189 ? 7.871 -20.469 -9.188 1 94.75 189 ALA B C 1
ATOM 5634 O O . ALA B 1 189 ? 6.949 -20.766 -9.953 1 94.75 189 ALA B O 1
ATOM 5635 N N . GLY B 1 190 ? 7.938 -20.969 -8.055 1 97.19 190 GLY B N 1
ATOM 5636 C CA . GLY B 1 190 ? 6.891 -21.844 -7.551 1 97.19 190 GLY B CA 1
ATOM 5637 C C . GLY B 1 190 ? 7.383 -22.812 -6.492 1 97.19 190 GLY B C 1
ATOM 5638 O O . GLY B 1 190 ? 8.367 -22.547 -5.809 1 97.19 190 GLY B O 1
ATOM 5639 N N . TYR B 1 191 ? 6.574 -23.906 -6.297 1 98.31 191 TYR B N 1
ATOM 5640 C CA . TYR B 1 191 ? 6.965 -24.859 -5.258 1 98.31 191 TYR B CA 1
ATOM 5641 C C . TYR B 1 191 ? 6.398 -26.234 -5.547 1 98.31 191 TYR B C 1
ATOM 5643 O O . TYR B 1 191 ? 5.512 -26.391 -6.391 1 98.31 191 TYR B O 1
ATOM 5651 N N . VAL B 1 192 ? 6.973 -27.234 -4.953 1 98.56 192 VAL B N 1
ATOM 5652 C CA . VAL B 1 192 ? 6.441 -28.578 -4.848 1 98.56 192 VAL B CA 1
ATOM 5653 C C . VAL B 1 192 ? 5.953 -28.844 -3.424 1 98.56 192 VAL B C 1
ATOM 5655 O O . VAL B 1 192 ? 6.629 -28.484 -2.455 1 98.56 192 VAL B O 1
ATOM 5658 N N . ALA B 1 193 ? 4.797 -29.359 -3.359 1 98.75 193 ALA B N 1
ATOM 5659 C CA . ALA B 1 193 ? 4.223 -29.672 -2.057 1 98.75 193 ALA B CA 1
ATOM 5660 C C . ALA B 1 193 ? 3.615 -31.078 -2.055 1 98.75 193 ALA B C 1
ATOM 5662 O O . ALA B 1 193 ? 3.334 -31.641 -3.115 1 98.75 193 ALA B O 1
ATOM 5663 N N . VAL B 1 194 ? 3.438 -31.609 -0.854 1 98.69 194 VAL B N 1
ATOM 5664 C CA . VAL B 1 194 ? 2.85 -32.938 -0.694 1 98.69 194 VAL B CA 1
ATOM 5665 C C . VAL B 1 194 ? 1.787 -32.906 0.401 1 98.69 194 VAL B C 1
ATOM 5667 O O . VAL B 1 194 ? 1.958 -32.219 1.42 1 98.69 194 VAL B O 1
ATOM 5670 N N . SER B 1 195 ? 0.676 -33.656 0.13 1 98.5 195 SER B N 1
ATOM 5671 C CA . SER B 1 195 ? -0.365 -33.719 1.15 1 98.5 195 SER B CA 1
ATOM 5672 C C . SER B 1 195 ? 0.116 -34.469 2.385 1 98.5 195 SER B C 1
ATOM 5674 O O . SER B 1 195 ? 0.831 -35.469 2.266 1 98.5 195 SER B O 1
ATOM 5676 N N . ASN B 1 196 ? -0.22 -33.938 3.516 1 97.69 196 ASN B N 1
ATOM 5677 C CA . ASN B 1 196 ? 0.153 -34.656 4.734 1 97.69 196 ASN B CA 1
ATOM 5678 C C . ASN B 1 196 ? -0.729 -35.875 4.965 1 97.69 196 ASN B C 1
ATOM 5680 O O . ASN B 1 196 ? -1.631 -36.156 4.172 1 97.69 196 ASN B O 1
ATOM 5684 N N . ASP B 1 197 ? -0.489 -36.594 6.02 1 97.06 197 ASP B N 1
ATOM 5685 C CA . ASP B 1 197 ? -1.173 -37.844 6.27 1 97.06 197 ASP B CA 1
ATOM 5686 C C . ASP B 1 197 ? -2.68 -37.656 6.402 1 97.06 197 ASP B C 1
ATOM 5688 O O . ASP B 1 197 ? -3.469 -38.406 5.824 1 97.06 197 ASP B O 1
ATOM 5692 N N . GLY B 1 198 ? -2.998 -36.625 7.156 1 96 198 GLY B N 1
ATOM 5693 C CA . GLY B 1 198 ? -4.414 -36.344 7.352 1 96 198 GLY B CA 1
ATOM 5694 C C . GLY B 1 198 ? -5.145 -36.031 6.062 1 96 198 GLY B C 1
ATOM 5695 O O . GLY B 1 198 ? -6.195 -36.625 5.781 1 96 198 GLY B O 1
ATOM 5696 N N . THR B 1 199 ? -4.605 -35.188 5.336 1 96.81 199 THR B N 1
ATOM 5697 C CA . THR B 1 199 ? -5.219 -34.812 4.07 1 96.81 199 THR B CA 1
ATOM 5698 C C . THR B 1 199 ? -5.172 -35.938 3.066 1 96.81 199 THR B C 1
ATOM 5700 O O . THR B 1 199 ? -6.125 -36.156 2.311 1 96.81 199 THR B O 1
ATOM 5703 N N . SER B 1 200 ? -4.125 -36.75 3.004 1 96.94 200 SER B N 1
ATOM 5704 C CA . SER B 1 200 ? -4.031 -37.906 2.104 1 96.94 200 SER B CA 1
ATOM 5705 C C . SER B 1 200 ? -5.148 -38.906 2.367 1 96.94 200 SER B C 1
ATOM 5707 O O . SER B 1 200 ? -5.734 -39.438 1.429 1 96.94 200 SER B O 1
ATOM 5709 N N . LYS B 1 201 ? -5.426 -39.062 3.594 1 94.62 201 LYS B N 1
ATOM 5710 C CA . LYS B 1 201 ? -6.535 -39.938 3.947 1 94.62 201 LYS B CA 1
ATOM 5711 C C . LYS B 1 201 ? -7.867 -39.344 3.486 1 94.62 201 LYS B C 1
ATOM 5713 O O . LYS B 1 201 ? -8.711 -40.062 2.951 1 94.62 201 LYS B O 1
ATOM 5718 N N . ARG B 1 202 ? -7.969 -38.125 3.633 1 93.69 202 ARG B N 1
ATOM 5719 C CA . ARG B 1 202 ? -9.219 -37.438 3.316 1 93.69 202 ARG B CA 1
ATOM 5720 C C . ARG B 1 202 ? -9.477 -37.438 1.814 1 93.69 202 ARG B C 1
ATOM 5722 O O . ARG B 1 202 ? -10.617 -37.594 1.376 1 93.69 202 ARG B O 1
ATOM 5729 N N . ILE B 1 203 ? -8.438 -37.281 1.051 1 95.06 203 ILE B N 1
ATOM 5730 C CA . ILE B 1 203 ? -8.656 -37.156 -0.383 1 95.06 203 ILE B CA 1
ATOM 5731 C C . ILE B 1 203 ? -8.438 -38.469 -1.08 1 95.06 203 ILE B C 1
ATOM 5733 O O . ILE B 1 203 ? -8.656 -38.594 -2.289 1 95.06 203 ILE B O 1
ATOM 5737 N N . GLY B 1 204 ? -7.914 -39.5 -0.417 1 94.69 204 GLY B N 1
ATOM 5738 C CA . GLY B 1 204 ? -7.875 -40.875 -0.908 1 94.69 204 GLY B CA 1
ATOM 5739 C C . GLY B 1 204 ? -6.551 -41.25 -1.546 1 94.69 204 GLY B C 1
ATOM 5740 O O . GLY B 1 204 ? -6.41 -42.312 -2.121 1 94.69 204 GLY B O 1
ATOM 5741 N N . ARG B 1 205 ? -5.582 -40.312 -1.506 1 96.69 205 ARG B N 1
ATOM 5742 C CA . ARG B 1 205 ? -4.262 -40.562 -2.07 1 96.69 205 ARG B CA 1
ATOM 5743 C C . ARG B 1 205 ? -3.25 -39.562 -1.556 1 96.69 205 ARG B C 1
ATOM 5745 O O . ARG B 1 205 ? -3.631 -38.5 -1.057 1 96.69 205 ARG B O 1
ATOM 5752 N N . ARG B 1 206 ? -1.978 -39.938 -1.645 1 97.88 206 ARG B N 1
ATOM 5753 C CA . ARG B 1 206 ? -0.898 -38.969 -1.479 1 97.88 206 ARG B CA 1
ATOM 5754 C C . ARG B 1 206 ? -0.727 -38.125 -2.734 1 97.88 206 ARG B C 1
ATOM 5756 O O . ARG B 1 206 ? -0.46 -38.656 -3.814 1 97.88 206 ARG B O 1
ATOM 5763 N N . ASP B 1 207 ? -0.897 -36.906 -2.508 1 98.5 207 ASP B N 1
ATOM 5764 C CA . ASP B 1 207 ? -0.871 -36 -3.662 1 98.5 207 ASP B CA 1
ATOM 5765 C C . ASP B 1 207 ? 0.404 -35.156 -3.676 1 98.5 207 ASP B C 1
ATOM 5767 O O . ASP B 1 207 ? 0.689 -34.438 -2.719 1 98.5 207 ASP B O 1
ATOM 5771 N N . ILE B 1 208 ? 1.17 -35.281 -4.738 1 98.75 208 ILE B N 1
ATOM 5772 C CA . ILE B 1 208 ? 2.289 -34.375 -5.023 1 98.75 208 ILE B CA 1
ATOM 5773 C C . ILE B 1 208 ? 1.82 -33.25 -5.914 1 98.75 208 ILE B C 1
ATOM 5775 O O . ILE B 1 208 ? 1.375 -33.469 -7.043 1 98.75 208 ILE B O 1
ATOM 5779 N N . THR B 1 209 ? 1.929 -32.062 -5.395 1 98.75 209 THR B N 1
ATOM 5780 C CA . THR B 1 209 ? 1.43 -30.906 -6.133 1 98.75 209 THR B CA 1
ATOM 5781 C C . THR B 1 209 ? 2.576 -29.984 -6.531 1 98.75 209 THR B C 1
ATOM 5783 O O . THR B 1 209 ? 3.477 -29.719 -5.73 1 98.75 209 THR B O 1
ATOM 5786 N N . ILE B 1 210 ? 2.602 -29.547 -7.746 1 98.88 210 ILE B N 1
ATOM 5787 C CA . ILE B 1 210 ? 3.52 -28.516 -8.25 1 98.88 210 ILE B CA 1
ATOM 5788 C C . ILE B 1 210 ? 2.74 -27.266 -8.625 1 98.88 210 ILE B C 1
ATOM 5790 O O . ILE B 1 210 ? 1.812 -27.328 -9.43 1 98.88 210 ILE B O 1
ATOM 5794 N N . ALA B 1 211 ? 3.027 -26.172 -8.016 1 98.88 211 ALA B N 1
ATOM 5795 C CA . ALA B 1 211 ? 2.385 -24.906 -8.328 1 98.88 211 ALA B CA 1
ATOM 5796 C C . ALA B 1 211 ? 3.381 -23.922 -8.938 1 98.88 211 ALA B C 1
ATOM 5798 O O . ALA B 1 211 ? 4.43 -23.641 -8.352 1 98.88 211 ALA B O 1
ATOM 5799 N N . TRP B 1 212 ? 3.029 -23.406 -10.078 1 98 212 TRP B N 1
ATOM 5800 C CA . TRP B 1 212 ? 3.885 -22.484 -10.812 1 98 212 TRP B CA 1
ATOM 5801 C C . TRP B 1 212 ? 3.367 -21.047 -10.688 1 98 212 TRP B C 1
ATOM 5803 O O . TRP B 1 212 ? 2.16 -20.812 -10.766 1 98 212 TRP B O 1
ATOM 5813 N N . ARG B 1 213 ? 4.285 -20.188 -10.578 1 93.88 213 ARG B N 1
ATOM 5814 C CA . ARG B 1 213 ? 3.959 -18.766 -10.539 1 93.88 213 ARG B CA 1
ATOM 5815 C C . ARG B 1 213 ? 3.857 -18.203 -11.953 1 93.88 213 ARG B C 1
ATOM 5817 O O . ARG B 1 213 ? 4.68 -18.516 -12.812 1 93.88 213 ARG B O 1
ATOM 5824 N N . GLY B 1 214 ? 2.842 -17.359 -12.172 1 90.19 214 GLY B N 1
ATOM 5825 C CA . GLY B 1 214 ? 2.768 -16.578 -13.398 1 90.19 214 GLY B CA 1
ATOM 5826 C C . GLY B 1 214 ? 3.473 -15.242 -13.297 1 90.19 214 GLY B C 1
ATOM 5827 O O . GLY B 1 214 ? 4.336 -15.047 -12.438 1 90.19 214 GLY B O 1
ATOM 5828 N N . THR B 1 215 ? 3.137 -14.352 -14.219 1 84.69 215 THR B N 1
ATOM 5829 C CA . THR B 1 215 ? 3.707 -13.016 -14.211 1 84.69 215 THR B CA 1
ATOM 5830 C C . THR B 1 215 ? 2.898 -12.086 -13.312 1 84.69 215 THR B C 1
ATOM 5832 O O . THR B 1 215 ? 1.682 -12.234 -13.188 1 84.69 215 THR B O 1
ATOM 5835 N N . VAL B 1 216 ? 3.637 -11.156 -12.711 1 76 216 VAL B N 1
ATOM 5836 C CA . VAL B 1 216 ? 2.959 -10.195 -11.836 1 76 216 VAL B CA 1
ATOM 5837 C C . VAL B 1 216 ? 2.273 -9.125 -12.68 1 76 216 VAL B C 1
ATOM 5839 O O . VAL B 1 216 ? 1.17 -8.68 -12.359 1 76 216 VAL B O 1
ATOM 5842 N N . THR B 1 217 ? 3.074 -8.695 -13.68 1 65.81 217 THR B N 1
ATOM 5843 C CA . THR B 1 217 ? 2.434 -7.781 -14.625 1 65.81 217 THR B CA 1
ATOM 5844 C C . THR B 1 217 ? 1.688 -8.555 -15.711 1 65.81 217 THR B C 1
ATOM 5846 O O . THR B 1 217 ? 2.305 -9.25 -16.516 1 65.81 217 THR B O 1
ATOM 5849 N N . TYR B 1 218 ? 0.46 -8.617 -15.703 1 63.06 218 TYR B N 1
ATOM 5850 C CA . TYR B 1 218 ? -0.387 -9.672 -16.25 1 63.06 218 TYR B CA 1
ATOM 5851 C C . TYR B 1 218 ? -0.353 -9.656 -17.781 1 63.06 218 TYR B C 1
ATOM 5853 O O . TYR B 1 218 ? -0.265 -10.711 -18.406 1 63.06 218 TYR B O 1
ATOM 5861 N N . LEU B 1 219 ? -0.296 -8.539 -18.344 1 68.5 219 LEU B N 1
ATOM 5862 C CA . LEU B 1 219 ? -0.599 -8.68 -19.766 1 68.5 219 LEU B CA 1
ATOM 5863 C C . LEU B 1 219 ? 0.611 -8.312 -20.625 1 68.5 219 LEU B C 1
ATOM 5865 O O . LEU B 1 219 ? 0.704 -8.719 -21.781 1 68.5 219 LEU B O 1
ATOM 5869 N N . GLU B 1 220 ? 1.607 -7.723 -20.047 1 68.88 220 GLU B N 1
ATOM 5870 C CA . GLU B 1 220 ? 2.699 -7.168 -20.844 1 68.88 220 GLU B CA 1
ATOM 5871 C C . GLU B 1 220 ? 3.594 -8.273 -21.391 1 68.88 220 GLU B C 1
ATOM 5873 O O . GLU B 1 220 ? 4.203 -8.109 -22.453 1 68.88 220 GLU B O 1
ATOM 5878 N N . TRP B 1 221 ? 3.551 -9.344 -20.75 1 69.25 221 TRP B N 1
ATOM 5879 C CA . TRP B 1 221 ? 4.441 -10.43 -21.141 1 69.25 221 TRP B CA 1
ATOM 5880 C C . TRP B 1 221 ? 3.975 -11.07 -22.453 1 69.25 221 TRP B C 1
ATOM 5882 O O . TRP B 1 221 ? 4.766 -11.688 -23.156 1 69.25 221 TRP B O 1
ATOM 5892 N N . ILE B 1 222 ? 2.781 -10.945 -22.734 1 67.81 222 ILE B N 1
ATOM 5893 C CA . ILE B 1 222 ? 2.223 -11.562 -23.922 1 67.81 222 ILE B CA 1
ATOM 5894 C C . ILE B 1 222 ? 2.871 -10.961 -25.172 1 67.81 222 ILE B C 1
ATOM 5896 O O . ILE B 1 222 ? 3.133 -11.664 -26.156 1 67.81 222 ILE B O 1
ATOM 5900 N N . ALA B 1 223 ? 3.057 -9.633 -25 1 65 223 ALA B N 1
ATOM 5901 C CA . ALA B 1 223 ? 3.664 -8.93 -26.125 1 65 223 ALA B CA 1
ATOM 5902 C C . ALA B 1 223 ? 5.098 -9.391 -26.344 1 65 223 ALA B C 1
ATOM 5904 O O . ALA B 1 223 ? 5.629 -9.266 -27.453 1 65 223 ALA B O 1
ATOM 5905 N N . ASP B 1 224 ? 5.637 -9.953 -25.375 1 63.34 224 ASP B N 1
ATOM 5906 C CA . ASP B 1 224 ? 7.031 -10.375 -25.453 1 63.34 224 ASP B CA 1
ATOM 5907 C C . ASP B 1 224 ? 7.141 -11.805 -25.984 1 63.34 224 ASP B C 1
ATOM 5909 O O . ASP B 1 224 ? 8.242 -12.289 -26.25 1 63.34 224 ASP B O 1
ATOM 5913 N N . LEU B 1 225 ? 6.074 -12.383 -26.062 1 65.81 225 LEU B N 1
ATOM 5914 C CA . LEU B 1 225 ? 6.117 -13.766 -26.531 1 65.81 225 LEU B CA 1
ATOM 5915 C C . LEU B 1 225 ? 6.613 -13.844 -27.969 1 65.81 225 LEU B C 1
ATOM 5917 O O . LEU B 1 225 ? 6.199 -13.055 -28.812 1 65.81 225 LEU B O 1
ATOM 5921 N N . MET B 1 226 ? 7.812 -14.398 -28.188 1 58 226 MET B N 1
ATOM 5922 C CA . MET B 1 226 ? 8.547 -14.523 -29.453 1 58 226 MET B CA 1
ATOM 5923 C C . MET B 1 226 ? 7.711 -15.234 -30.5 1 58 226 MET B C 1
ATOM 5925 O O . MET B 1 226 ? 8.008 -15.164 -31.688 1 58 226 MET B O 1
ATOM 5929 N N . ASP B 1 227 ? 6.652 -15.773 -30.172 1 63.56 227 ASP B N 1
ATOM 5930 C CA . ASP B 1 227 ? 5.711 -16.469 -31.047 1 63.56 227 ASP B CA 1
ATOM 5931 C C . ASP B 1 227 ? 6.441 -17.438 -31.984 1 63.56 227 ASP B C 1
ATOM 5933 O O . ASP B 1 227 ? 6.145 -17.5 -33.188 1 63.56 227 ASP B O 1
ATOM 5937 N N . ILE B 1 228 ? 7.551 -18.062 -31.469 1 78.44 228 ILE B N 1
ATOM 5938 C CA . ILE B 1 228 ? 8.281 -19.047 -32.25 1 78.44 228 ILE B CA 1
ATOM 5939 C C . ILE B 1 228 ? 8.203 -20.422 -31.578 1 78.44 228 ILE B C 1
ATOM 5941 O O . ILE B 1 228 ? 8.461 -20.547 -30.391 1 78.44 228 ILE B O 1
ATOM 5945 N N . LEU B 1 229 ? 7.824 -21.391 -32.375 1 87.5 229 LEU B N 1
ATOM 5946 C CA . LEU B 1 229 ? 7.773 -22.781 -31.922 1 87.5 229 LEU B CA 1
ATOM 5947 C C . LEU B 1 229 ? 9.125 -23.453 -32.094 1 87.5 229 LEU B C 1
ATOM 5949 O O . LEU B 1 229 ? 9.789 -23.281 -33.125 1 87.5 229 LEU B O 1
ATOM 5953 N N . LYS B 1 230 ? 9.523 -24.141 -31.094 1 89.75 230 LYS B N 1
ATOM 5954 C CA . LYS B 1 230 ? 10.773 -24.891 -31.078 1 89.75 230 LYS B CA 1
ATOM 5955 C C . LYS B 1 230 ? 10.539 -26.344 -30.719 1 89.75 230 LYS B C 1
ATOM 5957 O O . LYS B 1 230 ? 9.734 -26.656 -29.844 1 89.75 230 LYS B O 1
ATOM 5962 N N . PRO B 1 231 ? 11.242 -27.172 -31.484 1 92.69 231 PRO B N 1
ATOM 5963 C CA . PRO B 1 231 ? 11.133 -28.578 -31.078 1 92.69 231 PRO B CA 1
ATOM 5964 C C . PRO B 1 231 ? 11.516 -28.797 -29.609 1 92.69 231 PRO B C 1
ATOM 5966 O O . PRO B 1 231 ? 12.539 -28.281 -29.156 1 92.69 231 PRO B O 1
ATOM 5969 N N . ILE B 1 232 ? 10.719 -29.578 -28.922 1 93.06 232 ILE B N 1
ATOM 5970 C CA . ILE B 1 232 ? 10.945 -29.781 -27.484 1 93.06 232 ILE B CA 1
ATOM 5971 C C . ILE B 1 232 ? 12.258 -30.531 -27.281 1 93.06 232 ILE B C 1
ATOM 5973 O O . ILE B 1 232 ? 12.938 -30.328 -26.266 1 93.06 232 ILE B O 1
ATOM 5977 N N . SER B 1 233 ? 12.664 -31.312 -28.234 1 91.25 233 SER B N 1
ATOM 5978 C CA . SER B 1 233 ? 13.883 -32.125 -28.156 1 91.25 233 SER B CA 1
ATOM 5979 C C . SER B 1 233 ? 15.125 -31.234 -28.266 1 91.25 233 SER B C 1
ATOM 5981 O O . SER B 1 233 ? 16.234 -31.672 -27.938 1 91.25 233 SER B O 1
ATOM 5983 N N . ALA B 1 234 ? 14.945 -30.078 -28.688 1 88.12 234 ALA B N 1
ATOM 5984 C CA . ALA B 1 234 ? 16.078 -29.156 -28.828 1 88.12 234 ALA B CA 1
ATOM 5985 C C . ALA B 1 234 ? 16.688 -28.797 -27.484 1 88.12 234 ALA B C 1
ATOM 5987 O O . ALA B 1 234 ? 17.859 -28.438 -27.406 1 88.12 234 ALA B O 1
ATOM 5988 N N . ASN B 1 235 ? 15.922 -28.922 -26.422 1 88.88 235 ASN B N 1
ATOM 5989 C CA . ASN B 1 235 ? 16.391 -28.594 -25.078 1 88.88 235 ASN B CA 1
ATOM 5990 C C . ASN B 1 235 ? 16.547 -29.859 -24.219 1 88.88 235 ASN B C 1
ATOM 5992 O O . ASN B 1 235 ? 16.25 -29.828 -23.031 1 88.88 235 ASN B O 1
ATOM 5996 N N . SER B 1 236 ? 16.797 -30.938 -24.797 1 82.06 236 SER B N 1
ATOM 5997 C CA . SER B 1 236 ? 17.203 -32.188 -24.141 1 82.06 236 SER B CA 1
ATOM 5998 C C . SER B 1 236 ? 16.016 -32.844 -23.438 1 82.06 236 SER B C 1
ATOM 6000 O O . SER B 1 236 ? 16.203 -33.562 -22.453 1 82.06 236 SER B O 1
ATOM 6002 N N . ILE B 1 237 ? 14.867 -32.469 -23.766 1 87.5 237 ILE B N 1
ATOM 6003 C CA . ILE B 1 237 ? 13.711 -33.281 -23.375 1 87.5 237 ILE B CA 1
ATOM 6004 C C . ILE B 1 237 ? 13.492 -34.406 -24.359 1 87.5 237 ILE B C 1
ATOM 6006 O O . ILE B 1 237 ? 13.383 -34.188 -25.562 1 87.5 237 ILE B O 1
ATOM 6010 N N . PRO B 1 238 ? 13.469 -35.531 -23.859 1 87.75 238 PRO B N 1
ATOM 6011 C CA . PRO B 1 238 ? 13.367 -36.688 -24.781 1 87.75 238 PRO B CA 1
ATOM 6012 C C . PRO B 1 238 ? 12.062 -36.688 -25.562 1 87.75 238 PRO B C 1
ATOM 6014 O O . PRO B 1 238 ? 10.984 -36.5 -24.984 1 87.75 238 PRO B O 1
ATOM 6017 N N . CYS B 1 239 ? 12.133 -36.688 -26.875 1 88.94 239 CYS B N 1
ATOM 6018 C CA . CYS B 1 239 ? 10.992 -36.812 -27.766 1 88.94 239 CYS B CA 1
ATOM 6019 C C . CYS B 1 239 ? 11.422 -37.375 -29.125 1 88.94 239 CYS B C 1
ATOM 6021 O O . CYS B 1 239 ? 12.234 -36.75 -29.812 1 88.94 239 CYS B O 1
ATOM 6023 N N . PRO B 1 240 ? 10.883 -38.438 -29.453 1 87.06 240 PRO B N 1
ATOM 6024 C CA . PRO B 1 240 ? 11.305 -39.031 -30.719 1 87.06 240 PRO B CA 1
ATOM 6025 C C . PRO B 1 240 ? 10.805 -38.25 -31.938 1 87.06 240 PRO B C 1
ATOM 6027 O O . PRO B 1 240 ? 11.367 -38.344 -33.031 1 87.06 240 PRO B O 1
ATOM 6030 N N . ASP B 1 241 ? 9.797 -37.5 -31.828 1 91.31 241 ASP B N 1
ATOM 6031 C CA . ASP B 1 241 ? 9.156 -36.781 -32.906 1 91.31 241 ASP B CA 1
ATOM 6032 C C . ASP B 1 241 ? 9.562 -35.312 -32.906 1 91.31 241 ASP B C 1
ATOM 6034 O O . ASP B 1 241 ? 9.109 -34.531 -32.031 1 91.31 241 ASP B O 1
ATOM 6038 N N . GLN B 1 242 ? 10.312 -34.875 -33.844 1 90.88 242 GLN B N 1
ATOM 6039 C CA . GLN B 1 242 ? 10.828 -33.5 -33.906 1 90.88 242 GLN B CA 1
ATOM 6040 C C . GLN B 1 242 ? 9.727 -32.5 -34.281 1 90.88 242 GLN B C 1
ATOM 6042 O O . GLN B 1 242 ? 9.914 -31.297 -34.156 1 90.88 242 GLN B O 1
ATOM 6047 N N . SER B 1 243 ? 8.625 -33 -34.625 1 90.81 243 SER B N 1
ATOM 6048 C CA . SER B 1 243 ? 7.523 -32.125 -35 1 90.81 243 SER B CA 1
ATOM 6049 C C . SER B 1 243 ? 6.742 -31.656 -33.781 1 90.81 243 SER B C 1
ATOM 6051 O O . SER B 1 243 ? 5.898 -30.766 -33.875 1 90.81 243 SER B O 1
ATOM 6053 N N . VAL B 1 244 ? 7.055 -32.281 -32.688 1 94.38 244 VAL B N 1
ATOM 6054 C CA . VAL B 1 244 ? 6.461 -31.812 -31.438 1 94.38 244 VAL B CA 1
ATOM 6055 C C . VAL B 1 244 ? 7.148 -30.531 -30.984 1 94.38 244 VAL B C 1
ATOM 6057 O O . VAL B 1 244 ? 8.289 -30.562 -30.5 1 94.38 244 VAL B O 1
ATOM 6060 N N . LYS B 1 245 ? 6.445 -29.422 -31.094 1 93.38 245 LYS B N 1
ATOM 6061 C CA . LYS B 1 245 ? 7.051 -28.125 -30.828 1 93.38 245 LYS B CA 1
ATOM 6062 C C . LYS B 1 245 ? 6.27 -27.344 -29.781 1 93.38 245 LYS B C 1
ATOM 6064 O O . LYS B 1 245 ? 5.055 -27.516 -29.656 1 93.38 245 LYS B O 1
ATOM 6069 N N . VAL B 1 246 ? 7.016 -26.547 -29.031 1 93.69 246 VAL B N 1
ATOM 6070 C CA . VAL B 1 246 ? 6.426 -25.688 -28 1 93.69 246 VAL B CA 1
ATOM 6071 C C . VAL B 1 246 ? 7.012 -24.281 -28.109 1 93.69 246 VAL B C 1
ATOM 6073 O O . VAL B 1 246 ? 8.008 -24.062 -28.812 1 93.69 246 VAL B O 1
ATOM 6076 N N . GLU B 1 247 ? 6.332 -23.359 -27.547 1 89.75 247 GLU B N 1
ATOM 6077 C CA . GLU B 1 247 ? 6.805 -21.984 -27.547 1 89.75 247 GLU B CA 1
ATOM 6078 C C . GLU B 1 247 ? 8.211 -21.875 -26.953 1 89.75 247 GLU B C 1
ATOM 6080 O O . GLU B 1 247 ? 8.469 -22.375 -25.859 1 89.75 247 GLU B O 1
ATOM 6085 N N . SER B 1 248 ? 9.086 -21.203 -27.625 1 88.06 248 SER B N 1
ATOM 6086 C CA . SER B 1 248 ? 10.508 -21.156 -27.297 1 88.06 248 SER B CA 1
ATOM 6087 C C . SER B 1 248 ? 10.75 -20.5 -25.938 1 88.06 248 SER B C 1
ATOM 6089 O O . SER B 1 248 ? 11.602 -20.953 -25.172 1 88.06 248 SER B O 1
ATOM 6091 N N . GLY B 1 249 ? 10.047 -19.469 -25.625 1 86.38 249 GLY B N 1
ATOM 6092 C CA . GLY B 1 249 ? 10.203 -18.781 -24.344 1 86.38 249 GLY B CA 1
ATOM 6093 C C . GLY B 1 249 ? 9.844 -19.641 -23.156 1 86.38 249 GLY B C 1
ATOM 6094 O O . GLY B 1 249 ? 10.539 -19.625 -22.141 1 86.38 249 GLY B O 1
ATOM 6095 N N . PHE B 1 250 ? 8.789 -20.438 -23.312 1 90.69 250 PHE B N 1
ATOM 6096 C CA . PHE B 1 250 ? 8.383 -21.344 -22.25 1 90.69 250 PHE B CA 1
ATOM 6097 C C . PHE B 1 250 ? 9.438 -22.422 -22.016 1 90.69 250 PHE B C 1
ATOM 6099 O O . PHE B 1 250 ? 9.781 -22.734 -20.875 1 90.69 250 PHE B O 1
ATOM 6106 N N . LEU B 1 251 ? 9.844 -22.875 -23.094 1 92 251 LEU B N 1
ATOM 6107 C CA . LEU B 1 251 ? 10.82 -23.953 -23.047 1 92 251 LEU B CA 1
ATOM 6108 C C . LEU B 1 251 ? 12.117 -23.469 -22.391 1 92 251 LEU B C 1
ATOM 6110 O O . LEU B 1 251 ? 12.695 -24.172 -21.547 1 92 251 LEU B O 1
ATOM 6114 N N . GLU B 1 252 ? 12.531 -22.312 -22.734 1 88.62 252 GLU B N 1
ATOM 6115 C CA . GLU B 1 252 ? 13.758 -21.75 -22.172 1 88.62 252 GLU B CA 1
ATOM 6116 C C . GLU B 1 252 ? 13.609 -21.484 -20.688 1 88.62 252 GLU B C 1
ATOM 6118 O O . GLU B 1 252 ? 14.523 -21.766 -19.891 1 88.62 252 GLU B O 1
ATOM 6123 N N . LEU B 1 253 ? 12.562 -20.969 -20.312 1 89.31 253 LEU B N 1
ATOM 6124 C CA . LEU B 1 253 ? 12.305 -20.719 -18.906 1 89.31 253 LEU B CA 1
ATOM 6125 C C . LEU B 1 253 ? 12.359 -22.016 -18.094 1 89.31 253 LEU B C 1
ATOM 6127 O O . LEU B 1 253 ? 12.852 -22.016 -16.969 1 89.31 253 LEU B O 1
ATOM 6131 N N . TYR B 1 254 ? 11.922 -23.062 -18.688 1 93.88 254 TYR B N 1
ATOM 6132 C CA . TYR B 1 254 ? 11.82 -24.359 -18.031 1 93.88 254 TYR B CA 1
ATOM 6133 C C . TYR B 1 254 ? 13.188 -25.047 -17.984 1 93.88 254 TYR B C 1
ATOM 6135 O O . TYR B 1 254 ? 13.5 -25.75 -17.016 1 93.88 254 TYR B O 1
ATOM 6143 N N . THR B 1 255 ? 14.094 -24.75 -18.938 1 93.5 255 THR B N 1
ATOM 6144 C CA . THR B 1 255 ? 15.258 -25.609 -19.094 1 93.5 255 THR B CA 1
ATOM 6145 C C . THR B 1 255 ? 16.547 -24.828 -18.828 1 93.5 255 THR B C 1
ATOM 6147 O O . THR B 1 255 ? 17.609 -25.406 -18.656 1 93.5 255 THR B O 1
ATOM 6150 N N . ASP B 1 256 ? 16.469 -23.562 -18.828 1 90 256 ASP B N 1
ATOM 6151 C CA . ASP B 1 256 ? 17.688 -22.781 -18.703 1 90 256 ASP B CA 1
ATOM 6152 C C . ASP B 1 256 ? 18.203 -22.797 -17.266 1 90 256 ASP B C 1
ATOM 6154 O O . ASP B 1 256 ? 17.422 -22.969 -16.328 1 90 256 ASP B O 1
ATOM 6158 N N . LYS B 1 257 ? 19.469 -22.703 -17.156 1 89.31 257 LYS B N 1
ATOM 6159 C CA . LYS B 1 257 ? 20.125 -22.625 -15.852 1 89.31 257 LYS B CA 1
ATOM 6160 C C . LYS B 1 257 ? 21.312 -21.672 -15.883 1 89.31 257 LYS B C 1
ATOM 6162 O O . LYS B 1 257 ? 21.734 -21.234 -16.953 1 89.31 257 LYS B O 1
ATOM 6167 N N . GLU B 1 258 ? 21.719 -21.219 -14.797 1 87.5 258 GLU B N 1
ATOM 6168 C CA . GLU B 1 258 ? 22.875 -20.344 -14.609 1 87.5 258 GLU B CA 1
ATOM 6169 C C . GLU B 1 258 ? 23.844 -20.938 -13.586 1 87.5 258 GLU B C 1
ATOM 6171 O O . GLU B 1 258 ? 23.625 -20.812 -12.383 1 87.5 258 GLU B O 1
ATOM 6176 N N . GLU B 1 259 ? 24.953 -21.328 -14.039 1 85.31 259 GLU B N 1
ATOM 6177 C CA . GLU B 1 259 ? 25.906 -22.062 -13.211 1 85.31 259 GLU B CA 1
ATOM 6178 C C . GLU B 1 259 ? 26.484 -21.172 -12.117 1 85.31 259 GLU B C 1
ATOM 6180 O O . GLU B 1 259 ? 26.812 -21.656 -11.023 1 85.31 259 GLU B O 1
ATOM 6185 N N . SER B 1 260 ? 26.562 -19.938 -12.391 1 82.88 260 SER B N 1
ATOM 6186 C CA . SER B 1 260 ? 27.203 -19.016 -11.453 1 82.88 260 SER B CA 1
ATOM 6187 C C . SER B 1 260 ? 26.25 -18.625 -10.328 1 82.88 260 SER B C 1
ATOM 6189 O O . SER B 1 260 ? 26.672 -18 -9.352 1 82.88 260 SER B O 1
ATOM 6191 N N . CYS B 1 261 ? 25.062 -19.094 -10.477 1 85.12 261 CYS B N 1
ATOM 6192 C CA . CYS B 1 261 ? 24.062 -18.766 -9.469 1 85.12 261 CYS B CA 1
ATOM 6193 C C . CYS B 1 261 ? 23.688 -20 -8.648 1 85.12 261 CYS B C 1
ATOM 6195 O O . CYS B 1 261 ? 23.266 -21.016 -9.203 1 85.12 261 CYS B O 1
ATOM 6197 N N . GLY B 1 262 ? 23.781 -19.875 -7.391 1 84.69 262 GLY B N 1
ATOM 6198 C CA . GLY B 1 262 ? 23.484 -21 -6.512 1 84.69 262 GLY B CA 1
ATOM 6199 C C . GLY B 1 262 ? 22.047 -21.469 -6.625 1 84.69 262 GLY B C 1
ATOM 6200 O O . GLY B 1 262 ? 21.781 -22.688 -6.605 1 84.69 262 GLY B O 1
ATOM 6201 N N . TYR B 1 263 ? 21.125 -20.625 -6.895 1 87.88 263 TYR B N 1
ATOM 6202 C CA . TYR B 1 263 ? 19.703 -20.953 -6.93 1 87.88 263 TYR B CA 1
ATOM 6203 C C . TYR B 1 263 ? 19.312 -21.531 -8.289 1 87.88 263 TYR B C 1
ATOM 6205 O O . TYR B 1 263 ? 18.375 -22.312 -8.391 1 87.88 263 TYR B O 1
ATOM 6213 N N . CYS B 1 264 ? 20.109 -21.188 -9.281 1 88.81 264 CYS B N 1
ATOM 6214 C CA . CYS B 1 264 ? 19.75 -21.594 -10.633 1 88.81 264 CYS B CA 1
ATOM 6215 C C . CYS B 1 264 ? 20.828 -22.469 -11.25 1 88.81 264 CYS B C 1
ATOM 6217 O O . CYS B 1 264 ? 20.938 -22.578 -12.469 1 88.81 264 CYS B O 1
ATOM 6219 N N . LYS B 1 265 ? 21.609 -23.031 -10.352 1 89.62 265 LYS B N 1
ATOM 6220 C CA . LYS B 1 265 ? 22.594 -24 -10.852 1 89.62 265 LYS B CA 1
ATOM 6221 C C . LYS B 1 265 ? 21.906 -25.125 -11.609 1 89.62 265 LYS B C 1
ATOM 6223 O O . LYS B 1 265 ? 22.469 -25.688 -12.555 1 89.62 265 LYS B O 1
ATOM 6228 N N . TYR B 1 266 ? 20.781 -25.453 -11.133 1 92 266 TYR B N 1
ATOM 6229 C CA . TYR B 1 266 ? 19.906 -26.406 -11.805 1 92 266 TYR B CA 1
ATOM 6230 C C . TYR B 1 266 ? 18.719 -25.703 -12.445 1 92 266 TYR B C 1
ATOM 6232 O O . TYR B 1 266 ? 18.172 -24.75 -11.875 1 92 266 TYR B O 1
ATOM 6240 N N . SER B 1 267 ? 18.359 -26.203 -13.633 1 93 267 SER B N 1
ATOM 6241 C CA . SER B 1 267 ? 17.172 -25.656 -14.281 1 93 267 SER B CA 1
ATOM 6242 C C . SER B 1 267 ? 15.914 -25.969 -13.484 1 93 267 SER B C 1
ATOM 6244 O O . SER B 1 267 ? 15.922 -26.859 -12.633 1 93 267 SER B O 1
ATOM 6246 N N . ALA B 1 268 ? 14.914 -25.234 -13.766 1 94.25 268 ALA B N 1
ATOM 6247 C CA . ALA B 1 268 ? 13.633 -25.547 -13.148 1 94.25 268 ALA B CA 1
ATOM 6248 C C . ALA B 1 268 ? 13.219 -26.984 -13.453 1 94.25 268 ALA B C 1
ATOM 6250 O O . ALA B 1 268 ? 12.656 -27.672 -12.602 1 94.25 268 ALA B O 1
ATOM 6251 N N . ARG B 1 269 ? 13.469 -27.469 -14.625 1 96.31 269 ARG B N 1
ATOM 6252 C CA . ARG B 1 269 ? 13.211 -28.859 -15.047 1 96.31 269 ARG B CA 1
ATOM 6253 C C . ARG B 1 269 ? 13.914 -29.844 -14.125 1 96.31 269 ARG B C 1
ATOM 6255 O O . ARG B 1 269 ? 13.281 -30.75 -13.586 1 96.31 269 ARG B O 1
ATOM 6262 N N . GLU B 1 270 ? 15.195 -29.594 -13.953 1 94.94 270 GLU B N 1
ATOM 6263 C CA . GLU B 1 270 ? 15.992 -30.484 -13.125 1 94.94 270 GLU B CA 1
ATOM 6264 C C . GLU B 1 270 ? 15.5 -30.484 -11.68 1 94.94 270 GLU B C 1
ATOM 6266 O O . GLU B 1 270 ? 15.477 -31.516 -11.023 1 94.94 270 GLU B O 1
ATOM 6271 N N . GLN B 1 271 ? 15.117 -29.328 -11.273 1 95.25 271 GLN B N 1
ATOM 6272 C CA . GLN B 1 271 ? 14.602 -29.203 -9.914 1 95.25 271 GLN B CA 1
ATOM 6273 C C . GLN B 1 271 ? 13.328 -30.016 -9.727 1 95.25 271 GLN B C 1
ATOM 6275 O O . GLN B 1 271 ? 13.211 -30.781 -8.766 1 95.25 271 GLN B O 1
ATOM 6280 N N . ILE B 1 272 ? 12.438 -29.938 -10.625 1 97 272 ILE B N 1
ATOM 6281 C CA . ILE B 1 272 ? 11.141 -30.609 -10.531 1 97 272 ILE B CA 1
ATOM 6282 C C . ILE B 1 272 ? 11.328 -32.125 -10.656 1 97 272 ILE B C 1
ATOM 6284 O O . ILE B 1 272 ? 10.812 -32.875 -9.828 1 97 272 ILE B O 1
ATOM 6288 N N . LEU B 1 273 ? 12.031 -32.562 -11.664 1 96.56 273 LEU B N 1
ATOM 6289 C CA . LEU B 1 273 ? 12.188 -34 -11.922 1 96.56 273 LEU B CA 1
ATOM 6290 C C . LEU B 1 273 ? 12.867 -34.688 -10.742 1 96.56 273 LEU B C 1
ATOM 6292 O O . LEU B 1 273 ? 12.445 -35.781 -10.328 1 96.56 273 LEU B O 1
ATOM 6296 N N . SER B 1 274 ? 13.883 -34.031 -10.172 1 95.81 274 SER B N 1
ATOM 6297 C CA . SER B 1 274 ? 14.586 -34.625 -9.039 1 95.81 274 SER B CA 1
ATOM 6298 C C . SER B 1 274 ? 13.688 -34.688 -7.812 1 95.81 274 SER B C 1
ATOM 6300 O O . SER B 1 274 ? 13.68 -35.688 -7.105 1 95.81 274 SER B O 1
ATOM 6302 N N . GLU B 1 275 ? 12.938 -33.656 -7.59 1 96.56 275 GLU B N 1
ATOM 6303 C CA . GLU B 1 275 ? 12.086 -33.625 -6.402 1 96.56 275 GLU B CA 1
ATOM 6304 C C . GLU B 1 275 ? 10.938 -34.625 -6.527 1 96.56 275 GLU B C 1
ATOM 6306 O O . GLU B 1 275 ? 10.602 -35.312 -5.562 1 96.56 275 GLU B O 1
ATOM 6311 N N . VAL B 1 276 ? 10.312 -34.688 -7.648 1 97.44 276 VAL B N 1
ATOM 6312 C CA . VAL B 1 276 ? 9.227 -35.625 -7.867 1 97.44 276 VAL B CA 1
ATOM 6313 C C . VAL B 1 276 ? 9.734 -37.062 -7.703 1 97.44 276 VAL B C 1
ATOM 6315 O O . VAL B 1 276 ? 9.07 -37.875 -7.082 1 97.44 276 VAL B O 1
ATOM 6318 N N . LYS B 1 277 ? 10.875 -37.344 -8.273 1 95.62 277 LYS B N 1
ATOM 6319 C CA . LYS B 1 277 ? 11.469 -38.656 -8.102 1 95.62 277 LYS B CA 1
ATOM 6320 C C . LYS B 1 277 ? 11.648 -39 -6.621 1 95.62 277 LYS B C 1
ATOM 6322 O O . LYS B 1 277 ? 11.273 -40.062 -6.176 1 95.62 277 LYS B O 1
ATOM 6327 N N . ARG B 1 278 ? 12.227 -38.031 -5.914 1 95.38 278 ARG B N 1
ATOM 6328 C CA . ARG B 1 278 ? 12.453 -38.219 -4.488 1 95.38 278 ARG B CA 1
ATOM 6329 C C . ARG B 1 278 ? 11.148 -38.531 -3.766 1 95.38 278 ARG B C 1
ATOM 6331 O O . ARG B 1 278 ? 11.086 -39.469 -2.961 1 95.38 278 ARG B O 1
ATOM 6338 N N . LEU B 1 279 ? 10.125 -37.812 -4.059 1 96.62 279 LEU B N 1
ATOM 6339 C CA . LEU B 1 279 ? 8.844 -37.969 -3.371 1 96.62 279 LEU B CA 1
ATOM 6340 C C . LEU B 1 279 ? 8.18 -39.281 -3.752 1 96.62 279 LEU B C 1
ATOM 6342 O O . LEU B 1 279 ? 7.562 -39.938 -2.908 1 96.62 279 LEU B O 1
ATOM 6346 N N . LEU B 1 280 ? 8.281 -39.719 -4.996 1 95.88 280 LEU B N 1
ATOM 6347 C CA . LEU B 1 280 ? 7.727 -41 -5.43 1 95.88 280 LEU B CA 1
ATOM 6348 C C . LEU B 1 280 ? 8.398 -42.156 -4.699 1 95.88 280 LEU B C 1
ATOM 6350 O O . LEU B 1 280 ? 7.746 -43.156 -4.367 1 95.88 280 LEU B O 1
ATOM 6354 N N . GLU B 1 281 ? 9.688 -42 -4.426 1 93.69 281 GLU B N 1
ATOM 6355 C CA . GLU B 1 281 ? 10.445 -43.031 -3.729 1 93.69 281 GLU B CA 1
ATOM 6356 C C . GLU B 1 281 ? 10.148 -43 -2.23 1 93.69 281 GLU B C 1
ATOM 6358 O O . GLU B 1 281 ? 10.289 -44.031 -1.555 1 93.69 281 GLU B O 1
ATOM 6363 N N . MET B 1 282 ? 9.719 -41.938 -1.796 1 94.31 282 MET B N 1
ATOM 6364 C CA . MET B 1 282 ? 9.445 -41.781 -0.37 1 94.31 282 MET B CA 1
ATOM 6365 C C . MET B 1 282 ? 8.141 -42.469 0.012 1 94.31 282 MET B C 1
ATOM 6367 O O . MET B 1 282 ? 7.969 -42.875 1.157 1 94.31 282 MET B O 1
ATOM 6371 N N . TYR B 1 283 ? 7.203 -42.562 -0.97 1 93.94 283 TYR B N 1
ATOM 6372 C CA . TYR B 1 283 ? 5.895 -43.156 -0.681 1 93.94 283 TYR B CA 1
ATOM 6373 C C . TYR B 1 283 ? 5.594 -44.312 -1.615 1 93.94 283 TYR B C 1
ATOM 6375 O O . TYR B 1 283 ? 4.527 -44.375 -2.232 1 93.94 283 TYR B O 1
ATOM 6383 N N . PRO B 1 284 ? 6.301 -45.375 -1.622 1 87.94 284 PRO B N 1
ATOM 6384 C CA . PRO B 1 284 ? 6.223 -46.438 -2.631 1 87.94 284 PRO B CA 1
ATOM 6385 C C . PRO B 1 284 ? 4.941 -47.25 -2.52 1 87.94 284 PRO B C 1
ATOM 6387 O O . PRO B 1 284 ? 4.461 -47.781 -3.52 1 87.94 284 PRO B O 1
ATOM 6390 N N . ASN B 1 285 ? 4.34 -47.344 -1.372 1 90.06 285 ASN B N 1
ATOM 6391 C CA . ASN B 1 285 ? 3.207 -48.219 -1.181 1 90.06 285 ASN B CA 1
ATOM 6392 C C . ASN B 1 285 ? 1.891 -47.469 -1.086 1 90.06 285 ASN B C 1
ATOM 6394 O O . ASN B 1 285 ? 0.856 -48.031 -0.744 1 90.06 285 ASN B O 1
ATOM 6398 N N . GLU B 1 286 ? 1.917 -46.25 -1.454 1 94.12 286 GLU B N 1
ATOM 6399 C CA . GLU B 1 286 ? 0.701 -45.438 -1.371 1 94.12 286 GLU B CA 1
ATOM 6400 C C . GLU B 1 286 ? 0.132 -45.156 -2.758 1 94.12 286 GLU B C 1
ATOM 6402 O O . GLU B 1 286 ? 0.84 -45.281 -3.762 1 94.12 286 GLU B O 1
ATOM 6407 N N . GLU B 1 287 ? -1.22 -44.969 -2.734 1 95 287 GLU B N 1
ATOM 6408 C CA . GLU B 1 287 ? -1.809 -44.375 -3.941 1 95 287 GLU B CA 1
ATOM 6409 C C . GLU B 1 287 ? -1.361 -42.938 -4.145 1 95 287 GLU B C 1
ATOM 6411 O O . GLU B 1 287 ? -1.436 -42.125 -3.221 1 95 287 GLU B O 1
ATOM 6416 N N . LEU B 1 288 ? -0.807 -42.688 -5.316 1 96.88 288 LEU B N 1
ATOM 6417 C CA . LEU B 1 288 ? -0.186 -41.406 -5.539 1 96.88 288 LEU B CA 1
ATOM 6418 C C . LEU B 1 288 ? -0.841 -40.656 -6.711 1 96.88 288 LEU B C 1
ATOM 6420 O O . LEU B 1 288 ? -1.424 -41.312 -7.594 1 96.88 288 LEU B O 1
ATOM 6424 N N . SER B 1 289 ? -0.804 -39.406 -6.691 1 98.06 289 SER B N 1
ATOM 6425 C CA . SER B 1 289 ? -1.119 -38.531 -7.82 1 98.06 289 SER B CA 1
ATOM 6426 C C . SER B 1 289 ? -0.117 -37.406 -7.938 1 98.06 289 SER B C 1
ATOM 6428 O O . SER B 1 289 ? 0.526 -37.031 -6.953 1 98.06 289 SER B O 1
ATOM 6430 N N . ILE B 1 290 ? 0.137 -36.938 -9.117 1 98.69 290 ILE B N 1
ATOM 6431 C CA . ILE B 1 290 ? 0.877 -35.719 -9.391 1 98.69 290 ILE B CA 1
ATOM 6432 C C . ILE B 1 290 ? -0.054 -34.688 -10.016 1 98.69 290 ILE B C 1
ATOM 6434 O O . ILE B 1 290 ? -0.579 -34.906 -11.109 1 98.69 290 ILE B O 1
ATOM 6438 N N . THR B 1 291 ? -0.326 -33.656 -9.305 1 98.81 291 THR B N 1
ATOM 6439 C CA . THR B 1 291 ? -1.208 -32.594 -9.766 1 98.81 291 THR B CA 1
ATOM 6440 C C . THR B 1 291 ? -0.438 -31.281 -9.93 1 98.81 291 THR B C 1
ATOM 6442 O O . THR B 1 291 ? 0.152 -30.781 -8.969 1 98.81 291 THR B O 1
ATOM 6445 N N . ILE B 1 292 ? -0.412 -30.766 -11.102 1 98.88 292 ILE B N 1
ATOM 6446 C CA . ILE B 1 292 ? 0.332 -29.547 -11.383 1 98.88 292 ILE B CA 1
ATOM 6447 C C . ILE B 1 292 ? -0.64 -28.406 -11.703 1 98.88 292 ILE B C 1
ATOM 6449 O O . ILE B 1 292 ? -1.633 -28.609 -12.406 1 98.88 292 ILE B O 1
ATOM 6453 N N . THR B 1 293 ? -0.403 -27.234 -11.148 1 98.88 293 THR B N 1
ATOM 6454 C CA . THR B 1 293 ? -1.309 -26.125 -11.352 1 98.88 293 THR B CA 1
ATOM 6455 C C . THR B 1 293 ? -0.526 -24.828 -11.602 1 98.88 293 THR B C 1
ATOM 6457 O O . THR B 1 293 ? 0.676 -24.766 -11.336 1 98.88 293 THR B O 1
ATOM 6460 N N . GLY B 1 294 ? -1.182 -23.891 -12.156 1 98.5 294 GLY B N 1
ATOM 6461 C CA . GLY B 1 294 ? -0.629 -22.578 -12.461 1 98.5 294 GLY B CA 1
ATOM 6462 C C . GLY B 1 294 ? -1.625 -21.656 -13.133 1 98.5 294 GLY B C 1
ATOM 6463 O O . GLY B 1 294 ? -2.648 -22.109 -13.648 1 98.5 294 GLY B O 1
ATOM 6464 N N . HIS B 1 295 ? -1.314 -20.438 -13.039 1 96.81 295 HIS B N 1
ATOM 6465 C CA . HIS B 1 295 ? -2.102 -19.391 -13.68 1 96.81 295 HIS B CA 1
ATOM 6466 C C . HIS B 1 295 ? -1.257 -18.594 -14.672 1 96.81 295 HIS B C 1
ATOM 6468 O O . HIS B 1 295 ? -0.069 -18.359 -14.438 1 96.81 295 HIS B O 1
ATOM 6474 N N . SER B 1 296 ? -1.926 -18.203 -15.836 1 93.62 296 SER B N 1
ATOM 6475 C CA . SER B 1 296 ? -1.214 -17.375 -16.812 1 93.62 296 SER B CA 1
ATOM 6476 C C . SER B 1 296 ? 0.04 -18.078 -17.312 1 93.62 296 SER B C 1
ATOM 6478 O O . SER B 1 296 ? -0.028 -19.219 -17.797 1 93.62 296 SER B O 1
ATOM 6480 N N . LEU B 1 297 ? 1.172 -17.5 -17.25 1 91.62 297 LEU B N 1
ATOM 6481 C CA . LEU B 1 297 ? 2.426 -18.109 -17.672 1 91.62 297 LEU B CA 1
ATOM 6482 C C . LEU B 1 297 ? 2.719 -19.359 -16.844 1 91.62 297 LEU B C 1
ATOM 6484 O O . LEU B 1 297 ? 3.279 -20.328 -17.359 1 91.62 297 LEU B O 1
ATOM 6488 N N . GLY B 1 298 ? 2.305 -19.344 -15.578 1 95.38 298 GLY B N 1
ATOM 6489 C CA . GLY B 1 298 ? 2.471 -20.516 -14.727 1 95.38 298 GLY B CA 1
ATOM 6490 C C . GLY B 1 298 ? 1.752 -21.75 -15.258 1 95.38 298 GLY B C 1
ATOM 6491 O O . GLY B 1 298 ? 2.203 -22.875 -15.047 1 95.38 298 GLY B O 1
ATOM 6492 N N . SER B 1 299 ? 0.703 -21.5 -15.93 1 96.69 299 SER B N 1
ATOM 6493 C CA . SER B 1 299 ? -0.037 -22.594 -16.547 1 96.69 299 SER B CA 1
ATOM 6494 C C . SER B 1 299 ? 0.773 -23.25 -17.672 1 96.69 299 SER B C 1
ATOM 6496 O O . SER B 1 299 ? 0.721 -24.469 -17.844 1 96.69 299 SER B O 1
ATOM 6498 N N . ALA B 1 300 ? 1.435 -22.453 -18.453 1 94.62 300 ALA B N 1
ATOM 6499 C CA . ALA B 1 300 ? 2.285 -22.984 -19.516 1 94.62 300 ALA B CA 1
ATOM 6500 C C . ALA B 1 300 ? 3.385 -23.875 -18.938 1 94.62 300 ALA B C 1
ATOM 6502 O O . ALA B 1 300 ? 3.643 -24.969 -19.453 1 94.62 300 ALA B O 1
ATOM 6503 N N . LEU B 1 301 ? 3.926 -23.422 -17.906 1 96.44 301 LEU B N 1
ATOM 6504 C CA . LEU B 1 301 ? 4.977 -24.203 -17.25 1 96.44 301 LEU B CA 1
ATOM 6505 C C . LEU B 1 301 ? 4.406 -25.469 -16.609 1 96.44 301 LEU B C 1
ATOM 6507 O O . LEU B 1 301 ? 5.074 -26.5 -16.578 1 96.44 301 LEU B O 1
ATOM 6511 N N . ALA B 1 302 ? 3.25 -25.312 -16.125 1 98.75 302 ALA B N 1
ATOM 6512 C CA . ALA B 1 302 ? 2.58 -26.484 -15.562 1 98.75 302 ALA B CA 1
ATOM 6513 C C . ALA B 1 302 ? 2.391 -27.562 -16.625 1 98.75 302 ALA B C 1
ATOM 6515 O O . ALA B 1 302 ? 2.709 -28.734 -16.391 1 98.75 302 ALA B O 1
ATOM 6516 N N . ILE B 1 303 ? 1.947 -27.188 -17.75 1 98.44 303 ILE B N 1
ATOM 6517 C CA . ILE B 1 303 ? 1.696 -28.141 -18.828 1 98.44 303 ILE B CA 1
ATOM 6518 C C . ILE B 1 303 ? 3.02 -28.719 -19.328 1 98.44 303 ILE B C 1
ATOM 6520 O O . ILE B 1 303 ? 3.139 -29.922 -19.531 1 98.44 303 ILE B O 1
ATOM 6524 N N . LEU B 1 304 ? 3.975 -27.859 -19.484 1 97.12 304 LEU B N 1
ATOM 6525 C CA . LEU B 1 304 ? 5.281 -28.312 -19.953 1 97.12 304 LEU B CA 1
ATOM 6526 C C . LEU B 1 304 ? 5.91 -29.297 -18.984 1 97.12 304 LEU B C 1
ATOM 6528 O O . LEU B 1 304 ? 6.453 -30.328 -19.391 1 97.12 304 LEU B O 1
ATOM 6532 N N . SER B 1 305 ? 5.898 -29 -17.734 1 98.12 305 SER B N 1
ATOM 6533 C CA . SER B 1 305 ? 6.48 -29.891 -16.734 1 98.12 305 SER B CA 1
ATOM 6534 C C . SER B 1 305 ? 5.73 -31.219 -16.656 1 98.12 305 SER B C 1
ATOM 6536 O O . SER B 1 305 ? 6.34 -32.281 -16.5 1 98.12 305 SER B O 1
ATOM 6538 N N . ALA B 1 306 ? 4.438 -31.156 -16.766 1 98.69 306 ALA B N 1
ATOM 6539 C CA . ALA B 1 306 ? 3.645 -32.375 -16.781 1 98.69 306 ALA B CA 1
ATOM 6540 C C . ALA B 1 306 ? 4.008 -33.25 -17.984 1 98.69 306 ALA B C 1
ATOM 6542 O O . ALA B 1 306 ? 4.188 -34.469 -17.844 1 98.69 306 ALA B O 1
ATOM 6543 N N . TYR B 1 307 ? 4.078 -32.656 -19.109 1 97.94 307 TYR B N 1
ATOM 6544 C CA . TYR B 1 307 ? 4.492 -33.375 -20.312 1 97.94 307 TYR B CA 1
ATOM 6545 C C . TYR B 1 307 ? 5.844 -34.062 -20.109 1 97.94 307 TYR B C 1
ATOM 6547 O O . TYR B 1 307 ? 6.016 -35.219 -20.438 1 97.94 307 TYR B O 1
ATOM 6555 N N . ASP B 1 308 ? 6.766 -33.281 -19.625 1 97.5 308 ASP B N 1
ATOM 6556 C CA . ASP B 1 308 ? 8.109 -33.812 -19.391 1 97.5 308 ASP B CA 1
ATOM 6557 C C . ASP B 1 308 ? 8.086 -35 -18.453 1 97.5 308 ASP B C 1
ATOM 6559 O O . ASP B 1 308 ? 8.766 -36 -18.703 1 97.5 308 ASP B O 1
ATOM 6563 N N . ILE B 1 309 ? 7.324 -34.938 -17.422 1 97.75 309 ILE B N 1
ATOM 6564 C CA . ILE B 1 309 ? 7.223 -36 -16.422 1 97.75 309 ILE B CA 1
ATOM 6565 C C . ILE B 1 309 ? 6.719 -37.281 -17.094 1 97.75 309 ILE B C 1
ATOM 6567 O O . ILE B 1 309 ? 7.293 -38.375 -16.906 1 97.75 309 ILE B O 1
ATOM 6571 N N . VAL B 1 310 ? 5.715 -37.219 -17.891 1 97.19 310 VAL B N 1
ATOM 6572 C CA . VAL B 1 310 ? 5.129 -38.406 -18.5 1 97.19 310 VAL B CA 1
ATOM 6573 C C . VAL B 1 310 ? 6.008 -38.875 -19.672 1 97.19 310 VAL B C 1
ATOM 6575 O O . VAL B 1 310 ? 6.129 -40.094 -19.906 1 97.19 310 VAL B O 1
ATOM 6578 N N . GLU B 1 311 ? 6.562 -37.938 -20.406 1 95.75 311 GLU B N 1
ATOM 6579 C CA . GLU B 1 311 ? 7.434 -38.312 -21.516 1 95.75 311 GLU B CA 1
ATOM 6580 C C . GLU B 1 311 ? 8.672 -39.062 -21.031 1 95.75 311 GLU B C 1
ATOM 6582 O O . GLU B 1 311 ? 9.109 -40.031 -21.672 1 95.75 311 GLU B O 1
ATOM 6587 N N . THR B 1 312 ? 9.227 -38.625 -19.953 1 93.81 312 THR B N 1
ATOM 6588 C CA . THR B 1 312 ? 10.43 -39.219 -19.406 1 93.81 312 THR B CA 1
ATOM 6589 C C . THR B 1 312 ? 10.086 -40.531 -18.672 1 93.81 312 THR B C 1
ATOM 6591 O O . THR B 1 312 ? 10.969 -41.312 -18.375 1 93.81 312 THR B O 1
ATOM 6594 N N . GLY B 1 313 ? 8.836 -40.719 -18.328 1 94 313 GLY B N 1
ATOM 6595 C CA . GLY B 1 313 ? 8.391 -41.906 -17.641 1 94 313 GLY B CA 1
ATOM 6596 C C . GLY B 1 313 ? 8.617 -41.875 -16.141 1 94 313 GLY B C 1
ATOM 6597 O O . GLY B 1 313 ? 8.641 -42.906 -15.477 1 94 313 GLY B O 1
ATOM 6598 N N . LEU B 1 314 ? 8.859 -40.719 -15.695 1 94.88 314 LEU B N 1
ATOM 6599 C CA . LEU B 1 314 ? 9.117 -40.531 -14.273 1 94.88 314 LEU B CA 1
ATOM 6600 C C . LEU B 1 314 ? 7.934 -41 -13.438 1 94.88 314 LEU B C 1
ATOM 6602 O O . LEU B 1 314 ? 8.109 -41.5 -12.32 1 94.88 314 LEU B O 1
ATOM 6606 N N . ASN B 1 315 ? 6.738 -40.875 -13.969 1 96 315 ASN B N 1
ATOM 6607 C CA . ASN B 1 315 ? 5.523 -41.188 -13.227 1 96 315 ASN B CA 1
ATOM 6608 C C . ASN B 1 315 ? 5.266 -42.688 -13.203 1 96 315 ASN B C 1
ATOM 6610 O O . ASN B 1 315 ? 4.262 -43.156 -12.656 1 96 315 ASN B O 1
ATOM 6614 N N . VAL B 1 316 ? 6.125 -43.469 -13.859 1 93.94 316 VAL B N 1
ATOM 6615 C CA . VAL B 1 316 ? 6 -44.906 -13.844 1 93.94 316 VAL B CA 1
ATOM 6616 C C . VAL B 1 316 ? 6.883 -45.5 -12.742 1 93.94 316 VAL B C 1
ATOM 6618 O O . VAL B 1 316 ? 8.109 -45.375 -12.781 1 93.94 316 VAL B O 1
ATOM 6621 N N . LEU B 1 317 ? 6.266 -46.125 -11.844 1 91.69 317 LEU B N 1
ATOM 6622 C CA . LEU B 1 317 ? 6.98 -46.656 -10.688 1 91.69 317 LEU B CA 1
ATOM 6623 C C . LEU B 1 317 ? 7.715 -47.938 -11.062 1 91.69 317 LEU B C 1
ATOM 6625 O O . LEU B 1 317 ? 7.535 -48.469 -12.172 1 91.69 317 LEU B O 1
ATOM 6629 N N . ASN B 1 318 ? 8.516 -48.438 -10.18 1 85.44 318 ASN B N 1
ATOM 6630 C CA . ASN B 1 318 ? 9.312 -49.625 -10.406 1 85.44 318 ASN B CA 1
ATOM 6631 C C . ASN B 1 318 ? 8.438 -50.844 -10.617 1 85.44 318 ASN B C 1
ATOM 6633 O O . ASN B 1 318 ? 8.828 -51.781 -11.312 1 85.44 318 ASN B O 1
ATOM 6637 N N . ASP B 1 319 ? 7.199 -50.812 -10.016 1 85.19 319 ASP B N 1
ATOM 6638 C CA . ASP B 1 319 ? 6.281 -51.938 -10.148 1 85.19 319 ASP B CA 1
ATOM 6639 C C . ASP B 1 319 ? 5.387 -51.781 -11.375 1 85.19 319 ASP B C 1
ATOM 6641 O O . ASP B 1 319 ? 4.367 -52.438 -11.5 1 85.19 319 ASP B O 1
ATOM 6645 N N . CYS B 1 320 ? 5.566 -50.781 -12.172 1 83.88 320 CYS B N 1
ATOM 6646 C CA . CYS B 1 320 ? 4.953 -50.562 -13.477 1 83.88 320 CYS B CA 1
ATOM 6647 C C . CYS B 1 320 ? 3.623 -49.812 -13.328 1 83.88 320 CYS B C 1
ATOM 6649 O O . CYS B 1 320 ? 2.891 -49.656 -14.305 1 83.88 320 CYS B O 1
ATOM 6651 N N . ARG B 1 321 ? 3.328 -49.438 -12.148 1 88.25 321 ARG B N 1
ATOM 6652 C CA . ARG B 1 321 ? 2.15 -48.594 -11.961 1 88.25 321 ARG B CA 1
ATOM 6653 C C . ARG B 1 321 ? 2.422 -47.156 -12.414 1 88.25 321 ARG B C 1
ATOM 6655 O O . ARG B 1 321 ? 3.457 -46.594 -12.078 1 88.25 321 ARG B O 1
ATOM 6662 N N . ALA B 1 322 ? 1.507 -46.812 -13.141 1 93.25 322 ALA B N 1
ATOM 6663 C CA . ALA B 1 322 ? 1.633 -45.438 -13.594 1 93.25 322 ALA B CA 1
ATOM 6664 C C . ALA B 1 322 ? 0.89 -44.469 -12.664 1 93.25 322 ALA B C 1
ATOM 6666 O O . ALA B 1 322 ? -0.32 -44.594 -12.469 1 93.25 322 ALA B O 1
ATOM 6667 N N . VAL B 1 323 ? 1.558 -43.562 -12.086 1 96.81 323 VAL B N 1
ATOM 6668 C CA . VAL B 1 323 ? 0.956 -42.531 -11.258 1 96.81 323 VAL B CA 1
ATOM 6669 C C . VAL B 1 323 ? 0.247 -41.5 -12.141 1 96.81 323 VAL B C 1
ATOM 6671 O O . VAL B 1 323 ? 0.841 -40.969 -13.086 1 96.81 323 VAL B O 1
ATOM 6674 N N . PRO B 1 324 ? -1.065 -41.25 -11.914 1 97.31 324 PRO B N 1
ATOM 6675 C CA . PRO B 1 324 ? -1.782 -40.281 -12.734 1 97.31 324 PRO B CA 1
ATOM 6676 C C . PRO B 1 324 ? -1.187 -38.875 -12.633 1 97.31 324 PRO B C 1
ATOM 6678 O O . PRO B 1 324 ? -0.84 -38.406 -11.531 1 97.31 324 PRO B O 1
ATOM 6681 N N . VAL B 1 325 ? -1.015 -38.219 -13.805 1 98.44 325 VAL B N 1
ATOM 6682 C CA . VAL B 1 325 ? -0.516 -36.844 -13.891 1 98.44 325 VAL B CA 1
ATOM 6683 C C . VAL B 1 325 ? -1.588 -35.938 -14.5 1 98.44 325 VAL B C 1
ATOM 6685 O O . VAL B 1 325 ? -2.07 -36.219 -15.602 1 98.44 325 VAL B O 1
ATOM 6688 N N . SER B 1 326 ? -1.981 -34.969 -13.75 1 98.56 326 SER B N 1
ATOM 6689 C CA . SER B 1 326 ? -3.016 -34.031 -14.211 1 98.56 326 SER B CA 1
ATOM 6690 C C . SER B 1 326 ? -2.576 -32.594 -14.055 1 98.56 326 SER B C 1
ATOM 6692 O O . SER B 1 326 ? -1.833 -32.25 -13.133 1 98.56 326 SER B O 1
ATOM 6694 N N . VAL B 1 327 ? -3.025 -31.75 -14.992 1 98.81 327 VAL B N 1
ATOM 6695 C CA . VAL B 1 327 ? -2.797 -30.312 -14.914 1 98.81 327 VAL B CA 1
ATOM 6696 C C . VAL B 1 327 ? -4.133 -29.594 -14.766 1 98.81 327 VAL B C 1
ATOM 6698 O O . VAL B 1 327 ? -5.055 -29.812 -15.555 1 98.81 327 VAL B O 1
ATOM 6701 N N . LEU B 1 328 ? -4.277 -28.906 -13.734 1 98.75 328 LEU B N 1
ATOM 6702 C CA . LEU B 1 328 ? -5.363 -27.953 -13.578 1 98.75 328 LEU B CA 1
ATOM 6703 C C . LEU B 1 328 ? -4.879 -26.531 -13.836 1 98.75 328 LEU B C 1
ATOM 6705 O O . LEU B 1 328 ? -4.277 -25.906 -12.961 1 98.75 328 LEU B O 1
ATOM 6709 N N . SER B 1 329 ? -5.145 -26.062 -15 1 97.94 329 SER B N 1
ATOM 6710 C CA . SER B 1 329 ? -4.598 -24.812 -15.539 1 97.94 329 SER B CA 1
ATOM 6711 C C . SER B 1 329 ? -5.617 -23.688 -15.461 1 97.94 329 SER B C 1
ATOM 6713 O O . SER B 1 329 ? -6.801 -23.891 -15.742 1 97.94 329 SER B O 1
ATOM 6715 N N . PHE B 1 330 ? -5.148 -22.516 -15.07 1 98.5 330 PHE B N 1
ATOM 6716 C CA . PHE B 1 330 ? -6.023 -21.359 -14.984 1 98.5 330 PHE B CA 1
ATOM 6717 C C . PHE B 1 330 ? -5.551 -20.25 -15.93 1 98.5 330 PHE B C 1
ATOM 6719 O O . PHE B 1 330 ? -4.492 -19.656 -15.711 1 98.5 330 PHE B O 1
ATOM 6726 N N . SER B 1 331 ? -6.285 -20.062 -16.953 1 96.88 331 SER B N 1
ATOM 6727 C CA . SER B 1 331 ? -6.094 -18.969 -17.906 1 96.88 331 SER B CA 1
ATOM 6728 C C . SER B 1 331 ? -4.715 -19.047 -18.547 1 96.88 331 SER B C 1
ATOM 6730 O O . SER B 1 331 ? -4.012 -18.031 -18.641 1 96.88 331 SER B O 1
ATOM 6732 N N . GLY B 1 332 ? -4.371 -20.203 -18.953 1 95.56 332 GLY B N 1
ATOM 6733 C CA . GLY B 1 332 ? -3.064 -20.406 -19.562 1 95.56 332 GLY B CA 1
ATOM 6734 C C . GLY B 1 332 ? -3.051 -20.172 -21.047 1 95.56 332 GLY B C 1
ATOM 6735 O O . GLY B 1 332 ? -4.047 -20.422 -21.734 1 95.56 332 GLY B O 1
ATOM 6736 N N . PRO B 1 333 ? -1.942 -19.719 -21.562 1 92.81 333 PRO B N 1
ATOM 6737 C CA . PRO B 1 333 ? -1.767 -19.625 -23.016 1 92.81 333 PRO B CA 1
ATOM 6738 C C . PRO B 1 333 ? -1.6 -20.984 -23.688 1 92.81 333 PRO B C 1
ATOM 6740 O O . PRO B 1 333 ? -1.532 -22 -23 1 92.81 333 PRO B O 1
ATOM 6743 N N . ARG B 1 334 ? -1.673 -20.906 -25.047 1 93.56 334 ARG B N 1
ATOM 6744 C CA . ARG B 1 334 ? -1.291 -22.109 -25.812 1 93.56 334 ARG B CA 1
ATOM 6745 C C . ARG B 1 334 ? 0.199 -22.391 -25.656 1 93.56 334 ARG B C 1
ATOM 6747 O O . ARG B 1 334 ? 1.018 -21.469 -25.656 1 93.56 334 ARG B O 1
ATOM 6754 N N . VAL B 1 335 ? 0.47 -23.656 -25.516 1 94.44 335 VAL B N 1
ATOM 6755 C CA . VAL B 1 335 ? 1.839 -24.016 -25.172 1 94.44 335 VAL B CA 1
ATOM 6756 C C . VAL B 1 335 ? 2.584 -24.5 -26.406 1 94.44 335 VAL B C 1
ATOM 6758 O O . VAL B 1 335 ? 3.766 -24.203 -26.594 1 94.44 335 VAL B O 1
ATOM 6761 N N . GLY B 1 336 ? 1.882 -25.219 -27.25 1 93.88 336 GLY B N 1
ATOM 6762 C CA . GLY B 1 336 ? 2.551 -25.844 -28.391 1 93.88 336 GLY B CA 1
ATOM 6763 C C . GLY B 1 336 ? 1.636 -26.047 -29.578 1 93.88 336 GLY B C 1
ATOM 6764 O O . GLY B 1 336 ? 0.54 -25.484 -29.641 1 93.88 336 GLY B O 1
ATOM 6765 N N . ASN B 1 337 ? 2.164 -26.797 -30.562 1 91.56 337 ASN B N 1
ATOM 6766 C CA . ASN B 1 337 ? 1.409 -27.062 -31.797 1 91.56 337 ASN B CA 1
ATOM 6767 C C . ASN B 1 337 ? 0.519 -28.281 -31.641 1 91.56 337 ASN B C 1
ATOM 6769 O O . ASN B 1 337 ? 0.416 -28.859 -30.562 1 91.56 337 ASN B O 1
ATOM 6773 N N . VAL B 1 338 ? -0.151 -28.656 -32.719 1 91.44 338 VAL B N 1
ATOM 6774 C CA . VAL B 1 338 ? -1.12 -29.734 -32.688 1 91.44 338 VAL B CA 1
ATOM 6775 C C . VAL B 1 338 ? -0.413 -31.047 -32.375 1 91.44 338 VAL B C 1
ATOM 6777 O O . VAL B 1 338 ? -0.976 -31.922 -31.703 1 91.44 338 VAL B O 1
ATOM 6780 N N . ARG B 1 339 ? 0.826 -31.188 -32.781 1 92.94 339 ARG B N 1
ATOM 6781 C CA . ARG B 1 339 ? 1.58 -32.406 -32.5 1 92.94 339 ARG B CA 1
ATOM 6782 C C . ARG B 1 339 ? 1.881 -32.531 -31.031 1 92.94 339 ARG B C 1
ATOM 6784 O O . ARG B 1 339 ? 1.911 -33.656 -30.484 1 92.94 339 ARG B O 1
ATOM 6791 N N . PHE B 1 340 ? 2.189 -31.469 -30.453 1 95.06 340 PHE B N 1
ATOM 6792 C CA . PHE B 1 340 ? 2.385 -31.453 -29 1 95.06 340 PHE B CA 1
ATOM 6793 C C . PHE B 1 340 ? 1.127 -31.922 -28.281 1 95.06 340 PHE B C 1
ATOM 6795 O O . PHE B 1 340 ? 1.203 -32.719 -27.359 1 95.06 340 PHE B O 1
ATOM 6802 N N . LYS B 1 341 ? 0.025 -31.422 -28.672 1 95.12 341 LYS B N 1
ATOM 6803 C CA . LYS B 1 341 ? -1.262 -31.828 -28.125 1 95.12 341 LYS B CA 1
ATOM 6804 C C . LYS B 1 341 ? -1.468 -33.344 -28.266 1 95.12 341 LYS B C 1
ATOM 6806 O O . LYS B 1 341 ? -1.785 -34.031 -27.297 1 95.12 341 LYS B O 1
ATOM 6811 N N . GLU B 1 342 ? -1.312 -33.781 -29.406 1 94.75 342 GLU B N 1
ATOM 6812 C CA . GLU B 1 342 ? -1.544 -35.188 -29.703 1 94.75 342 GLU B CA 1
ATOM 6813 C C . GLU B 1 342 ? -0.612 -36.094 -28.891 1 94.75 342 GLU B C 1
ATOM 6815 O O . GLU B 1 342 ? -1.034 -37.125 -28.359 1 94.75 342 GLU B O 1
ATOM 6820 N N . ARG B 1 343 ? 0.633 -35.719 -28.828 1 95.81 343 ARG B N 1
ATOM 6821 C CA . ARG B 1 343 ? 1.598 -36.5 -28.062 1 95.81 343 ARG B CA 1
ATOM 6822 C C . ARG B 1 343 ? 1.237 -36.5 -26.578 1 95.81 343 ARG B C 1
ATOM 6824 O O . ARG B 1 343 ? 1.324 -37.531 -25.922 1 95.81 343 ARG B O 1
ATOM 6831 N N . SER B 1 344 ? 0.902 -35.406 -26.047 1 96.69 344 SER B N 1
ATOM 6832 C CA . SER B 1 344 ? 0.48 -35.281 -24.656 1 96.69 344 SER B CA 1
ATOM 6833 C C . SER B 1 344 ? -0.683 -36.219 -24.359 1 96.69 344 SER B C 1
ATOM 6835 O O . SER B 1 344 ? -0.676 -36.938 -23.344 1 96.69 344 SER B O 1
ATOM 6837 N N . GLU B 1 345 ? -1.624 -36.219 -25.234 1 95.25 345 GLU B N 1
ATOM 6838 C CA . GLU B 1 345 ? -2.801 -37.062 -25.062 1 95.25 345 GLU B CA 1
ATOM 6839 C C . GLU B 1 345 ? -2.436 -38.531 -25.172 1 95.25 345 GLU B C 1
ATOM 6841 O O . GLU B 1 345 ? -2.939 -39.375 -24.406 1 95.25 345 GLU B O 1
ATOM 6846 N N . LYS B 1 346 ? -1.604 -38.844 -26.078 1 95.44 346 LYS B N 1
ATOM 6847 C CA . LYS B 1 346 ? -1.163 -40.219 -26.266 1 95.44 346 LYS B CA 1
ATOM 6848 C C . LYS B 1 346 ? -0.455 -40.75 -25.031 1 95.44 346 LYS B C 1
ATOM 6850 O O . LYS B 1 346 ? -0.568 -41.938 -24.688 1 95.44 346 LYS B O 1
ATOM 6855 N N . LEU B 1 347 ? 0.243 -39.906 -24.328 1 95.62 347 LEU B N 1
ATOM 6856 C CA . LEU B 1 347 ? 1.014 -40.281 -23.156 1 95.62 347 LEU B CA 1
ATOM 6857 C C . LEU B 1 347 ? 0.12 -40.344 -21.922 1 95.62 347 LEU B C 1
ATOM 6859 O O . LEU B 1 347 ? 0.58 -40.719 -20.844 1 95.62 347 LEU B O 1
ATOM 6863 N N . GLY B 1 348 ? -1.174 -39.969 -22.062 1 95.56 348 GLY B N 1
ATOM 6864 C CA . GLY B 1 348 ? -2.127 -40.094 -20.984 1 95.56 348 GLY B CA 1
ATOM 6865 C C . GLY B 1 348 ? -2.186 -38.875 -20.078 1 95.56 348 GLY B C 1
ATOM 6866 O O . GLY B 1 348 ? -2.783 -38.938 -19 1 95.56 348 GLY B O 1
ATOM 6867 N N . LEU B 1 349 ? -1.538 -37.844 -20.453 1 97.69 349 LEU B N 1
ATOM 6868 C CA . LEU B 1 349 ? -1.596 -36.594 -19.688 1 97.69 349 LEU B CA 1
ATOM 6869 C C . LEU B 1 349 ? -3.008 -36.031 -19.688 1 97.69 349 LEU B C 1
ATOM 6871 O O . LEU B 1 349 ? -3.664 -35.969 -20.734 1 97.69 349 LEU B O 1
ATOM 6875 N N . LYS B 1 350 ? -3.498 -35.656 -18.531 1 98.5 350 LYS B N 1
ATOM 6876 C CA . LYS B 1 350 ? -4.824 -35.062 -18.391 1 98.5 350 LYS B CA 1
ATOM 6877 C C . LYS B 1 350 ? -4.723 -33.594 -18.047 1 98.5 350 LYS B C 1
ATOM 6879 O O . LYS B 1 350 ? -4.098 -33.219 -17.047 1 98.5 350 LYS B O 1
ATOM 6884 N N . VAL B 1 351 ? -5.32 -32.75 -18.891 1 98.56 351 VAL B N 1
ATOM 6885 C CA . VAL B 1 351 ? -5.242 -31.297 -18.688 1 98.56 351 VAL B CA 1
ATOM 6886 C C . VAL B 1 351 ? -6.645 -30.703 -18.688 1 98.56 351 VAL B C 1
ATOM 6888 O O . VAL B 1 351 ? -7.43 -30.938 -19.609 1 98.56 351 VAL B O 1
ATOM 6891 N N . LEU B 1 352 ? -6.996 -30.047 -17.641 1 98.81 352 LEU B N 1
ATOM 6892 C CA . LEU B 1 352 ? -8.211 -29.234 -17.594 1 98.81 352 LEU B CA 1
ATOM 6893 C C . LEU B 1 352 ? -7.879 -27.75 -17.516 1 98.81 352 LEU B C 1
ATOM 6895 O O . LEU B 1 352 ? -7.172 -27.328 -16.594 1 98.81 352 LEU B O 1
ATOM 6899 N N . ARG B 1 353 ? -8.344 -27 -18.438 1 98.5 353 ARG B N 1
ATOM 6900 C CA . ARG B 1 353 ? -8.109 -25.562 -18.5 1 98.5 353 ARG B CA 1
ATOM 6901 C C . ARG B 1 353 ? -9.359 -24.781 -18.109 1 98.5 353 ARG B C 1
ATOM 6903 O O . ARG B 1 353 ? -10.438 -24.984 -18.672 1 98.5 353 ARG B O 1
ATOM 6910 N N . VAL B 1 354 ? -9.227 -23.938 -17.078 1 98.75 354 VAL B N 1
ATOM 6911 C CA . VAL B 1 354 ? -10.305 -23.047 -16.672 1 98.75 354 VAL B CA 1
ATOM 6912 C C . VAL B 1 354 ? -10.039 -21.641 -17.203 1 98.75 354 VAL B C 1
ATOM 6914 O O . VAL B 1 354 ? -8.977 -21.062 -16.938 1 98.75 354 VAL B O 1
ATOM 6917 N N . VAL B 1 355 ? -11.039 -21.109 -17.953 1 98.12 355 VAL B N 1
ATOM 6918 C CA . VAL B 1 355 ? -10.766 -19.828 -18.594 1 98.12 355 VAL B CA 1
ATOM 6919 C C . VAL B 1 355 ? -11.992 -18.938 -18.516 1 98.12 355 VAL B C 1
ATOM 6921 O O . VAL B 1 355 ? -13.117 -19.422 -18.391 1 98.12 355 VAL B O 1
ATOM 6924 N N . ASN B 1 356 ? -11.758 -17.641 -18.422 1 97.69 356 ASN B N 1
ATOM 6925 C CA . ASN B 1 356 ? -12.766 -16.609 -18.656 1 97.69 356 ASN B CA 1
ATOM 6926 C C . ASN B 1 356 ? -12.898 -16.281 -20.141 1 97.69 356 ASN B C 1
ATOM 6928 O O . ASN B 1 356 ? -11.906 -15.984 -20.812 1 97.69 356 ASN B O 1
ATOM 6932 N N . VAL B 1 357 ? -14.055 -16.312 -20.609 1 96.75 357 VAL B N 1
ATOM 6933 C CA . VAL B 1 357 ? -14.289 -16.172 -22.047 1 96.75 357 VAL B CA 1
ATOM 6934 C C . VAL B 1 357 ? -13.742 -14.828 -22.531 1 96.75 357 VAL B C 1
ATOM 6936 O O . VAL B 1 357 ? -13.352 -14.688 -23.688 1 96.75 357 VAL B O 1
ATOM 6939 N N . HIS B 1 358 ? -13.555 -13.891 -21.672 1 95.31 358 HIS B N 1
ATOM 6940 C CA . HIS B 1 358 ? -13.133 -12.539 -22.031 1 95.31 358 HIS B CA 1
ATOM 6941 C C . HIS B 1 358 ? -11.633 -12.359 -21.828 1 95.31 358 HIS B C 1
ATOM 6943 O O . HIS B 1 358 ? -11.102 -11.266 -22.047 1 95.31 358 HIS B O 1
ATOM 6949 N N . ASP B 1 359 ? -11.008 -13.367 -21.406 1 94.19 359 ASP B N 1
ATOM 6950 C CA . ASP B 1 359 ? -9.562 -13.328 -21.188 1 94.19 359 ASP B CA 1
ATOM 6951 C C . ASP B 1 359 ? -8.812 -13.461 -22.5 1 94.19 359 ASP B C 1
ATOM 6953 O O . ASP B 1 359 ? -9.055 -14.391 -23.281 1 94.19 359 ASP B O 1
ATOM 6957 N N . VAL B 1 360 ? -7.848 -12.672 -22.719 1 90 360 VAL B N 1
ATOM 6958 C CA . VAL B 1 360 ? -7.129 -12.656 -23.984 1 90 360 VAL B CA 1
ATOM 6959 C C . VAL B 1 360 ? -5.941 -13.617 -23.922 1 90 360 VAL B C 1
ATOM 6961 O O . VAL B 1 360 ? -5.422 -14.039 -24.953 1 90 360 VAL B O 1
ATOM 6964 N N . VAL B 1 361 ? -5.539 -13.961 -22.734 1 91.06 361 VAL B N 1
ATOM 6965 C CA . VAL B 1 361 ? -4.312 -14.734 -22.562 1 91.06 361 VAL B CA 1
ATOM 6966 C C . VAL B 1 361 ? -4.5 -16.141 -23.141 1 91.06 361 VAL B C 1
ATOM 6968 O O . VAL B 1 361 ? -3.678 -16.609 -23.922 1 91.06 361 VAL B O 1
ATOM 6971 N N . PRO B 1 362 ? -5.598 -16.781 -22.797 1 92.69 362 PRO B N 1
ATOM 6972 C CA . PRO B 1 362 ? -5.785 -18.125 -23.359 1 92.69 362 PRO B CA 1
ATOM 6973 C C . PRO B 1 362 ? -5.961 -18.109 -24.875 1 92.69 362 PRO B C 1
ATOM 6975 O O . PRO B 1 362 ? -5.91 -19.172 -25.516 1 92.69 362 PRO B O 1
ATOM 6978 N N . LYS B 1 363 ? -6.137 -17 -25.375 1 88 363 LYS B N 1
ATOM 6979 C CA . LYS B 1 363 ? -6.309 -16.891 -26.828 1 88 363 LYS B CA 1
ATOM 6980 C C . LYS B 1 363 ? -4.969 -16.656 -27.516 1 88 363 LYS B C 1
ATOM 6982 O O . LYS B 1 363 ? -4.902 -16.625 -28.75 1 88 363 LYS B O 1
ATOM 6987 N N . SER B 1 364 ? -3.914 -16.516 -26.719 1 83.5 364 SER B N 1
ATOM 6988 C CA . SER B 1 364 ? -2.564 -16.266 -27.219 1 83.5 364 SER B CA 1
ATOM 6989 C C . SER B 1 364 ? -1.646 -17.453 -26.938 1 83.5 364 SER B C 1
ATOM 6991 O O . SER B 1 364 ? -1.83 -18.156 -25.953 1 83.5 364 SER B O 1
ATOM 6993 N N . PRO B 1 365 ? -0.645 -17.719 -27.719 1 78.25 365 PRO B N 1
ATOM 6994 C CA . PRO B 1 365 ? -0.423 -17.188 -29.078 1 78.25 365 PRO B CA 1
ATOM 6995 C C . PRO B 1 365 ? -1.319 -17.859 -30.125 1 78.25 365 PRO B C 1
ATOM 6997 O O . PRO B 1 365 ? -2.16 -18.688 -29.781 1 78.25 365 PRO B O 1
ATOM 7000 N N . GLY B 1 366 ? -1.143 -17.438 -31.438 1 66.31 366 GLY B N 1
ATOM 7001 C CA . GLY B 1 366 ? -1.885 -18.047 -32.531 1 66.31 366 GLY B CA 1
ATOM 7002 C C . GLY B 1 366 ? -3.254 -17.438 -32.75 1 66.31 366 GLY B C 1
ATOM 7003 O O . GLY B 1 366 ? -4.254 -18.141 -32.844 1 66.31 366 GLY B O 1
ATOM 7004 N N . PHE B 1 367 ? -3.246 -16.203 -32.719 1 65.56 367 PHE B N 1
ATOM 7005 C CA . PHE B 1 367 ? -4.516 -15.508 -32.875 1 65.56 367 PHE B CA 1
ATOM 7006 C C . PHE B 1 367 ? -5.184 -15.852 -34.188 1 65.56 367 PHE B C 1
ATOM 7008 O O . PHE B 1 367 ? -6.41 -15.977 -34.281 1 65.56 367 PHE B O 1
ATOM 7015 N N . VAL B 1 368 ? -4.328 -16.188 -35.094 1 61.62 368 VAL B N 1
ATOM 7016 C CA . VAL B 1 368 ? -4.863 -16.422 -36.438 1 61.62 368 VAL B CA 1
ATOM 7017 C C . VAL B 1 368 ? -4.887 -17.922 -36.719 1 61.62 368 VAL B C 1
ATOM 7019 O O . VAL B 1 368 ? -5.879 -18.453 -37.25 1 61.62 368 VAL B O 1
ATOM 7022 N N . LEU B 1 369 ? -3.877 -18.625 -36.438 1 67.25 369 LEU B N 1
ATOM 7023 C CA . LEU B 1 369 ? -3.758 -20.047 -36.719 1 67.25 369 LEU B CA 1
ATOM 7024 C C . LEU B 1 369 ? -3.842 -20.859 -35.438 1 67.25 369 LEU B C 1
ATOM 7026 O O . LEU B 1 369 ? -2.852 -20.984 -34.719 1 67.25 369 LEU B O 1
ATOM 7030 N N . ASN B 1 370 ? -5.055 -21.344 -35.219 1 72.19 370 ASN B N 1
ATOM 7031 C CA . ASN B 1 370 ? -5.262 -22.094 -34 1 72.19 370 ASN B CA 1
ATOM 7032 C C . ASN B 1 370 ? -6.305 -23.188 -34.188 1 72.19 370 ASN B C 1
ATOM 7034 O O . ASN B 1 370 ? -6.719 -23.484 -35.312 1 72.19 370 ASN B O 1
ATOM 7038 N N . GLU B 1 371 ? -6.633 -23.828 -33.062 1 74.06 371 GLU B N 1
ATOM 7039 C CA . GLU B 1 371 ? -7.43 -25.047 -33.094 1 74.06 371 GLU B CA 1
ATOM 7040 C C . GLU B 1 371 ? -8.875 -24.75 -33.5 1 74.06 371 GLU B C 1
ATOM 7042 O O . GLU B 1 371 ? -9.648 -25.672 -33.781 1 74.06 371 GLU B O 1
ATOM 7047 N N . LYS B 1 372 ? -9.148 -23.531 -33.594 1 69 372 LYS B N 1
ATOM 7048 C CA . LYS B 1 372 ? -10.516 -23.188 -33.969 1 69 372 LYS B CA 1
ATOM 7049 C C . LYS B 1 372 ? -10.695 -23.281 -35.469 1 69 372 LYS B C 1
ATOM 7051 O O . LYS B 1 372 ? -11.828 -23.312 -35.969 1 69 372 LYS B O 1
ATOM 7056 N N . LEU B 1 373 ? -9.586 -23.359 -36.188 1 68.19 373 LEU B N 1
ATOM 7057 C CA . LEU B 1 373 ? -9.656 -23.578 -37.656 1 68.19 373 LEU B CA 1
ATOM 7058 C C . LEU B 1 373 ? -10 -25.031 -37.969 1 68.19 373 LEU B C 1
ATOM 7060 O O . LEU B 1 373 ? -9.719 -25.922 -37.188 1 68.19 373 LEU B O 1
ATOM 7064 N N . PRO B 1 374 ? -10.75 -25.172 -39.156 1 70.5 374 PRO B N 1
ATOM 7065 C CA . PRO B 1 374 ? -11.07 -26.547 -39.531 1 70.5 374 PRO B CA 1
ATOM 7066 C C . PRO B 1 374 ? -9.844 -27.453 -39.594 1 70.5 374 PRO B C 1
ATOM 7068 O O . PRO B 1 374 ? -8.758 -27 -39.969 1 70.5 374 PRO B O 1
ATOM 7071 N N . PRO B 1 375 ? -10.055 -28.609 -39.188 1 72.12 375 PRO B N 1
ATOM 7072 C CA . PRO B 1 375 ? -8.938 -29.562 -39.156 1 72.12 375 PRO B CA 1
ATOM 7073 C C . PRO B 1 375 ? -8.172 -29.625 -40.469 1 72.12 375 PRO B C 1
ATOM 7075 O O . PRO B 1 375 ? -6.941 -29.766 -40.469 1 72.12 375 PRO B O 1
ATOM 7078 N N . SER B 1 376 ? -8.898 -29.516 -41.531 1 71.81 376 SER B N 1
ATOM 7079 C CA . SER B 1 376 ? -8.25 -29.562 -42.844 1 71.81 376 SER B CA 1
ATOM 7080 C C . SER B 1 376 ? -7.273 -28.406 -43.031 1 71.81 376 SER B C 1
ATOM 7082 O O . SER B 1 376 ? -6.184 -28.578 -43.562 1 71.81 376 SER B O 1
ATOM 7084 N N . VAL B 1 377 ? -7.676 -27.281 -42.531 1 71 377 VAL B N 1
ATOM 7085 C CA . VAL B 1 377 ? -6.82 -26.094 -42.625 1 71 377 VAL B CA 1
ATOM 7086 C C . VAL B 1 377 ? -5.645 -26.234 -41.656 1 71 377 VAL B C 1
ATOM 7088 O O . VAL B 1 377 ? -4.508 -25.906 -42 1 71 377 VAL B O 1
ATOM 7091 N N . MET B 1 378 ? -5.992 -26.797 -40.594 1 72.31 378 MET B N 1
ATOM 7092 C CA . MET B 1 378 ? -4.945 -26.953 -39.594 1 72.31 378 MET B CA 1
ATOM 7093 C C . MET B 1 378 ? -3.871 -27.922 -40.062 1 72.31 378 MET B C 1
ATOM 7095 O O . MET B 1 378 ? -2.684 -27.734 -39.781 1 72.31 378 MET B O 1
ATOM 7099 N N . LYS B 1 379 ? -4.309 -28.891 -40.688 1 70.44 379 LYS B N 1
ATOM 7100 C CA . LYS B 1 379 ? -3.361 -29.859 -41.25 1 70.44 379 LYS B CA 1
ATOM 7101 C C . LYS B 1 379 ? -2.439 -29.188 -42.281 1 70.44 379 LYS B C 1
ATOM 7103 O O . LYS B 1 379 ? -1.252 -29.516 -42.344 1 70.44 379 LYS B O 1
ATOM 7108 N N . LEU B 1 380 ? -3.053 -28.25 -42.969 1 68.94 380 LEU B N 1
ATOM 7109 C CA . LEU B 1 380 ? -2.293 -27.562 -44 1 68.94 380 LEU B CA 1
ATOM 7110 C C . LEU B 1 380 ? -1.249 -26.641 -43.375 1 68.94 380 LEU B C 1
ATOM 7112 O O . LEU B 1 380 ? -0.163 -26.469 -43.938 1 68.94 380 LEU B O 1
ATOM 7116 N N . VAL B 1 381 ? -1.637 -26.219 -42.188 1 70.69 381 VAL B N 1
ATOM 7117 C CA . VAL B 1 381 ? -0.742 -25.219 -41.625 1 70.69 381 VAL B CA 1
ATOM 7118 C C . VAL B 1 381 ? 0.043 -25.844 -40.469 1 70.69 381 VAL B C 1
ATOM 7120 O O . VAL B 1 381 ? 0.686 -25.125 -39.688 1 70.69 381 VAL B O 1
ATOM 7123 N N . GLU B 1 382 ? -0.054 -27.047 -40.375 1 68.5 382 GLU B N 1
ATOM 7124 C CA . GLU B 1 382 ? 0.586 -27.781 -39.281 1 68.5 382 GLU B CA 1
ATOM 7125 C C . GLU B 1 382 ? 2.078 -27.469 -39.188 1 68.5 382 GLU B C 1
ATOM 7127 O O . GLU B 1 382 ? 2.66 -27.438 -38.125 1 68.5 382 GLU B O 1
ATOM 7132 N N . GLY B 1 383 ? 2.59 -27.188 -40.219 1 65.44 383 GLY B N 1
ATOM 7133 C CA . GLY B 1 383 ? 4.016 -26.906 -40.281 1 65.44 383 GLY B CA 1
ATOM 7134 C C . GLY B 1 383 ? 4.355 -25.453 -40.031 1 65.44 383 GLY B C 1
ATOM 7135 O O . GLY B 1 383 ? 5.523 -25.109 -39.812 1 65.44 383 GLY B O 1
ATOM 7136 N N . SER B 1 384 ? 3.338 -24.766 -39.875 1 70.81 384 SER B N 1
ATOM 7137 C CA . SER B 1 384 ? 3.584 -23.344 -39.656 1 70.81 384 SER B CA 1
ATOM 7138 C C . SER B 1 384 ? 4.039 -23.062 -38.25 1 70.81 384 SER B C 1
ATOM 7140 O O . SER B 1 384 ? 3.518 -23.656 -37.281 1 70.81 384 SER B O 1
ATOM 7142 N N . PRO B 1 385 ? 5.059 -22.234 -38.188 1 68.25 385 PRO B N 1
ATOM 7143 C CA . PRO B 1 385 ? 5.594 -21.891 -36.844 1 68.25 385 PRO B CA 1
ATOM 7144 C C . PRO B 1 385 ? 4.605 -21.109 -36 1 68.25 385 PRO B C 1
ATOM 7146 O O . PRO B 1 385 ? 4.863 -20.859 -34.812 1 68.25 385 PRO B O 1
ATOM 7149 N N . TRP B 1 386 ? 3.473 -20.906 -36.531 1 71.75 386 TRP B N 1
ATOM 7150 C CA . TRP B 1 386 ? 2.533 -20.047 -35.812 1 71.75 386 TRP B CA 1
ATOM 7151 C C . TRP B 1 386 ? 1.25 -20.812 -35.469 1 71.75 386 TRP B C 1
ATOM 7153 O O . TRP B 1 386 ? 0.29 -20.234 -34.969 1 71.75 386 TRP B O 1
ATOM 7163 N N . SER B 1 387 ? 1.291 -22.062 -35.688 1 81.5 387 SER B N 1
ATOM 7164 C CA . SER B 1 387 ? 0.088 -22.844 -35.438 1 81.5 387 SER B CA 1
ATOM 7165 C C . SER B 1 387 ? 0.1 -23.453 -34.031 1 81.5 387 SER B C 1
ATOM 7167 O O . SER B 1 387 ? 0.887 -24.359 -33.75 1 81.5 387 SER B O 1
ATOM 7169 N N . TYR B 1 388 ? -0.699 -22.922 -33.188 1 88.25 388 TYR B N 1
ATOM 7170 C CA . TYR B 1 388 ? -0.768 -23.375 -31.797 1 88.25 388 TYR B CA 1
ATOM 7171 C C . TYR B 1 388 ? -2.084 -24.094 -31.516 1 88.25 388 TYR B C 1
ATOM 7173 O O . TYR B 1 388 ? -3.084 -23.844 -32.188 1 88.25 388 TYR B O 1
ATOM 7181 N N . SER B 1 389 ? -2.055 -24.969 -30.562 1 90.88 389 SER B N 1
ATOM 7182 C CA . SER B 1 389 ? -3.258 -25.688 -30.156 1 90.88 389 SER B CA 1
ATOM 7183 C C . SER B 1 389 ? -3.27 -25.906 -28.641 1 90.88 389 SER B C 1
ATOM 7185 O O . SER B 1 389 ? -2.234 -26.219 -28.047 1 90.88 389 SER B O 1
ATOM 7187 N N . HIS B 1 390 ? -4.453 -25.828 -28.094 1 93.69 390 HIS B N 1
ATOM 7188 C CA . HIS B 1 390 ? -4.594 -26.125 -26.672 1 93.69 390 HIS B CA 1
ATOM 7189 C C . HIS B 1 390 ? -4.59 -27.625 -26.422 1 93.69 390 HIS B C 1
ATOM 7191 O O . HIS B 1 390 ? -5.062 -28.406 -27.266 1 93.69 390 HIS B O 1
ATOM 7197 N N . VAL B 1 391 ? -4.105 -27.922 -25.266 1 94.81 391 VAL B N 1
ATOM 7198 C CA . VAL B 1 391 ? -4.109 -29.312 -24.797 1 94.81 391 VAL B CA 1
ATOM 7199 C C . VAL B 1 391 ? -5.246 -29.516 -23.797 1 94.81 391 VAL B C 1
ATOM 7201 O O . VAL B 1 391 ? -5.508 -28.656 -22.969 1 94.81 391 VAL B O 1
ATOM 7204 N N . GLY B 1 392 ? -5.977 -30.656 -23.938 1 95.88 392 GLY B N 1
ATOM 7205 C CA . GLY B 1 392 ? -6.883 -31.094 -22.891 1 95.88 392 GLY B CA 1
ATOM 7206 C C . GLY B 1 392 ? -8.266 -30.484 -23 1 95.88 392 GLY B C 1
ATOM 7207 O O . GLY B 1 392 ? -8.641 -29.953 -24.047 1 95.88 392 GLY B O 1
ATOM 7208 N N . ALA B 1 393 ? -9.07 -30.641 -21.906 1 97.31 393 ALA B N 1
ATOM 7209 C CA . ALA B 1 393 ? -10.445 -30.156 -21.812 1 97.31 393 ALA B CA 1
ATOM 7210 C C . ALA B 1 393 ? -10.484 -28.703 -21.344 1 97.31 393 ALA B C 1
ATOM 7212 O O . ALA B 1 393 ? -9.5 -28.188 -20.797 1 97.31 393 ALA B O 1
ATOM 7213 N N . GLU B 1 394 ? -11.641 -28.094 -21.625 1 97 394 GLU B N 1
ATOM 7214 C CA . GLU B 1 394 ? -11.766 -26.672 -21.281 1 97 394 GLU B CA 1
ATOM 7215 C C . GLU B 1 394 ? -13.07 -26.391 -20.547 1 97 394 GLU B C 1
ATOM 7217 O O . GLU B 1 394 ? -14.125 -26.922 -20.922 1 97 394 GLU B O 1
ATOM 7222 N N . LEU B 1 395 ? -12.953 -25.75 -19.438 1 98.25 395 LEU B N 1
ATOM 7223 C CA . LEU B 1 395 ? -14.102 -25.156 -18.75 1 98.25 395 LEU B CA 1
ATOM 7224 C C . LEU B 1 395 ? -14.133 -23.641 -18.953 1 98.25 395 LEU B C 1
ATOM 7226 O O . LEU B 1 395 ? -13.25 -22.922 -18.484 1 98.25 395 LEU B O 1
ATOM 7230 N N . VAL B 1 396 ? -15.195 -23.188 -19.641 1 97.56 396 VAL B N 1
ATOM 7231 C CA . VAL B 1 396 ? -15.297 -21.781 -20 1 97.56 396 VAL B CA 1
ATOM 7232 C C . VAL B 1 396 ? -16.281 -21.078 -19.047 1 97.56 396 VAL B C 1
ATOM 7234 O O . VAL B 1 396 ? -17.422 -21.5 -18.922 1 97.56 396 VAL B O 1
ATOM 7237 N N . LEU B 1 397 ? -15.797 -20.062 -18.422 1 98.19 397 LEU B N 1
ATOM 7238 C CA . LEU B 1 397 ? -16.609 -19.234 -17.547 1 98.19 397 LEU B CA 1
ATOM 7239 C C . LEU B 1 397 ? -16.781 -17.828 -18.125 1 98.19 397 LEU B C 1
ATOM 7241 O O . LEU B 1 397 ? -16.062 -17.453 -19.047 1 98.19 397 LEU B O 1
ATOM 7245 N N . ASP B 1 398 ? -17.766 -17.109 -17.578 1 97.69 398 ASP B N 1
ATOM 7246 C CA . ASP B 1 398 ? -18.078 -15.766 -18.047 1 97.69 398 ASP B CA 1
ATOM 7247 C C . ASP B 1 398 ? -18.328 -14.812 -16.875 1 97.69 398 ASP B C 1
ATOM 7249 O O . ASP B 1 398 ? -19.344 -14.922 -16.188 1 97.69 398 ASP B O 1
ATOM 7253 N N . HIS B 1 399 ? -17.5 -13.797 -16.781 1 97.75 399 HIS B N 1
ATOM 7254 C CA . HIS B 1 399 ? -17.625 -12.922 -15.617 1 97.75 399 HIS B CA 1
ATOM 7255 C C . HIS B 1 399 ? -18.859 -12.047 -15.719 1 97.75 399 HIS B C 1
ATOM 7257 O O . HIS B 1 399 ? -19.297 -11.453 -14.727 1 97.75 399 HIS B O 1
ATOM 7263 N N . LYS B 1 400 ? -19.438 -11.953 -16.844 1 96.75 400 LYS B N 1
ATOM 7264 C CA . LYS B 1 400 ? -20.656 -11.164 -17 1 96.75 400 LYS B CA 1
ATOM 7265 C C . LYS B 1 400 ? -21.828 -11.836 -16.312 1 96.75 400 LYS B C 1
ATOM 7267 O O . LYS B 1 400 ? -22.859 -11.195 -16.078 1 96.75 400 LYS B O 1
ATOM 7272 N N . ASN B 1 401 ? -21.688 -13.109 -15.984 1 96.94 401 ASN B N 1
ATOM 7273 C CA . ASN B 1 401 ? -22.75 -13.836 -15.305 1 96.94 401 ASN B CA 1
ATOM 7274 C C . ASN B 1 401 ? -22.75 -13.562 -13.805 1 96.94 401 ASN B C 1
ATOM 7276 O O . ASN B 1 401 ? -23.703 -13.883 -13.109 1 96.94 401 ASN B O 1
ATOM 7280 N N . SER B 1 402 ? -21.688 -13.062 -13.266 1 97.75 402 SER B N 1
ATOM 7281 C CA . SER B 1 402 ? -21.625 -12.773 -11.836 1 97.75 402 SER B CA 1
ATOM 7282 C C . SER B 1 402 ? -22.266 -11.438 -11.508 1 97.75 402 SER B C 1
ATOM 7284 O O . SER B 1 402 ? -21.906 -10.406 -12.086 1 97.75 402 SER B O 1
ATOM 7286 N N . PRO B 1 403 ? -23.141 -11.414 -10.641 1 96.81 403 PRO B N 1
ATOM 7287 C CA . PRO B 1 403 ? -23.734 -10.141 -10.25 1 96.81 403 PRO B CA 1
ATOM 7288 C C . PRO B 1 403 ? -22.781 -9.266 -9.438 1 96.81 403 PRO B C 1
ATOM 7290 O O . PRO B 1 403 ? -23.062 -8.086 -9.211 1 96.81 403 PRO B O 1
ATOM 7293 N N . PHE B 1 404 ? -21.672 -9.758 -9.023 1 97.38 404 PHE B N 1
ATOM 7294 C CA . PHE B 1 404 ? -20.734 -9.039 -8.164 1 97.38 404 PHE B CA 1
ATOM 7295 C C . PHE B 1 404 ? -19.75 -8.227 -9 1 97.38 404 PHE B C 1
ATOM 7297 O O . PHE B 1 404 ? -19.266 -7.188 -8.555 1 97.38 404 PHE B O 1
ATOM 7304 N N . LEU B 1 405 ? -19.453 -8.742 -10.18 1 98.12 405 LEU B N 1
ATOM 7305 C CA . LEU B 1 405 ? -18.328 -8.203 -10.953 1 98.12 405 LEU B CA 1
ATOM 7306 C C . LEU B 1 405 ? -18.812 -7.156 -11.945 1 98.12 405 LEU B C 1
ATOM 7308 O O . LEU B 1 405 ? -19.953 -7.227 -12.43 1 98.12 405 LEU B O 1
ATOM 7312 N N . ASN B 1 406 ? -17.984 -6.164 -12.172 1 96.31 406 ASN B N 1
ATOM 7313 C CA . ASN B 1 406 ? -18.234 -5.191 -13.227 1 96.31 406 ASN B CA 1
ATOM 7314 C C . ASN B 1 406 ? -18.156 -5.836 -14.609 1 96.31 406 ASN B C 1
ATOM 7316 O O . ASN B 1 406 ? -17.094 -6.309 -15.023 1 96.31 406 ASN B O 1
ATOM 7320 N N . PRO B 1 407 ? -19.188 -5.836 -15.359 1 94.69 407 PRO B N 1
ATOM 7321 C CA . PRO B 1 407 ? -19.203 -6.523 -16.656 1 94.69 407 PRO B CA 1
ATOM 7322 C C . PRO B 1 407 ? -18.297 -5.852 -17.672 1 94.69 407 PRO B C 1
ATOM 7324 O O . PRO B 1 407 ? -17.875 -6.484 -18.656 1 94.69 407 PRO B O 1
ATOM 7327 N N . ASN B 1 408 ? -17.938 -4.574 -17.438 1 90 408 ASN B N 1
ATOM 7328 C CA . ASN B 1 408 ? -17.125 -3.826 -18.391 1 90 408 ASN B CA 1
ATOM 7329 C C . ASN B 1 408 ? -15.695 -3.641 -17.891 1 90 408 ASN B C 1
ATOM 7331 O O . ASN B 1 408 ? -15.039 -2.654 -18.234 1 90 408 ASN B O 1
ATOM 7335 N N . ALA B 1 409 ? -15.297 -4.57 -17.141 1 88.75 409 ALA B N 1
ATOM 7336 C CA . ALA B 1 409 ? -13.945 -4.469 -16.594 1 88.75 409 ALA B CA 1
ATOM 7337 C C . ALA B 1 409 ? -12.898 -4.695 -17.688 1 88.75 409 ALA B C 1
ATOM 7339 O O . ALA B 1 409 ? -13.211 -5.211 -18.766 1 88.75 409 ALA B O 1
ATOM 7340 N N . ASP B 1 410 ? -11.68 -4.309 -17.438 1 89.31 410 ASP B N 1
ATOM 7341 C CA . ASP B 1 410 ? -10.609 -4.359 -18.422 1 89.31 410 ASP B CA 1
ATOM 7342 C C . ASP B 1 410 ? -10.031 -5.77 -18.547 1 89.31 410 ASP B C 1
ATOM 7344 O O . ASP B 1 410 ? -10.5 -6.691 -17.875 1 89.31 410 ASP B O 1
ATOM 7348 N N . ALA B 1 411 ? -9.102 -5.891 -19.422 1 90.25 411 ALA B N 1
ATOM 7349 C CA . ALA B 1 411 ? -8.516 -7.184 -19.75 1 90.25 411 ALA B CA 1
ATOM 7350 C C . ALA B 1 411 ? -7.73 -7.746 -18.578 1 90.25 411 ALA B C 1
ATOM 7352 O O . ALA B 1 411 ? -7.664 -8.969 -18.391 1 90.25 411 ALA B O 1
ATOM 7353 N N . VAL B 1 412 ? -7.156 -6.895 -17.766 1 90.81 412 VAL B N 1
ATOM 7354 C CA . VAL B 1 412 ? -6.398 -7.336 -16.594 1 90.81 412 VAL B CA 1
ATOM 7355 C C . VAL B 1 412 ? -7.336 -8.008 -15.586 1 90.81 412 VAL B C 1
ATOM 7357 O O . VAL B 1 412 ? -7.008 -9.055 -15.031 1 90.81 412 VAL B O 1
ATOM 7360 N N . CYS B 1 413 ? -8.477 -7.41 -15.43 1 94.69 413 CYS B N 1
ATOM 7361 C CA . CYS B 1 413 ? -9.477 -7.98 -14.539 1 94.69 413 CYS B CA 1
ATOM 7362 C C . CYS B 1 413 ? -9.953 -9.336 -15.047 1 94.69 413 CYS B C 1
ATOM 7364 O O . CYS B 1 413 ? -10.062 -10.289 -14.273 1 94.69 413 CYS B O 1
ATOM 7366 N N . ALA B 1 414 ? -10.141 -9.43 -16.312 1 95.69 414 ALA B N 1
ATOM 7367 C CA . ALA B 1 414 ? -10.633 -10.672 -16.891 1 95.69 414 ALA B CA 1
ATOM 7368 C C . ALA B 1 414 ? -9.625 -11.805 -16.719 1 95.69 414 ALA B C 1
ATOM 7370 O O . ALA B 1 414 ? -9.977 -12.977 -16.781 1 95.69 414 ALA B O 1
ATOM 7371 N N . HIS B 1 415 ? -8.406 -11.461 -16.578 1 94.94 415 HIS B N 1
ATOM 7372 C CA . HIS B 1 415 ? -7.324 -12.43 -16.453 1 94.94 415 HIS B CA 1
ATOM 7373 C C . HIS B 1 415 ? -7.027 -12.75 -14.992 1 94.94 415 HIS B C 1
ATOM 7375 O O . HIS B 1 415 ? -6.223 -13.633 -14.703 1 94.94 415 HIS B O 1
ATOM 7381 N N . ASN B 1 416 ? -7.672 -12.133 -14.07 1 95.88 416 ASN B N 1
ATOM 7382 C CA . ASN B 1 416 ? -7.371 -12.242 -12.641 1 95.88 416 ASN B CA 1
ATOM 7383 C C . ASN B 1 416 ? -7.777 -13.602 -12.086 1 95.88 416 ASN B C 1
ATOM 7385 O O . ASN B 1 416 ? -8.914 -14.047 -12.281 1 95.88 416 ASN B O 1
ATOM 7389 N N . LEU B 1 417 ? -6.883 -14.227 -11.359 1 97.56 417 LEU B N 1
ATOM 7390 C CA . LEU B 1 417 ? -7.121 -15.578 -10.867 1 97.56 417 LEU B CA 1
ATOM 7391 C C . LEU B 1 417 ? -8.188 -15.586 -9.773 1 97.56 417 LEU B C 1
ATOM 7393 O O . LEU B 1 417 ? -9.055 -16.453 -9.758 1 97.56 417 LEU B O 1
ATOM 7397 N N . GLU B 1 418 ? -8.125 -14.641 -8.852 1 97.94 418 GLU B N 1
ATOM 7398 C CA . GLU B 1 418 ? -9.141 -14.578 -7.801 1 97.94 418 GLU B CA 1
ATOM 7399 C C . GLU B 1 418 ? -10.539 -14.422 -8.391 1 97.94 418 GLU B C 1
ATOM 7401 O O . GLU B 1 418 ? -11.5 -14.992 -7.875 1 97.94 418 GLU B O 1
ATOM 7406 N N . ALA B 1 419 ? -10.609 -13.68 -9.422 1 98 419 ALA B N 1
ATOM 7407 C CA . ALA B 1 419 ? -11.891 -13.539 -10.117 1 98 419 ALA B CA 1
ATOM 7408 C C . ALA B 1 419 ? -12.328 -14.859 -10.734 1 98 419 ALA B C 1
ATOM 7410 O O . ALA B 1 419 ? -13.508 -15.227 -10.672 1 98 419 ALA B O 1
ATOM 7411 N N . LEU B 1 420 ? -11.414 -15.508 -11.32 1 98.31 420 LEU B N 1
ATOM 7412 C CA . LEU B 1 420 ? -11.727 -16.797 -11.938 1 98.31 420 LEU B CA 1
ATOM 7413 C C . LEU B 1 420 ? -12.227 -17.781 -10.898 1 98.31 420 LEU B C 1
ATOM 7415 O O . LEU B 1 420 ? -13.18 -18.531 -11.141 1 98.31 420 LEU B O 1
ATOM 7419 N N . LEU B 1 421 ? -11.609 -17.812 -9.742 1 98.69 421 LEU B N 1
ATOM 7420 C CA . LEU B 1 421 ? -12.031 -18.703 -8.664 1 98.69 421 LEU B CA 1
ATOM 7421 C C . LEU B 1 421 ? -13.414 -18.312 -8.148 1 98.69 421 LEU B C 1
ATOM 7423 O O . LEU B 1 421 ? -14.211 -19.172 -7.77 1 98.69 421 LEU B O 1
ATOM 7427 N N . HIS B 1 422 ? -13.664 -17.016 -8.109 1 98.56 422 HIS B N 1
ATOM 7428 C CA . HIS B 1 422 ? -15 -16.516 -7.797 1 98.56 422 HIS B CA 1
ATOM 7429 C C . HIS B 1 422 ? -16.031 -17.047 -8.789 1 98.56 422 HIS B C 1
ATOM 7431 O O . HIS B 1 422 ? -17.094 -17.516 -8.391 1 98.56 422 HIS B O 1
ATOM 7437 N N . LEU B 1 423 ? -15.703 -17 -10.031 1 98.69 423 LEU B N 1
ATOM 7438 C CA . LEU B 1 423 ? -16.609 -17.484 -11.07 1 98.69 423 LEU B CA 1
ATOM 7439 C C . LEU B 1 423 ? -16.844 -18.984 -10.922 1 98.69 423 LEU B C 1
ATOM 7441 O O . LEU B 1 423 ? -17.969 -19.469 -11.078 1 98.69 423 LEU B O 1
ATOM 7445 N N . LEU B 1 424 ? -15.789 -19.672 -10.641 1 98.56 424 LEU B N 1
ATOM 7446 C CA . LEU B 1 424 ? -15.883 -21.109 -10.43 1 98.56 424 LEU B CA 1
ATOM 7447 C C . LEU B 1 424 ? -16.844 -21.438 -9.289 1 98.56 424 LEU B C 1
ATOM 7449 O O . LEU B 1 424 ? -17.656 -22.359 -9.398 1 98.56 424 LEU B O 1
ATOM 7453 N N . ASP B 1 425 ? -16.781 -20.672 -8.227 1 98.44 425 ASP B N 1
ATOM 7454 C CA . ASP B 1 425 ? -17.625 -20.891 -7.055 1 98.44 425 ASP B CA 1
ATOM 7455 C C . ASP B 1 425 ? -19.094 -20.641 -7.383 1 98.44 425 ASP B C 1
ATOM 7457 O O . ASP B 1 425 ? -19.984 -21.234 -6.762 1 98.44 425 ASP B O 1
ATOM 7461 N N . GLY B 1 426 ? -19.312 -19.844 -8.383 1 98.31 426 GLY B N 1
ATOM 7462 C CA . GLY B 1 426 ? -20.688 -19.453 -8.664 1 98.31 426 GLY B CA 1
ATOM 7463 C C . GLY B 1 426 ? -21.297 -20.188 -9.844 1 98.31 426 GLY B C 1
ATOM 7464 O O . GLY B 1 426 ? -22.5 -20.109 -10.078 1 98.31 426 GLY B O 1
ATOM 7465 N N . TYR B 1 427 ? -20.484 -20.922 -10.586 1 98.31 427 TYR B N 1
ATOM 7466 C CA . TYR B 1 427 ? -20.922 -21.578 -11.812 1 98.31 427 TYR B CA 1
ATOM 7467 C C . TYR B 1 427 ? -21.625 -22.906 -11.5 1 98.31 427 TYR B C 1
ATOM 7469 O O . TYR B 1 427 ? -21.047 -23.766 -10.82 1 98.31 427 TYR B O 1
ATOM 7477 N N . HIS B 1 428 ? -22.797 -23.156 -12.055 1 97.69 428 HIS B N 1
ATOM 7478 C CA . HIS B 1 428 ? -23.547 -24.391 -11.805 1 97.69 428 HIS B CA 1
ATOM 7479 C C . HIS B 1 428 ? -23.891 -25.094 -13.109 1 97.69 428 HIS B C 1
ATOM 7481 O O . HIS B 1 428 ? -24.547 -26.141 -13.094 1 97.69 428 HIS B O 1
ATOM 7487 N N . GLY B 1 429 ? -23.438 -24.5 -14.234 1 96.5 429 GLY B N 1
ATOM 7488 C CA . GLY B 1 429 ? -23.75 -25.031 -15.547 1 96.5 429 GLY B CA 1
ATOM 7489 C C . GLY B 1 429 ? -24.25 -23.969 -16.516 1 96.5 429 GLY B C 1
ATOM 7490 O O . GLY B 1 429 ? -24.609 -22.875 -16.109 1 96.5 429 GLY B O 1
ATOM 7491 N N . LYS B 1 430 ? -24.266 -24.375 -17.766 1 94.12 430 LYS B N 1
ATOM 7492 C CA . LYS B 1 430 ? -24.75 -23.469 -18.781 1 94.12 430 LYS B CA 1
ATOM 7493 C C . LYS B 1 430 ? -26.234 -23.141 -18.578 1 94.12 430 LYS B C 1
ATOM 7495 O O . LYS B 1 430 ? -27.047 -24.047 -18.406 1 94.12 430 LYS B O 1
ATOM 7500 N N . GLY B 1 431 ? -26.516 -21.891 -18.5 1 92.69 431 GLY B N 1
ATOM 7501 C CA . GLY B 1 431 ? -27.891 -21.453 -18.391 1 92.69 431 GLY B CA 1
ATOM 7502 C C . GLY B 1 431 ? -28.375 -21.359 -16.953 1 92.69 431 GLY B C 1
ATOM 7503 O O . GLY B 1 431 ? -29.453 -20.844 -16.688 1 92.69 431 GLY B O 1
ATOM 7504 N N . GLU B 1 432 ? -27.609 -21.844 -16.047 1 96.06 432 GLU B N 1
ATOM 7505 C CA . GLU B 1 432 ? -28 -21.797 -14.641 1 96.06 432 GLU B CA 1
ATOM 7506 C C . GLU B 1 432 ? -27.641 -20.453 -14.016 1 96.06 432 GLU B C 1
ATOM 7508 O O . GLU B 1 432 ? -26.703 -19.781 -14.461 1 96.06 432 GLU B O 1
ATOM 7513 N N . ARG B 1 433 ? -28.328 -20.172 -13.016 1 95.88 433 ARG B N 1
ATOM 7514 C CA . ARG B 1 433 ? -28.094 -18.906 -12.312 1 95.88 433 ARG B CA 1
ATOM 7515 C C . ARG B 1 433 ? -26.781 -18.953 -11.539 1 95.88 433 ARG B C 1
ATOM 7517 O O . ARG B 1 433 ? -26.438 -19.969 -10.945 1 95.88 433 ARG B O 1
ATOM 7524 N N . PHE B 1 434 ? -26.156 -17.844 -11.539 1 97.19 434 PHE B N 1
ATOM 7525 C CA . PHE B 1 434 ? -24.922 -17.703 -10.773 1 97.19 434 PHE B CA 1
ATOM 7526 C C . PHE B 1 434 ? -25.219 -17.656 -9.273 1 97.19 434 PHE B C 1
ATOM 7528 O O . PHE B 1 434 ? -26 -16.812 -8.82 1 97.19 434 PHE B O 1
ATOM 7535 N N . MET B 1 435 ? -24.672 -18.562 -8.547 1 97.12 435 MET B N 1
ATOM 7536 C CA . MET B 1 435 ? -24.828 -18.641 -7.098 1 97.12 435 MET B CA 1
ATOM 7537 C C . MET B 1 435 ? -23.594 -19.234 -6.438 1 97.12 435 MET B C 1
ATOM 7539 O O . MET B 1 435 ? -23.188 -20.344 -6.77 1 97.12 435 MET B O 1
ATOM 7543 N N . LEU B 1 436 ? -23.125 -18.516 -5.492 1 96.56 436 LEU B N 1
ATOM 7544 C CA . LEU B 1 436 ? -21.922 -19.016 -4.836 1 96.56 436 LEU B CA 1
ATOM 7545 C C . LEU B 1 436 ? -22.219 -20.312 -4.074 1 96.56 436 LEU B C 1
ATOM 7547 O O . LEU B 1 436 ? -23.094 -20.344 -3.211 1 96.56 436 LEU B O 1
ATOM 7551 N N . ALA B 1 437 ? -21.469 -21.281 -4.391 1 96.12 437 ALA B N 1
ATOM 7552 C CA . ALA B 1 437 ? -21.688 -22.594 -3.787 1 96.12 437 ALA B CA 1
ATOM 7553 C C . ALA B 1 437 ? -21.125 -22.641 -2.371 1 96.12 437 ALA B C 1
ATOM 7555 O O . ALA B 1 437 ? -21.781 -23.125 -1.447 1 96.12 437 ALA B O 1
ATOM 7556 N N . SER B 1 438 ? -19.922 -22.125 -2.141 1 93.88 438 SER B N 1
ATOM 7557 C CA . SER B 1 438 ? -19.266 -22.172 -0.834 1 93.88 438 SER B CA 1
ATOM 7558 C C . SER B 1 438 ? -19.312 -20.797 -0.154 1 93.88 438 SER B C 1
ATOM 7560 O O . SER B 1 438 ? -18.859 -20.656 0.98 1 93.88 438 SER B O 1
ATOM 7562 N N . GLY B 1 439 ? -19.797 -19.859 -0.846 1 94.31 439 GLY B N 1
ATOM 7563 C CA . GLY B 1 439 ? -19.797 -18.516 -0.288 1 94.31 439 GLY B CA 1
ATOM 7564 C C . GLY B 1 439 ? -18.422 -17.875 -0.277 1 94.31 439 GLY B C 1
ATOM 7565 O O . GLY B 1 439 ? -18.062 -17.172 0.663 1 94.31 439 GLY B O 1
ATOM 7566 N N . ARG B 1 440 ? -17.594 -18.234 -1.254 1 96.19 440 ARG B N 1
ATOM 7567 C CA . ARG B 1 440 ? -16.281 -17.641 -1.357 1 96.19 440 ARG B CA 1
ATOM 7568 C C . ARG B 1 440 ? -16.359 -16.109 -1.26 1 96.19 440 ARG B C 1
ATOM 7570 O O . ARG B 1 440 ? -17.203 -15.492 -1.903 1 96.19 440 ARG B O 1
ATOM 7577 N N . ASP B 1 441 ? -15.547 -15.516 -0.478 1 96.62 441 ASP B N 1
ATOM 7578 C CA . ASP B 1 441 ? -15.586 -14.086 -0.192 1 96.62 441 ASP B CA 1
ATOM 7579 C C . ASP B 1 441 ? -15.359 -13.266 -1.459 1 96.62 441 ASP B C 1
ATOM 7581 O O . ASP B 1 441 ? -14.273 -13.297 -2.037 1 96.62 441 ASP B O 1
ATOM 7585 N N . PRO B 1 442 ? -16.281 -12.477 -1.871 1 96.88 442 PRO B N 1
ATOM 7586 C CA . PRO B 1 442 ? -16.109 -11.664 -3.076 1 96.88 442 PRO B CA 1
ATOM 7587 C C . PRO B 1 442 ? -14.961 -10.656 -2.949 1 96.88 442 PRO B C 1
ATOM 7589 O O . PRO B 1 442 ? -14.367 -10.258 -3.957 1 96.88 442 PRO B O 1
ATOM 7592 N N . ALA B 1 443 ? -14.633 -10.297 -1.764 1 97.62 443 ALA B N 1
ATOM 7593 C CA . ALA B 1 443 ? -13.594 -9.297 -1.547 1 97.62 443 ALA B CA 1
ATOM 7594 C C . ALA B 1 443 ? -12.242 -9.781 -2.066 1 97.62 443 ALA B C 1
ATOM 7596 O O . ALA B 1 443 ? -11.359 -8.977 -2.365 1 97.62 443 ALA B O 1
ATOM 7597 N N . LEU B 1 444 ? -12.062 -11.07 -2.193 1 97.75 444 LEU B N 1
ATOM 7598 C CA . LEU B 1 444 ? -10.805 -11.633 -2.672 1 97.75 444 LEU B CA 1
ATOM 7599 C C . LEU B 1 444 ? -10.539 -11.219 -4.113 1 97.75 444 LEU B C 1
ATOM 7601 O O . LEU B 1 444 ? -9.383 -11.156 -4.543 1 97.75 444 LEU B O 1
ATOM 7605 N N . VAL B 1 445 ? -11.555 -10.891 -4.82 1 97.81 445 VAL B N 1
ATOM 7606 C CA . VAL B 1 445 ? -11.43 -10.508 -6.223 1 97.81 445 VAL B CA 1
ATOM 7607 C C . VAL B 1 445 ? -10.609 -9.227 -6.332 1 97.81 445 VAL B C 1
ATOM 7609 O O . VAL B 1 445 ? -9.789 -9.086 -7.238 1 97.81 445 VAL B O 1
ATOM 7612 N N . ASN B 1 446 ? -10.789 -8.297 -5.367 1 96.94 446 ASN B N 1
ATOM 7613 C CA . ASN B 1 446 ? -10.125 -7.004 -5.41 1 96.94 446 ASN B CA 1
ATOM 7614 C C . ASN B 1 446 ? -8.773 -7.047 -4.699 1 96.94 446 ASN B C 1
ATOM 7616 O O . ASN B 1 446 ? -8.172 -6 -4.441 1 96.94 446 ASN B O 1
ATOM 7620 N N . LYS B 1 447 ? -8.305 -8.211 -4.422 1 94.81 447 LYS B N 1
ATOM 7621 C CA . LYS B 1 447 ? -6.988 -8.336 -3.803 1 94.81 447 LYS B CA 1
ATOM 7622 C C . LYS B 1 447 ? -5.91 -7.688 -4.668 1 94.81 447 LYS B C 1
ATOM 7624 O O . LYS B 1 447 ? -5.043 -6.977 -4.156 1 94.81 447 LYS B O 1
ATOM 7629 N N . GLY B 1 448 ? -5.988 -7.953 -5.957 1 90.12 448 GLY B N 1
ATOM 7630 C CA . GLY B 1 448 ? -4.973 -7.438 -6.859 1 90.12 448 GLY B CA 1
ATOM 7631 C C . GLY B 1 448 ? -5.555 -6.785 -8.102 1 90.12 448 GLY B C 1
ATOM 7632 O O . GLY B 1 448 ? -4.898 -6.727 -9.141 1 90.12 448 GLY B O 1
ATOM 7633 N N . CYS B 1 449 ? -6.812 -6.336 -8.023 1 92.31 449 CYS B N 1
ATOM 7634 C CA . CYS B 1 449 ? -7.434 -5.668 -9.164 1 92.31 449 CYS B CA 1
ATOM 7635 C C . CYS B 1 449 ? -8.625 -4.828 -8.719 1 92.31 449 CYS B C 1
ATOM 7637 O O . CYS B 1 449 ? -8.859 -4.664 -7.52 1 92.31 449 CYS B O 1
ATOM 7639 N N . ASP B 1 450 ? -9.219 -4.129 -9.641 1 94.06 450 ASP B N 1
ATOM 7640 C CA . ASP B 1 450 ? -10.453 -3.377 -9.453 1 94.06 450 ASP B CA 1
ATOM 7641 C C . ASP B 1 450 ? -11.578 -3.947 -10.312 1 94.06 450 ASP B C 1
ATOM 7643 O O . ASP B 1 450 ? -11.859 -3.436 -11.398 1 94.06 450 ASP B O 1
ATOM 7647 N N . PHE B 1 451 ? -12.234 -5.008 -9.719 1 97.19 451 PHE B N 1
ATOM 7648 C CA . PHE B 1 451 ? -13.164 -5.758 -10.555 1 97.19 451 PHE B CA 1
ATOM 7649 C C . PHE B 1 451 ? -14.562 -5.777 -9.945 1 97.19 451 PHE B C 1
ATOM 7651 O O . PHE B 1 451 ? -15.555 -5.883 -10.656 1 97.19 451 PHE B O 1
ATOM 7658 N N . LEU B 1 452 ? -14.695 -5.672 -8.664 1 96.81 452 LEU B N 1
ATOM 7659 C CA . LEU B 1 452 ? -15.984 -5.676 -7.984 1 96.81 452 LEU B CA 1
ATOM 7660 C C . LEU B 1 452 ? -16.734 -4.375 -8.234 1 96.81 452 LEU B C 1
ATOM 7662 O O . LEU B 1 452 ? -16.125 -3.314 -8.375 1 96.81 452 LEU B O 1
ATOM 7666 N N . LYS B 1 453 ? -17.984 -4.52 -8.25 1 94.25 453 LYS B N 1
ATOM 7667 C CA . LYS B 1 453 ? -18.797 -3.314 -8.305 1 94.25 453 LYS B CA 1
ATOM 7668 C C . LYS B 1 453 ? -18.578 -2.445 -7.07 1 94.25 453 LYS B C 1
ATOM 7670 O O . LYS B 1 453 ? -18.359 -2.961 -5.973 1 94.25 453 LYS B O 1
ATOM 7675 N N . ASP B 1 454 ? -18.734 -1.146 -7.234 1 88.25 454 ASP B N 1
ATOM 7676 C CA . ASP B 1 454 ? -18.438 -0.167 -6.191 1 88.25 454 ASP B CA 1
ATOM 7677 C C . ASP B 1 454 ? -19.391 -0.335 -5.004 1 88.25 454 ASP B C 1
ATOM 7679 O O . ASP B 1 454 ? -19.031 -0.008 -3.869 1 88.25 454 ASP B O 1
ATOM 7683 N N . ASP B 1 455 ? -20.516 -0.938 -5.227 1 88.19 455 ASP B N 1
ATOM 7684 C CA . ASP B 1 455 ? -21.531 -1.084 -4.195 1 88.19 455 ASP B CA 1
ATOM 7685 C C . ASP B 1 455 ? -21.047 -1.99 -3.066 1 88.19 455 ASP B C 1
ATOM 7687 O O . ASP B 1 455 ? -21.578 -1.943 -1.954 1 88.19 455 ASP B O 1
ATOM 7691 N N . TYR B 1 456 ? -20.031 -2.727 -3.379 1 90.12 456 TYR B N 1
ATOM 7692 C CA . TYR B 1 456 ? -19.578 -3.688 -2.385 1 90.12 456 TYR B CA 1
ATOM 7693 C C . TYR B 1 456 ? -18.531 -3.061 -1.468 1 90.12 456 TYR B C 1
ATOM 7695 O O . TYR B 1 456 ? -18.109 -3.676 -0.488 1 90.12 456 TYR B O 1
ATOM 7703 N N . LEU B 1 457 ? -18.047 -1.874 -1.765 1 89.62 457 LEU B N 1
ATOM 7704 C CA . LEU B 1 457 ? -17.203 -1.054 -0.903 1 89.62 457 LEU B CA 1
ATOM 7705 C C . LEU B 1 457 ? -15.906 -1.783 -0.556 1 89.62 457 LEU B C 1
ATOM 7707 O O . LEU B 1 457 ? -15.5 -1.808 0.606 1 89.62 457 LEU B O 1
ATOM 7711 N N . VAL B 1 458 ? -15.391 -2.533 -1.519 1 94.44 458 VAL B N 1
ATOM 7712 C CA . VAL B 1 458 ? -14.086 -3.186 -1.381 1 94.44 458 VAL B CA 1
ATOM 7713 C C . VAL B 1 458 ? -13.047 -2.436 -2.205 1 94.44 458 VAL B C 1
ATOM 7715 O O . VAL B 1 458 ? -13.164 -2.336 -3.428 1 94.44 458 VAL B O 1
ATOM 7718 N N . PRO B 1 459 ? -12.062 -1.856 -1.492 1 94.69 459 PRO B N 1
ATOM 7719 C CA . PRO B 1 459 ? -11.055 -1.1 -2.234 1 94.69 459 PRO B CA 1
ATOM 7720 C C . PRO B 1 459 ? -10.289 -1.962 -3.234 1 94.69 459 PRO B C 1
ATOM 7722 O O . PRO B 1 459 ? -10.078 -3.154 -2.994 1 94.69 459 PRO B O 1
ATOM 7725 N N . PRO B 1 460 ? -9.953 -1.369 -4.414 1 94.56 460 PRO B N 1
ATOM 7726 C CA . PRO B 1 460 ? -9.086 -2.102 -5.34 1 94.56 460 PRO B CA 1
ATOM 7727 C C . PRO B 1 460 ? -7.68 -2.326 -4.789 1 94.56 460 PRO B C 1
ATOM 7729 O O . PRO B 1 460 ? -7.164 -1.488 -4.043 1 94.56 460 PRO B O 1
ATOM 7732 N N . ASN B 1 461 ? -7.105 -3.479 -5.148 1 94.31 461 ASN B N 1
ATOM 7733 C CA . ASN B 1 461 ? -5.742 -3.797 -4.75 1 94.31 461 ASN B CA 1
ATOM 7734 C C . ASN B 1 461 ? -5.543 -3.625 -3.244 1 94.31 461 ASN B C 1
ATOM 7736 O O . ASN B 1 461 ? -4.609 -2.947 -2.812 1 94.31 461 ASN B O 1
ATOM 7740 N N . TRP B 1 462 ? -6.465 -4.203 -2.484 1 95.75 462 TRP B N 1
ATOM 7741 C CA . TRP B 1 462 ? -6.488 -3.883 -1.062 1 95.75 462 TRP B CA 1
ATOM 7742 C C . TRP B 1 462 ? -5.402 -4.652 -0.315 1 95.75 462 TRP B C 1
ATOM 7744 O O . TRP B 1 462 ? -5.012 -4.273 0.792 1 95.75 462 TRP B O 1
ATOM 7754 N N . ARG B 1 463 ? -4.922 -5.773 -0.886 1 94.75 463 ARG B N 1
ATOM 7755 C CA . ARG B 1 463 ? -3.891 -6.531 -0.183 1 94.75 463 ARG B CA 1
ATOM 7756 C C . ARG B 1 463 ? -2.551 -5.805 -0.227 1 94.75 463 ARG B C 1
ATOM 7758 O O . ARG B 1 463 ? -1.987 -5.594 -1.304 1 94.75 463 ARG B O 1
ATOM 7765 N N . GLN B 1 464 ? -2.018 -5.453 0.894 1 93.94 464 GLN B N 1
ATOM 7766 C CA . GLN B 1 464 ? -0.699 -4.848 1.047 1 93.94 464 GLN B CA 1
ATOM 7767 C C . GLN B 1 464 ? -0.15 -5.074 2.453 1 93.94 464 GLN B C 1
ATOM 7769 O O . GLN B 1 464 ? -0.911 -5.324 3.389 1 93.94 464 GLN B O 1
ATOM 7774 N N . ASP B 1 465 ? 1.12 -4.984 2.555 1 93.31 465 ASP B N 1
ATOM 7775 C CA . ASP B 1 465 ? 1.773 -5.156 3.85 1 93.31 465 ASP B CA 1
ATOM 7776 C C . ASP B 1 465 ? 1.771 -3.852 4.645 1 93.31 465 ASP B C 1
ATOM 7778 O O . ASP B 1 465 ? 1.889 -2.768 4.07 1 93.31 465 ASP B O 1
ATOM 7782 N N . GLU B 1 466 ? 1.637 -4.039 5.887 1 95.06 466 GLU B N 1
ATOM 7783 C CA . GLU B 1 466 ? 1.778 -2.879 6.762 1 95.06 466 GLU B CA 1
ATOM 7784 C C . GLU B 1 466 ? 3.139 -2.213 6.582 1 95.06 466 GLU B C 1
ATOM 7786 O O . GLU B 1 466 ? 4.172 -2.885 6.602 1 95.06 466 GLU B O 1
ATOM 7791 N N . ASN B 1 467 ? 3.143 -0.914 6.324 1 96.12 467 ASN B N 1
ATOM 7792 C CA . ASN B 1 467 ? 4.363 -0.122 6.203 1 96.12 467 ASN B CA 1
ATOM 7793 C C . ASN B 1 467 ? 5.324 -0.726 5.184 1 96.12 467 ASN B C 1
ATOM 7795 O O . ASN B 1 467 ? 6.539 -0.738 5.402 1 96.12 467 ASN B O 1
ATOM 7799 N N . LYS B 1 468 ? 4.781 -1.364 4.191 1 94.25 468 LYS B N 1
ATOM 7800 C CA . LYS B 1 468 ? 5.539 -2.025 3.135 1 94.25 468 LYS B CA 1
ATOM 7801 C C . LYS B 1 468 ? 6.535 -3.025 3.717 1 94.25 468 LYS B C 1
ATOM 7803 O O . LYS B 1 468 ? 7.648 -3.172 3.207 1 94.25 468 LYS B O 1
ATOM 7808 N N . GLY B 1 469 ? 6.211 -3.508 4.852 1 92.38 469 GLY B N 1
ATOM 7809 C CA . GLY B 1 469 ? 7.031 -4.539 5.469 1 92.38 469 GLY B CA 1
ATOM 7810 C C . GLY B 1 469 ? 8.055 -3.984 6.434 1 92.38 469 GLY B C 1
ATOM 7811 O O . GLY B 1 469 ? 8.758 -4.742 7.109 1 92.38 469 GLY B O 1
ATOM 7812 N N . MET B 1 470 ? 8.172 -2.639 6.551 1 95 470 MET B N 1
ATOM 7813 C CA . MET B 1 470 ? 9.102 -2.041 7.504 1 95 470 MET B CA 1
ATOM 7814 C C . MET B 1 470 ? 8.664 -2.303 8.938 1 95 470 MET B C 1
ATOM 7816 O O . MET B 1 470 ? 7.465 -2.295 9.234 1 95 470 MET B O 1
ATOM 7820 N N . ILE B 1 471 ? 9.672 -2.535 9.797 1 93.69 471 ILE B N 1
ATOM 7821 C CA . ILE B 1 471 ? 9.398 -2.742 11.219 1 93.69 471 ILE B CA 1
ATOM 7822 C C . ILE B 1 471 ? 10.344 -1.878 12.055 1 93.69 471 ILE B C 1
ATOM 7824 O O . ILE B 1 471 ? 11.344 -1.362 11.539 1 93.69 471 ILE B O 1
ATOM 7828 N N . LYS B 1 472 ? 9.953 -1.658 13.234 1 93.56 472 LYS B N 1
ATOM 7829 C CA . LYS B 1 472 ? 10.828 -0.933 14.148 1 93.56 472 LYS B CA 1
ATOM 7830 C C . LYS B 1 472 ? 11.836 -1.872 14.805 1 93.56 472 LYS B C 1
ATOM 7832 O O . LYS B 1 472 ? 11.461 -2.918 15.336 1 93.56 472 LYS B O 1
ATOM 7837 N N . SER B 1 473 ? 13.062 -1.551 14.734 1 92.44 473 SER B N 1
ATOM 7838 C CA . SER B 1 473 ? 14.109 -2.303 15.414 1 92.44 473 SER B CA 1
ATOM 7839 C C . SER B 1 473 ? 14.047 -2.09 16.922 1 92.44 473 SER B C 1
ATOM 7841 O O . SER B 1 473 ? 13.211 -1.335 17.422 1 92.44 473 SER B O 1
ATOM 7843 N N . ASN B 1 474 ? 14.891 -2.764 17.609 1 89.38 474 ASN B N 1
ATOM 7844 C CA . ASN B 1 474 ? 14.953 -2.645 19.062 1 89.38 474 ASN B CA 1
ATOM 7845 C C . ASN B 1 474 ? 15.336 -1.231 19.5 1 89.38 474 ASN B C 1
ATOM 7847 O O . ASN B 1 474 ? 14.961 -0.786 20.578 1 89.38 474 ASN B O 1
ATOM 7851 N N . ASP B 1 475 ? 16.047 -0.558 18.594 1 88.56 475 ASP B N 1
ATOM 7852 C CA . ASP B 1 475 ? 16.469 0.804 18.906 1 88.56 475 ASP B CA 1
ATOM 7853 C C . ASP B 1 475 ? 15.414 1.82 18.469 1 88.56 475 ASP B C 1
ATOM 7855 O O . ASP B 1 475 ? 15.641 3.029 18.547 1 88.56 475 ASP B O 1
ATOM 7859 N N . GLY B 1 476 ? 14.297 1.322 17.906 1 88.88 476 GLY B N 1
ATOM 7860 C CA . GLY B 1 476 ? 13.188 2.199 17.562 1 88.88 476 GLY B CA 1
ATOM 7861 C C . GLY B 1 476 ? 13.297 2.762 16.156 1 88.88 476 GLY B C 1
ATOM 7862 O O . GLY B 1 476 ? 12.602 3.717 15.805 1 88.88 476 GLY B O 1
ATOM 7863 N N . ARG B 1 477 ? 14.125 2.182 15.359 1 93.5 477 ARG B N 1
ATOM 7864 C CA . ARG B 1 477 ? 14.32 2.664 14 1 93.5 477 ARG B CA 1
ATOM 7865 C C . ARG B 1 477 ? 13.562 1.795 13 1 93.5 477 ARG B C 1
ATOM 7867 O O . ARG B 1 477 ? 13.469 0.578 13.172 1 93.5 477 ARG B O 1
ATOM 7874 N N . TRP B 1 478 ? 13.055 2.439 12.047 1 95.5 478 TRP B N 1
ATOM 7875 C CA . TRP B 1 478 ? 12.375 1.705 10.984 1 95.5 478 TRP B CA 1
ATOM 7876 C C . TRP B 1 478 ? 13.383 1.052 10.047 1 95.5 478 TRP B C 1
ATOM 7878 O O . TRP B 1 478 ? 14.281 1.72 9.523 1 95.5 478 TRP B O 1
ATOM 7888 N N . ILE B 1 479 ? 13.266 -0.226 9.875 1 93.88 479 ILE B N 1
ATOM 7889 C CA . ILE B 1 479 ? 14.188 -0.964 9.016 1 93.88 479 ILE B CA 1
ATOM 7890 C C . ILE B 1 479 ? 13.438 -2.061 8.273 1 93.88 479 ILE B C 1
ATOM 7892 O O . ILE B 1 479 ? 12.328 -2.445 8.664 1 93.88 479 ILE B O 1
ATOM 7896 N N . GLN B 1 480 ? 13.969 -2.533 7.184 1 91.25 480 GLN B N 1
ATOM 7897 C CA . GLN B 1 480 ? 13.523 -3.781 6.57 1 91.25 480 GLN B CA 1
ATOM 7898 C C . GLN B 1 480 ? 14.031 -4.988 7.348 1 91.25 480 GLN B C 1
ATOM 7900 O O . GLN B 1 480 ? 15.242 -5.121 7.578 1 91.25 480 GLN B O 1
ATOM 7905 N N . PRO B 1 481 ? 13.156 -5.77 7.727 1 90.12 481 PRO B N 1
ATOM 7906 C CA . PRO B 1 481 ? 13.617 -6.918 8.508 1 90.12 481 PRO B CA 1
ATOM 7907 C C . PRO B 1 481 ? 14.453 -7.898 7.684 1 90.12 481 PRO B C 1
ATOM 7909 O O . PRO B 1 481 ? 14.25 -8.016 6.473 1 90.12 481 PRO B O 1
ATOM 7912 N N . GLU B 1 482 ? 15.297 -8.562 8.391 1 89.06 482 GLU B N 1
ATOM 7913 C CA . GLU B 1 482 ? 16.047 -9.641 7.758 1 89.06 482 GLU B CA 1
ATOM 7914 C C . GLU B 1 482 ? 15.203 -10.906 7.652 1 89.06 482 GLU B C 1
ATOM 7916 O O . GLU B 1 482 ? 14.406 -11.203 8.539 1 89.06 482 GLU B O 1
ATOM 7921 N N . ARG B 1 483 ? 15.375 -11.562 6.527 1 88.94 483 ARG B N 1
ATOM 7922 C CA . ARG B 1 483 ? 14.711 -12.844 6.324 1 88.94 483 ARG B CA 1
ATOM 7923 C C . ARG B 1 483 ? 15.719 -13.992 6.324 1 88.94 483 ARG B C 1
ATOM 7925 O O . ARG B 1 483 ? 16.875 -13.805 5.973 1 88.94 483 ARG B O 1
ATOM 7932 N N . PRO B 1 484 ? 15.164 -15.141 6.809 1 85.25 484 PRO B N 1
ATOM 7933 C CA . PRO B 1 484 ? 16.062 -16.297 6.719 1 85.25 484 PRO B CA 1
ATOM 7934 C C . PRO B 1 484 ? 16.484 -16.594 5.285 1 85.25 484 PRO B C 1
ATOM 7936 O O . PRO B 1 484 ? 15.719 -16.375 4.348 1 85.25 484 PRO B O 1
ATOM 7939 N N . LYS B 1 485 ? 17.719 -16.984 5.246 1 78.5 485 LYS B N 1
ATOM 7940 C CA . LYS B 1 485 ? 18.203 -17.375 3.928 1 78.5 485 LYS B CA 1
ATOM 7941 C C . LYS B 1 485 ? 17.484 -18.625 3.43 1 78.5 485 LYS B C 1
ATOM 7943 O O . LYS B 1 485 ? 17.328 -19.594 4.172 1 78.5 485 LYS B O 1
ATOM 7948 N N . LEU B 1 486 ? 17.031 -18.5 2.262 1 78.31 486 LEU B N 1
ATOM 7949 C CA . LEU B 1 486 ? 16.359 -19.656 1.665 1 78.31 486 LEU B CA 1
ATOM 7950 C C . LEU B 1 486 ? 17.375 -20.641 1.104 1 78.31 486 LEU B C 1
ATOM 7952 O O . LEU B 1 486 ? 18.422 -20.234 0.589 1 78.31 486 LEU B O 1
ATOM 7956 N N . ASP B 1 487 ? 17.094 -21.859 1.377 1 71.31 487 ASP B N 1
ATOM 7957 C CA . ASP B 1 487 ? 18 -22.891 0.9 1 71.31 487 ASP B CA 1
ATOM 7958 C C . ASP B 1 487 ? 18.016 -22.953 -0.626 1 71.31 487 ASP B C 1
ATOM 7960 O O . ASP B 1 487 ? 16.984 -22.781 -1.271 1 71.31 487 ASP B O 1
ATOM 7964 N N . ASP B 1 488 ? 19.188 -23.141 -1.104 1 76.06 488 ASP B N 1
ATOM 7965 C CA . ASP B 1 488 ? 19.297 -23.297 -2.551 1 76.06 488 ASP B CA 1
ATOM 7966 C C . ASP B 1 488 ? 18.781 -24.656 -3.006 1 76.06 488 ASP B C 1
ATOM 7968 O O . ASP B 1 488 ? 17.688 -24.766 -3.551 1 76.06 488 ASP B O 1
ATOM 7972 N N . HIS B 1 489 ? 19.562 -25.656 -2.877 1 83.38 489 HIS B N 1
ATOM 7973 C CA . HIS B 1 489 ? 19.125 -26.969 -3.348 1 83.38 489 HIS B CA 1
ATOM 7974 C C . HIS B 1 489 ? 19.438 -28.047 -2.322 1 83.38 489 HIS B C 1
ATOM 7976 O O . HIS B 1 489 ? 20.391 -27.922 -1.551 1 83.38 489 HIS B O 1
ATOM 7982 N N . PRO B 1 490 ? 18.562 -29.031 -2.273 1 82.44 490 PRO B N 1
ATOM 7983 C CA . PRO B 1 490 ? 18.859 -30.141 -1.374 1 82.44 490 PRO B CA 1
ATOM 7984 C C . PRO B 1 490 ? 20.172 -30.859 -1.726 1 82.44 490 PRO B C 1
ATOM 7986 O O . PRO B 1 490 ? 20.578 -30.875 -2.891 1 82.44 490 PRO B O 1
ATOM 7989 N N . GLN B 1 491 ? 20.75 -31.5 -0.793 1 76.25 491 GLN B N 1
ATOM 7990 C CA . GLN B 1 491 ? 22.047 -32.125 -0.953 1 76.25 491 GLN B CA 1
ATOM 7991 C C . GLN B 1 491 ? 21.969 -33.344 -1.87 1 76.25 491 GLN B C 1
ATOM 7993 O O . GLN B 1 491 ? 22.922 -33.688 -2.562 1 76.25 491 GLN B O 1
ATOM 7998 N N . ASP B 1 492 ? 20.766 -33.938 -1.973 1 80.88 492 ASP B N 1
ATOM 7999 C CA . ASP B 1 492 ? 20.656 -35.188 -2.701 1 80.88 492 ASP B CA 1
ATOM 8000 C C . ASP B 1 492 ? 20.156 -34.938 -4.125 1 80.88 492 ASP B C 1
ATOM 8002 O O . ASP B 1 492 ? 19.828 -35.906 -4.84 1 80.88 492 ASP B O 1
ATOM 8006 N N . ILE B 1 493 ? 20.172 -33.781 -4.551 1 84.06 493 ILE B N 1
ATOM 8007 C CA . ILE B 1 493 ? 19.609 -33.5 -5.867 1 84.06 493 ILE B CA 1
ATOM 8008 C C . ILE B 1 493 ? 20.453 -34.156 -6.945 1 84.06 493 ILE B C 1
ATOM 8010 O O . ILE B 1 493 ? 19.922 -34.688 -7.918 1 84.06 493 ILE B O 1
ATOM 8014 N N . HIS B 1 494 ? 21.703 -34.156 -6.77 1 83.25 494 HIS B N 1
ATOM 8015 C CA . HIS B 1 494 ? 22.594 -34.75 -7.758 1 83.25 494 HIS B CA 1
ATOM 8016 C C . HIS B 1 494 ? 22.344 -36.25 -7.906 1 83.25 494 HIS B C 1
ATOM 8018 O O . HIS B 1 494 ? 22.375 -36.781 -9.023 1 83.25 494 HIS B O 1
ATOM 8024 N N . HIS B 1 495 ? 22.094 -36.875 -6.824 1 82.88 495 HIS B N 1
ATOM 8025 C CA . HIS B 1 495 ? 21.812 -38.312 -6.828 1 82.88 495 HIS B CA 1
ATOM 8026 C C . HIS B 1 495 ? 20.578 -38.625 -7.668 1 82.88 495 HIS B C 1
ATOM 8028 O O . HIS B 1 495 ? 20.609 -39.5 -8.523 1 82.88 495 HIS B O 1
ATOM 8034 N N . HIS B 1 496 ? 19.609 -37.906 -7.539 1 84.81 496 HIS B N 1
ATOM 8035 C CA . HIS B 1 496 ? 18.375 -38.156 -8.258 1 84.81 496 HIS B CA 1
ATOM 8036 C C . HIS B 1 496 ? 18.5 -37.781 -9.734 1 84.81 496 HIS B C 1
ATOM 8038 O O . HIS B 1 496 ? 17.938 -38.469 -10.594 1 84.81 496 HIS B O 1
ATOM 8044 N N . LEU B 1 497 ? 19.219 -36.844 -10.008 1 86.25 497 LEU B N 1
ATOM 8045 C CA . LEU B 1 497 ? 19.438 -36.469 -11.398 1 86.25 497 LEU B CA 1
ATOM 8046 C C . LEU B 1 497 ? 20.234 -37.531 -12.141 1 86.25 497 LEU B C 1
ATOM 8048 O O . LEU B 1 497 ? 19.984 -37.781 -13.32 1 86.25 497 LEU B O 1
ATOM 8052 N N . MET B 1 498 ? 21.125 -38.094 -11.477 1 83.38 498 MET B N 1
ATOM 8053 C CA . MET B 1 498 ? 21.906 -39.188 -12.055 1 83.38 498 MET B CA 1
ATOM 8054 C C . MET B 1 498 ? 21 -40.375 -12.383 1 83.38 498 MET B C 1
ATOM 8056 O O . MET B 1 498 ? 21.109 -40.969 -13.453 1 83.38 498 MET B O 1
ATOM 8060 N N . GLN B 1 499 ? 20.156 -40.594 -11.484 1 82.44 499 GLN B N 1
ATOM 8061 C CA . GLN B 1 499 ? 19.219 -41.688 -11.703 1 82.44 499 GLN B CA 1
ATOM 8062 C C . GLN B 1 499 ? 18.344 -41.438 -12.922 1 82.44 499 GLN B C 1
ATOM 8064 O O . GLN B 1 499 ? 17.906 -42.375 -13.586 1 82.44 499 GLN B O 1
ATOM 8069 N N . LEU B 1 500 ? 18.188 -40.188 -13.258 1 85.31 500 LEU B N 1
ATOM 8070 C CA . LEU B 1 500 ? 17.312 -39.781 -14.359 1 85.31 500 LEU B CA 1
ATOM 8071 C C . LEU B 1 500 ? 18.109 -39.625 -15.648 1 85.31 500 LEU B C 1
ATOM 8073 O O . LEU B 1 500 ? 17.531 -39.344 -16.703 1 85.31 500 LEU B O 1
ATOM 8077 N N . GLY B 1 501 ? 19.422 -39.719 -15.516 1 80.25 501 GLY B N 1
ATOM 8078 C CA . GLY B 1 501 ? 20.281 -39.594 -16.672 1 80.25 501 GLY B CA 1
ATOM 8079 C C . GLY B 1 501 ? 20.484 -38.156 -17.125 1 80.25 501 GLY B C 1
ATOM 8080 O O . GLY B 1 501 ? 20.781 -37.906 -18.297 1 80.25 501 GLY B O 1
ATOM 8081 N N . LEU B 1 502 ? 20.219 -37.281 -16.281 1 81.44 502 LEU B N 1
ATOM 8082 C CA . LEU B 1 502 ? 20.281 -35.875 -16.656 1 81.44 502 LEU B CA 1
ATOM 8083 C C . LEU B 1 502 ? 21.656 -35.281 -16.328 1 81.44 502 LEU B C 1
ATOM 8085 O O . LEU B 1 502 ? 22 -34.188 -16.828 1 81.44 502 LEU B O 1
ATOM 8089 N N . VAL B 1 503 ? 22.375 -35.875 -15.461 1 73.06 503 VAL B N 1
ATOM 8090 C CA . VAL B 1 503 ? 23.734 -35.406 -15.148 1 73.06 503 VAL B CA 1
ATOM 8091 C C . VAL B 1 503 ? 24.719 -36.594 -15.297 1 73.06 503 VAL B C 1
ATOM 8093 O O . VAL B 1 503 ? 24.344 -37.75 -15.078 1 73.06 503 VAL B O 1
ATOM 8096 N N . SER B 1 504 ? 25.812 -36.219 -16.078 1 60.41 504 SER B N 1
ATOM 8097 C CA . SER B 1 504 ? 26.844 -37.25 -16.266 1 60.41 504 SER B CA 1
ATOM 8098 C C . SER B 1 504 ? 27.578 -37.562 -14.969 1 60.41 504 SER B C 1
ATOM 8100 O O . SER B 1 504 ? 27.641 -36.719 -14.07 1 60.41 504 SER B O 1
ATOM 8102 N N . TYR B 1 505 ? 27.797 -38.906 -14.727 1 48.91 505 TYR B N 1
ATOM 8103 C CA . TYR B 1 505 ? 28.578 -39.406 -13.609 1 48.91 505 TYR B CA 1
ATOM 8104 C C . TYR B 1 505 ? 29.891 -38.656 -13.477 1 48.91 505 TYR B C 1
ATOM 8106 O O . TYR B 1 505 ? 30.688 -38.594 -14.422 1 48.91 505 TYR B O 1
ATOM 8114 N N . ASP B 1 506 ? 29.906 -37.594 -12.945 1 41.5 506 ASP B N 1
ATOM 8115 C CA . ASP B 1 506 ? 31.25 -37.156 -12.633 1 41.5 506 ASP B CA 1
ATOM 8116 C C . ASP B 1 506 ? 31.969 -38.156 -11.719 1 41.5 506 ASP B C 1
ATOM 8118 O O . ASP B 1 506 ? 31.484 -38.438 -10.617 1 41.5 506 ASP B O 1
ATOM 8122 N N . THR B 1 507 ? 32.75 -38.969 -12.141 1 40.94 507 THR B N 1
ATOM 8123 C CA . THR B 1 507 ? 33.625 -39.906 -11.461 1 40.94 507 THR B CA 1
ATOM 8124 C C . THR B 1 507 ? 34.281 -39.281 -10.242 1 40.94 507 THR B C 1
ATOM 8126 O O . THR B 1 507 ? 34.812 -39.969 -9.383 1 40.94 507 THR B O 1
ATOM 8129 N N . SER B 1 508 ? 34.531 -38 -10.203 1 39 508 SER B N 1
ATOM 8130 C CA . SER B 1 508 ? 35.312 -37.438 -9.094 1 39 508 SER B CA 1
ATOM 8131 C C . SER B 1 508 ? 34.469 -37.375 -7.816 1 39 508 SER B C 1
ATOM 8133 O O . SER B 1 508 ? 35.031 -37.281 -6.719 1 39 508 SER B O 1
ATOM 8135 N N . MET B 1 509 ? 33.219 -37.25 -7.816 1 38.75 509 MET B N 1
ATOM 8136 C CA . MET B 1 509 ? 32.438 -37.062 -6.594 1 38.75 509 MET B CA 1
ATOM 8137 C C . MET B 1 509 ? 32.156 -38.406 -5.934 1 38.75 509 MET B C 1
ATOM 8139 O O . MET B 1 509 ? 31.516 -38.469 -4.883 1 38.75 509 MET B O 1
ATOM 8143 N N . LEU B 1 510 ? 32.281 -39.562 -6.527 1 37.34 510 LEU B N 1
ATOM 8144 C CA . LEU B 1 510 ? 32.25 -40.844 -5.832 1 37.34 510 LEU B CA 1
ATOM 8145 C C . LEU B 1 510 ? 33.281 -40.875 -4.699 1 37.34 510 LEU B C 1
ATOM 8147 O O . LEU B 1 510 ? 33.125 -41.656 -3.74 1 37.34 510 LEU B O 1
ATOM 8151 N N . ASP B 1 511 ? 34.312 -40.125 -4.805 1 35.38 511 ASP B N 1
ATOM 8152 C CA . ASP B 1 511 ? 35.344 -40.25 -3.773 1 35.38 511 ASP B CA 1
ATOM 8153 C C . ASP B 1 511 ? 34.875 -39.656 -2.449 1 35.38 511 ASP B C 1
ATOM 8155 O O . ASP B 1 511 ? 35.438 -39.938 -1.392 1 35.38 511 ASP B O 1
ATOM 8159 N N . ILE B 1 512 ? 33.906 -38.781 -2.457 1 35.03 512 ILE B N 1
ATOM 8160 C CA . ILE B 1 512 ? 33.656 -38.188 -1.142 1 35.03 512 ILE B CA 1
ATOM 8161 C C . ILE B 1 512 ? 32.719 -39.125 -0.352 1 35.03 512 ILE B C 1
ATOM 8163 O O . ILE B 1 512 ? 32.688 -39.062 0.879 1 35.03 512 ILE B O 1
ATOM 8167 N N . GLU B 1 513 ? 31.859 -39.938 -0.955 1 35 513 GLU B N 1
ATOM 8168 C CA . GLU B 1 513 ? 31.047 -40.781 -0.08 1 35 513 GLU B CA 1
ATOM 8169 C C . GLU B 1 513 ? 31.875 -41.875 0.551 1 35 513 GLU B C 1
ATOM 8171 O O . GLU B 1 513 ? 31.5 -42.406 1.603 1 35 513 GLU B O 1
ATOM 8176 N N . ASP B 1 514 ? 32.906 -42.375 -0.094 1 29.23 514 ASP B N 1
ATOM 8177 C CA . ASP B 1 514 ? 33.625 -43.438 0.588 1 29.23 514 ASP B CA 1
ATOM 8178 C C . ASP B 1 514 ? 34.344 -42.906 1.835 1 29.23 514 ASP B C 1
ATOM 8180 O O . ASP B 1 514 ? 34.938 -43.688 2.596 1 29.23 514 ASP B O 1
ATOM 8184 N N . LYS B 1 515 ? 34.594 -41.562 1.833 1 33.88 515 LYS B N 1
ATOM 8185 C CA . LYS B 1 515 ? 35.312 -41.25 3.074 1 33.88 515 LYS B CA 1
ATOM 8186 C C . LYS B 1 515 ? 34.344 -41.281 4.266 1 33.88 515 LYS B C 1
ATOM 8188 O O . LYS B 1 515 ? 34.781 -41.219 5.418 1 33.88 515 LYS B O 1
ATOM 8193 N N . TYR B 1 516 ? 33.062 -40.906 4.098 1 28.39 516 TYR B N 1
ATOM 8194 C CA . TYR B 1 516 ? 32.25 -40.906 5.32 1 28.39 516 TYR B CA 1
ATOM 8195 C C . TYR B 1 516 ? 31.516 -42.219 5.473 1 28.39 516 TYR B C 1
ATOM 8197 O O . TYR B 1 516 ? 30.609 -42.344 6.312 1 28.39 516 TYR B O 1
ATOM 8205 N N . ILE B 1 517 ? 31.781 -43.188 4.66 1 23.67 517 ILE B N 1
ATOM 8206 C CA . ILE B 1 517 ? 31.438 -44.469 5.297 1 23.67 517 ILE B CA 1
ATOM 8207 C C . ILE B 1 517 ? 32.562 -44.875 6.258 1 23.67 517 ILE B C 1
ATOM 8209 O O . ILE B 1 517 ? 33.719 -44.844 5.898 1 23.67 517 ILE B O 1
#

Radius of gyration: 37.35 Å; Cα contacts (8 Å, |Δi|>4): 1800; chains: 2; bounding box: 130×104×87 Å

Foldseek 3Di:
DDDDDDDDDDDDDDDDDDPDDDDDDDPDDDDDDDDDDDDDPDDPDDPDDPPDDPVPPVVVVVVVVVVLVVVLVVVVVVLLVCQLPCVCLLQCVPLCVPCQFQPPPNNLVVLLLVLVLQVLLVVQAAQDLADLAHQEGNDAQQCSCVVVVNVVLQKGWDFWFKWFCPALQNQQDHHHPDPNHLDPTIHTFWTWMWHDPVNCVSNNFIEIETHTHDGPVAPVRLVSQPLFWAQLCVLPQDDPDSLWTWRPRLSCRQRPFDCVDLQRVGGSLLQVLLVLLVVCVVCVPIQYAYEYEHAESRQLNSLVSLQSCLSLPSQQDPVRDGHAYEYEYELYAFTTAPVNQVSCVVSPYAYEYEAEPLACRNCPDQVPAEPVDPPVVNVVCSVPRNHTYDHGHYNYFYLCLDPFWDNPDDNVLRRQSQSSSQRSQQRRRPPDHGDGSNCPPPLSSQCAADTTDCVVVRDHVPDADDVNQWDQDPVRDTDRDDDDDHDRGDPCSVVSCVVSVNDDPPVPVVVVVVVVD/DDDDPDDDDDDPDPDDDDPDDDDDDPPPPDDDCPDPDDDPPDDPDDPDDPPDDPVPPVVVVVVVVVVLLVVLVVVVVVLLVCQLPCVCLLQCVPLCVPCQFQPPPNNLVVLLLVLVLQVLLVVQAAQDLADLAHQEGNDAQQCSCVVVVNVVLQKGWDFWFKWFCPALQNQQDHHHPDPNHLDDTIHTFWTWMWHDPVNCVSNNFIEIETHTHDGPVAPVRLVSQPLFWAQLCVLPQDDPDSLWTWRPRLSCRQRPFDCVDLQRVGGSLLQVLLVLLVVCVVCVPIQYAYEYEHAESRQLNSLVSLQSCLSLPSQQDPVRDGHAYEYEYELYAFTTAPVNQVSCVVSPYAYEYEAEPLACRNCDDQVPAEPVDPPVVNVVCSVPRNHTYHHGHYNYFYLCLDPFWDNPDDNVLRRQSQSSSQRSQQRRRPPDHGDGSNCPPPLSSQCAADTTDCVVVRDHVPDADDVNQWDQDPVRDTDRDDDDDHDRGDPCSVVSCVVSVNDDPPVPVVVVVVVVD

Sequence (1034 aa):
MAASILNMLTTIPFSKSQLESTTYTKFPTTASSLSLTQNSLSTIRKLTSCKTNLHETSSSFSSLNQEAVEEEEAQKLEDHLQLPQAWREIHGENDWIGLLDPMNPLLRSELIRYGEMAQSCYDAFDFDPFSKYCGSCRFTPPNFFDSLGMHHHGYNVTRYLYATANINLPNFFKHSRWSKMWSKHANWAGYVAVSNDGTSKRIGRRDITIAWRGTVTYLEWIADLMDILKPISANSIPCPDQSVKVESGFLELYTDKEESCGYCKYSAREQILSEVKRLLEMYPNEELSITITGHSLGSALAILSAYDIVETGLNVLNDCRAVPVSVLSFSGPRVGNVRFKERSEKLGLKVLRVVNVHDVVPKSPGFVLNEKLPPSVMKLVEGSPWSYSHVGAELVLDHKNSPFLNPNADAVCAHNLEALLHLLDGYHGKGERFMLASGRDPALVNKGCDFLKDDYLVPPNWRQDENKGMIKSNDGRWIQPERPKLDDHPQDIHHHLMQLGLVSYDTSMLDIEDKYIMAASILNMLTTIPFSKSQLESTTYTKFPTTASSLSLTQNSLSTIRKLTSCKTNLHETSSSFSSLNQEAVEEEEAQKLEDHLQLPQAWREIHGENDWIGLLDPMNPLLRSELIRYGEMAQSCYDAFDFDPFSKYCGSCRFTPPNFFDSLGMHHHGYNVTRYLYATANINLPNFFKHSRWSKMWSKHANWAGYVAVSNDGTSKRIGRRDITIAWRGTVTYLEWIADLMDILKPISANSIPCPDQSVKVESGFLELYTDKEESCGYCKYSAREQILSEVKRLLEMYPNEELSITITGHSLGSALAILSAYDIVETGLNVLNDCRAVPVSVLSFSGPRVGNVRFKERSEKLGLKVLRVVNVHDVVPKSPGFVLNEKLPPSVMKLVEGSPWSYSHVGAELVLDHKNSPFLNPNADAVCAHNLEALLHLLDGYHGKGERFMLASGRDPALVNKGCDFLKDDYLVPPNWRQDENKGMIKSNDGRWIQPERPKLDDHPQDIHHHLMQLGLVSYDTSMLDIEDKYI

InterPro domains:
  IPR002921 Fungal lipase-type domain [PF01764] (210-367)
  IPR029058 Alpha/Beta hydrolase fold [G3DSA:3.40.50.1820] (86-493)
  IPR029058 Alpha/Beta hydrolase fold [SSF53474] (173-428)

Secondary structure (DSSP, 8-state):
---------------------------------------------------SGGGSHHHHHHHHHHHHHHHHHHHHHHHHHHHHHHHHHHTTTTTTTTTBTTBPHHHHHHHHHHHHHHHHHHHTB---TTSTTTTSBSS-GGGHHHHTT-GGG-EEEEEEEEEES-SS-GGG----SSSS-S-SSEEEEEEEEEE-HHHHHHHTSEEEEEEE---SSTTHHHHH----EEEGGGGT---S-TT-EEEHHHHHHHH---TT-STTSS-HHHHHHHHHHHHHHH-TTS-EEEEEEEETHHHHHHHHHHHHHHHHTTTB-TTSPBPPEEEEEESPPP-B-HHHHHHHHHTT-EEEEEEETT-SGGG-S-SSSSTTS-HHHHHHTTT-TT--B--SEEEEE-GGG-SSB-TT--HHHHT-HHHHHHHHHH--STTPPP--SS---GGGGGGSS--B-GGG---TT----GGGG-EE-TTS-EEPPP-PPPP---TTHHHHHHHTT-S---TTTHHHHHHH-/---------------------------------------------------SGGGSHHHHHHHHHHHHHHHHHHHHHHHHHHHHHHHHHHTTTTTTTTTBTTBPHHHHHHHHHHHHHHHHHHHTB---TTSTTTTSBSS-GGGHHHHTT-GGG-EEEEEEEEEES-SS-GGG----SSS--S-SSEEEEEEEEEE-HHHHHHHTSEEEEEEE---SSTTHHHHH----EEEGGGGT---S-TT-EEEHHHHHHHH---TT-STTSS-HHHHHHHHHHHHHHH-TTS-EEEEEEEETHHHHHHHHHHHHHHHHTTTB-TTSPBPPEEEEEESPPP-B-HHHHHHHHHTT-EEEEEEETT-SGGG-S-SSSSTTS-HHHHHHTTT-TT--B--SEEEEE-GGG-SSB-TT--HHHHT-HHHHHHHHHH--STTPPP--SS---GGGGGGSS--B-GGG---TT----GGGG-EE-TTS-EEPPP-PPPP---TTHHHHHHHTT-S---TTTHHHHHHH-

Solvent-accessible surface area (backbone atoms only — not comparable to full-atom values): 57411 Å² total; per-residue (Å²): 143,89,66,42,51,90,85,94,79,86,91,84,92,82,78,90,84,87,76,82,80,86,86,77,86,82,80,83,76,86,78,82,84,78,83,75,86,80,73,89,80,71,84,76,73,74,92,72,74,91,74,73,74,75,73,60,62,68,57,50,54,54,49,50,49,44,46,47,49,47,47,47,52,47,49,50,52,51,48,49,66,44,29,44,78,40,41,57,50,64,53,27,74,63,67,43,69,74,37,66,62,46,42,34,68,65,48,46,53,51,50,44,54,47,48,49,51,18,48,45,37,59,74,36,45,30,68,48,38,64,34,53,51,22,17,30,60,75,56,53,52,91,45,38,41,56,76,69,71,43,55,85,71,30,61,43,48,77,40,77,33,30,28,45,51,92,45,84,48,64,54,67,50,50,63,38,79,47,84,71,48,83,51,93,45,44,27,58,37,30,37,33,30,34,41,37,72,71,39,15,62,50,48,50,31,40,37,38,35,37,28,22,31,45,45,83,57,73,64,67,47,64,75,50,53,78,72,40,55,32,40,48,46,76,73,76,40,81,55,94,56,72,73,28,21,26,37,43,69,60,50,44,51,37,55,38,57,36,77,92,33,75,57,13,48,48,16,32,47,56,51,49,55,24,50,51,51,52,50,53,65,72,46,72,89,53,54,53,36,39,41,23,17,8,32,35,60,4,15,37,51,24,50,51,52,52,45,51,37,54,63,72,42,67,42,44,46,96,87,67,48,69,44,54,45,25,29,52,26,33,38,28,38,39,45,21,19,60,49,32,31,52,51,38,50,72,67,60,54,27,34,41,33,40,33,39,72,73,25,62,51,50,50,30,62,30,80,80,39,31,70,86,45,57,65,71,56,39,62,71,37,59,79,39,60,48,34,26,20,72,58,66,42,76,47,81,39,58,63,70,61,39,90,57,41,44,70,84,49,56,61,67,47,43,59,32,63,50,42,50,50,51,48,55,39,17,53,51,30,89,92,50,72,64,46,61,70,80,59,74,60,71,53,53,36,15,35,81,29,75,34,58,38,73,90,69,61,63,41,54,45,23,62,48,51,40,26,68,56,44,39,65,45,96,86,67,35,68,39,67,71,87,72,82,82,74,80,61,71,68,90,60,45,64,60,42,27,42,77,68,66,74,43,78,83,59,74,74,64,60,59,60,57,63,65,75,98,141,85,80,78,80,73,84,80,84,81,82,77,84,78,80,84,73,41,73,38,81,82,84,82,73,78,68,77,76,74,73,85,74,76,74,75,81,80,73,89,74,72,83,77,76,77,91,73,73,90,75,71,72,76,74,59,59,66,58,48,54,52,46,49,50,45,44,48,48,48,47,46,51,47,50,49,52,51,47,48,67,44,29,45,78,41,40,56,50,66,53,27,72,63,66,42,68,75,39,66,62,46,42,34,70,66,48,46,53,51,51,44,53,48,47,51,50,18,48,44,36,59,75,36,44,30,68,48,37,64,34,52,51,21,18,30,59,75,55,54,54,90,44,37,42,56,76,69,73,43,54,86,71,30,60,41,47,78,40,76,34,30,28,45,50,92,45,83,48,67,54,67,50,48,64,39,78,46,85,69,48,84,52,94,46,44,27,58,36,30,35,33,28,34,39,35,72,69,38,15,64,48,49,48,31,41,37,39,34,37,29,22,31,45,46,83,56,73,63,67,45,64,74,49,54,78,71,40,54,32,41,48,45,78,71,76,39,82,55,94,54,72,73,28,22,26,35,43,69,61,51,44,51,36,55,39,54,35,78,90,33,77,58,13,49,46,16,32,46,55,50,49,56,24,50,52,52,52,53,53,67,71,47,73,88,52,55,54,35,38,41,24,16,8,32,35,60,4,14,34,52,24,50,51,50,50,45,50,37,53,62,72,41,68,43,42,44,97,88,66,48,68,43,53,47,26,30,53,27,33,37,27,38,39,46,20,18,60,49,32,32,53,50,39,50,73,66,60,52,26,32,41,36,40,34,40,72,73,25,64,50,49,50,28,62,30,81,81,38,30,72,85,45,57,65,72,56,38,62,71,38,58,80,39,62,50,32,25,18,72,60,67,42,76,46,80,41,57,64,71,61,39,88,57,41,43,70,82,52,54,60,67,47,43,60,32,62,52,41,50,49,52,48,53,40,17,52,50,29,88,91,50,72,64,46,60,70,80,60,73,58,70,53,54,36,15,35,81,28,75,32,60,38,73,89,68,59,63,43,55,45,23,61,47,51,42,27,69,57,45,40,67,45,96,87,68,38,69,39,67,70,88,71,82,82,75,81,59,71,69,89,60,45,63,60,42,29,41,75,69,66,74,43,80,83,60,76,72,64,62,60,59,57,64,66,77,98

Organism: Lupinus luteus (NCBI:txid3873)